Protein AF-0000000084871899 (afdb_homodimer)

Nearest PDB structures (foldseek):
  4a1s-assembly1_B  TM=2.714E-01  e=5.306E-01  Drosophila melanogaster
  5a7d-assembly4_D  TM=2.852E-01  e=1.052E+00  Drosophila melanogaster
  6vfk-assembly1_B  TM=1.752E-01  e=7.799E-01  synthetic construct
  6f08-assembly2_I  TM=3.211E-01  e=5.352E+00  Homo sapiens
  6fel-assembly2_D  TM=1.924E-01  e=2.816E+00  Homo sapiens

Secondary structure (DSSP, 8-state):
-----------------HHHHHHHHHHHHHS--SS-TTSTTTHHHHHHHHSPPPHHHHHHHHHHHHHHHHHHHT-HHHHHHHHHHHHHHHHHHHHHTTSHHHHTSHHHHHHHHHHHHHHHHT--SHHHHHHHHHHHHHHHHHHHHH-GGGGGSHHHHHHHHHHHHHHHHHHHHHT-PPPHHHHHHHHHHGGG--HHHHHHHHHHHHHHHHHHHHHT-SSTT--TTHHHHHHHHHHHHHHHHHHHHS--HHHH-EEEEE-SS--TT-SSSEEEEES-HHHHHHHHHHHHHHHHHHHHHHHHHHHHHHH-GGGS-SSTT-SSSSHHHHHHHHHHHHHHHHHHHHHHHHHTT--TT----TTTS-HHHHHHHHHHHHHHHHSTTS-HHHHHHHHHHHHHHHHTS--TTHHHHHHHHHHHHHHHHHHHHHHHTT-------TTHHHHHH--/-----------------HHHHHHHHHHHHHS--SS-TTSTTTHHHHHHHHSPPPHHHHHHHHHHHHHHHHHHHT-HHHHHHHHHHHHHHHHHHHHHTTSHHHHTSHHHHHHHHHHHHHHHHT--SHHHHHHHHHHHHHHHHHHHHH-GGGGGSHHHHHHHHHHHHHHHHHHHHHT-PPPHHHHHHHHHHGGG--HHHHHHHHHHHHHHHHHHHHHT-SSTT--TTHHHHHHHHHHHHHHHHHHHHS--HHHH-EEEEE-SS--TT-SSSEEEEES-HHHHHHHHHHHHHHHHHHHHHHHHHHHHHHH-GGGS-SSTT-SSSSHHHHHHHHHHHHHHHHHHHHHHHHHTT--TT----TTTS-HHHHHHHHHHHHHHHHSTTS-HHHHHHHHHHHHHHHHTS--TTHHHHHHHHHHHHHHHHHHHHHHHTT-------TTHHHHHH--

Foldseek 3Di:
DPCPVPPPPPPCPVPQPLLRQLLVLLCVFQAFPAPDLQGGPVLVVVVVVPDDADLLLSLLSSLNSLLQVCLVVVPVVSPVSSVVSLVVSVVVLVVLCVPLVSLLDPSSLVSLQSSLLSLQLVPDWLVSVVSNLVSLVSSVVSLVSNPLVLLVDSSSVSSLLNSLVVQLVSLQLVLAARDPVNLVSLVVSCVVDDLQVNLLSQLSNLSNQVSRLSSVAPFLQRQVPLVVSLVSLVVSLVSLVVSVVPHDPVFQDKDKDAAPDDDLLALDRIAIAGSGLVSLLSLLSSLLSLLVSLLSNLNNLVVCCVPPVVVADPDCPDVRNYVNSNVVSLVSLQVSLNHLSRHRCNLQQNDVPDDRALPRHRLNSLVSSQSSLLSSQVDPSYDVSSLLSSLVSLCCSCNHSSRPNSNVSSVLSVVVVVVVVVLVVVVVVPDDSCPPCPPSVVSSVRD/DPPPVPPPPPPCPVPQPLLRQLLVLLCVFQAFPAPDLQGGPVLVVVVVVPDDADLLLSLLSSLNSLLQVCLVVVPVVSPVSSVVSLVVSVVVLVVLCVPLVSLLDPSSLVSLQSSLLSLQLVPPFLVSVVSSLVSLVSSVVSLVSNPLVLLVDSSSVSSLLNSLVVQLVSLQLVLAARDPVNLVSLVVSCVVDDLQVNLLSQLSNLSNQVSRLSSVAPFLQRQVPLVVSLVSLVVSLVSLVVSVVPHDPVFQDKDKDAAPDDDLLALDRIAIAGSGLVSLLSLLSSLLSLLVSLLSNLNNLVVCCVPPVVVADPPCPDVRNYVNSNVVSLVSLQVSLNHLSRHRCNLQQNDVPDDRALPRHRLNSLVSSQSSLLSSQVDPSYDLSSLLSSLVSLCCSCNHSSRPNSNVSSVLSVVVVVVVVVLVVVVVVVDDSCVPNPPSVVSSVRD

Structure (mmCIF, N/CA/C/O backbone):
data_AF-0000000084871899-model_v1
#
loop_
_entity.id
_entity.type
_entity.pdbx_description
1 polymer 'Uncharacterized protein'
#
loop_
_atom_site.group_PDB
_atom_site.id
_atom_site.type_symbol
_atom_site.label_atom_id
_atom_site.label_alt_id
_atom_site.label_comp_id
_atom_site.label_asym_id
_atom_site.label_entity_id
_atom_site.label_seq_id
_atom_site.pdbx_PDB_ins_code
_atom_site.Cartn_x
_atom_site.Cartn_y
_atom_site.Cartn_z
_atom_site.occupancy
_atom_site.B_iso_or_equiv
_atom_site.auth_seq_id
_atom_site.auth_comp_id
_atom_site.auth_asym_id
_atom_site.auth_atom_id
_atom_site.pdbx_PDB_model_num
ATOM 1 N N . MET A 1 1 ? 32.656 -21.172 -74.438 1 26.73 1 MET A N 1
ATOM 2 C CA . MET A 1 1 ? 31.391 -21.766 -74 1 26.73 1 MET A CA 1
ATOM 3 C C . MET A 1 1 ? 31.5 -22.422 -72.625 1 26.73 1 MET A C 1
ATOM 5 O O . MET A 1 1 ? 31.906 -23.578 -72.562 1 26.73 1 MET A O 1
ATOM 9 N N . GLN A 1 2 ? 32.094 -21.734 -71.625 1 29.94 2 GLN A N 1
ATOM 10 C CA . GLN A 1 2 ? 32.438 -22.094 -70.25 1 29.94 2 GLN A CA 1
ATOM 11 C C . GLN A 1 2 ? 31.203 -22.453 -69.438 1 29.94 2 GLN A C 1
ATOM 13 O O . GLN A 1 2 ? 30.234 -21.672 -69.375 1 29.94 2 GLN A O 1
ATOM 18 N N . LEU A 1 3 ? 30.891 -23.781 -69.312 1 24.52 3 LEU A N 1
ATOM 19 C CA . LEU A 1 3 ? 29.766 -24.344 -68.562 1 24.52 3 LEU A CA 1
ATOM 20 C C . LEU A 1 3 ? 29.828 -23.938 -67.125 1 24.52 3 LEU A C 1
ATOM 22 O O . LEU A 1 3 ? 30.75 -24.328 -66.375 1 24.52 3 LEU A O 1
ATOM 26 N N . ALA A 1 4 ? 29.375 -22.672 -66.75 1 34.22 4 ALA A N 1
ATOM 27 C CA . ALA A 1 4 ? 29.172 -22.156 -65.375 1 34.22 4 ALA A CA 1
ATOM 28 C C . ALA A 1 4 ? 28.297 -23.125 -64.562 1 34.22 4 ALA A C 1
ATOM 30 O O . ALA A 1 4 ? 27.094 -23.203 -64.812 1 34.22 4 ALA A O 1
ATOM 31 N N . MET A 1 5 ? 28.938 -24.312 -64.312 1 28.97 5 MET A N 1
ATOM 32 C CA . MET A 1 5 ? 28.172 -25.234 -63.5 1 28.97 5 MET A CA 1
ATOM 33 C C . MET A 1 5 ? 27.656 -24.547 -62.219 1 28.97 5 MET A C 1
ATOM 35 O O . MET A 1 5 ? 28.453 -23.984 -61.469 1 28.97 5 MET A O 1
ATOM 39 N N . GLN A 1 6 ? 26.453 -24.031 -62.281 1 31.03 6 GLN A N 1
ATOM 40 C CA . GLN A 1 6 ? 25.688 -23.469 -61.156 1 31.03 6 GLN A CA 1
ATOM 41 C C . GLN A 1 6 ? 25.625 -24.453 -60 1 31.03 6 GLN A C 1
ATOM 43 O O . GLN A 1 6 ? 25 -25.516 -60.094 1 31.03 6 GLN A O 1
ATOM 48 N N . ILE A 1 7 ? 26.719 -24.656 -59.25 1 33.84 7 ILE A N 1
ATOM 49 C CA . ILE A 1 7 ? 26.672 -25.438 -58 1 33.84 7 ILE A CA 1
ATOM 50 C C . ILE A 1 7 ? 25.562 -24.891 -57.094 1 33.84 7 ILE A C 1
ATOM 52 O O . ILE A 1 7 ? 25.625 -23.75 -56.656 1 33.84 7 ILE A O 1
ATOM 56 N N . THR A 1 8 ? 24.359 -25.297 -57.406 1 32.59 8 THR A N 1
ATOM 57 C CA . THR A 1 8 ? 23.266 -25.016 -56.469 1 32.59 8 THR A CA 1
ATOM 58 C C . THR A 1 8 ? 23.641 -25.391 -55.031 1 32.59 8 THR A C 1
ATOM 60 O O . THR A 1 8 ? 24.016 -26.547 -54.781 1 32.59 8 THR A O 1
ATOM 63 N N . PRO A 1 9 ? 24.172 -24.5 -54.281 1 34.84 9 PRO A N 1
ATOM 64 C CA . PRO A 1 9 ? 24.484 -24.844 -52.906 1 34.84 9 PRO A CA 1
ATOM 65 C C . PRO A 1 9 ? 23.375 -25.656 -52.219 1 34.84 9 PRO A C 1
ATOM 67 O O . PRO A 1 9 ? 22.203 -25.328 -52.375 1 34.84 9 PRO A O 1
ATOM 70 N N . LEU A 1 10 ? 23.406 -26.953 -52.156 1 32.97 10 LEU A N 1
ATOM 71 C CA . LEU A 1 10 ? 22.578 -27.75 -51.25 1 32.97 10 LEU A CA 1
ATOM 72 C C . LEU A 1 10 ? 22.469 -27.078 -49.875 1 32.97 10 LEU A C 1
ATOM 74 O O . LEU A 1 10 ? 23.438 -27.016 -49.125 1 32.97 10 LEU A O 1
ATOM 78 N N . VAL A 1 11 ? 21.922 -25.922 -49.781 1 34.56 11 VAL A N 1
ATOM 79 C CA . VAL A 1 11 ? 21.531 -25.438 -48.469 1 34.56 11 VAL A CA 1
ATOM 80 C C . VAL A 1 11 ? 20.875 -26.578 -47.656 1 34.56 11 VAL A C 1
ATOM 82 O O . VAL A 1 11 ? 19.812 -27.078 -48.031 1 34.56 11 VAL A O 1
ATOM 85 N N . LEU A 1 12 ? 21.547 -27.625 -47.281 1 33.88 12 LEU A N 1
ATOM 86 C CA . LEU A 1 12 ? 21.062 -28.484 -46.188 1 33.88 12 LEU A CA 1
ATOM 87 C C . LEU A 1 12 ? 20.266 -27.672 -45.188 1 33.88 12 LEU A C 1
ATOM 89 O O . LEU A 1 12 ? 20.828 -26.938 -44.375 1 33.88 12 LEU A O 1
ATOM 93 N N . GLU A 1 13 ? 19.297 -26.953 -45.531 1 38.03 13 GLU A N 1
ATOM 94 C CA . GLU A 1 13 ? 18.312 -26.516 -44.531 1 38.03 13 GLU A CA 1
ATOM 95 C C . GLU A 1 13 ? 18.047 -27.609 -43.5 1 38.03 13 GLU A C 1
ATOM 97 O O . GLU A 1 13 ? 17.5 -28.656 -43.844 1 38.03 13 GLU A O 1
ATOM 102 N N . LEU A 1 14 ? 18.906 -28.141 -42.75 1 39.44 14 LEU A N 1
ATOM 103 C CA . LEU A 1 14 ? 18.625 -29.016 -41.625 1 39.44 14 LEU A CA 1
ATOM 104 C C . LEU A 1 14 ? 17.203 -28.812 -41.125 1 39.44 14 LEU A C 1
ATOM 106 O O . LEU A 1 14 ? 16.922 -27.828 -40.438 1 39.44 14 LEU A O 1
ATOM 110 N N . SER A 1 15 ? 16.188 -28.938 -41.781 1 46.44 15 SER A N 1
ATOM 111 C CA . SER A 1 15 ? 14.766 -28.844 -41.469 1 46.44 15 SER A CA 1
ATOM 112 C C . SER A 1 15 ? 14.445 -29.562 -40.156 1 46.44 15 SER A C 1
ATOM 114 O O . SER A 1 15 ? 14.43 -30.797 -40.094 1 46.44 15 SER A O 1
ATOM 116 N N . THR A 1 16 ? 14.891 -29.109 -39 1 69.75 16 THR A N 1
ATOM 117 C CA . THR A 1 16 ? 14.469 -29.703 -37.75 1 69.75 16 THR A CA 1
ATOM 118 C C . THR A 1 16 ? 13 -30.094 -37.781 1 69.75 16 THR A C 1
ATOM 120 O O . THR A 1 16 ? 12.164 -29.359 -38.312 1 69.75 16 THR A O 1
ATOM 123 N N . SER A 1 17 ? 12.719 -31.422 -37.625 1 85.38 17 SER A N 1
ATOM 124 C CA . SER A 1 17 ? 11.367 -31.969 -37.625 1 85.38 17 SER A CA 1
ATOM 125 C C . SER A 1 17 ? 10.445 -31.141 -36.719 1 85.38 17 SER A C 1
ATOM 127 O O . SER A 1 17 ? 10.922 -30.391 -35.844 1 85.38 17 SER A O 1
ATOM 129 N N . SER A 1 18 ? 9.281 -31.078 -37.125 1 89.38 18 SER A N 1
ATOM 130 C CA . SER A 1 18 ? 8.258 -30.406 -36.344 1 89.38 18 SER A CA 1
ATOM 131 C C . SER A 1 18 ? 8.328 -30.859 -34.875 1 89.38 18 SER A C 1
ATOM 133 O O . SER A 1 18 ? 8.117 -30.047 -33.969 1 89.38 18 SER A O 1
ATOM 135 N N . ALA A 1 19 ? 8.664 -32.031 -34.688 1 91.62 19 ALA A N 1
ATOM 136 C CA . ALA A 1 19 ? 8.781 -32.594 -33.344 1 91.62 19 ALA A CA 1
ATOM 137 C C . ALA A 1 19 ? 9.953 -31.953 -32.594 1 91.62 19 ALA A C 1
ATOM 139 O O . ALA A 1 19 ? 9.844 -31.656 -31.422 1 91.62 19 ALA A O 1
ATOM 140 N N . GLU A 1 20 ? 11.031 -31.781 -33.281 1 93.44 20 GLU A N 1
ATOM 141 C CA . GLU A 1 20 ? 12.203 -31.156 -32.688 1 93.44 20 GLU A CA 1
ATOM 142 C C . GLU A 1 20 ? 11.953 -29.688 -32.344 1 93.44 20 GLU A C 1
ATOM 144 O O . GLU A 1 20 ? 12.383 -29.188 -31.312 1 93.44 20 GLU A O 1
ATOM 149 N N . GLN A 1 21 ? 11.32 -29.078 -33.219 1 94.25 21 GLN A N 1
ATOM 150 C CA . GLN A 1 21 ? 10.969 -27.688 -33 1 94.25 21 GLN A CA 1
ATOM 151 C C . GLN A 1 21 ? 10.047 -27.547 -31.766 1 94.25 21 GLN A C 1
ATOM 153 O O . GLN A 1 21 ? 10.211 -26.625 -30.969 1 94.25 21 GLN A O 1
ATOM 158 N N . ALA A 1 22 ? 9.094 -28.438 -31.703 1 96.38 22 ALA A N 1
ATOM 159 C CA . ALA A 1 22 ? 8.156 -28.438 -30.578 1 96.38 22 ALA A CA 1
ATOM 160 C C . ALA A 1 22 ? 8.883 -28.656 -29.25 1 96.38 22 ALA A C 1
ATOM 162 O O . ALA A 1 22 ? 8.594 -27.984 -28.266 1 96.38 22 ALA A O 1
ATOM 163 N N . THR A 1 23 ? 9.773 -29.562 -29.25 1 95.62 23 THR A N 1
ATOM 164 C CA . THR A 1 23 ? 10.555 -29.844 -28.062 1 95.62 23 THR A CA 1
ATOM 165 C C . THR A 1 23 ? 11.383 -28.625 -27.656 1 95.62 23 THR A C 1
ATOM 167 O O . THR A 1 23 ? 11.438 -28.266 -26.484 1 95.62 23 THR A O 1
ATOM 170 N N . CYS A 1 24 ? 12.031 -28 -28.594 1 94.88 24 CYS A N 1
ATOM 171 C CA . CYS A 1 24 ? 12.828 -26.812 -28.328 1 94.88 24 CYS A CA 1
ATOM 172 C C . CYS A 1 24 ? 11.953 -25.688 -27.781 1 94.88 24 CYS A C 1
ATOM 174 O O . CYS A 1 24 ? 12.352 -25 -26.828 1 94.88 24 CYS A O 1
ATOM 176 N N . TYR A 1 25 ? 10.844 -25.547 -28.391 1 94.94 25 TYR A N 1
ATOM 177 C CA . TYR A 1 25 ? 9.914 -24.531 -27.906 1 94.94 25 TYR A CA 1
ATOM 178 C C . TYR A 1 25 ? 9.555 -24.781 -26.438 1 94.94 25 TYR A C 1
ATOM 180 O O . TYR A 1 25 ? 9.531 -23.859 -25.625 1 94.94 25 TYR A O 1
ATOM 188 N N . PHE A 1 26 ? 9.234 -26 -26.156 1 96.19 26 PHE A N 1
ATOM 189 C CA . PHE A 1 26 ? 8.844 -26.359 -24.797 1 96.19 26 PHE A CA 1
ATOM 190 C C . PHE A 1 26 ? 9.938 -26 -23.812 1 96.19 26 PHE A C 1
ATOM 192 O O . PHE A 1 26 ? 9.688 -25.312 -22.812 1 96.19 26 PHE A O 1
ATOM 199 N N . PHE A 1 27 ? 11.117 -26.375 -24.031 1 93.5 27 PHE A N 1
ATOM 200 C CA . PHE A 1 27 ? 12.211 -26.172 -23.078 1 93.5 27 PHE A CA 1
ATOM 201 C C . PHE A 1 27 ? 12.531 -24.688 -22.953 1 93.5 27 PHE A C 1
ATOM 203 O O . PHE A 1 27 ? 12.906 -24.219 -21.875 1 93.5 27 PHE A O 1
ATOM 210 N N . ARG A 1 28 ? 12.312 -23.984 -23.953 1 92 28 ARG A N 1
ATOM 211 C CA . ARG A 1 28 ? 12.586 -22.562 -23.922 1 92 28 ARG A CA 1
ATOM 212 C C . ARG A 1 28 ? 11.516 -21.812 -23.125 1 92 28 ARG A C 1
ATOM 214 O O . ARG A 1 28 ? 11.812 -20.844 -22.422 1 92 28 ARG A O 1
ATOM 221 N N . ASN A 1 29 ? 10.328 -22.281 -23.188 1 93.56 29 ASN A N 1
ATOM 222 C CA . ASN A 1 29 ? 9.211 -21.469 -22.719 1 93.56 29 ASN A CA 1
ATOM 223 C C . ASN A 1 29 ? 8.656 -21.969 -21.391 1 93.56 29 ASN A C 1
ATOM 225 O O . ASN A 1 29 ? 7.996 -21.234 -20.672 1 93.56 29 ASN A O 1
ATOM 229 N N . TYR A 1 30 ? 8.938 -23.219 -21.047 1 93.19 30 TYR A N 1
ATOM 230 C CA . TYR A 1 30 ? 8.273 -23.766 -19.875 1 93.19 30 TYR A CA 1
ATOM 231 C C . TYR A 1 30 ? 9.297 -24.156 -18.812 1 93.19 30 TYR A C 1
ATOM 233 O O . TYR A 1 30 ? 8.961 -24.281 -17.625 1 93.19 30 TYR A O 1
ATOM 241 N N . VAL A 1 31 ? 10.516 -24.359 -19.234 1 90.75 31 VAL A N 1
ATOM 242 C CA . VAL A 1 31 ? 11.555 -24.734 -18.281 1 90.75 31 VAL A CA 1
ATOM 243 C C . VAL A 1 31 ? 12.328 -23.5 -17.828 1 90.75 31 VAL A C 1
ATOM 245 O O . VAL A 1 31 ? 13.055 -22.891 -18.625 1 90.75 31 VAL A O 1
ATOM 248 N N . LEU A 1 32 ? 12.125 -23.141 -16.594 1 80.56 32 LEU A N 1
ATOM 249 C CA . LEU A 1 32 ? 12.766 -21.938 -16.062 1 80.56 32 LEU A CA 1
ATOM 250 C C . LEU A 1 32 ? 14.219 -22.219 -15.695 1 80.56 32 LEU A C 1
ATOM 252 O O . LEU A 1 32 ? 14.516 -23.234 -15.055 1 80.56 32 LEU A O 1
ATOM 256 N N . GLU A 1 33 ? 15.133 -21.516 -16.328 1 71.31 33 GLU A N 1
ATOM 257 C CA . GLU A 1 33 ? 16.562 -21.688 -16.047 1 71.31 33 GLU A CA 1
ATOM 258 C C . GLU A 1 33 ? 17.031 -20.672 -15.023 1 71.31 33 GLU A C 1
ATOM 260 O O . GLU A 1 33 ? 17.641 -19.656 -15.375 1 71.31 33 GLU A O 1
ATOM 265 N N . ASP A 1 34 ? 16.281 -20.531 -14.039 1 63.41 34 ASP A N 1
ATOM 266 C CA . ASP A 1 34 ? 16.766 -19.594 -13.031 1 63.41 34 ASP A CA 1
ATOM 267 C C . ASP A 1 34 ? 17.562 -20.312 -11.945 1 63.41 34 ASP A C 1
ATOM 269 O O . ASP A 1 34 ? 17.672 -21.531 -11.953 1 63.41 34 ASP A O 1
ATOM 273 N N . ASN A 1 35 ? 18.469 -19.594 -11.359 1 58.31 35 ASN A N 1
ATOM 274 C CA . ASN A 1 35 ? 19.328 -20.172 -10.336 1 58.31 35 ASN A CA 1
ATOM 275 C C . ASN A 1 35 ? 18.531 -20.859 -9.242 1 58.31 35 ASN A C 1
ATOM 277 O O . ASN A 1 35 ? 19.109 -21.391 -8.281 1 58.31 35 ASN A O 1
ATOM 281 N N . SER A 1 36 ? 17.219 -20.812 -9.5 1 57.66 36 SER A N 1
ATOM 282 C CA . SER A 1 36 ? 16.469 -21.484 -8.453 1 57.66 36 SER A CA 1
ATOM 283 C C . SER A 1 36 ? 16.234 -22.953 -8.773 1 57.66 36 SER A C 1
ATOM 285 O O . SER A 1 36 ? 15.953 -23.297 -9.922 1 57.66 36 SER A O 1
ATOM 287 N N . THR A 1 37 ? 16.594 -23.812 -8.016 1 55.28 37 THR A N 1
ATOM 288 C CA . THR A 1 37 ? 16.438 -25.25 -8.203 1 55.28 37 THR A CA 1
ATOM 289 C C . THR A 1 37 ? 14.961 -25.625 -8.234 1 55.28 37 THR A C 1
ATOM 291 O O . THR A 1 37 ? 14.609 -26.719 -8.695 1 55.28 37 THR A O 1
ATOM 294 N N . SER A 1 38 ? 14.141 -24.688 -7.98 1 61.25 38 SER A N 1
ATOM 295 C CA . SER A 1 38 ? 12.758 -25.078 -7.762 1 61.25 38 SER A CA 1
ATOM 296 C C . SER A 1 38 ? 11.836 -24.453 -8.805 1 61.25 38 SER A C 1
ATOM 298 O O . SER A 1 38 ? 10.609 -24.469 -8.664 1 61.25 38 SER A O 1
ATOM 300 N N . GLY A 1 39 ? 12.484 -24.094 -9.828 1 66.81 39 GLY A N 1
ATOM 301 C CA . GLY A 1 39 ? 11.688 -23.516 -10.898 1 66.81 39 GLY A CA 1
ATOM 302 C C . GLY A 1 39 ? 10.836 -24.547 -11.625 1 66.81 39 GLY A C 1
ATOM 303 O O . GLY A 1 39 ? 11.102 -25.75 -11.547 1 66.81 39 GLY A O 1
ATOM 304 N N . SER A 1 40 ? 9.883 -24.094 -12.344 1 79.69 40 SER A N 1
ATOM 305 C CA . SER A 1 40 ? 8.945 -24.922 -13.094 1 79.69 40 SER A CA 1
ATOM 306 C C . SER A 1 40 ? 9.68 -25.828 -14.086 1 79.69 40 SER A C 1
ATOM 308 O O . SER A 1 40 ? 10.391 -25.344 -14.961 1 79.69 40 SER A O 1
ATOM 310 N N . PHE A 1 41 ? 9.664 -27.125 -13.922 1 88.56 41 PHE A N 1
ATOM 311 C CA . PHE A 1 41 ? 10.055 -28.219 -14.797 1 88.56 41 PHE A CA 1
ATOM 312 C C . PHE A 1 41 ? 11.57 -28.266 -14.953 1 88.56 41 PHE A C 1
ATOM 314 O O . PHE A 1 41 ? 12.086 -28.891 -15.883 1 88.56 41 PHE A O 1
ATOM 321 N N . GLN A 1 42 ? 12.305 -27.641 -14.133 1 88.62 42 GLN A N 1
ATOM 322 C CA . GLN A 1 42 ? 13.766 -27.672 -14.195 1 88.62 42 GLN A CA 1
ATOM 323 C C . GLN A 1 42 ? 14.281 -29.109 -14.023 1 88.62 42 GLN A C 1
ATOM 325 O O . GLN A 1 42 ? 15.328 -29.453 -14.57 1 88.62 42 GLN A O 1
ATOM 330 N N . TYR A 1 43 ? 13.562 -29.938 -13.359 1 90.12 43 TYR A N 1
ATOM 331 C CA . TYR A 1 43 ? 13.961 -31.312 -13.086 1 90.12 43 TYR A CA 1
ATOM 332 C C . TYR A 1 43 ? 13.969 -32.156 -14.367 1 90.12 43 TYR A C 1
ATOM 334 O O . TYR A 1 43 ? 14.508 -33.25 -14.391 1 90.12 43 TYR A O 1
ATOM 342 N N . LEU A 1 44 ? 13.398 -31.594 -15.453 1 92.94 44 LEU A N 1
ATOM 343 C CA . LEU A 1 44 ? 13.422 -32.312 -16.719 1 92.94 44 LEU A CA 1
ATOM 344 C C . LEU A 1 44 ? 14.852 -32.469 -17.234 1 92.94 44 LEU A C 1
ATOM 346 O O . LEU A 1 44 ? 15.18 -33.469 -17.875 1 92.94 44 LEU A O 1
ATOM 350 N N . HIS A 1 45 ? 15.68 -31.484 -16.906 1 89.12 45 HIS A N 1
ATOM 351 C CA . HIS A 1 45 ? 17.078 -31.625 -17.281 1 89.12 45 HIS A CA 1
ATOM 352 C C . HIS A 1 45 ? 17.719 -32.812 -16.609 1 89.12 45 HIS A C 1
ATOM 354 O O . HIS A 1 45 ? 18.453 -33.594 -17.25 1 89.12 45 HIS A O 1
ATOM 360 N N . GLU A 1 46 ? 17.391 -32.938 -15.352 1 88.12 46 GLU A N 1
ATOM 361 C CA . GLU A 1 46 ? 17.922 -34.062 -14.594 1 88.12 46 GLU A CA 1
ATOM 362 C C . GLU A 1 46 ? 17.391 -35.375 -15.133 1 88.12 46 GLU A C 1
ATOM 364 O O . GLU A 1 46 ? 18.125 -36.375 -15.18 1 88.12 46 GLU A O 1
ATOM 369 N N . ILE A 1 47 ? 16.172 -35.469 -15.492 1 91.62 47 ILE A N 1
ATOM 370 C CA . ILE A 1 47 ? 15.555 -36.656 -16.016 1 91.62 47 ILE A CA 1
ATOM 371 C C . ILE A 1 47 ? 16.188 -37.031 -17.359 1 91.62 47 ILE A C 1
ATOM 373 O O . ILE A 1 47 ? 16.547 -38.188 -17.594 1 91.62 47 ILE A O 1
ATOM 377 N N . TYR A 1 48 ? 16.438 -36.062 -18.234 1 90.38 48 TYR A N 1
ATOM 378 C CA . TYR A 1 48 ? 17.016 -36.281 -19.547 1 90.38 48 TYR A CA 1
ATOM 379 C C . TYR A 1 48 ? 18.469 -36.719 -19.422 1 90.38 48 TYR A C 1
ATOM 381 O O . TYR A 1 48 ? 18.969 -37.5 -20.266 1 90.38 48 TYR A O 1
ATOM 389 N N . ASP A 1 49 ? 19.078 -36.312 -18.359 1 89.56 49 ASP A N 1
ATOM 390 C CA . ASP A 1 49 ? 20.484 -36.656 -18.156 1 89.56 49 ASP A CA 1
ATOM 391 C C . ASP A 1 49 ? 20.641 -38.062 -17.578 1 89.56 49 ASP A C 1
ATOM 393 O O . ASP A 1 49 ? 21.656 -38.719 -17.781 1 89.56 49 ASP A O 1
ATOM 397 N N . ASN A 1 50 ? 19.672 -38.594 -16.891 1 88.06 50 ASN A N 1
ATOM 398 C CA . ASN A 1 50 ? 19.875 -39.75 -16.062 1 88.06 50 ASN A CA 1
ATOM 399 C C . ASN A 1 50 ? 19.125 -40.969 -16.625 1 88.06 50 ASN A C 1
ATOM 401 O O . ASN A 1 50 ? 19.391 -42.094 -16.234 1 88.06 50 ASN A O 1
ATOM 405 N N . GLU A 1 51 ? 18.172 -40.75 -17.484 1 87.38 51 GLU A N 1
ATOM 406 C CA . GLU A 1 51 ? 17.406 -41.906 -17.969 1 87.38 51 GLU A CA 1
ATOM 407 C C . GLU A 1 51 ? 17.062 -41.75 -19.438 1 87.38 51 GLU A C 1
ATOM 409 O O . GLU A 1 51 ? 17.156 -40.656 -20 1 87.38 51 GLU A O 1
ATOM 414 N N . LEU A 1 52 ? 16.844 -42.906 -20.047 1 89.56 52 LEU A N 1
ATOM 415 C CA . LEU A 1 52 ? 16.281 -42.906 -21.406 1 89.56 52 LEU A CA 1
ATOM 416 C C . LEU A 1 52 ? 14.828 -42.438 -21.391 1 89.56 52 LEU A C 1
ATOM 418 O O . LEU A 1 52 ? 14 -42.969 -20.656 1 89.56 52 LEU A O 1
ATOM 422 N N . ILE A 1 53 ? 14.539 -41.531 -22.234 1 94 53 ILE A N 1
ATOM 423 C CA . ILE A 1 53 ? 13.219 -40.906 -22.234 1 94 53 ILE A CA 1
ATOM 424 C C . ILE A 1 53 ? 12.258 -41.719 -23.094 1 94 53 ILE A C 1
ATOM 426 O O . ILE A 1 53 ? 12.539 -42 -24.266 1 94 53 ILE A O 1
ATOM 430 N N . GLY A 1 54 ? 11.141 -42.094 -22.562 1 95.06 54 GLY A N 1
ATOM 431 C CA . GLY A 1 54 ? 10.133 -42.875 -23.25 1 95.06 54 GLY A CA 1
ATOM 432 C C . GLY A 1 54 ? 9.188 -42.031 -24.078 1 95.06 54 GLY A C 1
ATOM 433 O O . GLY A 1 54 ? 9.203 -40.781 -23.969 1 95.06 54 GLY A O 1
ATOM 434 N N . PRO A 1 55 ? 8.414 -42.719 -24.844 1 96.88 55 PRO A N 1
ATOM 435 C CA . PRO A 1 55 ? 7.539 -42 -25.766 1 96.88 55 PRO A CA 1
ATOM 436 C C . PRO A 1 55 ? 6.445 -41.219 -25.047 1 96.88 55 PRO A C 1
ATOM 438 O O . PRO A 1 55 ? 5.996 -40.156 -25.547 1 96.88 55 PRO A O 1
ATOM 441 N N . ALA A 1 56 ? 5.984 -41.688 -23.906 1 97.56 56 ALA A N 1
ATOM 442 C CA . ALA A 1 56 ? 4.926 -41 -23.188 1 97.56 56 ALA A CA 1
ATOM 443 C C . ALA A 1 56 ? 5.355 -39.594 -22.812 1 97.56 56 ALA A C 1
ATOM 445 O O . ALA A 1 56 ? 4.625 -38.625 -23.047 1 97.56 56 ALA A O 1
ATOM 446 N N . LEU A 1 57 ? 6.516 -39.469 -22.234 1 97.94 57 LEU A N 1
ATOM 447 C CA . LEU A 1 57 ? 7.031 -38.156 -21.859 1 97.94 57 LEU A CA 1
ATOM 448 C C . LEU A 1 57 ? 7.352 -37.312 -23.094 1 97.94 57 LEU A C 1
ATOM 450 O O . LEU A 1 57 ? 7.043 -36.125 -23.156 1 97.94 57 LEU A O 1
ATOM 454 N N . THR A 1 58 ? 7.953 -37.938 -24.078 1 97.69 58 THR A N 1
ATOM 455 C CA . THR A 1 58 ? 8.297 -37.25 -25.312 1 97.69 58 THR A CA 1
ATOM 456 C C . THR A 1 58 ? 7.047 -36.656 -25.969 1 97.69 58 THR A C 1
ATOM 458 O O . THR A 1 58 ? 7.039 -35.5 -26.344 1 97.69 58 THR A O 1
ATOM 461 N N . ASP A 1 59 ? 6.016 -37.469 -26.031 1 98.25 59 ASP A N 1
ATOM 462 C CA . ASP A 1 59 ? 4.785 -37 -26.656 1 98.25 59 ASP A CA 1
ATOM 463 C C . ASP A 1 59 ? 4.137 -35.906 -25.844 1 98.25 59 ASP A C 1
ATOM 465 O O . ASP A 1 59 ? 3.523 -35 -26.406 1 98.25 59 ASP A O 1
ATOM 469 N N . SER A 1 60 ? 4.152 -36 -24.531 1 98.19 60 SER A N 1
ATOM 470 C CA . SER A 1 60 ? 3.607 -34.938 -23.688 1 98.19 60 SER A CA 1
ATOM 471 C C . SER A 1 60 ? 4.332 -33.625 -23.906 1 98.19 60 SER A C 1
ATOM 473 O O . SER A 1 60 ? 3.695 -32.562 -24.047 1 98.19 60 SER A O 1
ATOM 475 N N . ILE A 1 61 ? 5.652 -33.656 -23.984 1 97.94 61 ILE A N 1
ATOM 476 C CA . ILE A 1 61 ? 6.477 -32.469 -24.203 1 97.94 61 ILE A CA 1
ATOM 477 C C . ILE A 1 61 ? 6.195 -31.891 -25.594 1 97.94 61 ILE A C 1
ATOM 479 O O . ILE A 1 61 ? 5.965 -30.688 -25.734 1 97.94 61 ILE A O 1
ATOM 483 N N . GLU A 1 62 ? 6.191 -32.75 -26.547 1 97.88 62 GLU A N 1
ATOM 484 C CA . GLU A 1 62 ? 5.957 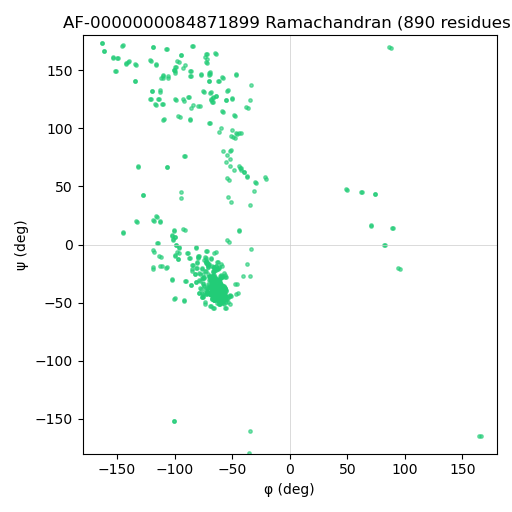-32.312 -27.906 1 97.88 62 GLU A CA 1
ATOM 485 C C . GLU A 1 62 ? 4.559 -31.719 -28.062 1 97.88 62 GLU A C 1
ATOM 487 O O . GLU A 1 62 ? 4.359 -30.781 -28.828 1 97.88 62 GLU A O 1
ATOM 492 N N . SER A 1 63 ? 3.576 -32.344 -27.422 1 98.12 63 SER A N 1
ATOM 493 C CA . SER A 1 63 ? 2.219 -31.828 -27.516 1 98.12 63 SER A CA 1
ATOM 494 C C . SER A 1 63 ? 2.158 -30.375 -27.047 1 98.12 63 SER A C 1
ATOM 496 O O . SER A 1 63 ? 1.569 -29.531 -27.719 1 98.12 63 SER A O 1
ATOM 498 N N . LEU A 1 64 ? 2.76 -30.062 -25.953 1 97.56 64 LEU A N 1
ATOM 499 C CA . LEU A 1 64 ? 2.77 -28.703 -25.422 1 97.56 64 LEU A CA 1
ATOM 500 C C . LEU A 1 64 ? 3.58 -27.781 -26.312 1 97.56 64 LEU A C 1
ATOM 502 O O . LEU A 1 64 ? 3.189 -26.625 -26.531 1 97.56 64 LEU A O 1
ATOM 506 N N . GLY A 1 65 ? 4.719 -28.297 -26.734 1 97.62 65 GLY A N 1
ATOM 507 C CA . GLY A 1 65 ? 5.496 -27.516 -27.688 1 97.62 65 GLY A CA 1
ATOM 508 C C . GLY A 1 65 ? 4.715 -27.156 -28.938 1 97.62 65 GLY A C 1
ATOM 509 O O . GLY A 1 65 ? 4.812 -26.031 -29.438 1 97.62 65 GLY A O 1
ATOM 510 N N . MET A 1 66 ? 3.953 -28.125 -29.438 1 97.5 66 MET A N 1
ATOM 511 C CA . MET A 1 66 ? 3.154 -27.906 -30.641 1 97.5 66 MET A CA 1
ATOM 512 C C . MET A 1 66 ? 2.055 -26.875 -30.391 1 97.5 66 MET A C 1
ATOM 514 O O . MET A 1 66 ? 1.703 -26.109 -31.281 1 97.5 66 MET A O 1
ATOM 518 N N . VAL A 1 67 ? 1.462 -26.891 -29.203 1 96.94 67 VAL A N 1
ATOM 519 C CA . VAL A 1 67 ? 0.482 -25.875 -28.844 1 96.94 67 VAL A CA 1
ATOM 520 C C . VAL A 1 67 ? 1.115 -24.484 -28.953 1 96.94 67 VAL A C 1
ATOM 522 O O . VAL A 1 67 ? 0.517 -23.562 -29.5 1 96.94 67 VAL A O 1
ATOM 525 N N . GLY A 1 68 ? 2.299 -24.344 -28.453 1 95.69 68 GLY A N 1
ATOM 526 C CA . GLY A 1 68 ? 3.021 -23.078 -28.531 1 95.69 68 GLY A CA 1
ATOM 527 C C . GLY A 1 68 ? 3.318 -22.672 -29.969 1 95.69 68 GLY A C 1
ATOM 528 O O . GLY A 1 68 ? 3.115 -21.5 -30.328 1 95.69 68 GLY A O 1
ATOM 529 N N . LEU A 1 69 ? 3.805 -23.625 -30.719 1 94.94 69 LEU A N 1
ATOM 530 C CA . LEU A 1 69 ? 4.133 -23.344 -32.094 1 94.94 69 LEU A CA 1
ATOM 531 C C . LEU A 1 69 ? 2.879 -22.969 -32.906 1 94.94 69 LEU A C 1
ATOM 533 O O . LEU A 1 69 ? 2.932 -22.141 -33.812 1 94.94 69 LEU A O 1
ATOM 537 N N . ALA A 1 70 ? 1.808 -23.656 -32.594 1 95.38 70 ALA A N 1
ATOM 538 C CA . ALA A 1 70 ? 0.545 -23.328 -33.25 1 95.38 70 ALA A CA 1
ATOM 539 C C . ALA A 1 70 ? 0.177 -21.859 -33.031 1 95.38 70 ALA A C 1
ATOM 541 O O . ALA A 1 70 ? -0.283 -21.172 -33.938 1 95.38 70 ALA A O 1
ATOM 542 N N . ASN A 1 71 ? 0.303 -21.438 -31.844 1 92.44 71 ASN A N 1
ATOM 543 C CA . ASN A 1 71 ? 0.036 -20.047 -31.5 1 92.44 71 ASN A CA 1
ATOM 544 C C . ASN A 1 71 ? 1.041 -19.109 -32.156 1 92.44 71 ASN A C 1
ATOM 546 O O . ASN A 1 71 ? 0.664 -18.062 -32.688 1 92.44 71 ASN A O 1
ATOM 550 N N . PHE A 1 72 ? 2.279 -19.484 -32.125 1 89.94 72 PHE A N 1
ATOM 551 C CA . PHE A 1 72 ? 3.365 -18.672 -32.656 1 89.94 72 PHE A CA 1
ATOM 552 C C . PHE A 1 72 ? 3.197 -18.453 -34.156 1 89.94 72 PHE A C 1
ATOM 554 O O . PHE A 1 72 ? 3.324 -17.328 -34.656 1 89.94 72 PHE A O 1
ATOM 561 N N . TRP A 1 73 ? 2.885 -19.516 -34.844 1 91.06 73 TRP A N 1
ATOM 562 C CA . TRP A 1 73 ? 2.795 -19.453 -36.312 1 91.06 73 TRP A CA 1
ATOM 563 C C . TRP A 1 73 ? 1.355 -19.234 -36.75 1 91.06 73 TRP A C 1
ATOM 565 O O . TRP A 1 73 ? 1.083 -19.125 -37.969 1 91.06 73 TRP A O 1
ATOM 575 N N . LYS A 1 74 ? 0.469 -19.203 -35.875 1 91.06 74 LYS A N 1
ATOM 576 C CA . LYS A 1 74 ? -0.953 -19.156 -36.188 1 91.06 74 LYS A CA 1
ATOM 577 C C . LYS A 1 74 ? -1.322 -20.234 -37.219 1 91.06 74 LYS A C 1
ATOM 579 O O . LYS A 1 74 ? -1.96 -19.953 -38.219 1 91.06 74 LYS A O 1
ATOM 584 N N . ALA A 1 75 ? -0.845 -21.375 -36.906 1 90.69 75 ALA A N 1
ATOM 585 C CA . ALA A 1 75 ? -1.008 -22.484 -37.844 1 90.69 75 ALA A CA 1
ATOM 586 C C . ALA A 1 75 ? -1.866 -23.594 -37.219 1 90.69 75 ALA A C 1
ATOM 588 O O . ALA A 1 75 ? -1.454 -24.25 -36.281 1 90.69 75 ALA A O 1
ATOM 589 N N . SER A 1 76 ? -2.939 -23.891 -37.844 1 89.62 76 SER A N 1
ATOM 590 C CA . SER A 1 76 ? -3.885 -24.891 -37.344 1 89.62 76 SER A CA 1
ATOM 591 C C . SER A 1 76 ? -3.311 -26.297 -37.469 1 89.62 76 SER A C 1
ATOM 593 O O . SER A 1 76 ? -3.666 -27.188 -36.688 1 89.62 76 SER A O 1
ATOM 595 N N . GLU A 1 77 ? -2.42 -26.484 -38.375 1 91.56 77 GLU A N 1
ATOM 596 C CA . GLU A 1 77 ? -1.795 -27.781 -38.531 1 91.56 77 GLU A CA 1
ATOM 597 C C . GLU A 1 77 ? -1.063 -28.219 -37.25 1 91.56 77 GLU A C 1
ATOM 599 O O . GLU A 1 77 ? -1.112 -29.391 -36.875 1 91.56 77 GLU A O 1
ATOM 604 N N . PHE A 1 78 ? -0.378 -27.281 -36.656 1 93.56 78 PHE A N 1
ATOM 605 C CA . PHE A 1 78 ? 0.335 -27.578 -35.406 1 93.56 78 PHE A CA 1
ATOM 606 C C . PHE A 1 78 ? -0.642 -27.906 -34.281 1 93.56 78 PHE A C 1
ATOM 608 O O . PHE A 1 78 ? -0.342 -28.734 -33.438 1 93.56 78 PHE A O 1
ATOM 615 N N . GLN A 1 79 ? -1.747 -27.312 -34.312 1 93.88 79 GLN A N 1
ATOM 616 C CA . GLN A 1 79 ? -2.766 -27.625 -33.312 1 93.88 79 GLN A CA 1
ATOM 617 C C . GLN A 1 79 ? -3.271 -29.047 -33.469 1 93.88 79 GLN A C 1
ATOM 619 O O . GLN A 1 79 ? -3.504 -29.75 -32.469 1 93.88 79 GLN A O 1
ATOM 624 N N . PHE A 1 80 ? -3.438 -29.406 -34.656 1 94.88 80 PHE A N 1
ATOM 625 C CA . PHE A 1 80 ? -3.855 -30.766 -34.969 1 94.88 80 PHE A CA 1
ATOM 626 C C . PHE A 1 80 ? -2.82 -31.766 -34.469 1 94.88 80 PHE A C 1
ATOM 628 O O . PHE A 1 80 ? -3.168 -32.75 -33.812 1 94.88 80 PHE A O 1
ATOM 635 N N . HIS A 1 81 ? -1.576 -31.484 -34.75 1 95.44 81 HIS A N 1
ATOM 636 C CA . HIS A 1 81 ? -0.495 -32.375 -34.312 1 95.44 81 HIS A CA 1
ATOM 637 C C . HIS A 1 81 ? -0.401 -32.375 -32.781 1 95.44 81 HIS A C 1
ATOM 639 O O . HIS A 1 81 ? -0.083 -33.406 -32.188 1 95.44 81 HIS A O 1
ATOM 645 N N . ALA A 1 82 ? -0.592 -31.234 -32.188 1 97.44 82 ALA A N 1
ATOM 646 C CA . ALA A 1 82 ? -0.588 -31.172 -30.734 1 97.44 82 ALA A CA 1
ATOM 647 C C . ALA A 1 82 ? -1.621 -32.125 -30.125 1 97.44 82 ALA A C 1
ATOM 649 O O . ALA A 1 82 ? -1.319 -32.844 -29.188 1 97.44 82 ALA A O 1
ATOM 650 N N . ASN A 1 83 ? -2.812 -32.125 -30.703 1 96.62 83 ASN A N 1
ATOM 651 C CA . ASN A 1 83 ? -3.881 -33 -30.234 1 96.62 83 ASN A CA 1
ATOM 652 C C . ASN A 1 83 ? -3.541 -34.469 -30.438 1 96.62 83 ASN A C 1
ATOM 654 O O . ASN A 1 83 ? -3.842 -35.312 -29.594 1 96.62 83 ASN A O 1
ATOM 658 N N . LYS A 1 84 ? -2.979 -34.719 -31.547 1 97.44 84 LYS A N 1
ATOM 659 C CA . LYS A 1 84 ? -2.562 -36.094 -31.812 1 97.44 84 LYS A CA 1
ATOM 660 C C . LYS A 1 84 ? -1.524 -36.594 -30.812 1 97.44 84 LYS A C 1
ATOM 662 O O . LYS A 1 84 ? -1.611 -37.688 -30.297 1 97.44 84 LYS A O 1
ATOM 667 N N . LYS A 1 85 ? -0.549 -35.75 -30.578 1 97.81 85 LYS A N 1
ATOM 668 C CA . LYS A 1 85 ? 0.489 -36.062 -29.609 1 97.81 85 LYS A CA 1
ATOM 669 C C . LYS A 1 85 ? -0.096 -36.219 -28.203 1 97.81 85 LYS A C 1
ATOM 671 O O . LYS A 1 85 ? 0.325 -37.062 -27.438 1 97.81 85 LYS A O 1
ATOM 676 N N . TYR A 1 86 ? -0.996 -35.375 -27.891 1 97.69 86 TYR A N 1
ATOM 677 C CA . TYR A 1 86 ? -1.672 -35.469 -26.609 1 97.69 86 TYR A CA 1
ATOM 678 C C . TYR A 1 86 ? -2.387 -36.781 -26.438 1 97.69 86 TYR A C 1
ATOM 680 O O . TYR A 1 86 ? -2.23 -37.469 -25.422 1 97.69 86 TYR A O 1
ATOM 688 N N . ASN A 1 87 ? -3.178 -37.188 -27.438 1 97.81 87 ASN A N 1
ATOM 689 C CA . ASN A 1 87 ? -3.898 -38.438 -27.375 1 97.81 87 ASN A CA 1
ATOM 690 C C . ASN A 1 87 ? -2.941 -39.625 -27.312 1 97.81 87 ASN A C 1
ATOM 692 O O . ASN A 1 87 ? -3.205 -40.625 -26.609 1 97.81 87 ASN A O 1
ATOM 696 N N . SER A 1 88 ? -1.918 -39.5 -28.078 1 98.25 88 SER A N 1
ATOM 697 C CA . SER A 1 88 ? -0.892 -40.531 -28.016 1 98.25 88 SER A CA 1
ATOM 698 C C . SER A 1 88 ? -0.291 -40.625 -26.625 1 98.25 88 SER A C 1
ATOM 700 O O . SER A 1 88 ? -0.131 -41.719 -26.078 1 98.25 88 SER A O 1
ATOM 702 N N . ALA A 1 89 ? 0.083 -39.469 -26.047 1 98.25 89 ALA A N 1
ATOM 703 C CA . ALA A 1 89 ? 0.634 -39.438 -24.703 1 98.25 89 ALA A CA 1
ATOM 704 C C . ALA A 1 89 ? -0.333 -40.062 -23.703 1 98.25 89 ALA A C 1
ATOM 706 O O . ALA A 1 89 ? 0.081 -40.812 -22.797 1 98.25 89 ALA A O 1
ATOM 707 N N . LEU A 1 90 ? -1.645 -39.812 -23.844 1 97.88 90 LEU A N 1
ATOM 708 C CA . LEU A 1 90 ? -2.662 -40.375 -22.953 1 97.88 90 LEU A CA 1
ATOM 709 C C . LEU A 1 90 ? -2.656 -41.906 -23.016 1 97.88 90 LEU A C 1
ATOM 711 O O . LEU A 1 90 ? -2.697 -42.594 -21.984 1 97.88 90 LEU A O 1
ATOM 715 N N . ARG A 1 91 ? -2.594 -42.438 -24.219 1 98.12 91 ARG A N 1
ATOM 716 C CA . ARG A 1 91 ? -2.574 -43.875 -24.406 1 98.12 91 ARG A CA 1
ATOM 717 C C . ARG A 1 91 ? -1.306 -44.5 -23.828 1 98.12 91 ARG A C 1
ATOM 719 O O . ARG A 1 91 ? -1.358 -45.531 -23.172 1 98.12 91 ARG A O 1
ATOM 726 N N . LEU A 1 92 ? -0.245 -43.875 -24.125 1 98.06 92 LEU A N 1
ATOM 727 C CA . LEU A 1 92 ? 1.042 -44.375 -23.672 1 98.06 92 LEU A CA 1
ATOM 728 C C . LEU A 1 92 ? 1.142 -44.344 -22.141 1 98.06 92 LEU A C 1
ATOM 730 O O . LEU A 1 92 ? 1.666 -45.281 -21.531 1 98.06 92 LEU A O 1
ATOM 734 N N . VAL A 1 93 ? 0.696 -43.25 -21.516 1 97.88 93 VAL A N 1
ATOM 735 C CA . VAL A 1 93 ? 0.656 -43.156 -20.062 1 97.88 93 VAL A CA 1
ATOM 736 C C . VAL A 1 93 ? -0.231 -44.25 -19.5 1 97.88 93 VAL A C 1
ATOM 738 O O . VAL A 1 93 ? 0.139 -44.938 -18.531 1 97.88 93 VAL A O 1
ATOM 741 N N . SER A 1 94 ? -1.411 -44.469 -20.109 1 97.19 94 SER A N 1
ATOM 742 C CA . SER A 1 94 ? -2.312 -45.531 -19.672 1 97.19 94 SER A CA 1
ATOM 743 C C . SER A 1 94 ? -1.627 -46.906 -19.719 1 97.19 94 SER A C 1
ATOM 745 O O . SER A 1 94 ? -1.859 -47.75 -18.859 1 97.19 94 SER A O 1
ATOM 747 N N . SER A 1 95 ? -0.917 -47.094 -20.75 1 97.25 95 SER A N 1
ATOM 748 C CA . SER A 1 95 ? -0.177 -48.344 -20.891 1 97.25 95 SER A CA 1
ATOM 749 C C . SER A 1 95 ? 0.87 -48.5 -19.797 1 97.25 95 SER A C 1
ATOM 751 O O . SER A 1 95 ? 1.023 -49.594 -19.219 1 97.25 95 SER A O 1
ATOM 753 N N . ARG A 1 96 ? 1.624 -47.438 -19.469 1 96.62 96 ARG A N 1
ATOM 754 C CA . ARG A 1 96 ? 2.646 -47.469 -18.422 1 96.62 96 ARG A CA 1
ATOM 755 C C . ARG A 1 96 ? 2.029 -47.75 -17.047 1 96.62 96 ARG A C 1
ATOM 757 O O . ARG A 1 96 ? 2.646 -48.375 -16.203 1 96.62 96 ARG A O 1
ATOM 764 N N . LEU A 1 97 ? 0.82 -47.312 -16.844 1 96.31 97 LEU A N 1
ATOM 765 C CA . LEU A 1 97 ? 0.157 -47.438 -15.547 1 96.31 97 LEU A CA 1
ATOM 766 C C . LEU A 1 97 ? -0.223 -48.906 -15.281 1 96.31 97 LEU A C 1
ATOM 768 O O . LEU A 1 97 ? -0.514 -49.281 -14.141 1 96.31 97 LEU A O 1
ATOM 772 N N . ARG A 1 98 ? -0.216 -49.719 -16.328 1 95.25 98 ARG A N 1
ATOM 773 C CA . ARG A 1 98 ? -0.562 -51.125 -16.172 1 95.25 98 ARG A CA 1
ATOM 774 C C . ARG A 1 98 ? 0.62 -51.938 -15.641 1 95.25 98 ARG A C 1
ATOM 776 O O . ARG A 1 98 ? 0.452 -53.062 -15.172 1 95.25 98 ARG A O 1
ATOM 783 N N . ASN A 1 99 ? 1.764 -51.344 -15.711 1 94.69 99 ASN A N 1
ATOM 784 C CA . ASN A 1 99 ? 2.982 -51.906 -15.141 1 94.69 99 ASN A CA 1
ATOM 785 C C . ASN A 1 99 ? 3.459 -51.125 -13.93 1 94.69 99 ASN A C 1
ATOM 787 O O . ASN A 1 99 ? 3.811 -49.938 -14.055 1 94.69 99 ASN A O 1
ATOM 791 N N . GLU A 1 100 ? 3.541 -51.812 -12.844 1 92.75 100 GLU A N 1
ATOM 792 C CA . GLU A 1 100 ? 3.816 -51.125 -11.586 1 92.75 100 GLU A CA 1
ATOM 793 C C . GLU A 1 100 ? 5.16 -50.406 -11.633 1 92.75 100 GLU A C 1
ATOM 795 O O . GLU A 1 100 ? 5.285 -49.281 -11.133 1 92.75 100 GLU A O 1
ATOM 800 N N . ASN A 1 101 ? 6.18 -51 -12.156 1 93 101 ASN A N 1
ATOM 801 C CA . ASN A 1 101 ? 7.5 -50.406 -12.234 1 93 101 ASN A CA 1
ATOM 802 C C . ASN A 1 101 ? 7.488 -49.156 -13.109 1 93 101 ASN A C 1
ATOM 804 O O . ASN A 1 101 ? 8.117 -48.125 -12.781 1 93 101 ASN A O 1
ATOM 808 N N . GLU A 1 102 ? 6.789 -49.219 -14.219 1 94.88 102 GLU A N 1
ATOM 809 C CA . GLU A 1 102 ? 6.691 -48.094 -15.125 1 94.88 102 GLU A CA 1
ATOM 810 C C . GLU A 1 102 ? 5.836 -46.969 -14.523 1 94.88 102 GLU A C 1
ATOM 812 O O . GLU A 1 102 ? 6.105 -45.781 -14.734 1 94.88 102 GLU A O 1
ATOM 817 N N . ALA A 1 103 ? 4.863 -47.375 -13.789 1 95.88 103 ALA A N 1
ATOM 818 C CA . ALA A 1 103 ? 3.98 -46.406 -13.133 1 95.88 103 ALA A CA 1
ATOM 819 C C . ALA A 1 103 ? 4.738 -45.594 -12.086 1 95.88 103 ALA A C 1
ATOM 821 O O . ALA A 1 103 ? 4.445 -44.406 -11.883 1 95.88 103 ALA A O 1
ATOM 822 N N . ARG A 1 104 ? 5.746 -46.156 -11.523 1 95.44 104 ARG A N 1
ATOM 823 C CA . ARG A 1 104 ? 6.484 -45.531 -10.438 1 95.44 104 ARG A CA 1
ATOM 824 C C . ARG A 1 104 ? 7.613 -44.656 -10.977 1 95.44 104 ARG A C 1
ATOM 826 O O . ARG A 1 104 ? 8.266 -43.938 -10.219 1 95.44 104 ARG A O 1
ATOM 833 N N . ALA A 1 105 ? 7.855 -44.688 -12.25 1 95 105 ALA A N 1
ATOM 834 C CA . ALA A 1 105 ? 8.953 -43.938 -12.844 1 95 105 ALA A CA 1
ATOM 835 C C . ALA A 1 105 ? 8.672 -42.438 -12.805 1 95 105 ALA A C 1
ATOM 837 O O . ALA A 1 105 ? 7.539 -42 -13.008 1 95 105 ALA A O 1
ATOM 838 N N . ASP A 1 106 ? 9.734 -41.625 -12.633 1 95.31 106 ASP A N 1
ATOM 839 C CA . ASP A 1 106 ? 9.609 -40.188 -12.617 1 95.31 106 ASP A CA 1
ATOM 840 C C . ASP A 1 106 ? 9.008 -39.656 -13.93 1 95.31 106 ASP A C 1
ATOM 842 O O . ASP A 1 106 ? 8.156 -38.781 -13.914 1 95.31 106 ASP A O 1
ATOM 846 N N . GLN A 1 107 ? 9.484 -40.219 -15.016 1 95.75 107 GLN A N 1
ATOM 847 C CA . GLN A 1 107 ? 9.039 -39.719 -16.297 1 95.75 107 GLN A CA 1
ATOM 848 C C . GLN A 1 107 ? 7.551 -39.938 -16.516 1 95.75 107 GLN A C 1
ATOM 850 O O . GLN A 1 107 ? 6.871 -39.156 -17.172 1 95.75 107 GLN A O 1
ATOM 855 N N . THR A 1 108 ? 6.941 -41.031 -15.914 1 97 108 THR A N 1
ATOM 856 C CA . THR A 1 108 ? 5.5 -41.25 -16 1 97 108 THR A CA 1
ATOM 857 C C . THR A 1 108 ? 4.738 -40.188 -15.242 1 97 108 THR A C 1
ATOM 859 O O . THR A 1 108 ? 3.771 -39.625 -15.758 1 97 108 THR A O 1
ATOM 862 N N . LEU A 1 109 ? 5.18 -39.906 -14.047 1 97.25 109 LEU A N 1
ATOM 863 C CA . LEU A 1 109 ? 4.578 -38.875 -13.227 1 97.25 109 LEU A CA 1
ATOM 864 C C . LEU A 1 109 ? 4.641 -37.531 -13.93 1 97.25 109 LEU A C 1
ATOM 866 O O . LEU A 1 109 ? 3.635 -36.812 -14.008 1 97.25 109 LEU A O 1
ATOM 870 N N . VAL A 1 110 ? 5.781 -37.156 -14.461 1 97.38 110 VAL A N 1
ATOM 871 C CA . VAL A 1 110 ? 5.984 -35.875 -15.117 1 97.38 110 VAL A CA 1
ATOM 872 C C . VAL A 1 110 ? 5.105 -35.812 -16.359 1 97.38 110 VAL A C 1
ATOM 874 O O . VAL A 1 110 ? 4.547 -34.75 -16.672 1 97.38 110 VAL A O 1
ATOM 877 N N . ALA A 1 111 ? 5.008 -36.906 -17.078 1 98.06 111 ALA A N 1
ATOM 878 C CA . ALA A 1 111 ? 4.129 -36.906 -18.234 1 98.06 111 ALA A CA 1
ATOM 879 C C . ALA A 1 111 ? 2.697 -36.531 -17.859 1 98.06 111 ALA A C 1
ATOM 881 O O . ALA A 1 111 ? 2.041 -35.75 -18.547 1 98.06 111 ALA A O 1
ATOM 882 N N . VAL A 1 112 ? 2.191 -37.094 -16.766 1 98.31 112 VAL A N 1
ATOM 883 C CA . VAL A 1 112 ? 0.839 -36.812 -16.297 1 98.31 112 VAL A CA 1
ATOM 884 C C . VAL A 1 112 ? 0.717 -35.312 -15.93 1 98.31 112 VAL A C 1
ATOM 886 O O . VAL A 1 112 ? -0.287 -34.688 -16.25 1 98.31 112 VAL A O 1
ATOM 889 N N . ILE A 1 113 ? 1.712 -34.781 -15.273 1 97.31 113 ILE A N 1
ATOM 890 C CA . ILE A 1 113 ? 1.729 -33.344 -14.906 1 97.31 113 ILE A CA 1
ATOM 891 C C . ILE A 1 113 ? 1.635 -32.5 -16.172 1 97.31 113 ILE A C 1
ATOM 893 O O . ILE A 1 113 ? 0.874 -31.531 -16.219 1 97.31 113 ILE A O 1
ATOM 897 N N . LEU A 1 114 ? 2.357 -32.875 -17.203 1 98 114 LEU A N 1
ATOM 898 C CA . LEU A 1 114 ? 2.383 -32.125 -18.453 1 98 114 LEU A CA 1
ATOM 899 C C . LEU A 1 114 ? 1.041 -32.219 -19.172 1 98 114 LEU A C 1
ATOM 901 O O . LEU A 1 114 ? 0.614 -31.25 -19.828 1 98 114 LEU A O 1
ATOM 905 N N . LEU A 1 115 ? 0.385 -33.406 -19.062 1 97.94 115 LEU A N 1
ATOM 906 C CA . LEU A 1 115 ? -0.958 -33.531 -19.625 1 97.94 115 LEU A CA 1
ATOM 907 C C . LEU A 1 115 ? -1.916 -32.531 -18.953 1 97.94 115 LEU A C 1
ATOM 909 O O . LEU A 1 115 ? -2.799 -31.984 -19.609 1 97.94 115 LEU A O 1
ATOM 913 N N . GLY A 1 116 ? -1.751 -32.312 -17.672 1 96.69 116 GLY A N 1
ATOM 914 C CA . GLY A 1 116 ? -2.521 -31.297 -16.984 1 96.69 116 GLY A CA 1
ATOM 915 C C . GLY A 1 116 ? -2.266 -29.906 -17.531 1 96.69 116 GLY A C 1
ATOM 916 O O . GLY A 1 116 ? -3.203 -29.125 -17.719 1 96.69 116 GLY A O 1
ATOM 917 N N . LEU A 1 117 ? -0.994 -29.594 -17.766 1 96.75 117 LEU A N 1
ATOM 918 C CA . LEU A 1 117 ? -0.634 -28.297 -18.312 1 96.75 117 LEU A CA 1
ATOM 919 C C . LEU A 1 117 ? -1.227 -28.094 -19.703 1 96.75 117 LEU A C 1
ATOM 921 O O . LEU A 1 117 ? -1.611 -26.984 -20.062 1 96.75 117 LEU A O 1
ATOM 925 N N . PHE A 1 118 ? -1.282 -29.188 -20.469 1 97.56 118 PHE A N 1
ATOM 926 C CA . PHE A 1 118 ? -1.901 -29.141 -21.781 1 97.56 118 PHE A CA 1
ATOM 927 C C . PHE A 1 118 ? -3.355 -28.688 -21.688 1 97.56 118 PHE A C 1
ATOM 929 O O . PHE A 1 118 ? -3.812 -27.875 -22.484 1 97.56 118 PHE A O 1
ATOM 936 N N . GLU A 1 119 ? -4.082 -29.203 -20.672 1 95.38 119 GLU A N 1
ATOM 937 C CA . GLU A 1 119 ? -5.484 -28.844 -20.484 1 95.38 119 GLU A CA 1
ATOM 938 C C . GLU A 1 119 ? -5.637 -27.344 -20.219 1 95.38 119 GLU A C 1
ATOM 940 O O . GLU A 1 119 ? -6.582 -26.719 -20.703 1 95.38 119 GLU A O 1
ATOM 945 N N . ILE A 1 120 ? -4.738 -26.781 -19.484 1 93.88 120 ILE A N 1
ATOM 946 C CA . ILE A 1 120 ? -4.766 -25.359 -19.156 1 93.88 120 ILE A CA 1
ATOM 947 C C . ILE A 1 120 ? -4.52 -24.531 -20.406 1 93.88 120 ILE A C 1
ATOM 949 O O . ILE A 1 120 ? -5.238 -23.562 -20.672 1 93.88 120 ILE A O 1
ATOM 953 N N . ASN A 1 121 ? -3.5 -24.891 -21.188 1 96.31 121 ASN A N 1
ATOM 954 C CA . ASN A 1 121 ? -3.062 -24.109 -22.328 1 96.31 121 ASN A CA 1
ATOM 955 C C . ASN A 1 121 ? -4.051 -24.219 -23.5 1 96.31 121 ASN A C 1
ATOM 957 O O . ASN A 1 121 ? -4.117 -23.344 -24.344 1 96.31 121 ASN A O 1
ATOM 961 N N . THR A 1 122 ? -4.82 -25.328 -23.469 1 94.31 122 THR A N 1
ATOM 962 C CA . THR A 1 122 ? -5.777 -25.516 -24.547 1 94.31 122 THR A CA 1
ATOM 963 C C . THR A 1 122 ? -7.207 -25.406 -24.031 1 94.31 122 THR A C 1
ATOM 965 O O . THR A 1 122 ? -8.141 -25.906 -24.672 1 94.31 122 THR A O 1
ATOM 968 N N . CYS A 1 123 ? -7.422 -24.828 -22.953 1 86.19 123 CYS A N 1
ATOM 969 C CA . CYS A 1 123 ? -8.703 -24.75 -22.266 1 86.19 123 CYS A CA 1
ATOM 970 C C . CYS A 1 123 ? -9.781 -24.172 -23.172 1 86.19 123 CYS A C 1
ATOM 972 O O . CYS A 1 123 ? -9.633 -23.062 -23.688 1 86.19 123 CYS A O 1
ATOM 974 N N . THR A 1 124 ? -10.805 -24.875 -23.328 1 76.69 124 THR A N 1
ATOM 975 C CA . THR A 1 124 ? -11.922 -24.406 -24.141 1 76.69 124 THR A CA 1
ATOM 976 C C . THR A 1 124 ? -13.188 -24.281 -23.297 1 76.69 124 THR A C 1
ATOM 978 O O . THR A 1 124 ? -14.211 -23.781 -23.766 1 76.69 124 THR A O 1
ATOM 981 N N . GLY A 1 125 ? -13.125 -24.688 -22.062 1 72.56 125 GLY A N 1
ATOM 982 C CA . GLY A 1 125 ? -14.312 -24.641 -21.219 1 72.56 125 GLY A CA 1
ATOM 983 C C . GLY A 1 125 ? -14.164 -25.453 -19.953 1 72.56 125 GLY A C 1
ATOM 984 O O . GLY A 1 125 ? -13.047 -25.844 -19.578 1 72.56 125 GLY A O 1
ATOM 985 N N . PRO A 1 126 ? -15.227 -25.734 -19.266 1 75.88 126 PRO A N 1
ATOM 986 C CA . PRO A 1 126 ? -15.219 -26.438 -17.984 1 75.88 126 PRO A CA 1
ATOM 987 C C . PRO A 1 126 ? -14.633 -27.844 -18.078 1 75.88 126 PRO A C 1
ATOM 989 O O . PRO A 1 126 ? -14.055 -28.344 -17.125 1 75.88 126 PRO A O 1
ATOM 992 N N . GLN A 1 127 ? -14.781 -28.438 -19.203 1 81.44 127 GLN A N 1
ATOM 993 C CA . GLN A 1 127 ? -14.258 -29.781 -19.375 1 81.44 127 GLN A CA 1
ATOM 994 C C . GLN A 1 127 ? -12.742 -29.812 -19.203 1 81.44 127 GLN A C 1
ATOM 996 O O . GLN A 1 127 ? -12.203 -30.766 -18.641 1 81.44 127 GLN A O 1
ATOM 1001 N N . SER A 1 128 ? -12.062 -28.828 -19.719 1 83.88 128 SER A N 1
ATOM 1002 C CA . SER A 1 128 ? -10.617 -28.766 -19.562 1 83.88 128 SER A CA 1
ATOM 1003 C C . SER A 1 128 ? -10.219 -28.672 -18.094 1 83.88 128 SER A C 1
ATOM 1005 O O . SER A 1 128 ? -9.234 -29.281 -17.672 1 83.88 128 SER A O 1
ATOM 1007 N N . MET A 1 129 ? -10.992 -28.031 -17.328 1 82.75 129 MET A N 1
ATOM 1008 C CA . MET A 1 129 ? -10.711 -27.891 -15.898 1 82.75 129 MET A CA 1
ATOM 1009 C C . MET A 1 129 ? -10.922 -29.203 -15.172 1 82.75 129 MET A C 1
ATOM 1011 O O . MET A 1 129 ? -10.148 -29.547 -14.273 1 82.75 129 MET A O 1
ATOM 1015 N N . ARG A 1 130 ? -11.961 -29.875 -15.547 1 86.06 130 ARG A N 1
ATOM 1016 C CA . ARG A 1 130 ? -12.211 -31.188 -14.961 1 86.06 130 ARG A CA 1
ATOM 1017 C C . ARG A 1 130 ? -11.086 -32.156 -15.312 1 86.06 130 ARG A C 1
ATOM 1019 O O . ARG A 1 130 ? -10.641 -32.938 -14.461 1 86.06 130 ARG A O 1
ATOM 1026 N N . SER A 1 131 ? -10.695 -32.031 -16.531 1 90.81 131 SER A N 1
ATOM 1027 C CA . SER A 1 131 ? -9.602 -32.906 -16.953 1 90.81 131 SER A CA 1
ATOM 1028 C C . SER A 1 131 ? -8.312 -32.562 -16.203 1 90.81 131 SER A C 1
ATOM 1030 O O . SER A 1 131 ? -7.566 -33.469 -15.82 1 90.81 131 SER A O 1
ATOM 1032 N N . TRP A 1 132 ? -8.047 -31.328 -16.109 1 92 132 TRP A N 1
ATOM 1033 C CA . TRP A 1 132 ? -6.891 -30.906 -15.312 1 92 132 TRP A CA 1
ATOM 1034 C C . TRP A 1 132 ? -6.961 -31.484 -13.898 1 92 132 TRP A C 1
ATOM 1036 O O . TRP A 1 132 ? -5.977 -32.031 -13.391 1 92 132 TRP A O 1
ATOM 1046 N N . THR A 1 133 ? -8.109 -31.406 -13.273 1 90.62 133 THR A N 1
ATOM 1047 C CA . THR A 1 133 ? -8.32 -31.953 -11.938 1 90.62 133 THR A CA 1
ATOM 1048 C C . THR A 1 133 ? -8.008 -33.438 -11.914 1 90.62 133 THR A C 1
ATOM 1050 O O . THR A 1 133 ? -7.328 -33.938 -11 1 90.62 133 THR A O 1
ATOM 1053 N N . LYS A 1 134 ? -8.469 -34.156 -12.906 1 93.81 134 LYS A N 1
ATOM 1054 C CA . LYS A 1 134 ? -8.211 -35.594 -12.992 1 93.81 134 LYS A CA 1
ATOM 1055 C C . LYS A 1 134 ? -6.715 -35.875 -13.102 1 93.81 134 LYS A C 1
ATOM 1057 O O . LYS A 1 134 ? -6.207 -36.812 -12.492 1 93.81 134 LYS A O 1
ATOM 1062 N N . HIS A 1 135 ? -6.047 -35.094 -13.906 1 96 135 HIS A N 1
ATOM 1063 C CA . HIS A 1 135 ? -4.602 -35.281 -14.047 1 96 135 HIS A CA 1
ATOM 1064 C C . HIS A 1 135 ? -3.889 -35 -12.727 1 96 135 HIS A C 1
ATOM 1066 O O . HIS A 1 135 ? -2.967 -35.719 -12.352 1 96 135 HIS A O 1
ATOM 1072 N N . VAL A 1 136 ? -4.305 -33.969 -11.984 1 94.94 136 VAL A N 1
ATOM 1073 C CA . VAL A 1 136 ? -3.67 -33.625 -10.719 1 94.94 136 VAL A CA 1
ATOM 1074 C C . VAL A 1 136 ? -3.914 -34.719 -9.695 1 94.94 136 VAL A C 1
ATOM 1076 O O . VAL A 1 136 ? -2.988 -35.156 -9 1 94.94 136 VAL A O 1
ATOM 1079 N N . ILE A 1 137 ? -5.137 -35.219 -9.625 1 94.25 137 ILE A N 1
ATOM 1080 C CA . ILE A 1 137 ? -5.477 -36.312 -8.711 1 94.25 137 ILE A CA 1
ATOM 1081 C C . ILE A 1 137 ? -4.703 -37.562 -9.086 1 94.25 137 ILE A C 1
ATOM 1083 O O . ILE A 1 137 ? -4.16 -38.25 -8.219 1 94.25 137 ILE A O 1
ATOM 1087 N N . GLY A 1 138 ? -4.715 -37.844 -10.375 1 96.69 138 GLY A N 1
ATOM 1088 C CA . GLY A 1 138 ? -3.928 -38.969 -10.859 1 96.69 138 GLY A CA 1
ATOM 1089 C C . GLY A 1 138 ? -2.457 -38.875 -10.508 1 96.69 138 GLY A C 1
ATOM 1090 O O . GLY A 1 138 ? -1.85 -39.844 -10.047 1 96.69 138 GLY A O 1
ATOM 1091 N N . ALA A 1 139 ? -1.858 -37.719 -10.734 1 97.19 139 ALA A N 1
ATOM 1092 C CA . ALA A 1 139 ? -0.456 -37.469 -10.391 1 97.19 139 ALA A CA 1
ATOM 1093 C C . ALA A 1 139 ? -0.223 -37.656 -8.898 1 97.19 139 ALA A C 1
ATOM 1095 O O . ALA A 1 139 ? 0.801 -38.188 -8.477 1 97.19 139 ALA A O 1
ATOM 1096 N N . SER A 1 140 ? -1.128 -37.156 -8.102 1 96 140 SER A N 1
ATOM 1097 C CA . SER A 1 140 ? -1.048 -37.344 -6.652 1 96 140 SER A CA 1
ATOM 1098 C C . SER A 1 140 ? -1.049 -38.812 -6.27 1 96 140 SER A C 1
ATOM 1100 O O . SER A 1 140 ? -0.283 -39.219 -5.402 1 96 140 SER A O 1
ATOM 1102 N N . SER A 1 141 ? -1.891 -39.594 -6.898 1 95.88 141 SER A N 1
ATOM 1103 C CA . SER A 1 141 ? -1.957 -41.031 -6.652 1 95.88 141 SER A CA 1
ATOM 1104 C C . SER A 1 141 ? -0.654 -41.719 -7.039 1 95.88 141 SER A C 1
ATOM 1106 O O . SER A 1 141 ? -0.195 -42.625 -6.344 1 95.88 141 SER A O 1
ATOM 1108 N N . LEU A 1 142 ? -0.096 -41.312 -8.164 1 97.06 142 LEU A N 1
ATOM 1109 C CA . LEU A 1 142 ? 1.174 -41.875 -8.602 1 97.06 142 LEU A CA 1
ATOM 1110 C C . LEU A 1 142 ? 2.285 -41.562 -7.609 1 97.06 142 LEU A C 1
ATOM 1112 O O . LEU A 1 142 ? 3.16 -42.406 -7.363 1 97.06 142 LEU A O 1
ATOM 1116 N N . LEU A 1 143 ? 2.271 -40.375 -7.109 1 96.5 143 LEU A N 1
ATOM 1117 C CA . LEU A 1 143 ? 3.238 -39.969 -6.086 1 96.5 143 LEU A CA 1
ATOM 1118 C C . LEU A 1 143 ? 3.133 -40.906 -4.867 1 96.5 143 LEU A C 1
ATOM 1120 O O . LEU A 1 143 ? 4.148 -41.344 -4.324 1 96.5 143 LEU A O 1
ATOM 1124 N N . GLN A 1 144 ? 1.961 -41.156 -4.441 1 94.69 144 GLN A N 1
ATOM 1125 C CA . GLN A 1 144 ? 1.738 -42.062 -3.314 1 94.69 144 GLN A CA 1
ATOM 1126 C C . GLN A 1 144 ? 2.242 -43.469 -3.629 1 94.69 144 GLN A C 1
ATOM 1128 O O . GLN A 1 144 ? 2.775 -44.156 -2.752 1 94.69 144 GLN A O 1
ATOM 1133 N N . LEU A 1 145 ? 1.958 -43.875 -4.836 1 95.44 145 LEU A N 1
ATOM 1134 C CA . LEU A 1 145 ? 2.432 -45.188 -5.27 1 95.44 145 LEU A CA 1
ATOM 1135 C C . LEU A 1 145 ? 3.953 -45.25 -5.207 1 95.44 145 LEU A C 1
ATOM 1137 O O . LEU A 1 145 ? 4.516 -46.312 -4.871 1 95.44 145 LEU A O 1
ATOM 1141 N N . LYS A 1 146 ? 4.664 -44.188 -5.613 1 95.5 146 LYS A N 1
ATOM 1142 C CA . LYS A 1 146 ? 6.121 -44.125 -5.555 1 95.5 146 LYS A CA 1
ATOM 1143 C C . LYS A 1 146 ? 6.617 -44.219 -4.117 1 95.5 146 LYS A C 1
ATOM 1145 O O . LYS A 1 146 ? 7.66 -44.812 -3.852 1 95.5 146 LYS A O 1
ATOM 1150 N N . GLY A 1 147 ? 5.852 -43.594 -3.215 1 95.75 147 GLY A N 1
ATOM 1151 C CA . GLY A 1 147 ? 6.215 -43.625 -1.806 1 95.75 147 GLY A CA 1
ATOM 1152 C C . GLY A 1 147 ? 7.156 -42.5 -1.412 1 95.75 147 GLY A C 1
ATOM 1153 O O . GLY A 1 147 ? 7.797 -41.875 -2.271 1 95.75 147 GLY A O 1
ATOM 1154 N N . LYS A 1 148 ? 7.316 -42.375 -0.177 1 95.81 148 LYS A N 1
ATOM 1155 C CA . LYS A 1 148 ? 8.078 -41.281 0.418 1 95.81 148 LYS A CA 1
ATOM 1156 C C . LYS A 1 148 ? 9.555 -41.375 0.047 1 95.81 148 LYS A C 1
ATOM 1158 O O . LYS A 1 148 ? 10.273 -40.375 0.063 1 95.81 148 LYS A O 1
ATOM 1163 N N . GLN A 1 149 ? 10.016 -42.531 -0.352 1 94.75 149 GLN A N 1
ATOM 1164 C CA . GLN A 1 149 ? 11.414 -42.75 -0.688 1 94.75 149 GLN A CA 1
ATOM 1165 C C . GLN A 1 149 ? 11.836 -41.938 -1.897 1 94.75 149 GLN A C 1
ATOM 1167 O O . GLN A 1 149 ? 13.023 -41.656 -2.088 1 94.75 149 GLN A O 1
ATOM 1172 N N . CYS A 1 150 ? 10.859 -41.531 -2.674 1 94.38 150 CYS A N 1
ATOM 1173 C CA . CYS A 1 150 ? 11.188 -40.719 -3.846 1 94.38 150 CYS A CA 1
ATOM 1174 C C . CYS A 1 150 ? 11.805 -39.375 -3.438 1 94.38 150 CYS A C 1
ATOM 1176 O O . CYS A 1 150 ? 12.523 -38.75 -4.219 1 94.38 150 CYS A O 1
ATOM 1178 N N . LEU A 1 151 ? 11.633 -38.938 -2.211 1 95.44 151 LEU A N 1
ATOM 1179 C CA . LEU A 1 151 ? 12.125 -37.656 -1.731 1 95.44 151 LEU A CA 1
ATOM 1180 C C . LEU A 1 151 ? 13.602 -37.75 -1.363 1 95.44 151 LEU A C 1
ATOM 1182 O O . LEU A 1 151 ? 14.234 -36.719 -1.056 1 95.44 151 LEU A O 1
ATOM 1186 N N . GLU A 1 152 ? 14.109 -38.875 -1.467 1 93.88 152 GLU A N 1
ATOM 1187 C CA . GLU A 1 152 ? 15.523 -39.031 -1.139 1 93.88 152 GLU A CA 1
ATOM 1188 C C . GLU A 1 152 ? 16.422 -38.5 -2.246 1 93.88 152 GLU A C 1
ATOM 1190 O O . GLU A 1 152 ? 17.578 -38.188 -2.012 1 93.88 152 GLU A O 1
ATOM 1195 N N . THR A 1 153 ? 15.898 -38.375 -3.455 1 92.12 153 THR A N 1
ATOM 1196 C CA . THR A 1 153 ? 16.656 -37.812 -4.566 1 92.12 153 THR A CA 1
ATOM 1197 C C . THR A 1 153 ? 16.266 -36.344 -4.801 1 92.12 153 THR A C 1
ATOM 1199 O O . THR A 1 153 ? 15.109 -35.969 -4.574 1 92.12 153 THR A O 1
ATOM 1202 N N . PRO A 1 154 ? 17.188 -35.562 -5.281 1 88.88 154 PRO A N 1
ATOM 1203 C CA . PRO A 1 154 ? 16.844 -34.188 -5.602 1 88.88 154 PRO A CA 1
ATOM 1204 C C . PRO A 1 154 ? 15.727 -34.062 -6.641 1 88.88 154 PRO A C 1
ATOM 1206 O O . PRO A 1 154 ? 14.836 -33.25 -6.5 1 88.88 154 PRO A O 1
ATOM 1209 N N . THR A 1 155 ? 15.828 -34.938 -7.633 1 91.44 155 THR A N 1
ATOM 1210 C CA . THR A 1 155 ? 14.812 -34.938 -8.68 1 91.44 155 THR A CA 1
ATOM 1211 C C . THR A 1 155 ? 13.43 -35.188 -8.086 1 91.44 155 THR A C 1
ATOM 1213 O O . THR A 1 155 ? 12.469 -34.5 -8.398 1 91.44 155 THR A O 1
ATOM 1216 N N . GLY A 1 156 ? 13.32 -36.156 -7.25 1 93.44 156 GLY A N 1
ATOM 1217 C CA . GLY A 1 156 ? 12.062 -36.5 -6.598 1 93.44 156 GLY A CA 1
ATOM 1218 C C . GLY A 1 156 ? 11.508 -35.344 -5.77 1 93.44 156 GLY A C 1
ATOM 1219 O O . GLY A 1 156 ? 10.305 -35.094 -5.789 1 93.44 156 GLY A O 1
ATOM 1220 N N . ARG A 1 157 ? 12.344 -34.625 -5.074 1 93.38 157 ARG A N 1
ATOM 1221 C CA . ARG A 1 157 ? 11.922 -33.5 -4.246 1 93.38 157 ARG A CA 1
ATOM 1222 C C . ARG A 1 157 ? 11.43 -32.344 -5.109 1 93.38 157 ARG A C 1
ATOM 1224 O O . ARG A 1 157 ? 10.453 -31.672 -4.754 1 93.38 157 ARG A O 1
ATOM 1231 N N . HIS A 1 158 ? 12.07 -32.188 -6.188 1 91.56 158 HIS A N 1
ATOM 1232 C CA . HIS A 1 158 ? 11.672 -31.078 -7.074 1 91.56 158 HIS A CA 1
ATOM 1233 C C . HIS A 1 158 ? 10.328 -31.375 -7.73 1 91.56 158 HIS A C 1
ATOM 1235 O O . HIS A 1 158 ? 9.484 -30.484 -7.855 1 91.56 158 HIS A O 1
ATOM 1241 N N . ILE A 1 159 ? 10.188 -32.625 -8.148 1 94.38 159 ILE A N 1
ATOM 1242 C CA . ILE A 1 159 ? 8.898 -33.031 -8.727 1 94.38 159 ILE A CA 1
ATOM 1243 C C . ILE A 1 159 ? 7.801 -32.875 -7.676 1 94.38 159 ILE A C 1
ATOM 1245 O O . ILE A 1 159 ? 6.727 -32.344 -7.965 1 94.38 159 ILE A O 1
ATOM 1249 N N . PHE A 1 160 ? 8.109 -33.281 -6.512 1 95.88 160 PHE A N 1
ATOM 1250 C CA . PHE A 1 160 ? 7.145 -33.219 -5.418 1 95.88 160 PHE A CA 1
ATOM 1251 C C . PHE A 1 160 ? 6.746 -31.766 -5.156 1 95.88 160 PHE A C 1
ATOM 1253 O O . PHE A 1 160 ? 5.559 -31.453 -5.043 1 95.88 160 PHE A O 1
ATOM 1260 N N . ALA A 1 161 ? 7.684 -30.906 -5.055 1 93.19 161 ALA A N 1
ATOM 1261 C CA . ALA A 1 161 ? 7.41 -29.5 -4.777 1 93.19 161 ALA A CA 1
ATOM 1262 C C . ALA A 1 161 ? 6.527 -28.875 -5.859 1 93.19 161 ALA A C 1
ATOM 1264 O O . ALA A 1 161 ? 5.59 -28.141 -5.559 1 93.19 161 ALA A O 1
ATOM 1265 N N . HIS A 1 162 ? 6.844 -29.188 -7.039 1 93 162 HIS A N 1
ATOM 1266 C CA . HIS A 1 162 ? 6.062 -28.688 -8.172 1 93 162 HIS A CA 1
ATOM 1267 C C . HIS A 1 162 ? 4.629 -29.219 -8.117 1 93 162 HIS A C 1
ATOM 1269 O O . HIS A 1 162 ? 3.678 -28.438 -8.25 1 93 162 HIS A O 1
ATOM 1275 N N . LEU A 1 163 ? 4.48 -30.5 -7.957 1 95.44 163 LEU A N 1
ATOM 1276 C CA . LEU A 1 163 ? 3.156 -31.109 -7.934 1 95.44 163 LEU A CA 1
ATOM 1277 C C . LEU A 1 163 ? 2.365 -30.656 -6.715 1 95.44 163 LEU A C 1
ATOM 1279 O O . LEU A 1 163 ? 1.146 -30.484 -6.785 1 95.44 163 LEU A O 1
ATOM 1283 N N . ARG A 1 164 ? 3.037 -30.516 -5.582 1 96.12 164 ARG A N 1
ATOM 1284 C CA . ARG A 1 164 ? 2.375 -30.031 -4.371 1 96.12 164 ARG A CA 1
ATOM 1285 C C . ARG A 1 164 ? 1.631 -28.734 -4.637 1 96.12 164 ARG A C 1
ATOM 1287 O O . ARG A 1 164 ? 0.499 -28.547 -4.18 1 96.12 164 ARG A O 1
ATOM 1294 N N . THR A 1 165 ? 2.248 -27.812 -5.336 1 94.12 165 THR A N 1
ATOM 1295 C CA . THR A 1 165 ? 1.613 -26.531 -5.645 1 94.12 165 THR A CA 1
ATOM 1296 C C . THR A 1 165 ? 0.327 -26.75 -6.434 1 94.12 165 THR A C 1
ATOM 1298 O O . THR A 1 165 ? -0.682 -26.094 -6.18 1 94.12 165 THR A O 1
ATOM 1301 N N . GLN A 1 166 ? 0.371 -27.688 -7.34 1 93.44 166 GLN A N 1
ATOM 1302 C CA . GLN A 1 166 ? -0.816 -27.984 -8.133 1 93.44 166 GLN A CA 1
ATOM 1303 C C . GLN A 1 166 ? -1.904 -28.625 -7.277 1 93.44 166 GLN A C 1
ATOM 1305 O O . GLN A 1 166 ? -3.088 -28.312 -7.434 1 93.44 166 GLN A O 1
ATOM 1310 N N . ILE A 1 167 ? -1.506 -29.5 -6.457 1 94.62 167 ILE A N 1
ATOM 1311 C CA . ILE A 1 167 ? -2.449 -30.172 -5.574 1 94.62 167 ILE A CA 1
ATOM 1312 C C . ILE A 1 167 ? -3.129 -29.141 -4.668 1 94.62 167 ILE A C 1
ATOM 1314 O O . ILE A 1 167 ? -4.355 -29.156 -4.516 1 94.62 167 ILE A O 1
ATOM 1318 N N . ILE A 1 168 ? -2.326 -28.281 -4.113 1 94.25 168 ILE A N 1
ATOM 1319 C CA . ILE A 1 168 ? -2.855 -27.25 -3.232 1 94.25 168 ILE A CA 1
ATOM 1320 C C . ILE A 1 168 ? -3.854 -26.375 -3.998 1 94.25 168 ILE A C 1
ATOM 1322 O O . ILE A 1 168 ? -4.957 -26.125 -3.516 1 94.25 168 ILE A O 1
ATOM 1326 N N . THR A 1 169 ? -3.461 -25.922 -5.164 1 90.19 169 THR A N 1
ATOM 1327 C CA . THR A 1 169 ? -4.336 -25.094 -5.992 1 90.19 169 THR A CA 1
ATOM 1328 C C . THR A 1 169 ? -5.648 -25.828 -6.281 1 90.19 169 THR A C 1
ATOM 1330 O O . THR A 1 169 ? -6.727 -25.25 -6.145 1 90.19 169 THR A O 1
ATOM 1333 N N . ASN A 1 170 ? -5.539 -27.047 -6.648 1 88.75 170 ASN A N 1
ATOM 1334 C CA . ASN A 1 170 ? -6.715 -27.859 -6.922 1 88.75 170 ASN A CA 1
ATOM 1335 C C . ASN A 1 170 ? -7.613 -27.984 -5.695 1 88.75 170 ASN A C 1
ATOM 1337 O O . ASN A 1 170 ? -8.836 -27.859 -5.801 1 88.75 170 ASN A O 1
ATOM 1341 N N . CYS A 1 171 ? -7.023 -28.203 -4.559 1 90.06 171 CYS A N 1
ATOM 1342 C CA . CYS A 1 171 ? -7.781 -28.375 -3.324 1 90.06 171 CYS A CA 1
ATOM 1343 C C . CYS A 1 171 ? -8.492 -27.078 -2.941 1 90.06 171 CYS A C 1
ATOM 1345 O O . CYS A 1 171 ? -9.656 -27.109 -2.529 1 90.06 171 CYS A O 1
ATOM 1347 N N . ILE A 1 172 ? -7.812 -25.984 -3.053 1 87 172 ILE A N 1
ATOM 1348 C CA . ILE A 1 172 ? -8.414 -24.703 -2.725 1 87 172 ILE A CA 1
ATOM 1349 C C . ILE A 1 172 ? -9.602 -24.438 -3.645 1 87 172 ILE A C 1
ATOM 1351 O O . ILE A 1 172 ? -10.672 -24.031 -3.188 1 87 172 ILE A O 1
ATOM 1355 N N . GLN A 1 173 ? -9.414 -24.719 -4.91 1 80.31 173 GLN A N 1
ATOM 1356 C CA . GLN A 1 173 ? -10.453 -24.453 -5.902 1 80.31 173 GLN A CA 1
ATOM 1357 C C . GLN A 1 173 ? -11.672 -25.344 -5.66 1 80.31 173 GLN A C 1
ATOM 1359 O O . GLN A 1 173 ? -12.805 -24.922 -5.875 1 80.31 173 GLN A O 1
ATOM 1364 N N . ARG A 1 174 ? -11.422 -26.5 -5.16 1 81.88 174 ARG A N 1
ATOM 1365 C CA . ARG A 1 174 ? -12.5 -27.469 -4.957 1 81.88 174 ARG A CA 1
ATOM 1366 C C . ARG A 1 174 ? -13.023 -27.406 -3.527 1 81.88 174 ARG A C 1
ATOM 1368 O O . ARG A 1 174 ? -13.961 -28.125 -3.178 1 81.88 174 ARG A O 1
ATOM 1375 N N . HIS A 1 175 ? -12.461 -26.703 -2.662 1 83.31 175 HIS A N 1
ATOM 1376 C CA . HIS A 1 175 ? -12.844 -26.578 -1.26 1 83.31 175 HIS A CA 1
ATOM 1377 C C . HIS A 1 175 ? -12.727 -27.922 -0.537 1 83.31 175 HIS A C 1
ATOM 1379 O O . HIS A 1 175 ? -13.656 -28.344 0.151 1 83.31 175 HIS A O 1
ATOM 1385 N N . VAL A 1 176 ? -11.656 -28.578 -0.774 1 89.94 176 VAL A N 1
ATOM 1386 C CA . VAL A 1 176 ? -11.414 -29.844 -0.09 1 89.94 176 VAL A CA 1
ATOM 1387 C C . VAL A 1 176 ? -10.109 -29.766 0.7 1 89.94 176 VAL A C 1
ATOM 1389 O O . VAL A 1 176 ? -9.266 -28.906 0.435 1 89.94 176 VAL A O 1
ATOM 1392 N N . SER A 1 177 ? -9.945 -30.594 1.668 1 94.62 177 SER A N 1
ATOM 1393 C CA . SER A 1 177 ? -8.766 -30.594 2.52 1 94.62 177 SER A CA 1
ATOM 1394 C C . SER A 1 177 ? -7.551 -31.156 1.776 1 94.62 177 SER A C 1
ATOM 1396 O O . SER A 1 177 ? -7.699 -31.891 0.799 1 94.62 177 SER A O 1
ATOM 1398 N N . ILE A 1 178 ? -6.434 -30.859 2.279 1 96.69 178 ILE A N 1
ATOM 1399 C CA . ILE A 1 178 ? -5.168 -31.344 1.736 1 96.69 178 ILE A CA 1
ATOM 1400 C C . ILE A 1 178 ? -4.977 -32.812 2.117 1 96.69 178 ILE A C 1
ATOM 1402 O O . ILE A 1 178 ? -5.18 -33.188 3.275 1 96.69 178 ILE A O 1
ATOM 1406 N N . PRO A 1 179 ? -4.617 -33.625 1.114 1 95.38 179 PRO A N 1
ATOM 1407 C CA . PRO A 1 179 ? -4.246 -35 1.518 1 95.38 179 PRO A CA 1
ATOM 1408 C C . PRO A 1 179 ? -3.156 -35.031 2.584 1 95.38 179 PRO A C 1
ATOM 1410 O O . PRO A 1 179 ? -2.119 -34.375 2.428 1 95.38 179 PRO A O 1
ATOM 1413 N N . PRO A 1 180 ? -3.283 -35.75 3.617 1 95.81 180 PRO A N 1
ATOM 1414 C CA . PRO A 1 180 ? -2.375 -35.688 4.766 1 95.81 180 PRO A CA 1
ATOM 1415 C C . PRO A 1 180 ? -0.925 -36 4.383 1 95.81 180 PRO A C 1
ATOM 1417 O O . PRO A 1 180 ? -0.003 -35.406 4.949 1 95.81 180 PRO A O 1
ATOM 1420 N N . PHE A 1 181 ? -0.718 -36.875 3.455 1 96.62 181 PHE A N 1
ATOM 1421 C CA . PHE A 1 181 ? 0.653 -37.281 3.143 1 96.62 181 PHE A CA 1
ATOM 1422 C C . PHE A 1 181 ? 1.412 -36.094 2.514 1 96.62 181 PHE A C 1
ATOM 1424 O O . PHE A 1 181 ? 2.641 -36.062 2.582 1 96.62 181 PHE A O 1
ATOM 1431 N N . ILE A 1 182 ? 0.704 -35.188 1.872 1 97.25 182 ILE A N 1
ATOM 1432 C CA . ILE A 1 182 ? 1.353 -34.031 1.263 1 97.25 182 ILE A CA 1
ATOM 1433 C C . ILE A 1 182 ? 2.014 -33.188 2.346 1 97.25 182 ILE A C 1
ATOM 1435 O O . ILE A 1 182 ? 3.15 -32.719 2.184 1 97.25 182 ILE A O 1
ATOM 1439 N N . ARG A 1 183 ? 1.339 -32.938 3.434 1 96.19 183 ARG A N 1
ATOM 1440 C CA . ARG A 1 183 ? 1.889 -32.188 4.547 1 96.19 183 ARG A CA 1
ATOM 1441 C C . ARG A 1 183 ? 3.064 -32.906 5.188 1 96.19 183 ARG A C 1
ATOM 1443 O O . ARG A 1 183 ? 4.109 -32.312 5.449 1 96.19 183 ARG A O 1
ATOM 1450 N N . ASP A 1 184 ? 2.836 -34.188 5.398 1 97 184 ASP A N 1
ATOM 1451 C CA . ASP A 1 184 ? 3.879 -35 6.008 1 97 184 ASP A CA 1
ATOM 1452 C C . ASP A 1 184 ? 5.148 -35 5.16 1 97 184 ASP A C 1
ATOM 1454 O O . ASP A 1 184 ? 6.254 -34.844 5.691 1 97 184 ASP A O 1
ATOM 1458 N N . TRP A 1 185 ? 4.992 -35.188 3.883 1 97.5 185 TRP A N 1
ATOM 1459 C CA . TRP A 1 185 ? 6.133 -35.219 2.977 1 97.5 185 TRP A CA 1
ATOM 1460 C C . TRP A 1 185 ? 6.801 -33.875 2.859 1 97.5 185 TRP A C 1
ATOM 1462 O O . TRP A 1 185 ? 8.016 -33.781 2.66 1 97.5 185 TRP A O 1
ATOM 1472 N N . SER A 1 186 ? 6.008 -32.781 2.947 1 96.56 186 SER A N 1
ATOM 1473 C CA . SER A 1 186 ? 6.578 -31.453 2.953 1 96.56 186 SER A CA 1
ATOM 1474 C C . SER A 1 186 ? 7.5 -31.25 4.148 1 96.56 186 SER A C 1
ATOM 1476 O O . SER A 1 186 ? 8.602 -30.703 4.008 1 96.56 186 SER A O 1
ATOM 1478 N N . MET A 1 187 ? 7.086 -31.719 5.293 1 95.81 187 MET A N 1
ATOM 1479 C CA . MET A 1 187 ? 7.895 -31.609 6.504 1 95.81 187 MET A CA 1
ATOM 1480 C C . MET A 1 187 ? 9.164 -32.438 6.391 1 95.81 187 MET A C 1
ATOM 1482 O O . MET A 1 187 ? 10.242 -32 6.801 1 95.81 187 MET A O 1
ATOM 1486 N N . TYR A 1 188 ? 8.984 -33.562 5.84 1 95.69 188 TYR A N 1
ATOM 1487 C CA . TYR A 1 188 ? 10.125 -34.438 5.648 1 95.69 188 TYR A CA 1
ATOM 1488 C C . TYR A 1 188 ? 11.148 -33.844 4.695 1 95.69 188 TYR A C 1
ATOM 1490 O O . TYR A 1 188 ? 12.352 -33.906 4.934 1 95.69 188 TYR A O 1
ATOM 1498 N N . ALA A 1 189 ? 10.695 -33.219 3.629 1 94.31 189 ALA A N 1
ATOM 1499 C CA . ALA A 1 189 ? 11.555 -32.656 2.588 1 94.31 189 ALA A CA 1
ATOM 1500 C C . ALA A 1 189 ? 12.383 -31.5 3.125 1 94.31 189 ALA A C 1
ATOM 1502 O O . ALA A 1 189 ? 13.453 -31.188 2.602 1 94.31 189 ALA A O 1
ATOM 1503 N N . LEU A 1 190 ? 11.945 -30.844 4.223 1 93.12 190 LEU A N 1
ATOM 1504 C CA . LEU A 1 190 ? 12.617 -29.688 4.801 1 93.12 190 LEU A CA 1
ATOM 1505 C C . LEU A 1 190 ? 14.047 -30.031 5.191 1 93.12 190 LEU A C 1
ATOM 1507 O O . LEU A 1 190 ? 14.938 -29.172 5.109 1 93.12 190 LEU A O 1
ATOM 1511 N N . HIS A 1 191 ? 14.312 -31.25 5.488 1 92.12 191 HIS A N 1
ATOM 1512 C CA . HIS A 1 191 ? 15.617 -31.688 5.984 1 92.12 191 HIS A CA 1
ATOM 1513 C C . HIS A 1 191 ? 16.656 -31.672 4.871 1 92.12 191 HIS A C 1
ATOM 1515 O O . HIS A 1 191 ? 17.859 -31.656 5.145 1 92.12 191 HIS A O 1
ATOM 1521 N N . PHE A 1 192 ? 16.188 -31.609 3.643 1 91.69 192 PHE A N 1
ATOM 1522 C CA . PHE A 1 192 ? 17.094 -31.75 2.514 1 91.69 192 PHE A CA 1
ATOM 1523 C C . PHE A 1 192 ? 17.156 -30.453 1.713 1 91.69 192 PHE A C 1
ATOM 1525 O O . PHE A 1 192 ? 17.938 -30.328 0.763 1 91.69 192 PHE A O 1
ATOM 1532 N N . GLN A 1 193 ? 16.453 -29.438 2.119 1 87.25 193 GLN A N 1
ATOM 1533 C CA . GLN A 1 193 ? 16.234 -28.297 1.237 1 87.25 193 GLN A CA 1
ATOM 1534 C C . GLN A 1 193 ? 17.188 -27.156 1.577 1 87.25 193 GLN A C 1
ATOM 1536 O O . GLN A 1 193 ? 17.578 -26.984 2.734 1 87.25 193 GLN A O 1
ATOM 1541 N N . SER A 1 194 ? 17.453 -26.484 0.48 1 83.62 194 SER A N 1
ATOM 1542 C CA . SER A 1 194 ? 18.156 -25.219 0.665 1 83.62 194 SER A CA 1
ATOM 1543 C C . SER A 1 194 ? 17.281 -24.219 1.435 1 83.62 194 SER A C 1
ATOM 1545 O O . SER A 1 194 ? 16.078 -24.406 1.545 1 83.62 194 SER A O 1
ATOM 1547 N N . PRO A 1 195 ? 17.859 -23.156 1.958 1 82.94 195 PRO A N 1
ATOM 1548 C CA . PRO A 1 195 ? 17.062 -22.156 2.682 1 82.94 195 PRO A CA 1
ATOM 1549 C C . PRO A 1 195 ? 15.938 -21.562 1.839 1 82.94 195 PRO A C 1
ATOM 1551 O O . PRO A 1 195 ? 14.844 -21.328 2.352 1 82.94 195 PRO A O 1
ATOM 1554 N N . ASN A 1 196 ? 16.188 -21.359 0.566 1 82.5 196 ASN A N 1
ATOM 1555 C CA . ASN A 1 196 ? 15.148 -20.828 -0.312 1 82.5 196 ASN A CA 1
ATOM 1556 C C . ASN A 1 196 ? 13.984 -21.797 -0.473 1 82.5 196 ASN A C 1
ATOM 1558 O O . ASN A 1 196 ? 12.82 -21.406 -0.378 1 82.5 196 ASN A O 1
ATOM 1562 N N . ASP A 1 197 ? 14.359 -23.016 -0.685 1 86.25 197 ASP A N 1
ATOM 1563 C CA . ASP A 1 197 ? 13.328 -24.047 -0.844 1 86.25 197 ASP A CA 1
ATOM 1564 C C . ASP A 1 197 ? 12.562 -24.266 0.462 1 86.25 197 ASP A C 1
ATOM 1566 O O . ASP A 1 197 ? 11.359 -24.531 0.449 1 86.25 197 ASP A O 1
ATOM 1570 N N . ALA A 1 198 ? 13.328 -24.188 1.503 1 89.44 198 ALA A N 1
ATOM 1571 C CA . ALA A 1 198 ? 12.703 -24.359 2.811 1 89.44 198 ALA A CA 1
ATOM 1572 C C . ALA A 1 198 ? 11.703 -23.234 3.086 1 89.44 198 ALA A C 1
ATOM 1574 O O . ALA A 1 198 ? 10.633 -23.469 3.645 1 89.44 198 ALA A O 1
ATOM 1575 N N . HIS A 1 199 ? 12.102 -22.031 2.703 1 90.38 199 HIS A N 1
ATOM 1576 C CA . HIS A 1 199 ? 11.211 -20.891 2.871 1 90.38 199 HIS A CA 1
ATOM 1577 C C . HIS A 1 199 ? 9.945 -21.062 2.033 1 90.38 199 HIS A C 1
ATOM 1579 O O . HIS A 1 199 ? 8.844 -20.734 2.492 1 90.38 199 HIS A O 1
ATOM 1585 N N . ALA A 1 200 ? 10.086 -21.578 0.828 1 91.19 200 ALA A N 1
ATOM 1586 C CA . ALA A 1 200 ? 8.938 -21.875 -0.025 1 91.19 200 ALA A CA 1
ATOM 1587 C C . ALA A 1 200 ? 8.055 -22.953 0.597 1 91.19 200 ALA A C 1
ATOM 1589 O O . ALA A 1 200 ? 6.824 -22.875 0.525 1 91.19 200 ALA A O 1
ATOM 1590 N N . THR A 1 201 ? 8.688 -23.922 1.215 1 93.44 201 THR A N 1
ATOM 1591 C CA . THR A 1 201 ? 7.953 -25 1.866 1 93.44 201 THR A CA 1
ATOM 1592 C C . THR A 1 201 ? 7.168 -24.484 3.064 1 93.44 201 THR A C 1
ATOM 1594 O O . THR A 1 201 ? 6.039 -24.906 3.312 1 93.44 201 THR A O 1
ATOM 1597 N N . THR A 1 202 ? 7.746 -23.578 3.771 1 94.44 202 THR A N 1
ATOM 1598 C CA . THR A 1 202 ? 7.047 -22.969 4.898 1 94.44 202 THR A CA 1
ATOM 1599 C C . THR A 1 202 ? 5.801 -22.219 4.422 1 94.44 202 THR A C 1
ATOM 1601 O O . THR A 1 202 ? 4.754 -22.281 5.074 1 94.44 202 THR A O 1
ATOM 1604 N N . LEU A 1 203 ? 5.934 -21.547 3.326 1 95.25 203 LEU A N 1
ATOM 1605 C CA . LEU A 1 203 ? 4.762 -20.906 2.744 1 95.25 203 LEU A CA 1
ATOM 1606 C C . LEU A 1 203 ? 3.689 -21.938 2.4 1 95.25 203 LEU A C 1
ATOM 1608 O O . LEU A 1 203 ? 2.516 -21.75 2.73 1 95.25 203 LEU A O 1
ATOM 1612 N N . ALA A 1 204 ? 4.105 -23 1.738 1 96 204 ALA A N 1
ATOM 1613 C CA . ALA A 1 204 ? 3.164 -24.047 1.355 1 96 204 ALA A CA 1
ATOM 1614 C C . ALA A 1 204 ? 2.424 -24.594 2.574 1 96 204 ALA A C 1
ATOM 1616 O O . ALA A 1 204 ? 1.227 -24.875 2.502 1 96 204 ALA A O 1
ATOM 1617 N N . GLU A 1 205 ? 3.129 -24.719 3.643 1 96.88 205 GLU A N 1
ATOM 1618 C CA . GLU A 1 205 ? 2.518 -25.219 4.871 1 96.88 205 GLU A CA 1
ATOM 1619 C C . GLU A 1 205 ? 1.402 -24.281 5.348 1 96.88 205 GLU A C 1
ATOM 1621 O O . GLU A 1 205 ? 0.335 -24.75 5.754 1 96.88 205 GLU A O 1
ATOM 1626 N N . GLN A 1 206 ? 1.684 -23 5.305 1 97.12 206 GLN A N 1
ATOM 1627 C CA . GLN A 1 206 ? 0.667 -22.047 5.73 1 97.12 206 GLN A CA 1
ATOM 1628 C C . GLN A 1 206 ? -0.516 -22.031 4.766 1 97.12 206 GLN A C 1
ATOM 1630 O O . GLN A 1 206 ? -1.667 -21.906 5.191 1 97.12 206 GLN A O 1
ATOM 1635 N N . VAL A 1 207 ? -0.253 -22.203 3.52 1 97.38 207 VAL A N 1
ATOM 1636 C CA . VAL A 1 207 ? -1.318 -22.25 2.523 1 97.38 207 VAL A CA 1
ATOM 1637 C C . VAL A 1 207 ? -2.176 -23.5 2.748 1 97.38 207 VAL A C 1
ATOM 1639 O O . VAL A 1 207 ? -3.402 -23.438 2.648 1 97.38 207 VAL A O 1
ATOM 1642 N N . MET A 1 208 ? -1.535 -24.578 3.043 1 97.62 208 MET A N 1
ATOM 1643 C CA . MET A 1 208 ? -2.27 -25.812 3.312 1 97.62 208 MET A CA 1
ATOM 1644 C C . MET A 1 208 ? -3.137 -25.672 4.559 1 97.62 208 MET A C 1
ATOM 1646 O O . MET A 1 208 ? -4.246 -26.203 4.613 1 97.62 208 MET A O 1
ATOM 1650 N N . GLU A 1 209 ? -2.656 -24.938 5.512 1 97.62 209 GLU A N 1
ATOM 1651 C CA . GLU A 1 209 ? -3.469 -24.672 6.695 1 97.62 209 GLU A CA 1
ATOM 1652 C C . GLU A 1 209 ? -4.742 -23.922 6.336 1 97.62 209 GLU A C 1
ATOM 1654 O O . GLU A 1 209 ? -5.82 -24.219 6.852 1 97.62 209 GLU A O 1
ATOM 1659 N N . PHE A 1 210 ? -4.594 -22.984 5.535 1 97.25 210 PHE A N 1
ATOM 1660 C CA . PHE A 1 210 ? -5.773 -22.25 5.098 1 97.25 210 PHE A CA 1
ATOM 1661 C C . PHE A 1 210 ? -6.699 -23.156 4.285 1 97.25 210 PHE A C 1
ATOM 1663 O O . PHE A 1 210 ? -7.922 -23.062 4.41 1 97.25 210 PHE A O 1
ATOM 1670 N N . CYS A 1 211 ? -6.074 -23.891 3.395 1 94.31 211 CYS A N 1
ATOM 1671 C CA . CYS A 1 211 ? -6.863 -24.828 2.6 1 94.31 211 CYS A CA 1
ATOM 1672 C C . CYS A 1 211 ? -7.73 -25.703 3.492 1 94.31 211 CYS A C 1
ATOM 1674 O O . CYS A 1 211 ? -8.914 -25.906 3.213 1 94.31 211 CYS A O 1
ATOM 1676 N N . ASP A 1 212 ? -7.195 -26.172 4.508 1 96.56 212 ASP A N 1
ATOM 1677 C CA . ASP A 1 212 ? -7.926 -27.031 5.438 1 96.56 212 ASP A CA 1
ATOM 1678 C C . ASP A 1 212 ? -9.023 -26.25 6.156 1 96.56 212 ASP A C 1
ATOM 1680 O O . ASP A 1 212 ? -10.117 -26.766 6.395 1 96.56 212 ASP A O 1
ATOM 1684 N N . LEU A 1 213 ? -8.719 -25.031 6.547 1 96.25 213 LEU A N 1
ATOM 1685 C CA . LEU A 1 213 ? -9.734 -24.188 7.141 1 96.25 213 LEU A CA 1
ATOM 1686 C C . LEU A 1 213 ? -10.883 -23.953 6.164 1 96.25 213 LEU A C 1
ATOM 1688 O O . LEU A 1 213 ? -12.055 -24.062 6.535 1 96.25 213 LEU A O 1
ATOM 1692 N N . ARG A 1 214 ? -10.555 -23.656 4.965 1 92.94 214 ARG A N 1
ATOM 1693 C CA . ARG A 1 214 ? -11.547 -23.391 3.922 1 92.94 214 ARG A CA 1
ATOM 1694 C C . ARG A 1 214 ? -12.422 -24.625 3.682 1 92.94 214 ARG A C 1
ATOM 1696 O O . ARG A 1 214 ? -13.609 -24.484 3.391 1 92.94 214 ARG A O 1
ATOM 1703 N N . ALA A 1 215 ? -11.883 -25.766 3.768 1 92.19 215 ALA A N 1
ATOM 1704 C CA . ALA A 1 215 ? -12.586 -27.016 3.52 1 92.19 215 ALA A CA 1
ATOM 1705 C C . ALA A 1 215 ? -13.672 -27.25 4.566 1 92.19 215 ALA A C 1
ATOM 1707 O O . ALA A 1 215 ? -14.594 -28.047 4.352 1 92.19 215 ALA A O 1
ATOM 1708 N N . THR A 1 216 ? -13.578 -26.594 5.691 1 94.25 216 THR A N 1
ATOM 1709 C CA . THR A 1 216 ? -14.586 -26.75 6.73 1 94.25 216 THR A CA 1
ATOM 1710 C C . THR A 1 216 ? -15.828 -25.922 6.41 1 94.25 216 THR A C 1
ATOM 1712 O O . THR A 1 216 ? -16.859 -26.047 7.07 1 94.25 216 THR A O 1
ATOM 1715 N N . MET A 1 217 ? -15.727 -25.062 5.438 1 90.56 217 MET A N 1
ATOM 1716 C CA . MET A 1 217 ? -16.812 -24.172 5.035 1 90.56 217 MET A CA 1
ATOM 1717 C C . MET A 1 217 ? -17.438 -24.641 3.719 1 90.56 217 MET A C 1
ATOM 1719 O O . MET A 1 217 ? -16.719 -25.078 2.818 1 90.56 217 MET A O 1
ATOM 1723 N N . SER A 1 218 ? -18.719 -24.5 3.59 1 84.19 218 SER A N 1
ATOM 1724 C CA . SER A 1 218 ? -19.344 -24.766 2.303 1 84.19 218 SER A CA 1
ATOM 1725 C C . SER A 1 218 ? -19.094 -23.656 1.306 1 84.19 218 SER A C 1
ATOM 1727 O O . SER A 1 218 ? -19.047 -23.875 0.095 1 84.19 218 SER A O 1
ATOM 1729 N N . SER A 1 219 ? -18.922 -22.469 1.82 1 82.38 219 SER A N 1
ATOM 1730 C CA . SER A 1 219 ? -18.594 -21.25 1.079 1 82.38 219 SER A CA 1
ATOM 1731 C C . SER A 1 219 ? -18.062 -20.172 2.006 1 82.38 219 SER A C 1
ATOM 1733 O O . SER A 1 219 ? -18.062 -20.328 3.229 1 82.38 219 SER A O 1
ATOM 1735 N N . PHE A 1 220 ? -17.625 -19.109 1.443 1 80.31 220 PHE A N 1
ATOM 1736 C CA . PHE A 1 220 ? -17.188 -17.984 2.268 1 80.31 220 PHE A CA 1
ATOM 1737 C C . PHE A 1 220 ? -18.344 -17.438 3.084 1 80.31 220 PHE A C 1
ATOM 1739 O O . PHE A 1 220 ? -18.141 -16.719 4.062 1 80.31 220 PHE A O 1
ATOM 1746 N N . HIS A 1 221 ? -19.625 -17.812 2.715 1 86 221 HIS A N 1
ATOM 1747 C CA . HIS A 1 221 ? -20.812 -17.297 3.379 1 86 221 HIS A CA 1
ATOM 1748 C C . HIS A 1 221 ? -21.391 -18.312 4.352 1 86 221 HIS A C 1
ATOM 1750 O O . HIS A 1 221 ? -22.547 -18.188 4.777 1 86 221 HIS A O 1
ATOM 1756 N N . ASP A 1 222 ? -20.656 -19.359 4.52 1 90.88 222 ASP A N 1
ATOM 1757 C CA . ASP A 1 222 ? -21 -20.266 5.605 1 90.88 222 ASP A CA 1
ATOM 1758 C C . ASP A 1 222 ? -20.719 -19.625 6.965 1 90.88 222 ASP A C 1
ATOM 1760 O O . ASP A 1 222 ? -19.578 -19.594 7.422 1 90.88 222 ASP A O 1
ATOM 1764 N N . TYR A 1 223 ? -21.766 -19.188 7.672 1 93.19 223 TYR A N 1
ATOM 1765 C CA . TYR A 1 223 ? -21.625 -18.328 8.844 1 93.19 223 TYR A CA 1
ATOM 1766 C C . TYR A 1 223 ? -21.766 -19.141 10.133 1 93.19 223 TYR A C 1
ATOM 1768 O O . TYR A 1 223 ? -21.766 -18.578 11.227 1 93.19 223 TYR A O 1
ATOM 1776 N N . ARG A 1 224 ? -21.906 -20.469 10.078 1 94.25 224 ARG A N 1
ATOM 1777 C CA . ARG A 1 224 ? -22.203 -21.328 11.211 1 94.25 224 ARG A CA 1
ATOM 1778 C C . ARG A 1 224 ? -21.125 -21.219 12.289 1 94.25 224 ARG A C 1
ATOM 1780 O O . ARG A 1 224 ? -21.422 -21.281 13.484 1 94.25 224 ARG A O 1
ATOM 1787 N N . ASN A 1 225 ? -19.875 -21.031 11.898 1 95.88 225 ASN A N 1
ATOM 1788 C CA . ASN A 1 225 ? -18.75 -20.938 12.812 1 95.88 225 ASN A CA 1
ATOM 1789 C C . ASN A 1 225 ? -17.922 -19.672 12.555 1 95.88 225 ASN A C 1
ATOM 1791 O O . ASN A 1 225 ? -16.688 -19.719 12.578 1 95.88 225 ASN A O 1
ATOM 1795 N N . ALA A 1 226 ? -18.625 -18.641 12.352 1 95.69 226 ALA A N 1
ATOM 1796 C CA . ALA A 1 226 ? -18.031 -17.391 11.875 1 95.69 226 ALA A CA 1
ATOM 1797 C C . ALA A 1 226 ? -16.922 -16.922 12.82 1 95.69 226 ALA A C 1
ATOM 1799 O O . ALA A 1 226 ? -15.82 -16.578 12.383 1 95.69 226 ALA A O 1
ATOM 1800 N N . GLU A 1 227 ? -17.188 -16.938 14.125 1 95.25 227 GLU A N 1
ATOM 1801 C CA . GLU A 1 227 ? -16.203 -16.453 15.094 1 95.25 227 GLU A CA 1
ATOM 1802 C C . GLU A 1 227 ? -14.93 -17.281 15.047 1 95.25 227 GLU A C 1
ATOM 1804 O O . GLU A 1 227 ? -13.82 -16.734 15.031 1 95.25 227 GLU A O 1
ATOM 1809 N N . LYS A 1 228 ? -15.102 -18.531 15.039 1 96.44 228 LYS A N 1
ATOM 1810 C CA . LYS A 1 228 ? -13.961 -19.438 15.008 1 96.44 228 LYS A CA 1
ATOM 1811 C C . LYS A 1 228 ? -13.18 -19.297 13.711 1 96.44 228 LYS A C 1
ATOM 1813 O O . LYS A 1 228 ? -11.945 -19.312 13.719 1 96.44 228 LYS A O 1
ATOM 1818 N N . ILE A 1 229 ? -13.867 -19.172 12.609 1 97.12 229 ILE A N 1
ATOM 1819 C CA . ILE A 1 229 ? -13.25 -19.047 11.297 1 97.12 229 ILE A CA 1
ATOM 1820 C C . ILE A 1 229 ? -12.422 -17.766 11.227 1 97.12 229 ILE A C 1
ATOM 1822 O O . ILE A 1 229 ? -11.297 -17.766 10.734 1 97.12 229 ILE A O 1
ATOM 1826 N N . ILE A 1 230 ? -13 -16.672 11.75 1 97.25 230 ILE A N 1
ATOM 1827 C CA . ILE A 1 230 ? -12.312 -15.391 11.727 1 97.25 230 ILE A CA 1
ATOM 1828 C C . ILE A 1 230 ? -11.008 -15.484 12.523 1 97.25 230 ILE A C 1
ATOM 1830 O O . ILE A 1 230 ? -9.945 -15.102 12.023 1 97.25 230 ILE A O 1
ATOM 1834 N N . LYS A 1 231 ? -11.086 -16.031 13.695 1 97.06 231 LYS A N 1
ATOM 1835 C CA . LYS A 1 231 ? -9.914 -16.125 14.562 1 97.06 231 LYS A CA 1
ATOM 1836 C C . LYS A 1 231 ? -8.852 -17.031 13.945 1 97.06 231 LYS A C 1
ATOM 1838 O O . LYS A 1 231 ? -7.672 -16.672 13.922 1 97.06 231 LYS A O 1
ATOM 1843 N N . ALA A 1 232 ? -9.273 -18.156 13.445 1 97.94 232 ALA A N 1
ATOM 1844 C CA . ALA A 1 232 ? -8.344 -19.094 12.828 1 97.94 232 ALA A CA 1
ATOM 1845 C C . ALA A 1 232 ? -7.688 -18.484 11.594 1 97.94 232 ALA A C 1
ATOM 1847 O O . ALA A 1 232 ? -6.484 -18.625 11.383 1 97.94 232 ALA A O 1
ATOM 1848 N N . ALA A 1 233 ? -8.477 -17.812 10.773 1 97.94 233 ALA A N 1
ATOM 1849 C CA . ALA A 1 233 ? -7.973 -17.188 9.555 1 97.94 233 ALA A CA 1
ATOM 1850 C C . ALA A 1 233 ? -6.926 -16.125 9.883 1 97.94 233 ALA A C 1
ATOM 1852 O O . ALA A 1 233 ? -5.887 -16.047 9.227 1 97.94 233 ALA A O 1
ATOM 1853 N N . LEU A 1 234 ? -7.203 -15.336 10.898 1 97.62 234 LEU A N 1
ATOM 1854 C CA . LEU A 1 234 ? -6.297 -14.25 11.266 1 97.62 234 LEU A CA 1
ATOM 1855 C C . LEU A 1 234 ? -4.984 -14.797 11.812 1 97.62 234 LEU A C 1
ATOM 1857 O O . LEU A 1 234 ? -3.924 -14.203 11.609 1 97.62 234 LEU A O 1
ATOM 1861 N N . VAL A 1 235 ? -5.035 -15.906 12.492 1 97.75 235 VAL A N 1
ATOM 1862 C CA . VAL A 1 235 ? -3.82 -16.562 12.969 1 97.75 235 VAL A CA 1
ATOM 1863 C C . VAL A 1 235 ? -2.961 -16.984 11.781 1 97.75 235 VAL A C 1
ATOM 1865 O O . VAL A 1 235 ? -1.746 -16.766 11.781 1 97.75 235 VAL A O 1
ATOM 1868 N N . ILE A 1 236 ? -3.525 -17.578 10.781 1 98.19 236 ILE A N 1
ATOM 1869 C CA . ILE A 1 236 ? -2.797 -18 9.586 1 98.19 236 ILE A CA 1
ATOM 1870 C C . ILE A 1 236 ? -2.221 -16.766 8.891 1 98.19 236 ILE A C 1
ATOM 1872 O O . ILE A 1 236 ? -1.067 -16.781 8.453 1 98.19 236 ILE A O 1
ATOM 1876 N N . ASP A 1 237 ? -3.064 -15.727 8.797 1 98.06 237 ASP A N 1
ATOM 1877 C CA . ASP A 1 237 ? -2.605 -14.5 8.148 1 98.06 237 ASP A CA 1
ATOM 1878 C C . ASP A 1 237 ? -1.369 -13.938 8.852 1 98.06 237 ASP A C 1
ATOM 1880 O O . ASP A 1 237 ? -0.448 -13.445 8.195 1 98.06 237 ASP A O 1
ATOM 1884 N N . SER A 1 238 ? -1.403 -13.961 10.164 1 96.44 238 SER A N 1
ATOM 1885 C CA . SER A 1 238 ? -0.27 -13.453 10.93 1 96.44 238 SER A CA 1
ATOM 1886 C C . SER A 1 238 ? 0.998 -14.242 10.633 1 96.44 238 SER A C 1
ATOM 1888 O O . SER A 1 238 ? 2.09 -13.672 10.562 1 96.44 238 SER A O 1
ATOM 1890 N N . LYS A 1 239 ? 0.909 -15.523 10.469 1 96.56 239 LYS A N 1
ATOM 1891 C CA . LYS A 1 239 ? 2.049 -16.359 10.109 1 96.56 239 LYS A CA 1
ATOM 1892 C C . LYS A 1 239 ? 2.566 -16.016 8.711 1 96.56 239 LYS A C 1
ATOM 1894 O O . LYS A 1 239 ? 3.775 -16.031 8.477 1 96.56 239 LYS A O 1
ATOM 1899 N N . LEU A 1 240 ? 1.694 -15.734 7.836 1 97 240 LEU A N 1
ATOM 1900 C CA . LEU A 1 240 ? 2.072 -15.359 6.477 1 97 240 LEU A CA 1
ATOM 1901 C C . LEU A 1 240 ? 2.783 -14.008 6.465 1 97 240 LEU A C 1
ATOM 1903 O O . LEU A 1 240 ? 3.785 -13.836 5.77 1 97 240 LEU A O 1
ATOM 1907 N N . VAL A 1 241 ? 2.25 -13.055 7.25 1 93.75 241 VAL A N 1
ATOM 1908 C CA . VAL A 1 241 ? 2.914 -11.758 7.359 1 93.75 241 VAL A CA 1
ATOM 1909 C C . VAL A 1 241 ? 4.344 -11.953 7.859 1 93.75 241 VAL A C 1
ATOM 1911 O O . VAL A 1 241 ? 5.277 -11.336 7.348 1 93.75 241 VAL A O 1
ATOM 1914 N N . GLU A 1 242 ? 4.512 -12.789 8.812 1 91 242 GLU A N 1
ATOM 1915 C CA . GLU A 1 242 ? 5.84 -13.094 9.344 1 91 242 GLU A CA 1
ATOM 1916 C C . GLU A 1 242 ? 6.73 -13.727 8.281 1 91 242 GLU A C 1
ATOM 1918 O O . GLU A 1 242 ? 7.93 -13.445 8.219 1 91 242 GLU A O 1
ATOM 1923 N N . TRP A 1 243 ? 6.18 -14.562 7.492 1 92.69 243 TRP A N 1
ATOM 1924 C CA . TRP A 1 243 ? 6.906 -15.219 6.41 1 92.69 243 TRP A CA 1
ATOM 1925 C C . TRP A 1 243 ? 7.559 -14.188 5.492 1 92.69 243 TRP A C 1
ATOM 1927 O O . TRP A 1 243 ? 8.695 -14.375 5.055 1 92.69 243 TRP A O 1
ATOM 1937 N N . ALA A 1 244 ? 6.883 -13.094 5.203 1 88.75 244 ALA A N 1
ATOM 1938 C CA . ALA A 1 244 ? 7.352 -12.086 4.262 1 88.75 244 ALA A CA 1
ATOM 1939 C C . ALA A 1 244 ? 8.539 -11.312 4.836 1 88.75 244 ALA A C 1
ATOM 1941 O O . ALA A 1 244 ? 9.305 -10.703 4.09 1 88.75 244 ALA A O 1
ATOM 1942 N N . PHE A 1 245 ? 8.719 -11.414 6.133 1 79.62 245 PHE A N 1
ATOM 1943 C CA . PHE A 1 245 ? 9.789 -10.664 6.777 1 79.62 245 PHE A CA 1
ATOM 1944 C C . PHE A 1 245 ? 11.008 -11.555 7.012 1 79.62 245 PHE A C 1
ATOM 1946 O O . PHE A 1 245 ? 12.07 -11.07 7.391 1 79.62 245 PHE A O 1
ATOM 1953 N N . THR A 1 246 ? 10.898 -12.828 6.82 1 77.38 246 THR A N 1
ATOM 1954 C CA . THR A 1 246 ? 11.984 -13.734 7.176 1 77.38 246 THR A CA 1
ATOM 1955 C C . THR A 1 246 ? 12.547 -14.414 5.93 1 77.38 246 THR A C 1
ATOM 1957 O O . THR A 1 246 ? 13.148 -15.484 6.02 1 77.38 246 THR A O 1
ATOM 1960 N N . TYR A 1 247 ? 12.375 -13.797 4.812 1 72.94 247 TYR A N 1
ATOM 1961 C CA . TYR A 1 247 ? 12.859 -14.438 3.596 1 72.94 247 TYR A CA 1
ATOM 1962 C C . TYR A 1 247 ? 14.367 -14.297 3.467 1 72.94 247 TYR A C 1
ATOM 1964 O O . TYR A 1 247 ? 14.945 -13.297 3.91 1 72.94 247 TYR A O 1
ATOM 1972 N N . PRO A 1 248 ? 14.852 -15.383 2.887 1 67.81 248 PRO A N 1
ATOM 1973 C CA . PRO A 1 248 ? 16.281 -15.273 2.625 1 67.81 248 PRO A CA 1
ATOM 1974 C C . PRO A 1 248 ? 16.609 -14.242 1.545 1 67.81 248 PRO A C 1
ATOM 1976 O O . PRO A 1 248 ? 15.953 -14.211 0.498 1 67.81 248 PRO A O 1
ATOM 1979 N N . PRO A 1 249 ? 17.438 -13.32 1.846 1 62 249 PRO A N 1
ATOM 1980 C CA . PRO A 1 249 ? 17.703 -12.18 0.96 1 62 249 PRO A CA 1
ATOM 1981 C C . PRO A 1 249 ? 18.156 -12.609 -0.432 1 62 249 PRO A C 1
ATOM 1983 O O . PRO A 1 249 ? 17.922 -11.898 -1.41 1 62 249 PRO A O 1
ATOM 1986 N N . GLU A 1 250 ? 18.75 -13.75 -0.627 1 60.25 250 GLU A N 1
ATOM 1987 C CA . GLU A 1 250 ? 19.391 -14.086 -1.897 1 60.25 250 GLU A CA 1
ATOM 1988 C C . GLU A 1 250 ? 18.344 -14.32 -2.99 1 60.25 250 GLU A C 1
ATOM 1990 O O . GLU A 1 250 ? 18.641 -14.156 -4.176 1 60.25 250 GLU A O 1
ATOM 1995 N N . CYS A 1 251 ? 17.188 -14.562 -2.486 1 62.41 251 CYS A N 1
ATOM 1996 C CA . CYS A 1 251 ? 16.469 -15.062 -3.652 1 62.41 251 CYS A CA 1
ATOM 1997 C C . CYS A 1 251 ? 15.008 -14.633 -3.621 1 62.41 251 CYS A C 1
ATOM 1999 O O . CYS A 1 251 ? 14.227 -15.008 -4.496 1 62.41 251 CYS A O 1
ATOM 2001 N N . MET A 1 252 ? 14.68 -13.805 -2.771 1 73.81 252 MET A N 1
ATOM 2002 C CA . MET A 1 252 ? 13.266 -13.469 -2.752 1 73.81 252 MET A CA 1
ATOM 2003 C C . MET A 1 252 ? 13.062 -11.961 -2.701 1 73.81 252 MET A C 1
ATOM 2005 O O . MET A 1 252 ? 11.93 -11.477 -2.629 1 73.81 252 MET A O 1
ATOM 2009 N N . PHE A 1 253 ? 14.141 -11.461 -3.094 1 77.81 253 PHE A N 1
ATOM 2010 C CA . PHE A 1 253 ? 14.125 -10.008 -3.027 1 77.81 253 PHE A CA 1
ATOM 2011 C C . PHE A 1 253 ? 13.516 -9.414 -4.297 1 77.81 253 PHE A C 1
ATOM 2013 O O . PHE A 1 253 ? 13.586 -10.023 -5.363 1 77.81 253 PHE A O 1
ATOM 2020 N N . TYR A 1 254 ? 12.812 -8.336 -4.152 1 88.31 254 TYR A N 1
ATOM 2021 C CA . TYR A 1 254 ? 12.398 -7.578 -5.324 1 88.31 254 TYR A CA 1
ATOM 2022 C C . TYR A 1 254 ? 12.641 -6.086 -5.121 1 88.31 254 TYR A C 1
ATOM 2024 O O . TYR A 1 254 ? 12.758 -5.621 -3.986 1 88.31 254 TYR A O 1
ATOM 2032 N N . LYS A 1 255 ? 12.797 -5.391 -6.184 1 91.38 255 LYS A N 1
ATOM 2033 C CA . LYS A 1 255 ? 12.961 -3.941 -6.203 1 91.38 255 LYS A CA 1
ATOM 2034 C C . LYS A 1 255 ? 11.734 -3.258 -6.805 1 91.38 255 LYS A C 1
ATOM 2036 O O . LYS A 1 255 ? 11.094 -3.805 -7.699 1 91.38 255 LYS A O 1
ATOM 2041 N N . THR A 1 256 ? 11.438 -2.119 -6.293 1 93.38 256 THR A N 1
ATOM 2042 C CA . THR A 1 256 ? 10.328 -1.313 -6.805 1 93.38 256 THR A CA 1
ATOM 2043 C C . THR A 1 256 ? 10.844 -0.222 -7.738 1 93.38 256 THR A C 1
ATOM 2045 O O . THR A 1 256 ? 11.758 0.524 -7.383 1 93.38 256 THR A O 1
ATOM 2048 N N . LEU A 1 257 ? 10.305 -0.204 -8.938 1 93 257 LEU A N 1
ATOM 2049 C CA . LEU A 1 257 ? 10.648 0.823 -9.914 1 93 257 LEU A CA 1
ATOM 2050 C C . LEU A 1 257 ? 9.445 1.724 -10.195 1 93 257 LEU A C 1
ATOM 2052 O O . LEU A 1 257 ? 8.328 1.238 -10.367 1 93 257 LEU A O 1
ATOM 2056 N N . THR A 1 258 ? 9.641 2.984 -10.18 1 92.69 258 THR A N 1
ATOM 2057 C CA . THR A 1 258 ? 8.57 3.947 -10.43 1 92.69 258 THR A CA 1
ATOM 2058 C C . THR A 1 258 ? 8.594 4.418 -11.875 1 92.69 258 THR A C 1
ATOM 2060 O O . THR A 1 258 ? 9.641 4.363 -12.531 1 92.69 258 THR A O 1
ATOM 2063 N N . LEU A 1 259 ? 7.473 4.914 -12.375 1 90.62 259 LEU A N 1
ATOM 2064 C CA . LEU A 1 259 ? 7.336 5.336 -13.766 1 90.62 259 LEU A CA 1
ATOM 2065 C C . LEU A 1 259 ? 7.473 6.848 -13.891 1 90.62 259 LEU A C 1
ATOM 2067 O O . LEU A 1 259 ? 7.086 7.59 -12.984 1 90.62 259 LEU A O 1
ATOM 2071 N N . ARG A 1 260 ? 7.902 7.23 -15 1 86.06 260 ARG A N 1
ATOM 2072 C CA . ARG A 1 260 ? 7.922 8.648 -15.344 1 86.06 260 ARG A CA 1
ATOM 2073 C C . ARG A 1 260 ? 6.586 9.094 -15.93 1 86.06 260 ARG A C 1
ATOM 2075 O O . ARG A 1 260 ? 6.125 10.211 -15.672 1 86.06 260 ARG A O 1
ATOM 2082 N N . GLN A 1 261 ? 6.008 8.156 -16.672 1 88.69 261 GLN A N 1
ATOM 2083 C CA . GLN A 1 261 ? 4.715 8.391 -17.297 1 88.69 261 GLN A CA 1
ATOM 2084 C C . GLN A 1 261 ? 3.834 7.141 -17.234 1 88.69 261 GLN A C 1
ATOM 2086 O O . GLN A 1 261 ? 4.34 6.023 -17.141 1 88.69 261 GLN A O 1
ATOM 2091 N N . ARG A 1 262 ? 2.658 7.406 -17.328 1 89.12 262 ARG A N 1
ATOM 2092 C CA . ARG A 1 262 ? 1.708 6.301 -17.266 1 89.12 262 ARG A CA 1
ATOM 2093 C C . ARG A 1 262 ? 1.931 5.32 -18.406 1 89.12 262 ARG A C 1
ATOM 2095 O O . ARG A 1 262 ? 2.23 5.727 -19.531 1 89.12 262 ARG A O 1
ATOM 2102 N N . SER A 1 263 ? 1.808 4.062 -18.156 1 90.81 263 SER A N 1
ATOM 2103 C CA . SER A 1 263 ? 1.91 2.996 -19.156 1 90.81 263 SER A CA 1
ATOM 2104 C C . SER A 1 263 ? 0.787 1.978 -18.984 1 90.81 263 SER A C 1
ATOM 2106 O O . SER A 1 263 ? 0.433 1.616 -17.859 1 90.81 263 SER A O 1
ATOM 2108 N N . ASP A 1 264 ? 0.237 1.484 -20.062 1 90 264 ASP A N 1
ATOM 2109 C CA . ASP A 1 264 ? -0.861 0.523 -20.031 1 90 264 ASP A CA 1
ATOM 2110 C C . ASP A 1 264 ? -0.402 -0.812 -19.438 1 90 264 ASP A C 1
ATOM 2112 O O . ASP A 1 264 ? -1.211 -1.575 -18.906 1 90 264 ASP A O 1
ATOM 2116 N N . GLY A 1 265 ? 0.871 -1.069 -19.594 1 93.12 265 GLY A N 1
ATOM 2117 C CA . GLY A 1 265 ? 1.39 -2.342 -19.109 1 93.12 265 GLY A CA 1
ATOM 2118 C C . GLY A 1 265 ? 1.622 -2.365 -17.609 1 93.12 265 GLY A C 1
ATOM 2119 O O . GLY A 1 265 ? 1.937 -3.412 -17.047 1 93.12 265 GLY A O 1
ATOM 2120 N N . VAL A 1 266 ? 1.525 -1.195 -17.016 1 95.31 266 VAL A N 1
ATOM 2121 C CA . VAL A 1 266 ? 1.691 -1.058 -15.57 1 95.31 266 VAL A CA 1
ATOM 2122 C C . VAL A 1 266 ? 0.425 -0.462 -14.953 1 95.31 266 VAL A C 1
ATOM 2124 O O . VAL A 1 266 ? -0.051 0.587 -15.398 1 95.31 266 VAL A O 1
ATOM 2127 N N . PHE A 1 267 ? -0.18 -1.074 -13.992 1 96.5 267 PHE A N 1
ATOM 2128 C CA . PHE A 1 267 ? -1.473 -0.653 -13.461 1 96.5 267 PHE A CA 1
ATOM 2129 C C . PHE A 1 267 ? -1.352 0.677 -12.727 1 96.5 267 PHE A C 1
ATOM 2131 O O . PHE A 1 267 ? -2.145 1.593 -12.961 1 96.5 267 PHE A O 1
ATOM 2138 N N . SER A 1 268 ? -0.417 0.74 -11.773 1 95.12 268 SER A N 1
ATOM 2139 C CA . SER A 1 268 ? -0.196 1.929 -10.953 1 95.12 268 SER A CA 1
ATOM 2140 C C . SER A 1 268 ? 1 2.73 -11.461 1 95.12 268 SER A C 1
ATOM 2142 O O . SER A 1 268 ? 1.26 2.779 -12.664 1 95.12 268 SER A O 1
ATOM 2144 N N . ASP A 1 269 ? 1.688 3.447 -10.617 1 95.5 269 ASP A N 1
ATOM 2145 C CA . ASP A 1 269 ? 2.809 4.289 -11.023 1 95.5 269 ASP A CA 1
ATOM 2146 C C . ASP A 1 269 ? 4.145 3.609 -10.727 1 95.5 269 ASP A C 1
ATOM 2148 O O . ASP A 1 269 ? 5.188 4.266 -10.695 1 95.5 269 ASP A O 1
ATOM 2152 N N . HIS A 1 270 ? 4.109 2.316 -10.398 1 95.38 270 HIS A N 1
ATOM 2153 C CA . HIS A 1 270 ? 5.32 1.554 -10.109 1 95.38 270 HIS A CA 1
ATOM 2154 C C . HIS A 1 270 ? 5.113 0.069 -10.391 1 95.38 270 HIS A C 1
ATOM 2156 O O . HIS A 1 270 ? 3.979 -0.384 -10.555 1 95.38 270 HIS A O 1
ATOM 2162 N N . TYR A 1 271 ? 6.117 -0.665 -10.547 1 95.75 271 TYR A N 1
ATOM 2163 C CA . TYR A 1 271 ? 6.102 -2.117 -10.672 1 95.75 271 TYR A CA 1
ATOM 2164 C C . TYR A 1 271 ? 7.328 -2.734 -10.008 1 95.75 271 TYR A C 1
ATOM 2166 O O . TYR A 1 271 ? 8.203 -2.018 -9.516 1 95.75 271 TYR A O 1
ATOM 2174 N N . HIS A 1 272 ? 7.383 -4.059 -9.891 1 95.44 272 HIS A N 1
ATOM 2175 C CA . HIS A 1 272 ? 8.438 -4.773 -9.18 1 95.44 272 HIS A CA 1
ATOM 2176 C C . HIS A 1 272 ? 9.312 -5.562 -10.148 1 95.44 272 HIS A C 1
ATOM 2178 O O . HIS A 1 272 ? 8.828 -6.074 -11.156 1 95.44 272 HIS A O 1
ATOM 2184 N N . ILE A 1 273 ? 10.555 -5.59 -9.828 1 93.44 273 ILE A N 1
ATOM 2185 C CA . ILE A 1 273 ? 11.516 -6.465 -10.492 1 93.44 273 ILE A CA 1
ATOM 2186 C C . ILE A 1 273 ? 12.031 -7.508 -9.508 1 93.44 273 ILE A C 1
ATOM 2188 O O . ILE A 1 273 ? 12.531 -7.164 -8.438 1 93.44 273 ILE A O 1
ATOM 2192 N N . TYR A 1 274 ? 11.906 -8.758 -9.891 1 91.06 274 TYR A N 1
ATOM 2193 C CA . TYR A 1 274 ? 12.281 -9.852 -9 1 91.06 274 TYR A CA 1
ATOM 2194 C C . TYR A 1 274 ? 13.57 -10.516 -9.461 1 91.06 274 TYR A C 1
ATOM 2196 O O . TYR A 1 274 ? 14.047 -10.258 -10.57 1 91.06 274 TYR A O 1
ATOM 2204 N N . ASP A 1 275 ? 14.117 -11.367 -8.57 1 85.88 275 ASP A N 1
ATOM 2205 C CA . ASP A 1 275 ? 15.336 -12.102 -8.898 1 85.88 275 ASP A CA 1
ATOM 2206 C C . ASP A 1 275 ? 15.07 -13.148 -9.977 1 85.88 275 ASP A C 1
ATOM 2208 O O . ASP A 1 275 ? 15.969 -13.477 -10.758 1 85.88 275 ASP A O 1
ATOM 2212 N N . SER A 1 276 ? 13.906 -13.641 -9.984 1 87.88 276 SER A N 1
ATOM 2213 C CA . SER A 1 276 ? 13.516 -14.68 -10.938 1 87.88 276 SER A CA 1
ATOM 2214 C C . SER A 1 276 ? 12 -14.773 -11.055 1 87.88 276 SER A C 1
ATOM 2216 O O . SER A 1 276 ? 11.266 -14.227 -10.227 1 87.88 276 SER A O 1
ATOM 2218 N N . ILE A 1 277 ? 11.586 -15.469 -12.086 1 90.75 277 ILE A N 1
ATOM 2219 C CA . ILE A 1 277 ? 10.156 -15.711 -12.266 1 90.75 277 ILE A CA 1
ATOM 2220 C C . ILE A 1 277 ? 9.633 -16.578 -11.117 1 90.75 277 ILE A C 1
ATOM 2222 O O . ILE A 1 277 ? 8.5 -16.391 -10.664 1 90.75 277 ILE A O 1
ATOM 2226 N N . TRP A 1 278 ? 10.461 -17.438 -10.68 1 89.19 278 TRP A N 1
ATOM 2227 C CA . TRP A 1 278 ? 10.094 -18.297 -9.555 1 89.19 278 TRP A CA 1
ATOM 2228 C C . TRP A 1 278 ? 9.828 -17.469 -8.305 1 89.19 278 TRP A C 1
ATOM 2230 O O . TRP A 1 278 ? 8.852 -17.703 -7.594 1 89.19 278 TRP A O 1
ATOM 2240 N N . ALA A 1 279 ? 10.68 -16.547 -8.055 1 89.94 279 ALA A N 1
ATOM 2241 C CA . ALA A 1 279 ? 10.508 -15.672 -6.898 1 89.94 279 ALA A CA 1
ATOM 2242 C C . ALA A 1 279 ? 9.211 -14.875 -7.004 1 89.94 279 ALA A C 1
ATOM 2244 O O . ALA A 1 279 ? 8.469 -14.75 -6.023 1 89.94 279 ALA A O 1
ATOM 2245 N N . ALA A 1 280 ? 8.961 -14.336 -8.188 1 93.5 280 ALA A N 1
ATOM 2246 C CA . ALA A 1 280 ? 7.73 -13.586 -8.406 1 93.5 280 ALA A CA 1
ATOM 2247 C C . ALA A 1 280 ? 6.504 -14.453 -8.164 1 93.5 280 ALA A C 1
ATOM 2249 O O . ALA A 1 280 ? 5.539 -14.016 -7.527 1 93.5 280 ALA A O 1
ATOM 2250 N N . ALA A 1 281 ? 6.578 -15.648 -8.648 1 93.38 281 ALA A N 1
ATOM 2251 C CA . ALA A 1 281 ? 5.465 -16.578 -8.469 1 93.38 281 ALA A CA 1
ATOM 2252 C C . ALA A 1 281 ? 5.242 -16.891 -6.992 1 93.38 281 ALA A C 1
ATOM 2254 O O . ALA A 1 281 ? 4.098 -17 -6.543 1 93.38 281 ALA A O 1
ATOM 2255 N N . LEU A 1 282 ? 6.324 -17.078 -6.305 1 92.31 282 LEU A N 1
ATOM 2256 C CA . LEU A 1 282 ? 6.227 -17.375 -4.879 1 92.31 282 LEU A CA 1
ATOM 2257 C C . LEU A 1 282 ? 5.566 -16.219 -4.129 1 92.31 282 LEU A C 1
ATOM 2259 O O . LEU A 1 282 ? 4.664 -16.438 -3.314 1 92.31 282 LEU A O 1
ATOM 2263 N N . TRP A 1 283 ? 5.969 -15.016 -4.402 1 95 283 TRP A N 1
ATOM 2264 C CA . TRP A 1 283 ? 5.352 -13.836 -3.795 1 95 283 TRP A CA 1
ATOM 2265 C C . TRP A 1 283 ? 3.865 -13.773 -4.133 1 95 283 TRP A C 1
ATOM 2267 O O . TRP A 1 283 ? 3.045 -13.43 -3.281 1 95 283 TRP A O 1
ATOM 2277 N N . ASN A 1 284 ? 3.541 -14.055 -5.348 1 96.62 284 ASN A N 1
ATOM 2278 C CA . ASN A 1 284 ? 2.141 -13.992 -5.754 1 96.62 284 ASN A CA 1
ATOM 2279 C C . ASN A 1 284 ? 1.309 -15.07 -5.059 1 96.62 284 ASN A C 1
ATOM 2281 O O . ASN A 1 284 ? 0.133 -14.852 -4.758 1 96.62 284 ASN A O 1
ATOM 2285 N N . HIS A 1 285 ? 1.92 -16.219 -4.82 1 95.12 285 HIS A N 1
ATOM 2286 C CA . HIS A 1 285 ? 1.217 -17.234 -4.039 1 95.12 285 HIS A CA 1
ATOM 2287 C C . HIS A 1 285 ? 0.916 -16.734 -2.631 1 95.12 285 HIS A C 1
ATOM 2289 O O . HIS A 1 285 ? -0.198 -16.906 -2.131 1 95.12 285 HIS A O 1
ATOM 2295 N N . TYR A 1 286 ? 1.911 -16.141 -2.047 1 96.44 286 TYR A N 1
ATOM 2296 C CA . TYR A 1 286 ? 1.768 -15.523 -0.737 1 96.44 286 TYR A CA 1
ATOM 2297 C C . TYR A 1 286 ? 0.637 -14.5 -0.742 1 96.44 286 TYR A C 1
ATOM 2299 O O . TYR A 1 286 ? -0.233 -14.523 0.132 1 96.44 286 TYR A O 1
ATOM 2307 N N . ARG A 1 287 ? 0.621 -13.648 -1.724 1 97.81 287 ARG A N 1
ATOM 2308 C CA . ARG A 1 287 ? -0.359 -12.57 -1.829 1 97.81 287 ARG A CA 1
ATOM 2309 C C . ARG A 1 287 ? -1.758 -13.125 -2.076 1 97.81 287 ARG A C 1
ATOM 2311 O O . ARG A 1 287 ? -2.73 -12.664 -1.478 1 97.81 287 ARG A O 1
ATOM 2318 N N . CYS A 1 288 ? -1.854 -14.156 -2.896 1 96.12 288 CYS A N 1
ATOM 2319 C CA . CYS A 1 288 ? -3.141 -14.766 -3.217 1 96.12 288 CYS A CA 1
ATOM 2320 C C . CYS A 1 288 ? -3.799 -15.344 -1.968 1 96.12 288 CYS A C 1
ATOM 2322 O O . CYS A 1 288 ? -4.977 -15.086 -1.708 1 96.12 288 CYS A O 1
ATOM 2324 N N . VAL A 1 289 ? -3.045 -16.078 -1.252 1 96.69 289 VAL A N 1
ATOM 2325 C CA . VAL A 1 289 ? -3.639 -16.734 -0.096 1 96.69 289 VAL A CA 1
ATOM 2326 C C . VAL A 1 289 ? -4.059 -15.695 0.939 1 96.69 289 VAL A C 1
ATOM 2328 O O . VAL A 1 289 ? -5.105 -15.828 1.575 1 96.69 289 VAL A O 1
ATOM 2331 N N . ARG A 1 290 ? -3.301 -14.664 1.069 1 97.94 290 ARG A N 1
ATOM 2332 C CA . ARG A 1 290 ? -3.666 -13.617 2.016 1 97.94 290 ARG A CA 1
ATOM 2333 C C . ARG A 1 290 ? -4.914 -12.875 1.555 1 97.94 290 ARG A C 1
ATOM 2335 O O . ARG A 1 290 ? -5.738 -12.461 2.375 1 97.94 290 ARG A O 1
ATOM 2342 N N . ILE A 1 291 ? -5.051 -12.664 0.304 1 96.94 291 ILE A N 1
ATOM 2343 C CA . ILE A 1 291 ? -6.273 -12.055 -0.21 1 96.94 291 ILE A CA 1
ATOM 2344 C C . ILE A 1 291 ? -7.473 -12.93 0.147 1 96.94 291 ILE A C 1
ATOM 2346 O O . ILE A 1 291 ? -8.477 -12.438 0.662 1 96.94 291 ILE A O 1
ATOM 2350 N N . LEU A 1 292 ? -7.367 -14.211 -0.089 1 95 292 LEU A N 1
ATOM 2351 C CA . LEU A 1 292 ? -8.461 -15.125 0.204 1 95 292 LEU A CA 1
ATOM 2352 C C . LEU A 1 292 ? -8.789 -15.125 1.693 1 95 292 LEU A C 1
ATOM 2354 O O . LEU A 1 292 ? -9.961 -15.094 2.074 1 95 292 LEU A O 1
ATOM 2358 N N . ILE A 1 293 ? -7.758 -15.148 2.508 1 96.69 293 ILE A N 1
ATOM 2359 C CA . ILE A 1 293 ? -7.93 -15.148 3.957 1 96.69 293 ILE A CA 1
ATOM 2360 C C . ILE A 1 293 ? -8.672 -13.883 4.383 1 96.69 293 ILE A C 1
ATOM 2362 O O . ILE A 1 293 ? -9.656 -13.953 5.121 1 96.69 293 ILE A O 1
ATOM 2366 N N . ASN A 1 294 ? -8.203 -12.75 3.918 1 96.94 294 ASN A N 1
ATOM 2367 C CA . ASN A 1 294 ? -8.797 -11.484 4.332 1 96.94 294 ASN A CA 1
ATOM 2368 C C . ASN A 1 294 ? -10.195 -11.305 3.75 1 96.94 294 ASN A C 1
ATOM 2370 O O . ASN A 1 294 ? -11.039 -10.641 4.352 1 96.94 294 ASN A O 1
ATOM 2374 N N . GLU A 1 295 ? -10.453 -11.93 2.611 1 93.81 295 GLU A N 1
ATOM 2375 C CA . GLU A 1 295 ? -11.82 -11.914 2.08 1 93.81 295 GLU A CA 1
ATOM 2376 C C . GLU A 1 295 ? -12.758 -12.727 2.967 1 93.81 295 GLU A C 1
ATOM 2378 O O . GLU A 1 295 ? -13.883 -12.297 3.238 1 93.81 295 GLU A O 1
ATOM 2383 N N . VAL A 1 296 ? -12.297 -13.859 3.395 1 93.69 296 VAL A N 1
ATOM 2384 C CA . VAL A 1 296 ? -13.094 -14.672 4.312 1 93.69 296 VAL A CA 1
ATOM 2385 C C . VAL A 1 296 ? -13.375 -13.883 5.586 1 93.69 296 VAL A C 1
ATOM 2387 O O . VAL A 1 296 ? -14.508 -13.828 6.059 1 93.69 296 VAL A O 1
ATOM 2390 N N . VAL A 1 297 ? -12.367 -13.273 6.125 1 96.38 297 VAL A N 1
ATOM 2391 C CA . VAL A 1 297 ? -12.508 -12.484 7.344 1 96.38 297 VAL A CA 1
ATOM 2392 C C . VAL A 1 297 ? -13.508 -11.352 7.105 1 96.38 297 VAL A C 1
ATOM 2394 O O . VAL A 1 297 ? -14.406 -11.125 7.918 1 96.38 297 VAL A O 1
ATOM 2397 N N . TYR A 1 298 ? -13.406 -10.703 6.023 1 94.81 298 TYR A N 1
ATOM 2398 C CA . TYR A 1 298 ? -14.289 -9.586 5.68 1 94.81 298 TYR A CA 1
ATOM 2399 C C . TYR A 1 298 ? -15.742 -10.039 5.617 1 94.81 298 TYR A C 1
ATOM 2401 O O . TYR A 1 298 ? -16.625 -9.398 6.207 1 94.81 298 TYR A O 1
ATOM 2409 N N . VAL A 1 299 ? -15.969 -11.109 4.906 1 92.19 299 VAL A N 1
ATOM 2410 C CA . VAL A 1 299 ? -17.328 -11.602 4.691 1 92.19 299 VAL A CA 1
ATOM 2411 C C . VAL A 1 299 ? -17.922 -12.055 6.02 1 92.19 299 VAL A C 1
ATOM 2413 O O . VAL A 1 299 ? -19.062 -11.703 6.348 1 92.19 299 VAL A O 1
ATOM 2416 N N . GLN A 1 300 ? -17.172 -12.797 6.773 1 95.12 300 GLN A N 1
ATOM 2417 C CA . GLN A 1 300 ? -17.641 -13.32 8.047 1 95.12 300 GLN A CA 1
ATOM 2418 C C . GLN A 1 300 ? -17.859 -12.203 9.062 1 95.12 300 GLN A C 1
ATOM 2420 O O . GLN A 1 300 ? -18.844 -12.203 9.797 1 95.12 300 GLN A O 1
ATOM 2425 N N . LEU A 1 301 ? -16.938 -11.281 9.109 1 94.62 301 LEU A N 1
ATOM 2426 C CA . LEU A 1 301 ? -17.031 -10.156 10.031 1 94.62 301 LEU A CA 1
ATOM 2427 C C . LEU A 1 301 ? -18.219 -9.266 9.68 1 94.62 301 LEU A C 1
ATOM 2429 O O . LEU A 1 301 ? -18.922 -8.773 10.57 1 94.62 301 LEU A O 1
ATOM 2433 N N . THR A 1 302 ? -18.406 -8.984 8.422 1 92.38 302 THR A N 1
ATOM 2434 C CA . THR A 1 302 ? -19.547 -8.18 7.98 1 92.38 302 THR A CA 1
ATOM 2435 C C . THR A 1 302 ? -20.859 -8.828 8.406 1 92.38 302 THR A C 1
ATOM 2437 O O . THR A 1 302 ? -21.766 -8.141 8.867 1 92.38 302 THR A O 1
ATOM 2440 N N . HIS A 1 303 ? -20.906 -10.102 8.25 1 92.88 303 HIS A N 1
ATOM 2441 C CA . HIS A 1 303 ? -22.109 -10.836 8.664 1 92.88 303 HIS A CA 1
ATOM 2442 C C . HIS A 1 303 ? -22.344 -10.695 10.164 1 92.88 303 HIS A C 1
ATOM 2444 O O . HIS A 1 303 ? -23.469 -10.406 10.594 1 92.88 303 HIS A O 1
ATOM 2450 N N . LEU A 1 304 ? -21.312 -10.875 10.914 1 94 304 LEU A N 1
ATOM 2451 C CA . LEU A 1 304 ? -21.438 -10.789 12.367 1 94 304 LEU A CA 1
ATOM 2452 C C . LEU A 1 304 ? -21.812 -9.375 12.797 1 94 304 LEU A C 1
ATOM 2454 O O . LEU A 1 304 ? -22.594 -9.188 13.727 1 94 304 LEU A O 1
ATOM 2458 N N . ARG A 1 305 ? -21.203 -8.414 12.219 1 91.44 305 ARG A N 1
ATOM 2459 C CA . ARG A 1 305 ? -21.516 -7.016 12.531 1 91.44 305 ARG A CA 1
ATOM 2460 C C . ARG A 1 305 ? -23 -6.723 12.32 1 91.44 305 ARG A C 1
ATOM 2462 O O . ARG A 1 305 ? -23.609 -5.984 13.094 1 91.44 305 ARG A O 1
ATOM 2469 N N . ASN A 1 306 ? -23.562 -7.297 11.32 1 91.25 306 ASN A N 1
ATOM 2470 C CA . ASN A 1 306 ? -24.953 -7.051 10.961 1 91.25 306 ASN A CA 1
ATOM 2471 C C . ASN A 1 306 ? -25.922 -7.875 11.812 1 91.25 306 ASN A C 1
ATOM 2473 O O . ASN A 1 306 ? -27.016 -7.43 12.125 1 91.25 306 ASN A O 1
ATOM 2477 N N . THR A 1 307 ? -25.562 -9.031 12.219 1 93.5 307 THR A N 1
ATOM 2478 C CA . THR A 1 307 ? -26.484 -9.961 12.867 1 93.5 307 THR A CA 1
ATOM 2479 C C . THR A 1 307 ? -26.266 -9.969 14.375 1 93.5 307 THR A C 1
ATOM 2481 O O . THR A 1 307 ? -27.203 -10.258 15.141 1 93.5 307 THR A O 1
ATOM 2484 N N . GLN A 1 308 ? -25.016 -9.703 14.789 1 91.88 308 GLN A N 1
ATOM 2485 C CA . GLN A 1 308 ? -24.672 -9.688 16.203 1 91.88 308 GLN A CA 1
ATOM 2486 C C . GLN A 1 308 ? -23.875 -8.438 16.562 1 91.88 308 GLN A C 1
ATOM 2488 O O . GLN A 1 308 ? -22.719 -8.531 16.984 1 91.88 308 GLN A O 1
ATOM 2493 N N . PRO A 1 309 ? -24.469 -7.336 16.484 1 87.88 309 PRO A N 1
ATOM 2494 C CA . PRO A 1 309 ? -23.75 -6.078 16.734 1 87.88 309 PRO A CA 1
ATOM 2495 C C . PRO A 1 309 ? -23.188 -5.988 18.141 1 87.88 309 PRO A C 1
ATOM 2497 O O . PRO A 1 309 ? -22.234 -5.238 18.391 1 87.88 309 PRO A O 1
ATOM 2500 N N . GLU A 1 310 ? -23.641 -6.719 19.078 1 85.5 310 GLU A N 1
ATOM 2501 C CA . GLU A 1 310 ? -23.172 -6.695 20.469 1 85.5 310 GLU A CA 1
ATOM 2502 C C . GLU A 1 310 ? -21.734 -7.191 20.578 1 85.5 310 GLU A C 1
ATOM 2504 O O . GLU A 1 310 ? -21.047 -6.902 21.547 1 85.5 310 GLU A O 1
ATOM 2509 N N . LEU A 1 311 ? -21.344 -7.977 19.562 1 84.44 311 LEU A N 1
ATOM 2510 C CA . LEU A 1 311 ? -19.969 -8.477 19.531 1 84.44 311 LEU A CA 1
ATOM 2511 C C . LEU A 1 311 ? -19 -7.359 19.188 1 84.44 311 LEU A C 1
ATOM 2513 O O . LEU A 1 311 ? -17.781 -7.52 19.344 1 84.44 311 LEU A O 1
ATOM 2517 N N . PHE A 1 312 ? -19.547 -6.293 18.703 1 80.19 312 PHE A N 1
ATOM 2518 C CA . PHE A 1 312 ? -18.719 -5.172 18.266 1 80.19 312 PHE A CA 1
ATOM 2519 C C . PHE A 1 312 ? -18.812 -4.012 19.25 1 80.19 312 PHE A C 1
ATOM 2521 O O . PHE A 1 312 ? -19.516 -3.031 19 1 80.19 312 PHE A O 1
ATOM 2528 N N . PRO A 1 313 ? -18.25 -4.328 20.453 1 67.25 313 PRO A N 1
ATOM 2529 C CA . PRO A 1 313 ? -18.359 -3.23 21.406 1 67.25 313 PRO A CA 1
ATOM 2530 C C . PRO A 1 313 ? -17.688 -1.949 20.922 1 67.25 313 PRO A C 1
ATOM 2532 O O . PRO A 1 313 ? -16.766 -2.004 20.109 1 67.25 313 PRO A O 1
ATOM 2535 N N . LEU A 1 314 ? -18.344 -0.852 21.281 1 59.78 314 LEU A N 1
ATOM 2536 C CA . LEU A 1 314 ? -17.766 0.453 20.969 1 59.78 314 LEU A CA 1
ATOM 2537 C C . LEU A 1 314 ? -16.359 0.581 21.547 1 59.78 314 LEU A C 1
ATOM 2539 O O . LEU A 1 314 ? -15.547 1.343 21.031 1 59.78 314 LEU A O 1
ATOM 2543 N N . ASP A 1 315 ? -16.219 -0.165 22.625 1 55.25 315 ASP A N 1
ATOM 2544 C CA . ASP A 1 315 ? -14.922 -0.021 23.281 1 55.25 315 ASP A CA 1
ATOM 2545 C C . ASP A 1 315 ? -13.867 -0.916 22.641 1 55.25 315 ASP A C 1
ATOM 2547 O O . ASP A 1 315 ? -14.188 -1.984 22.109 1 55.25 315 ASP A O 1
ATOM 2551 N N . LEU A 1 316 ? -12.797 -0.342 22.125 1 53.78 316 LEU A N 1
ATOM 2552 C CA . LEU A 1 316 ? -11.648 -0.808 21.344 1 53.78 316 LEU A CA 1
ATOM 2553 C C . LEU A 1 316 ? -11.109 -2.117 21.922 1 53.78 316 LEU A C 1
ATOM 2555 O O . LEU A 1 316 ? -10.07 -2.609 21.469 1 53.78 316 LEU A O 1
ATOM 2559 N N . ARG A 1 317 ? -11.891 -2.787 22.891 1 53.16 317 ARG A N 1
ATOM 2560 C CA . ARG A 1 317 ? -11.164 -3.822 23.609 1 53.16 317 ARG A CA 1
ATOM 2561 C C . ARG A 1 317 ? -10.961 -5.062 22.734 1 53.16 317 ARG A C 1
ATOM 2563 O O . ARG A 1 317 ? -10.125 -5.914 23.047 1 53.16 317 ARG A O 1
ATOM 2570 N N . ASN A 1 318 ? -11.938 -5.172 21.828 1 63.06 318 ASN A N 1
ATOM 2571 C CA . ASN A 1 318 ? -11.68 -6.387 21.047 1 63.06 318 ASN A CA 1
ATOM 2572 C C . ASN A 1 318 ? -11.242 -6.059 19.625 1 63.06 318 ASN A C 1
ATOM 2574 O O . ASN A 1 318 ? -12.07 -5.707 18.781 1 63.06 318 ASN A O 1
ATOM 2578 N N . PRO A 1 319 ? -10.008 -6.312 19.484 1 75.94 319 PRO A N 1
ATOM 2579 C CA . PRO A 1 319 ? -9.438 -5.832 18.219 1 75.94 319 PRO A CA 1
ATOM 2580 C C . PRO A 1 319 ? -9.867 -6.672 17.016 1 75.94 319 PRO A C 1
ATOM 2582 O O . PRO A 1 319 ? -9.812 -6.203 15.883 1 75.94 319 PRO A O 1
ATOM 2585 N N . ILE A 1 320 ? -10.484 -7.82 17.344 1 84.06 320 ILE A N 1
ATOM 2586 C CA . ILE A 1 320 ? -10.766 -8.703 16.203 1 84.06 320 ILE A CA 1
ATOM 2587 C C . ILE A 1 320 ? -12.156 -8.414 15.664 1 84.06 320 ILE A C 1
ATOM 2589 O O . ILE A 1 320 ? -12.328 -8.203 14.461 1 84.06 320 ILE A O 1
ATOM 2593 N N . PHE A 1 321 ? -13.156 -8.352 16.531 1 86.81 321 PHE A N 1
ATOM 2594 C CA . PHE A 1 321 ? -14.516 -8.086 16.094 1 86.81 321 PHE A CA 1
ATOM 2595 C C . PHE A 1 321 ? -14.805 -6.586 16.109 1 86.81 321 PHE A C 1
ATOM 2597 O O . PHE A 1 321 ? -15.516 -6.094 17 1 86.81 321 PHE A O 1
ATOM 2604 N N . SER A 1 322 ? -14.305 -5.949 15.156 1 84.31 322 SER A N 1
ATOM 2605 C CA . SER A 1 322 ? -14.367 -4.492 15.117 1 84.31 322 SER A CA 1
ATOM 2606 C C . SER A 1 322 ? -14.414 -3.98 13.688 1 84.31 322 SER A C 1
ATOM 2608 O O . SER A 1 322 ? -14.016 -4.688 12.75 1 84.31 322 SER A O 1
ATOM 2610 N N . ASP A 1 323 ? -14.852 -2.787 13.539 1 84.12 323 ASP A N 1
ATOM 2611 C CA . ASP A 1 323 ? -14.82 -2.111 12.25 1 84.12 323 ASP A CA 1
ATOM 2612 C C . ASP A 1 323 ? -13.375 -1.869 11.797 1 84.12 323 ASP A C 1
ATOM 2614 O O . ASP A 1 323 ? -13.094 -1.845 10.594 1 84.12 323 ASP A O 1
ATOM 2618 N N . SER A 1 324 ? -12.562 -1.746 12.734 1 84.44 324 SER A N 1
ATOM 2619 C CA . SER A 1 324 ? -11.148 -1.575 12.414 1 84.44 324 SER A CA 1
ATOM 2620 C C . SER A 1 324 ? -10.594 -2.799 11.695 1 84.44 324 SER A C 1
ATOM 2622 O O . SER A 1 324 ? -9.875 -2.668 10.703 1 84.44 324 SER A O 1
ATOM 2624 N N . GLN A 1 325 ? -11 -3.977 12.227 1 89.19 325 GLN A N 1
ATOM 2625 C CA . GLN A 1 325 ? -10.531 -5.199 11.578 1 89.19 325 GLN A CA 1
ATOM 2626 C C . GLN A 1 325 ? -11.109 -5.328 10.172 1 89.19 325 GLN A C 1
ATOM 2628 O O . GLN A 1 325 ? -10.43 -5.801 9.258 1 89.19 325 GLN A O 1
ATOM 2633 N N . LEU A 1 326 ? -12.344 -4.918 10.031 1 90.5 326 LEU A N 1
ATOM 2634 C CA . LEU A 1 326 ? -12.961 -4.914 8.711 1 90.5 326 LEU A CA 1
ATOM 2635 C C . LEU A 1 326 ? -12.164 -4.043 7.742 1 90.5 326 LEU A C 1
ATOM 2637 O O . LEU A 1 326 ? -11.891 -4.457 6.613 1 90.5 326 LEU A O 1
ATOM 2641 N N . GLU A 1 327 ? -11.758 -2.908 8.156 1 89.81 327 GLU A N 1
ATOM 2642 C CA . GLU A 1 327 ? -11.008 -1.984 7.312 1 89.81 327 GLU A CA 1
ATOM 2643 C C . GLU A 1 327 ? -9.594 -2.492 7.059 1 89.81 327 GLU A C 1
ATOM 2645 O O . GLU A 1 327 ? -9.062 -2.332 5.957 1 89.81 327 GLU A O 1
ATOM 2650 N N . ILE A 1 328 ? -9.016 -3.094 8.086 1 91.12 328 ILE A N 1
ATOM 2651 C CA . ILE A 1 328 ? -7.691 -3.68 7.922 1 91.12 328 ILE A CA 1
ATOM 2652 C C . ILE A 1 328 ? -7.73 -4.75 6.836 1 91.12 328 ILE A C 1
ATOM 2654 O O . ILE A 1 328 ? -6.863 -4.781 5.957 1 91.12 328 ILE A O 1
ATOM 2658 N N . SER A 1 329 ? -8.734 -5.609 6.895 1 94.44 329 SER A N 1
ATOM 2659 C CA . SER A 1 329 ? -8.875 -6.656 5.887 1 94.44 329 SER A CA 1
ATOM 2660 C C . SER A 1 329 ? -9.094 -6.062 4.5 1 94.44 329 SER A C 1
ATOM 2662 O O . SER A 1 329 ? -8.5 -6.52 3.521 1 94.44 329 SER A O 1
ATOM 2664 N N . THR A 1 330 ? -9.922 -5.039 4.426 1 93.75 330 THR A N 1
ATOM 2665 C CA . THR A 1 330 ? -10.211 -4.371 3.16 1 93.75 330 THR A CA 1
ATOM 2666 C C . THR A 1 330 ? -8.938 -3.775 2.562 1 93.75 330 THR A C 1
ATOM 2668 O O . THR A 1 330 ? -8.617 -4.027 1.4 1 93.75 330 THR A O 1
ATOM 2671 N N . THR A 1 331 ? -8.195 -3.018 3.32 1 92.94 331 THR A N 1
ATOM 2672 C CA . THR A 1 331 ? -6.992 -2.346 2.838 1 92.94 331 THR A CA 1
ATOM 2673 C C . THR A 1 331 ? -5.91 -3.361 2.482 1 92.94 331 THR A C 1
ATOM 2675 O O . THR A 1 331 ? -5.145 -3.154 1.54 1 92.94 331 THR A O 1
ATOM 2678 N N . THR A 1 332 ? -5.852 -4.445 3.289 1 95.88 332 THR A N 1
ATOM 2679 C CA . THR A 1 332 ? -4.898 -5.512 2.992 1 95.88 332 THR A CA 1
ATOM 2680 C C . THR A 1 332 ? -5.184 -6.121 1.623 1 95.88 332 THR A C 1
ATOM 2682 O O . THR A 1 332 ? -4.262 -6.324 0.827 1 95.88 332 THR A O 1
ATOM 2685 N N . ILE A 1 333 ? -6.426 -6.406 1.324 1 96.62 333 ILE A N 1
ATOM 2686 C CA . ILE A 1 333 ? -6.82 -6.996 0.048 1 96.62 333 ILE A CA 1
ATOM 2687 C C . ILE A 1 333 ? -6.441 -6.055 -1.093 1 96.62 333 ILE A C 1
ATOM 2689 O O . ILE A 1 333 ? -5.836 -6.48 -2.08 1 96.62 333 ILE A O 1
ATOM 2693 N N . ILE A 1 334 ? -6.742 -4.797 -0.932 1 96.5 334 ILE A N 1
ATOM 2694 C CA . ILE A 1 334 ? -6.473 -3.809 -1.972 1 96.5 334 ILE A CA 1
ATOM 2695 C C . ILE A 1 334 ? -4.969 -3.705 -2.207 1 96.5 334 ILE A C 1
ATOM 2697 O O . ILE A 1 334 ? -4.512 -3.75 -3.352 1 96.5 334 ILE A O 1
ATOM 2701 N N . GLN A 1 335 ? -4.246 -3.664 -1.119 1 96 335 GLN A N 1
ATOM 2702 C CA . GLN A 1 335 ? -2.797 -3.529 -1.229 1 96 335 GLN A CA 1
ATOM 2703 C C . GLN A 1 335 ? -2.18 -4.762 -1.88 1 96 335 GLN A C 1
ATOM 2705 O O . GLN A 1 335 ? -1.303 -4.645 -2.738 1 96 335 GLN A O 1
ATOM 2710 N N . LEU A 1 336 ? -2.553 -5.906 -1.445 1 97.88 336 LEU A N 1
ATOM 2711 C CA . LEU A 1 336 ? -2.016 -7.141 -2.002 1 97.88 336 LEU A CA 1
ATOM 2712 C C . LEU A 1 336 ? -2.381 -7.277 -3.477 1 97.88 336 LEU A C 1
ATOM 2714 O O . LEU A 1 336 ? -1.588 -7.785 -4.273 1 97.88 336 LEU A O 1
ATOM 2718 N N . SER A 1 337 ? -3.592 -6.844 -3.832 1 97.94 337 SER A N 1
ATOM 2719 C CA . SER A 1 337 ? -3.992 -6.852 -5.234 1 97.94 337 SER A CA 1
ATOM 2720 C C . SER A 1 337 ? -3.113 -5.926 -6.066 1 97.94 337 SER A C 1
ATOM 2722 O O . SER A 1 337 ? -2.686 -6.285 -7.164 1 97.94 337 SER A O 1
ATOM 2724 N N . HIS A 1 338 ? -2.812 -4.75 -5.547 1 97.88 338 HIS A N 1
ATOM 2725 C CA . HIS A 1 338 ? -1.893 -3.834 -6.211 1 97.88 338 HIS A CA 1
ATOM 2726 C C . HIS A 1 338 ? -0.513 -4.461 -6.375 1 97.88 338 HIS A C 1
ATOM 2728 O O . HIS A 1 338 ? 0.138 -4.281 -7.406 1 97.88 338 HIS A O 1
ATOM 2734 N N . ASP A 1 339 ? -0.1 -5.195 -5.383 1 97.75 339 ASP A N 1
ATOM 2735 C CA . ASP A 1 339 ? 1.216 -5.824 -5.438 1 97.75 339 ASP A CA 1
ATOM 2736 C C . ASP A 1 339 ? 1.262 -6.91 -6.512 1 97.75 339 ASP A C 1
ATOM 2738 O O . ASP A 1 339 ? 2.287 -7.094 -7.172 1 97.75 339 ASP A O 1
ATOM 2742 N N . ILE A 1 340 ? 0.226 -7.672 -6.578 1 98.44 340 ILE A N 1
ATOM 2743 C CA . ILE A 1 340 ? 0.165 -8.656 -7.652 1 98.44 340 ILE A CA 1
ATOM 2744 C C . ILE A 1 340 ? 0.255 -7.957 -9.008 1 98.44 340 ILE A C 1
ATOM 2746 O O . ILE A 1 340 ? 1.032 -8.359 -9.875 1 98.44 340 ILE A O 1
ATOM 2750 N N . CYS A 1 341 ? -0.53 -6.879 -9.18 1 98.38 341 CYS A N 1
ATOM 2751 C CA . CYS A 1 341 ? -0.494 -6.133 -10.438 1 98.38 341 CYS A CA 1
ATOM 2752 C C . CYS A 1 341 ? 0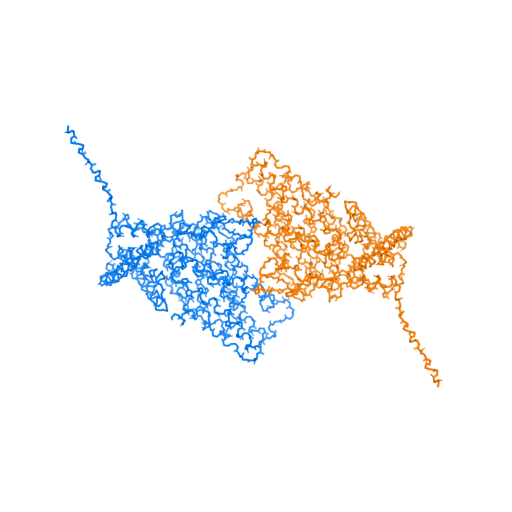.899 -5.574 -10.695 1 98.38 341 CYS A C 1
ATOM 2754 O O . CYS A 1 341 ? 1.346 -5.523 -11.844 1 98.38 341 CYS A O 1
ATOM 2756 N N . ALA A 1 342 ? 1.592 -5.215 -9.648 1 97.81 342 ALA A N 1
ATOM 2757 C CA . ALA A 1 342 ? 2.932 -4.652 -9.789 1 97.81 342 ALA A CA 1
ATOM 2758 C C . ALA A 1 342 ? 3.93 -5.719 -10.234 1 97.81 342 ALA A C 1
ATOM 2760 O O . ALA A 1 342 ? 5.02 -5.395 -10.719 1 97.81 342 ALA A O 1
ATOM 2761 N N . SER A 1 343 ? 3.648 -6.957 -10.117 1 97.69 343 SER A N 1
ATOM 2762 C CA . SER A 1 343 ? 4.539 -8.031 -10.539 1 97.69 343 SER A CA 1
ATOM 2763 C C . SER A 1 343 ? 4.371 -8.336 -12.023 1 97.69 343 SER A C 1
ATOM 2765 O O . SER A 1 343 ? 5.234 -8.969 -12.641 1 97.69 343 SER A O 1
ATOM 2767 N N . VAL A 1 344 ? 3.271 -7.91 -12.633 1 97.94 344 VAL A N 1
ATOM 2768 C CA . VAL A 1 344 ? 2.832 -8.359 -13.953 1 97.94 344 VAL A CA 1
ATOM 2769 C C . VAL A 1 344 ? 3.787 -7.832 -15.023 1 97.94 344 VAL A C 1
ATOM 2771 O O . VAL A 1 344 ? 4.203 -8.578 -15.906 1 97.94 344 VAL A O 1
ATOM 2774 N N . PRO A 1 345 ? 4.219 -6.539 -14.93 1 96.38 345 PRO A N 1
ATOM 2775 C CA . PRO A 1 345 ? 5.141 -6.059 -15.961 1 96.38 345 PRO A CA 1
ATOM 2776 C C . PRO A 1 345 ? 6.426 -6.875 -16.031 1 96.38 345 PRO A C 1
ATOM 2778 O O . PRO A 1 345 ? 6.898 -7.203 -17.125 1 96.38 345 PRO A O 1
ATOM 2781 N N . PHE A 1 346 ? 7.004 -7.262 -14.938 1 95.69 346 PHE A N 1
ATOM 2782 C CA . PHE A 1 346 ? 8.195 -8.102 -14.898 1 95.69 346 PHE A CA 1
ATOM 2783 C C . PHE A 1 346 ? 7.918 -9.469 -15.508 1 95.69 346 PHE A C 1
ATOM 2785 O O . PHE A 1 346 ? 8.688 -9.953 -16.344 1 95.69 346 PHE A O 1
ATOM 2792 N N . MET A 1 347 ? 6.852 -10.055 -15.172 1 95.38 347 MET A N 1
ATOM 2793 C CA . MET A 1 347 ? 6.543 -11.43 -15.547 1 95.38 347 MET A CA 1
ATOM 2794 C C . MET A 1 347 ? 6.141 -11.508 -17.016 1 95.38 347 MET A C 1
ATOM 2796 O O . MET A 1 347 ? 6.355 -12.531 -17.672 1 95.38 347 MET A O 1
ATOM 2800 N N . LEU A 1 348 ? 5.566 -10.414 -17.547 1 95.25 348 LEU A N 1
ATOM 2801 C CA . LEU A 1 348 ? 5.148 -10.422 -18.938 1 95.25 348 LEU A CA 1
ATOM 2802 C C . LEU A 1 348 ? 6.184 -9.719 -19.812 1 95.25 348 LEU A C 1
ATOM 2804 O O . LEU A 1 348 ? 5.949 -9.5 -21 1 95.25 348 LEU A O 1
ATOM 2808 N N . GLY A 1 349 ? 7.285 -9.352 -19.234 1 92.62 349 GLY A N 1
ATOM 2809 C CA . GLY A 1 349 ? 8.398 -8.812 -19.984 1 92.62 349 GLY A CA 1
ATOM 2810 C C . GLY A 1 349 ? 8.164 -7.391 -20.453 1 92.62 349 GLY A C 1
ATOM 2811 O O . GLY A 1 349 ? 8.438 -7.059 -21.609 1 92.62 349 GLY A O 1
ATOM 2812 N N . TYR A 1 350 ? 7.641 -6.613 -19.594 1 88.19 350 TYR A N 1
ATOM 2813 C CA . TYR A 1 350 ? 7.395 -5.203 -19.891 1 88.19 350 TYR A CA 1
ATOM 2814 C C . TYR A 1 350 ? 8.703 -4.465 -20.141 1 88.19 350 TYR A C 1
ATOM 2816 O O . TYR A 1 350 ? 9.68 -4.645 -19.406 1 88.19 350 TYR A O 1
ATOM 2824 N N . ALA A 1 351 ? 8.781 -3.783 -21.234 1 79.44 351 ALA A N 1
ATOM 2825 C CA . ALA A 1 351 ? 9.82 -2.816 -21.578 1 79.44 351 ALA A CA 1
ATOM 2826 C C . ALA A 1 351 ? 9.219 -1.433 -21.812 1 79.44 351 ALA A C 1
ATOM 2828 O O . ALA A 1 351 ? 8.172 -1.302 -22.438 1 79.44 351 ALA A O 1
ATOM 2829 N N . GLN A 1 352 ? 9.883 -0.552 -21.172 1 72.94 352 GLN A N 1
ATOM 2830 C CA . GLN A 1 352 ? 9.359 0.808 -21.297 1 72.94 352 GLN A CA 1
ATOM 2831 C C . GLN A 1 352 ? 9.117 1.188 -22.75 1 72.94 352 GLN A C 1
ATOM 2833 O O . GLN A 1 352 ? 10.031 1.091 -23.578 1 72.94 352 GLN A O 1
ATOM 2838 N N . GLY A 1 353 ? 7.949 1.602 -23.016 1 64.25 353 GLY A N 1
ATOM 2839 C CA . GLY A 1 353 ? 7.59 2.043 -24.344 1 64.25 353 GLY A CA 1
ATOM 2840 C C . GLY A 1 353 ? 7.242 0.899 -25.281 1 64.25 353 GLY A C 1
ATOM 2841 O O . GLY A 1 353 ? 6.918 1.121 -26.453 1 64.25 353 GLY A O 1
ATOM 2842 N N . GLY A 1 354 ? 7.324 -0.292 -24.75 1 68.69 354 GLY A N 1
ATOM 2843 C CA . GLY A 1 354 ? 7.09 -1.396 -25.672 1 68.69 354 GLY A CA 1
ATOM 2844 C C . GLY A 1 354 ? 5.863 -2.217 -25.312 1 68.69 354 GLY A C 1
ATOM 2845 O O . GLY A 1 354 ? 5.344 -2.117 -24.203 1 68.69 354 GLY A O 1
ATOM 2846 N N . GLU A 1 355 ? 5.305 -2.873 -26.391 1 71.12 355 GLU A N 1
ATOM 2847 C CA . GLU A 1 355 ? 4.211 -3.82 -26.219 1 71.12 355 GLU A CA 1
ATOM 2848 C C . GLU A 1 355 ? 4.734 -5.219 -25.891 1 71.12 355 GLU A C 1
ATOM 2850 O O . GLU A 1 355 ? 5.871 -5.555 -26.25 1 71.12 355 GLU A O 1
ATOM 2855 N N . VAL A 1 356 ? 3.955 -5.898 -25.172 1 76.19 356 VAL A N 1
ATOM 2856 C CA . VAL A 1 356 ? 4.297 -7.289 -24.891 1 76.19 356 VAL A CA 1
ATOM 2857 C C . VAL A 1 356 ? 4.23 -8.109 -26.188 1 76.19 356 VAL A C 1
ATOM 2859 O O . VAL A 1 356 ? 3.26 -8.016 -26.938 1 76.19 356 VAL A O 1
ATOM 2862 N N . THR A 1 357 ? 5.266 -8.758 -26.438 1 76.75 357 THR A N 1
ATOM 2863 C CA . THR A 1 357 ? 5.332 -9.664 -27.578 1 76.75 357 THR A CA 1
ATOM 2864 C C . THR A 1 357 ? 5.598 -11.094 -27.109 1 76.75 357 THR A C 1
ATOM 2866 O O . THR A 1 357 ? 5.812 -11.336 -25.922 1 76.75 357 THR A O 1
ATOM 2869 N N . LEU A 1 358 ? 5.469 -12.031 -28.047 1 76.56 358 LEU A N 1
ATOM 2870 C CA . LEU A 1 358 ? 5.715 -13.438 -27.75 1 76.56 358 LEU A CA 1
ATOM 2871 C C . LEU A 1 358 ? 7.137 -13.641 -27.234 1 76.56 358 LEU A C 1
ATOM 2873 O O . LEU A 1 358 ? 7.414 -14.609 -26.531 1 76.56 358 LEU A O 1
ATOM 2877 N N . ASN A 1 359 ? 7.906 -12.672 -27.516 1 77.06 359 ASN A N 1
ATOM 2878 C CA . ASN A 1 359 ? 9.305 -12.805 -27.109 1 77.06 359 ASN A CA 1
ATOM 2879 C C . ASN A 1 359 ? 9.578 -12.062 -25.797 1 77.06 359 ASN A C 1
ATOM 2881 O O . ASN A 1 359 ? 10.68 -12.141 -25.266 1 77.06 359 ASN A O 1
ATOM 2885 N N . SER A 1 360 ? 8.539 -11.5 -25.359 1 82.38 360 SER A N 1
ATOM 2886 C CA . SER A 1 360 ? 8.727 -10.664 -24.172 1 82.38 360 SER A CA 1
ATOM 2887 C C . SER A 1 360 ? 8.844 -11.508 -22.906 1 82.38 360 SER A C 1
ATOM 2889 O O . SER A 1 360 ? 9.539 -11.133 -21.969 1 82.38 360 SER A O 1
ATOM 2891 N N . ALA A 1 361 ? 8.102 -12.641 -23.031 1 88.31 361 ALA A N 1
ATOM 2892 C CA . ALA A 1 361 ? 8.055 -13.461 -21.828 1 88.31 361 ALA A CA 1
ATOM 2893 C C . ALA A 1 361 ? 7.859 -14.938 -22.172 1 88.31 361 ALA A C 1
ATOM 2895 O O . ALA A 1 361 ? 7.266 -15.266 -23.203 1 88.31 361 ALA A O 1
ATOM 2896 N N . LYS A 1 362 ? 8.406 -15.719 -21.312 1 91.25 362 LYS A N 1
ATOM 2897 C CA . LYS A 1 362 ? 8.203 -17.156 -21.453 1 91.25 362 LYS A CA 1
ATOM 2898 C C . LYS A 1 362 ? 6.754 -17.547 -21.141 1 91.25 362 LYS A C 1
ATOM 2900 O O . LYS A 1 362 ? 6.102 -16.906 -20.312 1 91.25 362 LYS A O 1
ATOM 2905 N N . ALA A 1 363 ? 6.258 -18.594 -21.828 1 93.62 363 ALA A N 1
ATOM 2906 C CA . ALA A 1 363 ? 4.875 -19.047 -21.672 1 93.62 363 ALA A CA 1
ATOM 2907 C C . ALA A 1 363 ? 4.578 -19.406 -20.219 1 93.62 363 ALA A C 1
ATOM 2909 O O . ALA A 1 363 ? 3.482 -19.141 -19.719 1 93.62 363 ALA A O 1
ATOM 2910 N N . VAL A 1 364 ? 5.539 -19.938 -19.562 1 93.81 364 VAL A N 1
ATOM 2911 C CA . VAL A 1 364 ? 5.355 -20.391 -18.188 1 93.81 364 VAL A CA 1
ATOM 2912 C C . VAL A 1 364 ? 4.977 -19.203 -17.297 1 93.81 364 VAL A C 1
ATOM 2914 O O . VAL A 1 364 ? 4.207 -19.344 -16.359 1 93.81 364 VAL A O 1
ATOM 2917 N N . SER A 1 365 ? 5.453 -18.031 -17.609 1 94.5 365 SER A N 1
ATOM 2918 C CA . SER A 1 365 ? 5.121 -16.828 -16.844 1 94.5 365 SER A CA 1
ATOM 2919 C C . SER A 1 365 ? 3.627 -16.531 -16.922 1 94.5 365 SER A C 1
ATOM 2921 O O . SER A 1 365 ? 3.016 -16.125 -15.938 1 94.5 365 SER A O 1
ATOM 2923 N N . GLY A 1 366 ? 3.113 -16.688 -18.141 1 96 366 GLY A N 1
ATOM 2924 C CA . GLY A 1 366 ? 1.678 -16.531 -18.297 1 96 366 GLY A CA 1
ATOM 2925 C C . GLY A 1 366 ? 0.87 -17.516 -17.484 1 96 366 GLY A C 1
ATOM 2926 O O . GLY A 1 366 ? -0.126 -17.141 -16.859 1 96 366 GLY A O 1
ATOM 2927 N N . ASN A 1 367 ? 1.29 -18.766 -17.484 1 95.38 367 ASN A N 1
ATOM 2928 C CA . ASN A 1 367 ? 0.619 -19.781 -16.688 1 95.38 367 ASN A CA 1
ATOM 2929 C C . ASN A 1 367 ? 0.625 -19.438 -15.203 1 95.38 367 ASN A C 1
ATOM 2931 O O . ASN A 1 367 ? -0.391 -19.594 -14.523 1 95.38 367 ASN A O 1
ATOM 2935 N N . LEU A 1 368 ? 1.754 -18.922 -14.773 1 95.44 368 LEU A N 1
ATOM 2936 C CA . LEU A 1 368 ? 1.954 -18.656 -13.359 1 95.44 368 LEU A CA 1
ATOM 2937 C C . LEU A 1 368 ? 1.15 -17.422 -12.93 1 95.44 368 LEU A C 1
ATOM 2939 O O . LEU A 1 368 ? 0.927 -17.219 -11.734 1 95.44 368 LEU A O 1
ATOM 2943 N N . LEU A 1 369 ? 0.642 -16.641 -13.852 1 97.38 369 LEU A N 1
ATOM 2944 C CA . LEU A 1 369 ? -0.069 -15.398 -13.539 1 97.38 369 LEU A CA 1
ATOM 2945 C C . LEU A 1 369 ? -1.577 -15.625 -13.539 1 97.38 369 LEU A C 1
ATOM 2947 O O . LEU A 1 369 ? -2.336 -14.781 -13.055 1 97.38 369 LEU A O 1
ATOM 2951 N N . LEU A 1 370 ? -2.061 -16.766 -14.047 1 94.62 370 LEU A N 1
ATOM 2952 C CA . LEU A 1 370 ? -3.492 -16.969 -14.234 1 94.62 370 LEU A CA 1
ATOM 2953 C C . LEU A 1 370 ? -4.246 -16.781 -12.93 1 94.62 370 LEU A C 1
ATOM 2955 O O . LEU A 1 370 ? -5.062 -15.859 -12.805 1 94.62 370 LEU A O 1
ATOM 2959 N N . TRP A 1 371 ? -3.883 -17.453 -11.938 1 93.31 371 TRP A N 1
ATOM 2960 C CA . TRP A 1 371 ? -4.645 -17.453 -10.695 1 93.31 371 TRP A CA 1
ATOM 2961 C C . TRP A 1 371 ? -4.359 -16.188 -9.891 1 93.31 371 TRP A C 1
ATOM 2963 O O . TRP A 1 371 ? -5.277 -15.578 -9.336 1 93.31 371 TRP A O 1
ATOM 2973 N N . PRO A 1 372 ? -3.104 -15.766 -9.828 1 96.88 372 PRO A N 1
ATOM 2974 C CA . PRO A 1 372 ? -2.852 -14.5 -9.133 1 96.88 372 PRO A CA 1
ATOM 2975 C C . PRO A 1 372 ? -3.656 -13.336 -9.711 1 96.88 372 PRO A C 1
ATOM 2977 O O . PRO A 1 372 ? -4.266 -12.57 -8.961 1 96.88 372 PRO A O 1
ATOM 2980 N N . LEU A 1 373 ? -3.707 -13.258 -11.016 1 97.62 373 LEU A N 1
ATOM 2981 C CA . LEU A 1 373 ? -4.48 -12.188 -11.633 1 97.62 373 LEU A CA 1
ATOM 2982 C C . LEU A 1 373 ? -5.965 -12.344 -11.328 1 97.62 373 LEU A C 1
ATOM 2984 O O . LEU A 1 373 ? -6.621 -11.383 -10.914 1 97.62 373 LEU A O 1
ATOM 2988 N N . TYR A 1 374 ? -6.449 -13.484 -11.453 1 93.44 374 TYR A N 1
ATOM 2989 C CA . TYR A 1 374 ? -7.859 -13.727 -11.188 1 93.44 374 TYR A CA 1
ATOM 2990 C C . TYR A 1 374 ? -8.203 -13.398 -9.734 1 93.44 374 TYR A C 1
ATOM 2992 O O . TYR A 1 374 ? -9.195 -12.727 -9.461 1 93.44 374 TYR A O 1
ATOM 3000 N N . THR A 1 375 ? -7.367 -13.883 -8.82 1 93.62 375 THR A N 1
ATOM 3001 C CA . THR A 1 375 ? -7.602 -13.672 -7.395 1 93.62 375 THR A CA 1
ATOM 3002 C C . THR A 1 375 ? -7.555 -12.188 -7.055 1 93.62 375 THR A C 1
ATOM 3004 O O . THR A 1 375 ? -8.367 -11.703 -6.266 1 93.62 375 THR A O 1
ATOM 3007 N N . ALA A 1 376 ? -6.684 -11.445 -7.637 1 96.44 376 ALA A N 1
ATOM 3008 C CA . ALA A 1 376 ? -6.508 -10.023 -7.355 1 96.44 376 ALA A CA 1
ATOM 3009 C C . ALA A 1 376 ? -7.75 -9.234 -7.742 1 96.44 376 ALA A C 1
ATOM 3011 O O . ALA A 1 376 ? -8.078 -8.227 -7.109 1 96.44 376 ALA A O 1
ATOM 3012 N N . ALA A 1 377 ? -8.469 -9.719 -8.758 1 94.75 377 ALA A N 1
ATOM 3013 C CA . ALA A 1 377 ? -9.5 -8.859 -9.336 1 94.75 377 ALA A CA 1
ATOM 3014 C C . ALA A 1 377 ? -10.891 -9.422 -9.07 1 94.75 377 ALA A C 1
ATOM 3016 O O . ALA A 1 377 ? -11.898 -8.727 -9.266 1 94.75 377 ALA A O 1
ATOM 3017 N N . CYS A 1 378 ? -10.922 -10.594 -8.586 1 88.25 378 CYS A N 1
ATOM 3018 C CA . CYS A 1 378 ? -12.227 -11.234 -8.445 1 88.25 378 CYS A CA 1
ATOM 3019 C C . CYS A 1 378 ? -12.93 -10.758 -7.176 1 88.25 378 CYS A C 1
ATOM 3021 O O . CYS A 1 378 ? -14.148 -10.836 -7.074 1 88.25 378 CYS A O 1
ATOM 3023 N N . THR A 1 379 ? -12.219 -10.227 -6.234 1 85.88 379 THR A N 1
ATOM 3024 C CA . THR A 1 379 ? -12.812 -9.711 -5.004 1 85.88 379 THR A CA 1
ATOM 3025 C C . THR A 1 379 ? -13.609 -8.438 -5.277 1 85.88 379 THR A C 1
ATOM 3027 O O . THR A 1 379 ? -13.211 -7.613 -6.098 1 85.88 379 THR A O 1
ATOM 3030 N N . PRO A 1 380 ? -14.758 -8.297 -4.613 1 83.81 380 PRO A N 1
ATOM 3031 C CA . PRO A 1 380 ? -15.562 -7.09 -4.816 1 83.81 380 PRO A CA 1
ATOM 3032 C C . PRO A 1 380 ? -14.938 -5.852 -4.172 1 83.81 380 PRO A C 1
ATOM 3034 O O . PRO A 1 380 ? -15.43 -4.738 -4.367 1 83.81 380 PRO A O 1
ATOM 3037 N N . LEU A 1 381 ? -13.922 -6.039 -3.482 1 90.44 381 LEU A N 1
ATOM 3038 C CA . LEU A 1 381 ? -13.344 -4.957 -2.693 1 90.44 381 LEU A CA 1
ATOM 3039 C C . LEU A 1 381 ? -12.367 -4.141 -3.527 1 90.44 381 LEU A C 1
ATOM 3041 O O . LEU A 1 381 ? -11.914 -3.074 -3.098 1 90.44 381 LEU A O 1
ATOM 3045 N N . VAL A 1 382 ? -11.977 -4.617 -4.738 1 93.56 382 VAL A N 1
ATOM 3046 C CA . VAL A 1 382 ? -11.047 -3.875 -5.578 1 93.56 382 VAL A CA 1
ATOM 3047 C C . VAL A 1 382 ? -11.82 -3.018 -6.578 1 93.56 382 VAL A C 1
ATOM 3049 O O . VAL A 1 382 ? -13.016 -3.217 -6.777 1 93.56 382 VAL A O 1
ATOM 3052 N N . SER A 1 383 ? -11.156 -2.041 -7.18 1 93.94 383 SER A N 1
ATOM 3053 C CA . SER A 1 383 ? -11.789 -1.076 -8.078 1 93.94 383 SER A CA 1
ATOM 3054 C C . SER A 1 383 ? -12.156 -1.721 -9.406 1 93.94 383 SER A C 1
ATOM 3056 O O . SER A 1 383 ? -11.555 -2.719 -9.812 1 93.94 383 SER A O 1
ATOM 3058 N N . ASP A 1 384 ? -13.117 -1.14 -10.094 1 91.81 384 ASP A N 1
ATOM 3059 C CA . ASP A 1 384 ? -13.43 -1.556 -11.461 1 91.81 384 ASP A CA 1
ATOM 3060 C C . ASP A 1 384 ? -12.242 -1.336 -12.391 1 91.81 384 ASP A C 1
ATOM 3062 O O . ASP A 1 384 ? -12.039 -2.094 -13.344 1 91.81 384 ASP A O 1
ATOM 3066 N N . MET A 1 385 ? -11.469 -0.315 -12.062 1 93.75 385 MET A N 1
ATOM 3067 C CA . MET A 1 385 ? -10.273 -0.03 -12.852 1 93.75 385 MET A CA 1
ATOM 3068 C C . MET A 1 385 ? -9.312 -1.209 -12.82 1 93.75 385 MET A C 1
ATOM 3070 O O . MET A 1 385 ? -8.773 -1.606 -13.859 1 93.75 385 MET A O 1
ATOM 3074 N N . MET A 1 386 ? -9.156 -1.688 -11.664 1 95.56 386 MET A N 1
ATOM 3075 C CA . MET A 1 386 ? -8.258 -2.826 -11.523 1 95.56 386 MET A CA 1
ATOM 3076 C C . MET A 1 386 ? -8.82 -4.059 -12.227 1 95.56 386 MET A C 1
ATOM 3078 O O . MET A 1 386 ? -8.086 -4.785 -12.898 1 95.56 386 MET A O 1
ATOM 3082 N N . CYS A 1 387 ? -10.094 -4.309 -12.047 1 94.19 387 CYS A N 1
ATOM 3083 C CA . CYS A 1 387 ? -10.742 -5.441 -12.695 1 94.19 387 CYS A CA 1
ATOM 3084 C C . CYS A 1 387 ? -10.555 -5.383 -14.211 1 94.19 387 CYS A C 1
ATOM 3086 O O . CYS A 1 387 ? -10.188 -6.379 -14.836 1 94.19 387 CYS A O 1
ATOM 3088 N N . HIS A 1 388 ? -10.742 -4.23 -14.75 1 94.19 388 HIS A N 1
ATOM 3089 C CA . HIS A 1 388 ? -10.609 -4.059 -16.203 1 94.19 388 HIS A CA 1
ATOM 3090 C C . HIS A 1 388 ? -9.164 -4.238 -16.641 1 94.19 388 HIS A C 1
ATOM 3092 O O . HIS A 1 388 ? -8.906 -4.859 -17.672 1 94.19 388 HIS A O 1
ATOM 3098 N N . TRP A 1 389 ? -8.305 -3.693 -15.891 1 96.81 389 TRP A N 1
ATOM 3099 C CA . TRP A 1 389 ? -6.895 -3.816 -16.25 1 96.81 389 TRP A CA 1
ATOM 3100 C C . TRP A 1 389 ? -6.445 -5.273 -16.203 1 96.81 389 TRP A C 1
ATOM 3102 O O . TRP A 1 389 ? -5.773 -5.75 -17.125 1 96.81 389 TRP A O 1
ATOM 3112 N N . VAL A 1 390 ? -6.801 -5.996 -15.164 1 97.62 390 VAL A N 1
ATOM 3113 C CA . VAL A 1 390 ? -6.441 -7.402 -15.008 1 97.62 390 VAL A CA 1
ATOM 3114 C C . VAL A 1 390 ? -7.059 -8.227 -16.125 1 97.62 390 VAL A C 1
ATOM 3116 O O . VAL A 1 390 ? -6.406 -9.102 -16.703 1 97.62 390 VAL A O 1
ATOM 3119 N N . ALA A 1 391 ? -8.336 -7.91 -16.422 1 95.69 391 ALA A N 1
ATOM 3120 C CA . ALA A 1 391 ? -8.977 -8.594 -17.531 1 95.69 391 ALA A CA 1
ATOM 3121 C C . ALA A 1 391 ? -8.195 -8.383 -18.828 1 95.69 391 ALA A C 1
ATOM 3123 O O . ALA A 1 391 ? -8.047 -9.305 -19.625 1 95.69 391 ALA A O 1
ATOM 3124 N N . GLY A 1 392 ? -7.754 -7.195 -19 1 96.5 392 GLY A N 1
ATOM 3125 C CA . GLY A 1 392 ? -6.934 -6.898 -20.156 1 96.5 392 GLY A CA 1
ATOM 3126 C C . GLY A 1 392 ? -5.633 -7.684 -20.188 1 96.5 392 GLY A C 1
ATOM 3127 O O . GLY A 1 392 ? -5.215 -8.156 -21.25 1 96.5 392 GLY A O 1
ATOM 3128 N N . ARG A 1 393 ? -4.973 -7.824 -19.078 1 97.25 393 ARG A N 1
ATOM 3129 C CA . ARG A 1 393 ? -3.729 -8.586 -19.016 1 97.25 393 ARG A CA 1
ATOM 3130 C C . ARG A 1 393 ? -3.98 -10.07 -19.266 1 97.25 393 ARG A C 1
ATOM 3132 O O . ARG A 1 393 ? -3.174 -10.742 -19.906 1 97.25 393 ARG A O 1
ATOM 3139 N N . LEU A 1 394 ? -5.07 -10.562 -18.75 1 96.12 394 LEU A N 1
ATOM 3140 C CA . LEU A 1 394 ? -5.445 -11.945 -19.047 1 96.12 394 LEU A CA 1
ATOM 3141 C C . LEU A 1 394 ? -5.684 -12.148 -20.531 1 96.12 394 LEU A C 1
ATOM 3143 O O . LEU A 1 394 ? -5.332 -13.188 -21.094 1 96.12 394 LEU A O 1
ATOM 3147 N N . ARG A 1 395 ? -6.219 -11.148 -21.203 1 95.56 395 ARG A N 1
ATOM 3148 C CA . ARG A 1 395 ? -6.402 -11.227 -22.641 1 95.56 395 ARG A CA 1
ATOM 3149 C C . ARG A 1 395 ? -5.059 -11.266 -23.359 1 95.56 395 ARG A C 1
ATOM 3151 O O . ARG A 1 395 ? -4.906 -11.953 -24.375 1 95.56 395 ARG A O 1
ATOM 3158 N N . VAL A 1 396 ? -4.141 -10.516 -22.859 1 95.38 396 VAL A N 1
ATOM 3159 C CA . VAL A 1 396 ? -2.791 -10.57 -23.406 1 95.38 396 VAL A CA 1
ATOM 3160 C C . VAL A 1 396 ? -2.229 -11.984 -23.281 1 95.38 396 VAL A C 1
ATOM 3162 O O . VAL A 1 396 ? -1.647 -12.516 -24.219 1 95.38 396 VAL A O 1
ATOM 3165 N N . ILE A 1 397 ? -2.408 -12.617 -22.188 1 96.38 397 ILE A N 1
ATOM 3166 C CA . ILE A 1 397 ? -1.906 -13.961 -21.922 1 96.38 397 ILE A CA 1
ATOM 3167 C C . ILE A 1 397 ? -2.6 -14.953 -22.859 1 96.38 397 ILE A C 1
ATOM 3169 O O . ILE A 1 397 ? -1.954 -15.844 -23.422 1 96.38 397 ILE A O 1
ATOM 3173 N N . SER A 1 398 ? -3.891 -14.75 -23.078 1 94.81 398 SER A N 1
ATOM 3174 C CA . SER A 1 398 ? -4.637 -15.664 -23.938 1 94.81 398 SER A CA 1
ATOM 3175 C C . SER A 1 398 ? -4.316 -15.43 -25.406 1 94.81 398 SER A C 1
ATOM 3177 O O . SER A 1 398 ? -3.99 -16.375 -26.141 1 94.81 398 SER A O 1
ATOM 3179 N N . ASP A 1 399 ? -4.293 -14.172 -25.812 1 92.88 399 ASP A N 1
ATOM 3180 C CA . ASP A 1 399 ? -4.289 -13.844 -27.234 1 92.88 399 ASP A CA 1
ATOM 3181 C C . ASP A 1 399 ? -2.865 -13.742 -27.781 1 92.88 399 ASP A C 1
ATOM 3183 O O . ASP A 1 399 ? -2.621 -14.031 -28.953 1 92.88 399 ASP A O 1
ATOM 3187 N N . ILE A 1 400 ? -1.993 -13.328 -26.922 1 92.94 400 ILE A N 1
ATOM 3188 C CA . ILE A 1 400 ? -0.623 -13.148 -27.391 1 92.94 400 ILE A CA 1
ATOM 3189 C C . ILE A 1 400 ? 0.224 -14.352 -26.984 1 92.94 400 ILE A C 1
ATOM 3191 O O . ILE A 1 400 ? 0.883 -14.969 -27.812 1 92.94 400 ILE A O 1
ATOM 3195 N N . MET A 1 401 ? 0.152 -14.805 -25.781 1 93.56 401 MET A N 1
ATOM 3196 C CA . MET A 1 401 ? 0.985 -15.914 -25.312 1 93.56 401 MET A CA 1
ATOM 3197 C C . MET A 1 401 ? 0.354 -17.25 -25.656 1 93.56 401 MET A C 1
ATOM 3199 O O . MET A 1 401 ? 1.025 -18.281 -25.641 1 93.56 401 MET A O 1
ATOM 3203 N N . GLY A 1 402 ? -0.954 -17.266 -25.891 1 93.75 402 GLY A N 1
ATOM 3204 C CA . GLY A 1 402 ? -1.617 -18.453 -26.391 1 93.75 402 GLY A CA 1
ATOM 3205 C C . GLY A 1 402 ? -2.096 -19.375 -25.281 1 93.75 402 GLY A C 1
ATOM 3206 O O . GLY A 1 402 ? -2.371 -20.547 -25.531 1 93.75 402 GLY A O 1
ATOM 3207 N N . ILE A 1 403 ? -2.152 -18.938 -24.047 1 95.94 403 ILE A N 1
ATOM 3208 C CA . ILE A 1 403 ? -2.668 -19.734 -22.938 1 95.94 403 ILE A CA 1
ATOM 3209 C C . ILE A 1 403 ? -4.18 -19.562 -22.828 1 95.94 403 ILE A C 1
ATOM 3211 O O . ILE A 1 403 ? -4.656 -18.562 -22.266 1 95.94 403 ILE A O 1
ATOM 3215 N N . LYS A 1 404 ? -4.91 -20.5 -23.172 1 93.81 404 LYS A N 1
ATOM 3216 C CA . LYS A 1 404 ? -6.324 -20.328 -23.5 1 93.81 404 LYS A CA 1
ATOM 3217 C C . LYS A 1 404 ? -7.164 -20.203 -22.234 1 93.81 404 LYS A C 1
ATOM 3219 O O . LYS A 1 404 ? -8.234 -19.594 -22.234 1 93.81 404 LYS A O 1
ATOM 3224 N N . GLN A 1 405 ? -6.738 -20.719 -21.156 1 92.5 405 GLN A N 1
ATOM 3225 C CA . GLN A 1 405 ? -7.492 -20.609 -19.906 1 92.5 405 GLN A CA 1
ATOM 3226 C C . GLN A 1 405 ? -7.652 -19.156 -19.469 1 92.5 405 GLN A C 1
ATOM 3228 O O . GLN A 1 405 ? -8.555 -18.828 -18.703 1 92.5 405 GLN A O 1
ATOM 3233 N N . ALA A 1 406 ? -6.82 -18.312 -19.938 1 94.56 406 ALA A N 1
ATOM 3234 C CA . ALA A 1 406 ? -6.855 -16.906 -19.531 1 94.56 406 ALA A CA 1
ATOM 3235 C C . ALA A 1 406 ? -8.109 -16.219 -20.062 1 94.56 406 ALA A C 1
ATOM 3237 O O . ALA A 1 406 ? -8.625 -15.281 -19.438 1 94.56 406 ALA A O 1
ATOM 3238 N N . ALA A 1 407 ? -8.594 -16.672 -21.172 1 91.06 407 ALA A N 1
ATOM 3239 C CA . ALA A 1 407 ? -9.734 -16.016 -21.812 1 91.06 407 ALA A CA 1
ATOM 3240 C C . ALA A 1 407 ? -10.992 -16.141 -20.953 1 91.06 407 ALA A C 1
ATOM 3242 O O . ALA A 1 407 ? -11.633 -15.133 -20.641 1 91.06 407 ALA A O 1
ATOM 3243 N N . PRO A 1 408 ? -11.383 -17.344 -20.578 1 86.12 408 PRO A N 1
ATOM 3244 C CA . PRO A 1 408 ? -12.562 -17.422 -19.719 1 86.12 408 PRO A CA 1
ATOM 3245 C C . PRO A 1 408 ? -12.375 -16.688 -18.391 1 86.12 408 PRO A C 1
ATOM 3247 O O . PRO A 1 408 ? -13.328 -16.125 -17.859 1 86.12 408 PRO A O 1
ATOM 3250 N N . LEU A 1 409 ? -11.203 -16.703 -17.812 1 88.5 409 LEU A N 1
ATOM 3251 C CA . LEU A 1 409 ? -10.953 -15.953 -16.594 1 88.5 409 LEU A CA 1
ATOM 3252 C C . LEU A 1 409 ? -11.188 -14.461 -16.812 1 88.5 409 LEU A C 1
ATOM 3254 O O . LEU A 1 409 ? -11.812 -13.797 -15.977 1 88.5 409 LEU A O 1
ATOM 3258 N N . SER A 1 410 ? -10.656 -13.969 -17.938 1 91.69 410 SER A N 1
ATOM 3259 C CA . SER A 1 410 ? -10.883 -12.57 -18.297 1 91.69 410 SER A CA 1
ATOM 3260 C C . SER A 1 410 ? -12.367 -12.266 -18.438 1 91.69 410 SER A C 1
ATOM 3262 O O . SER A 1 410 ? -12.852 -11.242 -17.953 1 91.69 410 SER A O 1
ATOM 3264 N N . HIS A 1 411 ? -13.062 -13.156 -19.062 1 85.12 411 HIS A N 1
ATOM 3265 C CA . HIS A 1 411 ? -14.484 -12.969 -19.328 1 85.12 411 HIS A CA 1
ATOM 3266 C C . HIS A 1 411 ? -15.289 -12.922 -18.047 1 85.12 411 HIS A C 1
ATOM 3268 O O . HIS A 1 411 ? -16.203 -12.102 -17.906 1 85.12 411 HIS A O 1
ATOM 3274 N N . ILE A 1 412 ? -14.977 -13.719 -17.188 1 83.06 412 ILE A N 1
ATOM 3275 C CA . ILE A 1 412 ? -15.68 -13.766 -15.906 1 83.06 412 ILE A CA 1
ATOM 3276 C C . ILE A 1 412 ? -15.484 -12.453 -15.164 1 83.06 412 ILE A C 1
ATOM 3278 O O . ILE A 1 412 ? -16.438 -11.914 -14.586 1 83.06 412 ILE A O 1
ATOM 3282 N N . LEU A 1 413 ? -14.32 -11.969 -15.148 1 86.88 413 LEU A N 1
ATOM 3283 C CA . LEU A 1 413 ? -14.031 -10.727 -14.453 1 86.88 413 LEU A CA 1
ATOM 3284 C C . LEU A 1 413 ? -14.812 -9.562 -15.062 1 86.88 413 LEU A C 1
ATOM 3286 O O . LEU A 1 413 ? -15.289 -8.688 -14.344 1 86.88 413 LEU A O 1
ATOM 3290 N N . THR A 1 414 ? -15 -9.578 -16.297 1 82.69 414 THR A N 1
ATOM 3291 C CA . THR A 1 414 ? -15.711 -8.5 -16.984 1 82.69 414 THR A CA 1
ATOM 3292 C C . THR A 1 414 ? -17.219 -8.633 -16.766 1 82.69 414 THR A C 1
ATOM 3294 O O . THR A 1 414 ? -17.906 -7.629 -16.578 1 82.69 414 THR A O 1
ATOM 3297 N N . LYS A 1 415 ? -17.781 -9.789 -16.75 1 73.38 415 LYS A N 1
ATOM 3298 C CA . LYS A 1 415 ? -19.219 -10.016 -16.594 1 73.38 415 LYS A CA 1
ATOM 3299 C C . LYS A 1 415 ? -19.641 -9.812 -15.141 1 73.38 415 LYS A C 1
ATOM 3301 O O . LYS A 1 415 ? -20.719 -9.281 -14.875 1 73.38 415 LYS A O 1
ATOM 3306 N N . ARG A 1 416 ? -18.938 -10.312 -14.258 1 60.31 416 ARG A N 1
ATOM 3307 C CA . ARG A 1 416 ? -19.25 -10.188 -12.836 1 60.31 416 ARG A CA 1
ATOM 3308 C C . ARG A 1 416 ? -19.438 -8.727 -12.445 1 60.31 416 ARG A C 1
ATOM 3310 O O . ARG A 1 416 ? -20.375 -8.398 -11.703 1 60.31 416 ARG A O 1
ATOM 3317 N N . LYS A 1 417 ? -18.516 -7.992 -12.836 1 55.25 417 LYS A N 1
ATOM 3318 C CA . LYS A 1 417 ? -18.656 -6.59 -12.453 1 55.25 417 LYS A CA 1
ATOM 3319 C C . LYS A 1 417 ? -19.922 -5.984 -13.047 1 55.25 417 LYS A C 1
ATOM 3321 O O . LYS A 1 417 ? -20.578 -5.16 -12.406 1 55.25 417 LYS A O 1
ATOM 3326 N N . ASP A 1 418 ? -20.219 -6.547 -14.164 1 48.25 418 ASP A N 1
ATOM 3327 C CA . ASP A 1 418 ? -21.5 -6.117 -14.742 1 48.25 418 ASP A CA 1
ATOM 3328 C C . ASP A 1 418 ? -22.672 -6.668 -13.938 1 48.25 418 ASP A C 1
ATOM 3330 O O . ASP A 1 418 ? -23.656 -5.961 -13.703 1 48.25 418 ASP A O 1
ATOM 3334 N N . LEU A 1 419 ? -22.484 -7.871 -13.586 1 44.91 419 LEU A N 1
ATOM 3335 C CA . LEU A 1 419 ? -23.547 -8.516 -12.828 1 44.91 419 LEU A CA 1
ATOM 3336 C C . LEU A 1 419 ? -23.609 -7.969 -11.406 1 44.91 419 LEU A C 1
ATOM 3338 O O . LEU A 1 419 ? -24.703 -7.766 -10.867 1 44.91 419 LEU A O 1
ATOM 3342 N N . LEU A 1 420 ? -22.469 -7.805 -10.82 1 43.44 420 LEU A N 1
ATOM 3343 C CA . LEU A 1 420 ? -22.469 -7.234 -9.477 1 43.44 420 LEU A CA 1
ATOM 3344 C C . LEU A 1 420 ? -23.094 -5.844 -9.484 1 43.44 420 LEU A C 1
ATOM 3346 O O . LEU A 1 420 ? -23.797 -5.473 -8.539 1 43.44 420 LEU A O 1
ATOM 3350 N N . ALA A 1 421 ? -22.812 -5.039 -10.547 1 44.12 421 ALA A N 1
ATOM 3351 C CA . ALA A 1 421 ? -23.516 -3.768 -10.672 1 44.12 421 ALA A CA 1
ATOM 3352 C C . ALA A 1 421 ? -25.031 -3.982 -10.711 1 44.12 421 ALA A C 1
ATOM 3354 O O . ALA A 1 421 ? -25.797 -3.213 -10.125 1 44.12 421 ALA A O 1
ATOM 3355 N N . TRP A 1 422 ? -25.359 -5.004 -11.312 1 38.56 422 TRP A N 1
ATOM 3356 C CA . TRP A 1 422 ? -26.781 -5.336 -11.391 1 38.56 422 TRP A CA 1
ATOM 3357 C C . TRP A 1 422 ? -27.281 -5.898 -10.07 1 38.56 422 TRP A C 1
ATOM 3359 O O . TRP A 1 422 ? -28.359 -5.527 -9.602 1 38.56 422 TRP A O 1
ATOM 3369 N N . GLU A 1 423 ? -26.562 -6.656 -9.523 1 39.97 423 GLU A N 1
ATOM 3370 C CA . GLU A 1 423 ? -26.969 -7.25 -8.25 1 39.97 423 GLU A CA 1
ATOM 3371 C C . GLU A 1 423 ? -27 -6.203 -7.141 1 39.97 423 GLU A C 1
ATOM 3373 O O . GLU A 1 423 ? -27.859 -6.254 -6.262 1 39.97 423 GLU A O 1
ATOM 3378 N N . LEU A 1 424 ? -26.094 -5.305 -7.168 1 39.56 424 LEU A N 1
ATOM 3379 C CA . LEU A 1 424 ? -26.188 -4.207 -6.207 1 39.56 424 LEU A CA 1
ATOM 3380 C C . LEU A 1 424 ? -27.484 -3.424 -6.398 1 39.56 424 LEU A C 1
ATOM 3382 O O . LEU A 1 424 ? -28.094 -2.986 -5.422 1 39.56 424 LEU A O 1
ATOM 3386 N N . GLU A 1 425 ? -27.953 -3.244 -7.586 1 41.19 425 GLU A N 1
ATOM 3387 C CA . GLU A 1 425 ? -29.266 -2.645 -7.797 1 41.19 425 GLU A CA 1
ATOM 3388 C C . GLU A 1 425 ? -30.391 -3.541 -7.258 1 41.19 425 GLU A C 1
ATOM 3390 O O . GLU A 1 425 ? -31.359 -3.055 -6.68 1 41.19 425 GLU A O 1
ATOM 3395 N N . ASP A 1 426 ? -30.203 -4.73 -7.41 1 39.72 426 ASP A N 1
ATOM 3396 C CA . ASP A 1 426 ? -31.219 -5.633 -6.871 1 39.72 426 ASP A CA 1
ATOM 3397 C C . ASP A 1 426 ? -31.125 -5.719 -5.352 1 39.72 426 ASP A C 1
ATOM 3399 O O . ASP A 1 426 ? -32.156 -5.844 -4.668 1 39.72 426 ASP A O 1
ATOM 3403 N N . ILE A 1 427 ? -30.031 -5.684 -4.793 1 38.84 427 ILE A N 1
ATOM 3404 C CA . ILE A 1 427 ? -29.875 -5.633 -3.344 1 38.84 427 ILE A CA 1
ATOM 3405 C C . ILE A 1 427 ? -30.484 -4.332 -2.812 1 38.84 427 ILE A C 1
ATOM 3407 O O . ILE A 1 427 ? -31.156 -4.332 -1.783 1 38.84 427 ILE A O 1
ATOM 3411 N N . LYS A 1 428 ? -30.328 -3.219 -3.385 1 42.34 428 LYS A N 1
ATOM 3412 C CA . LYS A 1 428 ? -31.031 -2.008 -2.973 1 42.34 428 LYS A CA 1
ATOM 3413 C C . LYS A 1 428 ? -32.562 -2.203 -3.043 1 42.34 428 LYS A C 1
ATOM 3415 O O . LYS A 1 428 ? -33.312 -1.555 -2.311 1 42.34 428 LYS A O 1
ATOM 3420 N N . LYS A 1 429 ? -33.031 -3.074 -3.914 1 43.97 429 LYS A N 1
ATOM 3421 C CA . LYS A 1 429 ? -34.469 -3.346 -4.023 1 43.97 429 LYS A CA 1
ATOM 3422 C C . LYS A 1 429 ? -34.875 -4.504 -3.117 1 43.97 429 LYS A C 1
ATOM 3424 O O . LYS A 1 429 ? -36 -5.004 -3.211 1 43.97 429 LYS A O 1
ATOM 3429 N N . GLY A 1 430 ? -34.094 -4.895 -2.273 1 40.75 430 GLY A N 1
ATOM 3430 C CA . GLY A 1 430 ? -34.406 -5.848 -1.23 1 40.75 430 GLY A CA 1
ATOM 3431 C C . GLY A 1 430 ? -34.062 -7.277 -1.585 1 40.75 430 GLY A C 1
ATOM 3432 O O . GLY A 1 430 ? -34.406 -8.211 -0.873 1 40.75 430 GLY A O 1
ATOM 3433 N N . ALA A 1 431 ? -33.938 -7.504 -2.748 1 36.97 431 ALA A N 1
ATOM 3434 C CA . ALA A 1 431 ? -33.656 -8.898 -3.072 1 36.97 431 ALA A CA 1
ATOM 3435 C C . ALA A 1 431 ? -32.281 -9.328 -2.555 1 36.97 431 ALA A C 1
ATOM 3437 O O . ALA A 1 431 ? -31.359 -8.516 -2.49 1 36.97 431 ALA A O 1
ATOM 3438 N N . ALA A 1 432 ? -32.25 -10.359 -1.729 1 38.19 432 ALA A N 1
ATOM 3439 C CA . ALA A 1 432 ? -31.047 -10.938 -1.151 1 38.19 432 ALA A CA 1
ATOM 3440 C C . ALA A 1 432 ? -29.984 -11.164 -2.223 1 38.19 432 ALA A C 1
ATOM 3442 O O . ALA A 1 432 ? -30.297 -11.609 -3.33 1 38.19 432 ALA A O 1
ATOM 3443 N N . PRO A 1 433 ? -29 -10.445 -2.16 1 37.5 433 PRO A N 1
ATOM 3444 C CA . PRO A 1 433 ? -27.969 -10.711 -3.172 1 37.5 433 PRO A CA 1
ATOM 3445 C C . PRO A 1 433 ? -27.656 -12.195 -3.322 1 37.5 433 PRO A C 1
ATOM 3447 O O . PRO A 1 433 ? -27.594 -12.914 -2.324 1 37.5 433 PRO A O 1
ATOM 3450 N N . ASN A 1 434 ? -28.281 -12.891 -4.266 1 34.34 434 ASN A N 1
ATOM 3451 C CA . ASN A 1 434 ? -27.828 -14.25 -4.539 1 34.34 434 ASN A CA 1
ATOM 3452 C C . ASN A 1 434 ? -26.344 -14.305 -4.844 1 34.34 434 ASN A C 1
ATOM 3454 O O . ASN A 1 434 ? -25.922 -14.086 -5.984 1 34.34 434 ASN A O 1
ATOM 3458 N N . TYR A 1 435 ? -25.625 -13.844 -3.959 1 33.16 435 TYR A N 1
ATOM 3459 C CA . TYR A 1 435 ? -24.188 -14.008 -4.055 1 33.16 435 TYR A CA 1
ATOM 3460 C C . TYR A 1 435 ? -23.812 -15.469 -4.301 1 33.16 435 TYR A C 1
ATOM 3462 O O . TYR A 1 435 ? -23.688 -16.25 -3.355 1 33.16 435 TYR A O 1
ATOM 3470 N N . GLU A 1 436 ? -24.594 -16.188 -5.078 1 34.88 436 GLU A N 1
ATOM 3471 C CA . GLU A 1 436 ? -23.938 -17.484 -5.301 1 34.88 436 GLU A CA 1
ATOM 3472 C C . GLU A 1 436 ? -22.422 -17.344 -5.355 1 34.88 436 GLU A C 1
ATOM 3474 O O . GLU A 1 436 ? -21.906 -16.281 -5.727 1 34.88 436 GLU A O 1
ATOM 3479 N N . ASP A 1 437 ? -21.734 -18.297 -4.68 1 35.88 437 ASP A N 1
ATOM 3480 C CA . ASP A 1 437 ? -20.297 -18.531 -4.617 1 35.88 437 ASP A CA 1
ATOM 3481 C C . ASP A 1 437 ? -19.625 -18.188 -5.945 1 35.88 437 ASP A C 1
ATOM 3483 O O . ASP A 1 437 ? -19.531 -19.031 -6.832 1 35.88 437 ASP A O 1
ATOM 3487 N N . TRP A 1 438 ? -20.016 -17.344 -6.555 1 35.94 438 TRP A N 1
ATOM 3488 C CA . TRP A 1 438 ? -19.188 -16.984 -7.695 1 35.94 438 TRP A CA 1
ATOM 3489 C C . TRP A 1 438 ? -17.703 -17.109 -7.355 1 35.94 438 TRP A C 1
ATOM 3491 O O . TRP A 1 438 ? -16.844 -16.641 -8.109 1 35.94 438 TRP A O 1
ATOM 3501 N N . THR A 1 439 ? -17.422 -17.172 -6.141 1 37.72 439 THR A N 1
ATOM 3502 C CA . THR A 1 439 ? -16.031 -17.484 -5.824 1 37.72 439 THR A CA 1
ATOM 3503 C C . THR A 1 439 ? -15.453 -18.453 -6.859 1 37.72 439 THR A C 1
ATOM 3505 O O . THR A 1 439 ? -16.156 -18.859 -7.785 1 37.72 439 THR A O 1
ATOM 3508 N N . HIS A 1 440 ? -14.305 -19.156 -6.477 1 37.19 440 HIS A N 1
ATOM 3509 C CA . HIS A 1 440 ? -13.617 -20.297 -7.078 1 37.19 440 HIS A CA 1
ATOM 3510 C C . HIS A 1 440 ? -14.609 -21.328 -7.602 1 37.19 440 HIS A C 1
ATOM 3512 O O . HIS A 1 440 ? -14.359 -21.969 -8.633 1 37.19 440 HIS A O 1
ATOM 3518 N N . GLY A 1 441 ? -15.727 -21.375 -7.043 1 38.19 441 GLY A N 1
ATOM 3519 C CA . GLY A 1 441 ? -16.672 -22.391 -7.449 1 38.19 441 GLY A CA 1
ATOM 3520 C C . GLY A 1 441 ? -17.312 -22.125 -8.797 1 38.19 441 GLY A C 1
ATOM 3521 O O . GLY A 1 441 ? -17.531 -23.031 -9.594 1 38.19 441 GLY A O 1
ATOM 3522 N N . GLN A 1 442 ? -17.859 -20.906 -8.953 1 41.41 442 GLN A N 1
ATOM 3523 C CA . GLN A 1 442 ? -18.422 -20.672 -10.273 1 41.41 442 GLN A 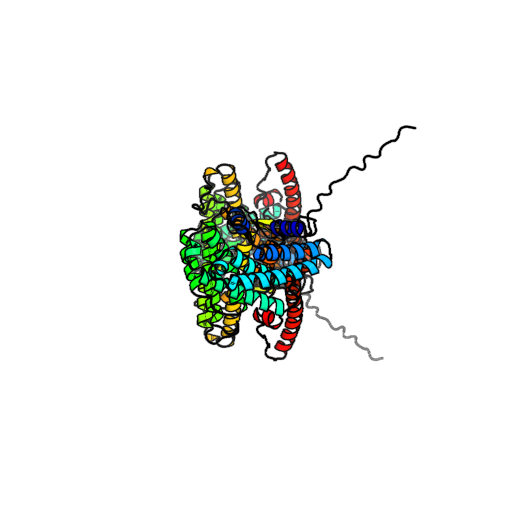CA 1
ATOM 3524 C C . GLN A 1 442 ? -17.344 -20.797 -11.359 1 41.41 442 GLN A C 1
ATOM 3526 O O . GLN A 1 442 ? -17.656 -21 -12.531 1 41.41 442 GLN A O 1
ATOM 3531 N N . LEU A 1 443 ? -16.297 -20.359 -10.938 1 41.31 443 LEU A N 1
ATOM 3532 C CA . LEU A 1 443 ? -15.289 -20.734 -11.914 1 41.31 443 LEU A CA 1
ATOM 3533 C C . LEU A 1 443 ? -15.438 -22.203 -12.312 1 41.31 443 LEU A C 1
ATOM 3535 O O . LEU A 1 443 ? -15.266 -22.562 -13.484 1 41.31 443 LEU A O 1
ATOM 3539 N N . MET A 1 444 ? -15.68 -22.984 -11.219 1 36 444 MET A N 1
ATOM 3540 C CA . MET A 1 444 ? -15.883 -24.391 -11.555 1 36 444 MET A CA 1
ATOM 3541 C C . MET A 1 444 ? -17.219 -24.594 -12.258 1 36 444 MET A C 1
ATOM 3543 O O . MET A 1 444 ? -17.422 -25.609 -12.93 1 36 444 MET A O 1
ATOM 3547 N N . GLU A 1 445 ? -18.25 -23.953 -11.836 1 32.91 445 GLU A N 1
ATOM 3548 C CA . GLU A 1 445 ? -19.531 -24.219 -12.492 1 32.91 445 GLU A CA 1
ATOM 3549 C C . GLU A 1 445 ? -19.547 -23.656 -13.914 1 32.91 445 GLU A C 1
ATOM 3551 O O . GLU A 1 445 ? -20.438 -23.969 -14.703 1 32.91 445 GLU A O 1
ATOM 3556 N N . LEU A 1 446 ? -18.953 -22.594 -14.008 1 31.09 446 LEU A N 1
ATOM 3557 C CA . LEU A 1 446 ? -18.906 -22.109 -15.383 1 31.09 446 LEU A CA 1
ATOM 3558 C C . LEU A 1 446 ? -18.047 -23.031 -16.25 1 31.09 446 LEU A C 1
ATOM 3560 O O . LEU A 1 446 ? -17.906 -22.797 -17.453 1 31.09 446 LEU A O 1
ATOM 3564 N N . THR A 1 447 ? -17.109 -23.625 -15.609 1 25.81 447 THR A N 1
ATOM 3565 C CA . THR A 1 447 ? -16.5 -24.672 -16.438 1 25.81 447 THR A CA 1
ATOM 3566 C C . THR A 1 447 ? -17.391 -25.906 -16.484 1 25.81 447 THR A C 1
ATOM 3568 O O . THR A 1 447 ? -17.953 -26.312 -15.461 1 25.81 447 THR A O 1
ATOM 3571 N N . MET B 1 1 ? -57.125 58.25 -11.484 1 25.34 1 MET B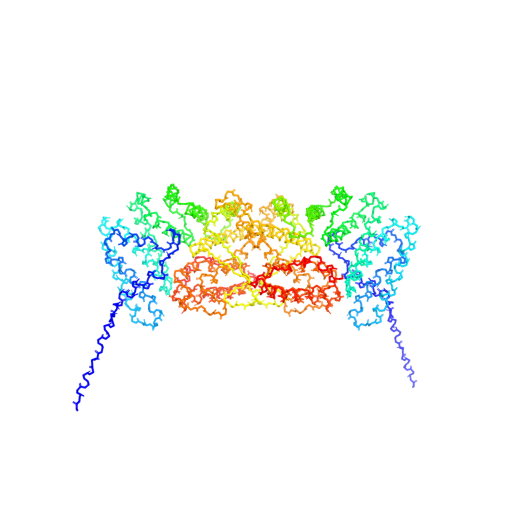 N 1
ATOM 3572 C CA . MET B 1 1 ? -55.781 58.781 -11.328 1 25.34 1 MET B CA 1
ATOM 3573 C C . MET B 1 1 ? -55.125 58.312 -10.031 1 25.34 1 MET B C 1
ATOM 3575 O O . MET B 1 1 ? -55.156 59 -9.023 1 25.34 1 MET B O 1
ATOM 3579 N N . GLN B 1 2 ? -55.344 57.031 -9.633 1 28.89 2 GLN B N 1
ATOM 3580 C CA . GLN B 1 2 ? -54.969 56.344 -8.391 1 28.89 2 GLN B CA 1
ATOM 3581 C C . GLN B 1 2 ? -53.469 56.344 -8.211 1 28.89 2 GLN B C 1
ATOM 3583 O O . GLN B 1 2 ? -52.719 55.969 -9.133 1 28.89 2 GLN B O 1
ATOM 3588 N N . LEU B 1 3 ? -52.969 57.281 -7.355 1 23.56 3 LEU B N 1
ATOM 3589 C CA . LEU B 1 3 ? -51.562 57.438 -6.992 1 23.56 3 LEU B CA 1
ATOM 3590 C C . LEU B 1 3 ? -51 56.125 -6.453 1 23.56 3 LEU B C 1
ATOM 3592 O O . LEU B 1 3 ? -51.406 55.688 -5.387 1 23.56 3 LEU B O 1
ATOM 3596 N N . ALA B 1 4 ? -50.688 55.125 -7.398 1 34.91 4 ALA B N 1
ATOM 3597 C CA . ALA B 1 4 ? -49.969 53.906 -7.141 1 34.91 4 ALA B CA 1
ATOM 3598 C C . ALA B 1 4 ? -48.688 54.156 -6.352 1 34.91 4 ALA B C 1
ATOM 3600 O O . ALA B 1 4 ? -47.688 54.656 -6.906 1 34.91 4 ALA B O 1
ATOM 3601 N N . MET B 1 5 ? -48.938 54.656 -5.066 1 28.52 5 MET B N 1
ATOM 3602 C CA . MET B 1 5 ? -47.719 54.906 -4.281 1 28.52 5 MET B CA 1
ATOM 3603 C C . MET B 1 5 ? -46.812 53.688 -4.301 1 28.52 5 MET B C 1
ATOM 3605 O O . MET B 1 5 ? -47.219 52.594 -3.996 1 28.52 5 MET B O 1
ATOM 3609 N N . GLN B 1 6 ? -45.812 53.719 -5.172 1 30.22 6 GLN B N 1
ATOM 3610 C CA . GLN B 1 6 ? -44.719 52.75 -5.312 1 30.22 6 GLN B CA 1
ATOM 3611 C C . GLN B 1 6 ? -43.969 52.562 -3.99 1 30.22 6 GLN B C 1
ATOM 3613 O O . GLN B 1 6 ? -43.312 53.5 -3.502 1 30.22 6 GLN B O 1
ATOM 3618 N N . ILE B 1 7 ? -44.594 51.906 -3 1 33.84 7 ILE B N 1
ATOM 3619 C CA . ILE B 1 7 ? -43.875 51.562 -1.782 1 33.84 7 ILE B CA 1
ATOM 3620 C C . ILE B 1 7 ? -42.562 50.844 -2.143 1 33.84 7 ILE B C 1
ATOM 3622 O O . ILE B 1 7 ? -42.594 49.75 -2.727 1 33.84 7 ILE B O 1
ATOM 3626 N N . THR B 1 8 ? -41.562 51.625 -2.482 1 32.28 8 THR B N 1
ATOM 3627 C CA . THR B 1 8 ? -40.219 51.062 -2.65 1 32.28 8 THR B CA 1
ATOM 3628 C C . THR B 1 8 ? -39.844 50.188 -1.452 1 32.28 8 THR B C 1
ATOM 3630 O O . THR B 1 8 ? -39.875 50.656 -0.31 1 32.28 8 THR B O 1
ATOM 3633 N N . PRO B 1 9 ? -40.094 48.938 -1.507 1 34.72 9 PRO B N 1
ATOM 3634 C CA . PRO B 1 9 ? -39.688 48.094 -0.381 1 34.72 9 PRO B CA 1
ATOM 3635 C C . PRO B 1 9 ? -38.281 48.406 0.125 1 34.72 9 PRO B C 1
ATOM 3637 O O . PRO B 1 9 ? -37.375 48.625 -0.674 1 34.72 9 PRO B O 1
ATOM 3640 N N . LEU B 1 10 ? -38.094 49.219 1.144 1 33.41 10 LEU B N 1
ATOM 3641 C CA . LEU B 1 10 ? -36.812 49.312 1.868 1 33.41 10 LEU B CA 1
ATOM 3642 C C . LEU B 1 10 ? -36.188 47.938 2.035 1 33.41 10 LEU B C 1
ATOM 3644 O O . LEU B 1 10 ? -36.688 47.125 2.814 1 33.41 10 LEU B O 1
ATOM 3648 N N . VAL B 1 11 ? -35.844 47.25 1.02 1 34.22 11 VAL B N 1
ATOM 3649 C CA . VAL B 1 11 ? -34.969 46.094 1.192 1 34.22 11 VAL B CA 1
ATOM 3650 C C . VAL B 1 11 ? -33.844 46.438 2.186 1 34.22 11 VAL B C 1
ATOM 3652 O O . VAL B 1 11 ? -33 47.312 1.908 1 34.22 11 VAL B O 1
ATOM 3655 N N . LEU B 1 12 ? -34.094 46.719 3.428 1 33.62 12 LEU B N 1
ATOM 3656 C CA . LEU B 1 12 ? -33.062 46.656 4.434 1 33.62 12 LEU B CA 1
ATOM 3657 C C . LEU B 1 12 ? -32 45.594 4.062 1 33.62 12 LEU B C 1
ATOM 3659 O O . LEU B 1 12 ? -32.25 44.406 4.219 1 33.62 12 LEU B O 1
ATOM 3663 N N . GLU B 1 13 ? -31.438 45.594 2.957 1 37.66 13 GLU B N 1
ATOM 3664 C CA . GLU B 1 13 ? -30.203 44.844 2.748 1 37.66 13 GLU B CA 1
ATOM 3665 C C . GLU B 1 13 ? -29.297 44.906 3.975 1 37.66 13 GLU B C 1
ATOM 3667 O O . GLU B 1 13 ? -28.781 45.969 4.301 1 37.66 13 GLU B O 1
ATOM 3672 N N . LEU B 1 14 ? -29.594 44.531 5.141 1 39.31 14 LEU B N 1
ATOM 3673 C CA . LEU B 1 14 ? -28.656 44.406 6.262 1 39.31 14 LEU B CA 1
ATOM 3674 C C . LEU B 1 14 ? -27.234 44.281 5.77 1 39.31 14 LEU B C 1
ATOM 3676 O O . LEU B 1 14 ? -26.844 43.188 5.309 1 39.31 14 LEU B O 1
ATOM 3680 N N . SER B 1 15 ? -26.625 45.062 5.047 1 46.16 15 SER B N 1
ATOM 3681 C CA . SER B 1 15 ? -25.266 45.094 4.523 1 46.16 15 SER B CA 1
ATOM 3682 C C . SER B 1 15 ? -24.25 44.719 5.598 1 46.16 15 SER B C 1
ATOM 3684 O O . SER B 1 15 ? -23.984 45.531 6.496 1 46.16 15 SER B O 1
ATOM 3686 N N . THR B 1 16 ? -24.188 43.531 6.121 1 69.31 16 THR B N 1
ATOM 3687 C CA . THR B 1 16 ? -23.125 43.125 7.031 1 69.31 16 THR B CA 1
ATOM 3688 C C . THR B 1 16 ? -21.797 43.75 6.625 1 69.31 16 THR B C 1
ATOM 3690 O O . THR B 1 16 ? -21.453 43.781 5.438 1 69.31 16 THR B O 1
ATOM 3693 N N . SER B 1 17 ? -21.219 44.594 7.527 1 84.88 17 SER B N 1
ATOM 3694 C CA . SER B 1 17 ? -19.922 45.25 7.297 1 84.88 17 SER B CA 1
ATOM 3695 C C . SER B 1 17 ? -18.891 44.25 6.781 1 84.88 17 SER B C 1
ATOM 3697 O O . SER B 1 17 ? -19.062 43.062 6.934 1 84.88 17 SER B O 1
ATOM 3699 N N . SER B 1 18 ? -18.094 44.781 5.965 1 89.12 18 SER B N 1
ATOM 3700 C CA . SER B 1 18 ? -16.984 43.969 5.465 1 89.12 18 SER B CA 1
ATOM 3701 C C . SER B 1 18 ? -16.281 43.219 6.594 1 89.12 18 SER B C 1
ATOM 3703 O O . SER B 1 18 ? -15.844 42.094 6.418 1 89.12 18 SER B O 1
ATOM 3705 N N . ALA B 1 19 ? -16.25 43.844 7.691 1 91.56 19 ALA B N 1
ATOM 3706 C CA . ALA B 1 19 ? -15.617 43.219 8.859 1 91.56 19 ALA B CA 1
ATOM 3707 C C . ALA B 1 19 ? -16.422 42 9.344 1 91.56 19 ALA B C 1
ATOM 3709 O O . ALA B 1 19 ? -15.844 41 9.719 1 91.56 19 ALA B O 1
ATOM 3710 N N . GLU B 1 20 ? -17.688 42.156 9.352 1 93.38 20 GLU B N 1
ATOM 3711 C CA . GLU B 1 20 ? -18.562 41.031 9.773 1 93.38 20 GLU B CA 1
ATOM 3712 C C . GLU B 1 20 ? -18.5 39.875 8.789 1 93.38 20 GLU B C 1
ATOM 3714 O O . GLU B 1 20 ? -18.484 38.719 9.195 1 93.38 20 GLU B O 1
ATOM 3719 N N . GLN B 1 21 ? -18.469 40.219 7.586 1 94.25 21 GLN B N 1
ATOM 3720 C CA . GLN B 1 21 ? -18.344 39.188 6.566 1 94.25 21 GLN B CA 1
ATOM 3721 C C . GLN B 1 21 ? -17.031 38.438 6.703 1 94.25 21 GLN B C 1
ATOM 3723 O O . GLN B 1 21 ? -16.984 37.219 6.559 1 94.25 21 GLN B O 1
ATOM 3728 N N . ALA B 1 22 ? -15.992 39.188 6.953 1 96.38 22 ALA B N 1
ATOM 3729 C CA . ALA B 1 22 ? -14.672 38.594 7.121 1 96.38 22 ALA B CA 1
ATOM 3730 C C . ALA B 1 22 ? -14.641 37.656 8.32 1 96.38 22 ALA B C 1
ATOM 3732 O O . ALA B 1 22 ? -14.07 36.562 8.242 1 96.38 22 ALA B O 1
ATOM 3733 N N . THR B 1 23 ? -15.219 38.062 9.375 1 95.56 23 THR B N 1
ATOM 3734 C CA . THR B 1 23 ? -15.281 37.25 10.578 1 95.56 23 THR B CA 1
ATOM 3735 C C . THR B 1 23 ? -16.078 35.969 10.312 1 95.56 23 THR B C 1
ATOM 3737 O O . THR B 1 23 ? -15.656 34.875 10.711 1 95.56 23 THR B O 1
ATOM 3740 N N . CYS B 1 24 ? -17.188 36.062 9.656 1 94.88 24 CYS B N 1
ATOM 3741 C CA . CYS B 1 24 ? -18 34.906 9.312 1 94.88 24 CYS B CA 1
ATOM 3742 C C . CYS B 1 24 ? -17.234 33.938 8.414 1 94.88 24 CYS B C 1
ATOM 3744 O O . CYS B 1 24 ? -17.281 32.719 8.609 1 94.88 24 CYS B O 1
ATOM 3746 N N . TYR B 1 25 ? -16.578 34.531 7.477 1 94.94 25 TYR B N 1
ATOM 3747 C CA . TYR B 1 25 ? -15.766 33.688 6.598 1 94.94 25 TYR B CA 1
ATOM 3748 C C . TYR B 1 25 ? -14.734 32.906 7.398 1 94.94 25 TYR B C 1
ATOM 3750 O O . TYR B 1 25 ? -14.539 31.703 7.164 1 94.94 25 TYR B O 1
ATOM 3758 N N . PHE B 1 26 ? -14.078 33.594 8.266 1 96.19 26 PHE B N 1
ATOM 3759 C CA . PHE B 1 26 ? -13.039 32.969 9.07 1 96.19 26 PHE B CA 1
ATOM 3760 C C . PHE B 1 26 ? -13.609 31.797 9.852 1 96.19 26 PHE B C 1
ATOM 3762 O O . PHE B 1 26 ? -13.078 30.672 9.781 1 96.19 26 PHE B O 1
ATOM 3769 N N . PHE B 1 27 ? -14.648 31.938 10.539 1 93.69 27 PHE B N 1
ATOM 3770 C CA . PHE B 1 27 ? -15.195 30.891 11.391 1 93.69 27 PHE B CA 1
ATOM 3771 C C . PHE B 1 27 ? -15.719 29.734 10.562 1 93.69 27 PHE B C 1
ATOM 3773 O O . PHE B 1 27 ? -15.648 28.578 10.977 1 93.69 27 PHE B O 1
ATOM 3780 N N . ARG B 1 28 ? -16.141 30.016 9.43 1 92.12 28 ARG B N 1
ATOM 3781 C CA . ARG B 1 28 ? -16.656 28.984 8.555 1 92.12 28 ARG B CA 1
ATOM 3782 C C . ARG B 1 28 ? -15.531 28.156 7.953 1 92.12 28 ARG B C 1
ATOM 3784 O O . ARG B 1 28 ? -15.664 26.938 7.773 1 92.12 28 ARG B O 1
ATOM 3791 N N . ASN B 1 29 ? -14.438 28.75 7.715 1 93.62 29 ASN B N 1
ATOM 3792 C CA . ASN B 1 29 ? -13.43 28.109 6.875 1 93.62 29 ASN B CA 1
ATOM 3793 C C . ASN B 1 29 ? -12.242 27.625 7.695 1 93.62 29 ASN B C 1
ATOM 3795 O O . ASN B 1 29 ? -11.492 26.75 7.254 1 93.62 29 ASN B O 1
ATOM 3799 N N . TYR B 1 30 ? -12.062 28.172 8.898 1 93.25 30 TYR B N 1
ATOM 3800 C CA . TYR B 1 30 ? -10.836 27.828 9.617 1 93.25 30 TYR B CA 1
ATOM 3801 C C . TYR B 1 30 ? -11.148 27.141 10.938 1 93.25 30 TYR B C 1
ATOM 3803 O O . TYR B 1 30 ? -10.289 26.453 11.5 1 93.25 30 TYR B O 1
ATOM 3811 N N . VAL B 1 31 ? -12.359 27.312 11.406 1 90.88 31 VAL B N 1
ATOM 3812 C CA . VAL B 1 31 ? -12.734 26.672 12.664 1 90.88 31 VAL B CA 1
ATOM 3813 C C . VAL B 1 31 ? -13.461 25.359 12.383 1 90.88 31 VAL B C 1
ATOM 3815 O O . VAL B 1 31 ? -14.578 25.359 11.859 1 90.88 31 VAL B O 1
ATOM 3818 N N . LEU B 1 32 ? -12.797 24.281 12.703 1 80.88 32 LEU B N 1
ATOM 3819 C CA . LEU B 1 32 ? -13.352 22.953 12.43 1 80.88 32 LEU B CA 1
ATOM 3820 C C . LEU B 1 32 ? -14.398 22.594 13.469 1 80.88 32 LEU B C 1
ATOM 3822 O O . LEU B 1 32 ? -14.18 22.766 14.672 1 80.88 32 LEU B O 1
ATOM 3826 N N . GLU B 1 33 ? -15.625 22.375 13.055 1 71.56 33 GLU B N 1
ATOM 3827 C CA . GLU B 1 33 ? -16.719 22 13.953 1 71.56 33 GLU B CA 1
ATOM 3828 C C . GLU B 1 33 ? -16.875 20.484 14.008 1 71.56 33 GLU B C 1
ATOM 3830 O O . GLU B 1 33 ? -17.922 19.953 13.609 1 71.56 33 GLU B O 1
ATOM 3835 N N . ASP B 1 34 ? -15.828 19.859 14.031 1 63.81 34 ASP B N 1
ATOM 3836 C CA . ASP B 1 34 ? -15.992 18.406 14.125 1 63.81 34 ASP B CA 1
ATOM 3837 C C . ASP B 1 34 ? -16.016 17.953 15.578 1 63.81 34 ASP B C 1
ATOM 3839 O O . ASP B 1 34 ? -15.812 18.75 16.484 1 63.81 34 ASP B O 1
ATOM 3843 N N . ASN B 1 35 ? -16.641 16.844 15.789 1 58.78 35 ASN B N 1
ATOM 3844 C CA . ASN B 1 35 ? -16.797 16.297 17.141 1 58.78 35 ASN B CA 1
ATOM 3845 C C . ASN B 1 35 ? -15.445 16.156 17.844 1 58.78 35 ASN B C 1
ATOM 3847 O O . ASN B 1 35 ? -15.383 15.672 18.984 1 58.78 35 ASN B O 1
ATOM 3851 N N . SER B 1 36 ? -14.461 16.656 17.078 1 58.59 36 SER B N 1
ATOM 3852 C CA . SER B 1 36 ? -13.172 16.516 17.75 1 58.59 36 SER B CA 1
ATOM 3853 C C . SER B 1 36 ? -12.828 17.75 18.562 1 58.59 36 SER B C 1
ATOM 3855 O O . SER B 1 36 ? -13.039 18.875 18.109 1 58.59 36 SER B O 1
ATOM 3857 N N . THR B 1 37 ? -12.57 17.641 19.734 1 55.72 37 THR B N 1
ATOM 3858 C CA . THR B 1 37 ? -12.227 18.75 20.625 1 55.72 37 THR B CA 1
ATOM 3859 C C . THR B 1 37 ? -10.898 19.375 20.219 1 55.72 37 THR B C 1
ATOM 3861 O O . THR B 1 37 ? -10.594 20.5 20.594 1 55.72 37 THR B O 1
ATOM 3864 N N . SER B 1 38 ? -10.25 18.766 19.312 1 62.66 38 SER B N 1
ATOM 3865 C CA . SER B 1 38 ? -8.875 19.203 19.078 1 62.66 38 SER B CA 1
ATOM 3866 C C . SER B 1 38 ? -8.688 19.719 17.656 1 62.66 38 SER B C 1
ATOM 3868 O O . SER B 1 38 ? -7.559 19.891 17.203 1 62.66 38 SER B O 1
ATOM 3870 N N . GLY B 1 39 ? -9.789 20.062 17.156 1 67.88 39 GLY B N 1
ATOM 3871 C CA . GLY B 1 39 ? -9.711 20.594 15.812 1 67.88 39 GLY B CA 1
ATOM 3872 C C . GLY B 1 39 ? -9.102 21.984 15.766 1 67.88 39 GLY B C 1
ATOM 3873 O O . GLY B 1 39 ? -9.07 22.688 16.781 1 67.88 39 GLY B O 1
ATOM 3874 N N . SER B 1 40 ? -8.695 22.406 14.609 1 80.38 40 SER B N 1
ATOM 3875 C CA . SER B 1 40 ? -8.055 23.703 14.383 1 80.38 40 SER B CA 1
ATOM 3876 C C . SER B 1 40 ? -8.961 24.844 14.82 1 80.38 40 SER B C 1
ATOM 3878 O O . SER B 1 40 ? -10.086 24.984 14.328 1 80.38 40 SER B O 1
ATOM 3880 N N . PHE B 1 41 ? -8.602 25.594 15.812 1 88.88 41 PHE B N 1
ATOM 3881 C CA . PHE B 1 41 ? -9.125 26.875 16.297 1 88.88 41 PHE B CA 1
ATOM 3882 C C . PHE B 1 41 ? -10.492 26.688 16.938 1 88.88 41 PHE B C 1
ATOM 3884 O O . PHE B 1 41 ? -11.234 27.656 17.125 1 88.88 41 PHE B O 1
ATOM 3891 N N . GLN B 1 42 ? -10.875 25.516 17.266 1 88.88 42 GLN B N 1
ATOM 3892 C CA . GLN B 1 42 ? -12.148 25.266 17.938 1 88.88 42 GLN B CA 1
ATOM 3893 C C . GLN B 1 42 ? -12.227 26 19.266 1 88.88 42 GLN B C 1
ATOM 3895 O O . GLN B 1 42 ? -13.305 26.391 19.703 1 88.88 42 GLN B O 1
ATOM 3900 N N . TYR B 1 43 ? -11.117 26.25 19.891 1 90.25 43 TYR B N 1
ATOM 3901 C CA . TYR B 1 43 ? -11.047 26.906 21.188 1 90.25 43 TYR B CA 1
ATOM 3902 C C . TYR B 1 43 ? -11.477 28.359 21.094 1 90.25 43 TYR B C 1
ATOM 3904 O O . TYR B 1 43 ? -11.727 29.016 22.125 1 90.25 43 TYR B O 1
ATOM 3912 N N . LEU B 1 44 ? -11.602 28.875 19.859 1 93.06 44 LEU B N 1
ATOM 3913 C CA . LEU B 1 44 ? -12.055 30.25 19.703 1 93.06 44 LEU B CA 1
ATOM 3914 C C . LEU B 1 44 ? -13.484 30.422 20.188 1 93.06 44 LEU B C 1
ATOM 3916 O O . LEU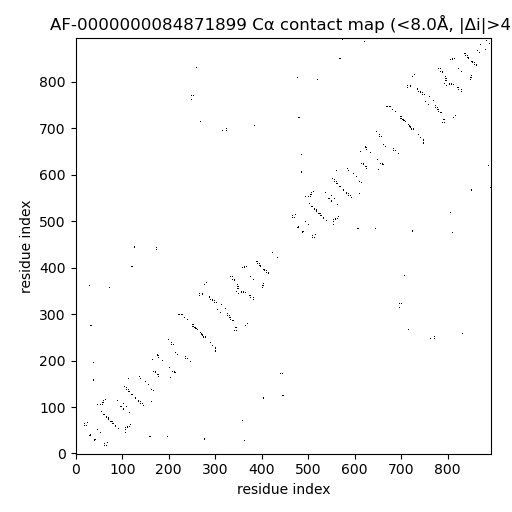 B 1 44 ? -13.852 31.469 20.719 1 93.06 44 LEU B O 1
ATOM 3920 N N . HIS B 1 45 ? -14.258 29.359 20.047 1 89.19 45 HIS B N 1
ATOM 3921 C CA . HIS B 1 45 ? -15.617 29.406 20.578 1 89.19 45 HIS B CA 1
ATOM 3922 C C . HIS B 1 45 ? -15.609 29.609 22.094 1 89.19 45 HIS B C 1
ATOM 3924 O O . HIS B 1 45 ? -16.391 30.406 22.625 1 89.19 45 HIS B O 1
ATOM 3930 N N . GLU B 1 46 ? -14.711 28.844 22.703 1 88.12 46 GLU B N 1
ATOM 3931 C CA . GLU B 1 46 ? -14.594 28.953 24.141 1 88.12 46 GLU B CA 1
ATOM 3932 C C . GLU B 1 46 ? -14.117 30.344 24.562 1 88.12 46 GLU B C 1
ATOM 3934 O O . GLU B 1 46 ? -14.562 30.891 25.562 1 88.12 46 GLU B O 1
ATOM 3939 N N . ILE B 1 47 ? -13.219 30.922 23.844 1 91.69 47 ILE B N 1
ATOM 3940 C CA . ILE B 1 47 ? -12.672 32.25 24.141 1 91.69 47 ILE B CA 1
ATOM 3941 C C . ILE B 1 47 ? -13.766 33.281 23.969 1 91.69 47 ILE B C 1
ATOM 3943 O O . ILE B 1 47 ? -13.938 34.156 24.828 1 91.69 47 ILE B O 1
ATOM 3947 N N . TYR B 1 48 ? -14.57 33.188 22.922 1 90.5 48 TYR B N 1
ATOM 3948 C CA . TYR B 1 48 ? -15.633 34.156 22.641 1 90.5 48 TYR B CA 1
ATOM 3949 C C . TYR B 1 48 ? -16.734 34.062 23.688 1 90.5 48 TYR B C 1
ATOM 3951 O O . TYR B 1 48 ? -17.391 35.062 24 1 90.5 48 TYR B O 1
ATOM 3959 N N . ASP B 1 49 ? -16.875 32.906 24.25 1 89.75 49 ASP B N 1
ATOM 3960 C CA . ASP B 1 49 ? -17.922 32.688 25.234 1 89.75 49 ASP B CA 1
ATOM 3961 C C . ASP B 1 49 ? -17.484 33.188 26.609 1 89.75 49 ASP B C 1
ATOM 3963 O O . ASP B 1 49 ? -18.328 33.562 27.438 1 89.75 49 ASP B O 1
ATOM 3967 N N . ASN B 1 50 ? -16.234 33.25 26.906 1 88.19 50 ASN B N 1
ATOM 3968 C CA . ASN B 1 50 ? -15.781 33.438 28.281 1 88.19 50 ASN B CA 1
ATOM 3969 C C . ASN B 1 50 ? -15.148 34.812 28.5 1 88.19 50 ASN B C 1
ATOM 3971 O O . ASN B 1 50 ? -14.961 35.25 29.641 1 88.19 50 ASN B O 1
ATOM 3975 N N . GLU B 1 51 ? -14.758 35.469 27.453 1 87.44 51 GLU B N 1
ATOM 3976 C CA . GLU B 1 51 ? -14.07 36.75 27.656 1 87.44 51 GLU B CA 1
ATOM 3977 C C . GLU B 1 51 ? -14.484 37.781 26.594 1 87.44 51 GLU B C 1
ATOM 3979 O O . GLU B 1 51 ? -15.055 37.406 25.562 1 87.44 51 GLU B O 1
ATOM 3984 N N . LEU B 1 52 ? -14.336 39 26.984 1 89.38 52 LEU B N 1
ATOM 3985 C CA . LEU B 1 52 ? -14.469 40.094 26 1 89.38 52 LEU B CA 1
ATOM 3986 C C . LEU B 1 52 ? -13.305 40.062 25.016 1 89.38 52 LEU B C 1
ATOM 3988 O O . LEU B 1 52 ? -12.141 40.094 25.422 1 89.38 52 LEU B O 1
ATOM 3992 N N . ILE B 1 53 ? -13.633 40.125 23.766 1 93.88 53 ILE B N 1
ATOM 3993 C CA . ILE B 1 53 ? -12.617 39.969 22.734 1 93.88 53 ILE B CA 1
ATOM 3994 C C . ILE B 1 53 ? -12.016 41.344 22.422 1 93.88 53 ILE B C 1
ATOM 3996 O O . ILE B 1 53 ? -12.742 42.281 22.109 1 93.88 53 ILE B O 1
ATOM 4000 N N . GLY B 1 54 ? -10.727 41.469 22.469 1 95 54 GLY B N 1
ATOM 4001 C CA . GLY B 1 54 ? -10.016 42.688 22.188 1 95 54 GLY B CA 1
ATOM 4002 C C . GLY B 1 54 ? -9.75 42.906 20.703 1 95 54 GLY B C 1
ATOM 4003 O O . GLY B 1 54 ? -9.961 42 19.906 1 95 54 GLY B O 1
ATOM 4004 N N . PRO B 1 55 ? -9.281 44.094 20.453 1 96.81 55 PRO B N 1
ATOM 4005 C CA . PRO B 1 55 ? -9.102 44.438 19.047 1 96.81 55 PRO B CA 1
ATOM 4006 C C . PRO B 1 55 ? -7.988 43.625 18.375 1 96.81 55 PRO B C 1
ATOM 4008 O O . PRO B 1 55 ? -8.039 43.375 17.172 1 96.81 55 PRO B O 1
ATOM 4011 N N . ALA B 1 56 ? -6.957 43.25 19.125 1 97.56 56 ALA B N 1
ATOM 4012 C CA . ALA B 1 56 ? -5.855 42.5 18.531 1 97.56 56 ALA B CA 1
ATOM 4013 C C . ALA B 1 56 ? -6.348 41.188 17.922 1 97.56 56 ALA B C 1
ATOM 4015 O O . ALA B 1 56 ? -6.023 40.875 16.781 1 97.56 56 ALA B O 1
ATOM 4016 N N . LEU B 1 57 ? -7.117 40.438 18.672 1 97.94 57 LEU B N 1
ATOM 4017 C CA . LEU B 1 57 ? -7.664 39.188 18.172 1 97.94 57 LEU B CA 1
ATOM 4018 C C . LEU B 1 57 ? -8.688 39.438 17.062 1 97.94 57 LEU B C 1
ATOM 4020 O O . LEU B 1 57 ? -8.688 38.75 16.047 1 97.94 57 LEU B O 1
ATOM 4024 N N . THR B 1 58 ? -9.523 40.406 17.25 1 97.62 58 THR B N 1
ATOM 4025 C CA . THR B 1 58 ? -10.531 40.75 16.25 1 97.62 58 THR B CA 1
ATOM 4026 C C . THR B 1 58 ? -9.875 41.094 14.922 1 97.62 58 THR B C 1
ATOM 4028 O O . THR B 1 58 ? -10.289 40.594 13.875 1 97.62 58 THR B O 1
ATOM 4031 N N . ASP B 1 59 ? -8.852 41.906 15 1 98.25 59 ASP B N 1
ATOM 4032 C CA . ASP B 1 59 ? -8.172 42.312 13.773 1 98.25 59 ASP B CA 1
ATOM 4033 C C . ASP B 1 59 ? -7.465 41.125 13.125 1 98.25 59 ASP B C 1
ATOM 4035 O O . ASP B 1 59 ? -7.383 41.031 11.898 1 98.25 59 ASP B O 1
ATOM 4039 N N . SER B 1 60 ? -6.848 40.25 13.898 1 98.25 60 SER B N 1
ATOM 4040 C CA . SER B 1 60 ? -6.211 39.062 13.352 1 98.25 60 SER B CA 1
ATOM 4041 C C . SER B 1 60 ? -7.215 38.156 12.625 1 98.25 60 SER B C 1
ATOM 4043 O O . SER B 1 60 ? -6.949 37.688 11.516 1 98.25 60 SER B O 1
ATOM 4045 N N . ILE B 1 61 ? -8.383 37.969 13.219 1 97.94 61 ILE B N 1
ATOM 4046 C CA . ILE B 1 61 ? -9.445 37.156 12.641 1 97.94 61 ILE B CA 1
ATOM 4047 C C . ILE B 1 61 ? -9.953 37.812 11.359 1 97.94 61 ILE B C 1
ATOM 4049 O O . ILE B 1 61 ? -10.078 37.156 10.32 1 97.94 61 ILE B O 1
ATOM 4053 N N . GLU B 1 62 ? -10.211 39.062 11.453 1 97.88 62 GLU B N 1
ATOM 4054 C CA . GLU B 1 62 ? -10.734 39.781 10.297 1 97.88 62 GLU B CA 1
ATOM 4055 C C . GLU B 1 62 ? -9.719 39.781 9.156 1 97.88 62 GLU B C 1
ATOM 4057 O O . GLU B 1 62 ? -10.102 39.75 7.984 1 97.88 62 GLU B O 1
ATOM 4062 N N . SER B 1 63 ? -8.438 39.969 9.5 1 98.12 63 SER B N 1
ATOM 4063 C CA . SER B 1 63 ? -7.414 39.969 8.453 1 98.12 63 SER B CA 1
ATOM 4064 C C . SER B 1 63 ? -7.449 38.688 7.648 1 98.12 63 SER B C 1
ATOM 4066 O O . SER B 1 63 ? -7.426 38.719 6.418 1 98.12 63 SER B O 1
ATOM 4068 N N . LEU B 1 64 ? -7.539 37.562 8.289 1 97.56 64 LEU B N 1
ATOM 4069 C CA . LEU B 1 64 ? -7.586 36.281 7.617 1 97.56 64 LEU B CA 1
ATOM 4070 C C . LEU B 1 64 ? -8.891 36.094 6.844 1 97.56 64 LEU B C 1
ATOM 4072 O O . LEU B 1 64 ? -8.891 35.562 5.73 1 97.56 64 LEU B O 1
ATOM 4076 N N . GLY B 1 65 ? -9.961 36.531 7.512 1 97.62 65 GLY B N 1
ATOM 4077 C CA . GLY B 1 65 ? -11.227 36.5 6.801 1 97.62 65 GLY B CA 1
ATOM 4078 C C . GLY B 1 65 ? -11.203 37.312 5.52 1 97.62 65 GLY B C 1
ATOM 4079 O O . GLY B 1 65 ? -11.758 36.875 4.5 1 97.62 65 GLY B O 1
ATOM 4080 N N . MET B 1 66 ? -10.578 38.469 5.582 1 97.5 66 MET B N 1
ATOM 4081 C CA . MET B 1 66 ? -10.484 39.344 4.422 1 97.5 66 MET B CA 1
ATOM 4082 C C . MET B 1 66 ? -9.641 38.719 3.326 1 97.5 66 MET B C 1
ATOM 4084 O O . MET B 1 66 ? -9.906 38.906 2.139 1 97.5 66 MET B O 1
ATOM 4088 N N . VAL B 1 67 ? -8.562 38 3.697 1 96.94 67 VAL B N 1
ATOM 4089 C CA . VAL B 1 67 ? -7.77 37.281 2.719 1 96.94 67 VAL B CA 1
ATOM 4090 C C . VAL B 1 67 ? -8.656 36.281 1.969 1 96.94 67 VAL B C 1
ATOM 4092 O O . VAL B 1 67 ? -8.586 36.188 0.741 1 96.94 67 VAL B O 1
ATOM 4095 N N . GLY B 1 68 ? -9.484 35.594 2.682 1 95.69 68 GLY B N 1
ATOM 4096 C CA . GLY B 1 68 ? -10.414 34.656 2.072 1 95.69 68 GLY B CA 1
ATOM 4097 C C . GLY B 1 68 ? -11.406 35.312 1.144 1 95.69 68 GLY B C 1
ATOM 4098 O O . GLY B 1 68 ? -11.648 34.844 0.032 1 95.69 68 GLY B O 1
ATOM 4099 N N . LEU B 1 69 ? -11.969 36.375 1.64 1 94.88 69 LEU B N 1
ATOM 4100 C CA . LEU B 1 69 ? -12.953 37.094 0.842 1 94.88 69 LEU B CA 1
ATOM 4101 C C . LEU B 1 69 ? -12.305 37.688 -0.413 1 94.88 69 LEU B C 1
ATOM 4103 O O . LEU B 1 69 ? -12.938 37.75 -1.469 1 94.88 69 LEU B O 1
ATOM 4107 N N . ALA B 1 70 ? -11.102 38.156 -0.264 1 95.38 70 ALA B N 1
ATOM 4108 C CA . ALA B 1 70 ? -10.383 38.656 -1.429 1 95.38 70 ALA B CA 1
ATOM 4109 C C . ALA B 1 70 ? -10.258 37.594 -2.508 1 95.38 70 ALA B C 1
ATOM 4111 O O . ALA B 1 70 ? -10.422 37.875 -3.697 1 95.38 70 ALA B O 1
ATOM 4112 N N . ASN B 1 71 ? -9.922 36.438 -2.113 1 92.5 71 ASN B N 1
ATOM 4113 C CA . ASN B 1 71 ? -9.828 35.312 -3.043 1 92.5 71 ASN B CA 1
ATOM 4114 C C . ASN B 1 71 ? -11.195 34.938 -3.607 1 92.5 71 ASN B C 1
ATOM 4116 O O . ASN B 1 71 ? -11.328 34.688 -4.805 1 92.5 71 ASN B O 1
ATOM 4120 N N . PHE B 1 72 ? -12.164 34.938 -2.752 1 90.06 72 PHE B N 1
ATOM 4121 C CA . PHE B 1 72 ? -13.516 34.531 -3.123 1 90.06 72 PHE B CA 1
ATOM 4122 C C . PHE B 1 72 ? -14.102 35.469 -4.156 1 90.06 72 PHE B C 1
ATOM 4124 O O . PHE B 1 72 ? -14.68 35.031 -5.156 1 90.06 72 PHE B O 1
ATOM 4131 N N . TRP B 1 73 ? -13.938 36.75 -3.924 1 91.12 73 TRP B N 1
ATOM 4132 C CA . TRP B 1 73 ? -14.539 37.75 -4.781 1 91.12 73 TRP B CA 1
ATOM 4133 C C . TRP B 1 73 ? -13.547 38.25 -5.836 1 91.12 73 TRP B C 1
ATOM 4135 O O . TRP B 1 73 ? -13.891 39.062 -6.691 1 91.12 73 TRP B O 1
ATOM 4145 N N . LYS B 1 74 ? -12.383 37.781 -5.785 1 91 74 LYS B N 1
ATOM 4146 C CA . LYS B 1 74 ? -11.312 38.281 -6.645 1 91 74 LYS B CA 1
ATOM 4147 C C . LYS B 1 74 ? -11.234 39.812 -6.594 1 91 74 LYS B C 1
ATOM 4149 O O . LYS B 1 74 ? -11.203 40.469 -7.633 1 91 74 LYS B O 1
ATOM 4154 N N . ALA B 1 75 ? -11.273 40.25 -5.391 1 90.69 75 ALA B N 1
ATOM 4155 C CA . ALA B 1 75 ? -11.328 41.688 -5.176 1 90.69 75 ALA B CA 1
ATOM 4156 C C . ALA B 1 75 ? -10.078 42.188 -4.457 1 90.69 75 ALA B C 1
ATOM 4158 O O . ALA B 1 75 ? -9.852 41.875 -3.289 1 90.69 75 ALA B O 1
ATOM 4159 N N . SER B 1 76 ? -9.367 43.062 -5.066 1 89.62 76 SER B N 1
ATOM 4160 C CA . SER B 1 76 ? -8.117 43.594 -4.52 1 89.62 76 SER B CA 1
ATOM 4161 C C . SER B 1 76 ? -8.367 44.469 -3.314 1 89.62 76 SER B C 1
ATOM 4163 O O . SER B 1 76 ? -7.52 44.594 -2.43 1 89.62 76 SER B O 1
ATOM 4165 N N . GLU B 1 77 ? -9.508 45.062 -3.26 1 91.62 77 GLU B N 1
ATOM 4166 C CA . GLU B 1 77 ? -9.852 45.906 -2.135 1 91.62 77 GLU B CA 1
ATOM 4167 C C . GLU B 1 77 ? -9.812 45.156 -0.817 1 91.62 77 GLU B C 1
ATOM 4169 O O . GLU B 1 77 ? -9.352 45.656 0.199 1 91.62 77 GLU B O 1
ATOM 4174 N N . PHE B 1 78 ? -10.312 43.938 -0.849 1 93.69 78 PHE B N 1
ATOM 4175 C CA . PHE B 1 78 ? -10.297 43.094 0.351 1 93.69 78 PHE B CA 1
ATOM 4176 C C . PHE B 1 78 ? -8.867 42.75 0.742 1 93.69 78 PHE B C 1
ATOM 4178 O O . PHE B 1 78 ? -8.555 42.625 1.928 1 93.69 78 PHE B O 1
ATOM 4185 N N . GLN B 1 79 ? -8.047 42.594 -0.208 1 93.88 79 GLN B N 1
ATOM 4186 C CA . GLN B 1 79 ? -6.645 42.312 0.082 1 93.88 79 GLN B CA 1
ATOM 4187 C C . GLN B 1 79 ? -5.98 43.5 0.781 1 93.88 79 GLN B C 1
ATOM 4189 O O . GLN B 1 79 ? -5.18 43.312 1.699 1 93.88 79 GLN B O 1
ATOM 4194 N N . PHE B 1 80 ? -6.324 44.625 0.32 1 94.88 80 PHE B N 1
ATOM 4195 C CA . PHE B 1 80 ? -5.812 45.844 0.944 1 94.88 80 PHE B CA 1
ATOM 4196 C C . PHE B 1 80 ? -6.266 45.938 2.395 1 94.88 80 PHE B C 1
ATOM 4198 O O . PHE B 1 80 ? -5.461 46.219 3.285 1 94.88 80 PHE B O 1
ATOM 4205 N N . HIS B 1 81 ? -7.535 45.688 2.604 1 95.38 81 HIS B N 1
ATOM 4206 C CA . HIS B 1 81 ? -8.078 45.719 3.955 1 95.38 81 HIS B CA 1
ATOM 4207 C C . HIS B 1 81 ? -7.457 44.625 4.828 1 95.38 81 HIS B C 1
ATOM 4209 O O . HIS B 1 81 ? -7.242 44.844 6.027 1 95.38 81 HIS B O 1
ATOM 4215 N N . ALA B 1 82 ? -7.258 43.5 4.246 1 97.44 82 ALA B N 1
ATOM 4216 C CA . ALA B 1 82 ? -6.605 42.406 4.977 1 97.44 82 ALA B CA 1
ATOM 4217 C C . ALA B 1 82 ? -5.238 42.844 5.5 1 97.44 82 ALA B C 1
ATOM 4219 O O . ALA B 1 82 ? -4.91 42.594 6.664 1 97.44 82 ALA B O 1
ATOM 4220 N N . ASN B 1 83 ? -4.469 43.531 4.664 1 96.69 83 ASN B N 1
ATOM 4221 C CA . ASN B 1 83 ? -3.146 44 5.047 1 96.69 83 ASN B CA 1
ATOM 4222 C C . ASN B 1 83 ? -3.232 45.062 6.129 1 96.69 83 ASN B C 1
ATOM 4224 O O . ASN B 1 83 ? -2.408 45.094 7.043 1 96.69 83 ASN B O 1
ATOM 4228 N N . LYS B 1 84 ? -4.176 45.906 5.98 1 97.44 84 LYS B N 1
ATOM 4229 C CA . LYS B 1 84 ? -4.379 46.938 6.992 1 97.44 84 LYS B CA 1
ATOM 4230 C C . LYS B 1 84 ? -4.707 46.312 8.352 1 97.44 84 LYS B C 1
ATOM 4232 O O . LYS B 1 84 ? -4.164 46.719 9.375 1 97.44 84 LYS B O 1
ATOM 4237 N N . LYS B 1 85 ? -5.621 45.375 8.32 1 97.88 85 LYS B N 1
ATOM 4238 C CA . LYS B 1 85 ? -6 44.688 9.555 1 97.88 85 LYS B CA 1
ATOM 4239 C C . LYS B 1 85 ? -4.824 43.906 10.133 1 97.88 85 LYS B C 1
ATOM 4241 O O . LYS B 1 85 ? -4.652 43.844 11.352 1 97.88 85 LYS B O 1
ATOM 4246 N N . TYR B 1 86 ? -4.066 43.312 9.297 1 97.69 86 TYR B N 1
ATOM 4247 C CA . TYR B 1 86 ? -2.875 42.594 9.734 1 97.69 86 TYR B CA 1
ATOM 4248 C C . TYR B 1 86 ? -1.904 43.531 10.445 1 97.69 86 TYR B C 1
ATOM 4250 O O . TYR B 1 86 ? -1.431 43.219 11.539 1 97.69 86 TYR B O 1
ATOM 4258 N N . ASN B 1 87 ? -1.599 44.688 9.836 1 97.81 87 ASN B N 1
ATOM 4259 C CA . ASN B 1 87 ? -0.691 45.656 10.438 1 97.81 87 ASN B CA 1
ATOM 4260 C C . ASN B 1 87 ? -1.24 46.188 11.75 1 97.81 87 ASN B C 1
ATOM 4262 O O . ASN B 1 87 ? -0.486 46.406 12.703 1 97.81 87 ASN B O 1
ATOM 4266 N N . SER B 1 88 ? -2.508 46.406 11.695 1 98.19 88 SER B N 1
ATOM 4267 C CA . SER B 1 88 ? -3.152 46.844 12.938 1 98.19 88 SER B CA 1
ATOM 4268 C C . SER B 1 88 ? -3.006 45.812 14.031 1 98.19 88 SER B C 1
ATOM 4270 O O . SER B 1 88 ? -2.672 46.125 15.172 1 98.19 88 SER B O 1
ATOM 4272 N N . ALA B 1 89 ? -3.303 44.531 13.695 1 98.25 89 ALA B N 1
ATOM 4273 C CA . ALA B 1 89 ? -3.164 43.438 14.648 1 98.25 89 ALA B CA 1
ATOM 4274 C C . ALA B 1 89 ? -1.737 43.344 15.188 1 98.25 89 ALA B C 1
ATOM 4276 O O . ALA B 1 89 ? -1.531 43.125 16.375 1 98.25 89 ALA B O 1
ATOM 4277 N N . LEU B 1 90 ? -0.729 43.594 14.344 1 97.94 90 LEU B N 1
ATOM 4278 C CA . LEU B 1 90 ? 0.671 43.562 14.75 1 97.94 90 LEU B CA 1
ATOM 4279 C C . LEU B 1 90 ? 0.951 44.625 15.797 1 97.94 90 LEU B C 1
ATOM 4281 O O . LEU B 1 90 ? 1.603 44.344 16.812 1 97.94 90 LEU B O 1
ATOM 4285 N N . ARG B 1 91 ? 0.462 45.812 15.562 1 98.12 91 ARG B N 1
ATOM 4286 C CA . ARG B 1 91 ? 0.655 46.906 16.5 1 98.12 91 ARG B CA 1
ATOM 4287 C C . ARG B 1 91 ? -0.046 46.656 17.828 1 98.12 91 ARG B C 1
ATOM 4289 O O . ARG B 1 91 ? 0.516 46.906 18.891 1 98.12 91 ARG B O 1
ATOM 4296 N N . LEU B 1 92 ? -1.225 46.188 17.703 1 98.06 92 LEU B N 1
ATOM 4297 C CA . LEU B 1 92 ? -2.021 45.969 18.891 1 98.06 92 LEU B CA 1
ATOM 4298 C C . LEU B 1 92 ? -1.417 44.844 19.734 1 98.06 92 LEU B C 1
ATOM 4300 O O . LEU B 1 92 ? -1.393 44.906 20.953 1 98.06 92 LEU B O 1
ATOM 4304 N N . VAL B 1 93 ? -0.972 43.75 19.078 1 97.88 93 VAL B N 1
ATOM 4305 C CA . VAL B 1 93 ? -0.286 42.656 19.781 1 97.88 93 VAL B CA 1
ATOM 4306 C C . VAL B 1 93 ? 0.967 43.219 20.469 1 97.88 93 VAL B C 1
ATOM 4308 O O . VAL B 1 93 ? 1.231 42.906 21.625 1 97.88 93 VAL B O 1
ATOM 4311 N N . SER B 1 94 ? 1.739 44.031 19.75 1 97.19 94 SER B N 1
ATOM 4312 C CA . SER B 1 94 ? 2.938 44.656 20.312 1 97.19 94 SER B CA 1
ATOM 4313 C C . SER B 1 94 ? 2.604 45.438 21.578 1 97.19 94 SER B C 1
ATOM 4315 O O . SER B 1 94 ? 3.379 45.469 22.531 1 97.19 94 SER B O 1
ATOM 4317 N N . SER B 1 95 ? 1.565 46.156 21.484 1 97.19 95 SER B N 1
ATOM 4318 C CA . SER B 1 95 ? 1.118 46.938 22.641 1 97.19 95 SER B CA 1
ATOM 4319 C C . SER B 1 95 ? 0.751 46.031 23.812 1 97.19 95 SER B C 1
ATOM 4321 O O . SER B 1 95 ? 1.104 46.312 24.953 1 97.19 95 SER B O 1
ATOM 4323 N N . ARG B 1 96 ? 0.039 44.938 23.578 1 96.56 96 ARG B N 1
ATOM 4324 C CA . ARG B 1 96 ? -0.36 43.969 24.625 1 96.56 96 ARG B CA 1
ATOM 4325 C C . ARG B 1 96 ? 0.858 43.344 25.266 1 96.56 96 ARG B C 1
ATOM 4327 O O . ARG B 1 96 ? 0.85 43.031 26.469 1 96.56 96 ARG B O 1
ATOM 4334 N N . LEU B 1 97 ? 1.91 43.156 24.531 1 96.31 97 LEU B N 1
ATOM 4335 C CA . LEU B 1 97 ? 3.105 42.469 25.016 1 96.31 97 LEU B CA 1
ATOM 4336 C C . LEU B 1 97 ? 3.855 43.344 26.016 1 96.31 97 LEU B C 1
ATOM 4338 O O . LEU B 1 97 ? 4.703 42.844 26.766 1 96.31 97 LEU B O 1
ATOM 4342 N N . ARG B 1 98 ? 3.531 44.625 26.047 1 95.31 98 ARG B N 1
ATOM 4343 C CA . ARG B 1 98 ? 4.191 45.562 26.969 1 95.31 98 ARG B CA 1
ATOM 4344 C C . ARG B 1 98 ? 3.586 45.469 28.359 1 95.31 98 ARG B C 1
ATOM 4346 O O . ARG B 1 98 ? 4.176 45.938 29.344 1 95.31 98 ARG B O 1
ATOM 4353 N N . ASN B 1 99 ? 2.447 44.875 28.438 1 94.69 99 ASN B N 1
ATOM 4354 C CA . ASN B 1 99 ? 1.773 44.594 29.703 1 94.69 99 ASN B CA 1
ATOM 4355 C C . ASN B 1 99 ? 1.756 43.094 30 1 94.69 99 ASN B C 1
ATOM 4357 O O . ASN B 1 99 ? 1.153 42.312 29.266 1 94.69 99 ASN B O 1
ATOM 4361 N N . GLU B 1 100 ? 2.326 42.781 31.109 1 92.69 100 GLU B N 1
ATOM 4362 C CA . GLU B 1 100 ? 2.527 41.344 31.422 1 92.69 100 GLU B CA 1
ATOM 4363 C C . GLU B 1 100 ? 1.197 40.625 31.5 1 92.69 100 GLU B C 1
ATOM 4365 O O . GLU B 1 100 ? 1.085 39.469 31.031 1 92.69 100 GLU B O 1
ATOM 4370 N N . ASN B 1 101 ? 0.204 41.188 32.125 1 92.94 101 ASN B N 1
ATOM 4371 C CA . ASN B 1 101 ? -1.099 40.531 32.25 1 92.94 101 ASN B CA 1
ATOM 4372 C C . ASN B 1 101 ? -1.752 40.312 30.875 1 92.94 101 ASN B C 1
ATOM 4374 O O . ASN B 1 101 ? -2.35 39.25 30.641 1 92.94 101 ASN B O 1
ATOM 4378 N N . GLU B 1 102 ? -1.647 41.281 30.031 1 94.75 102 GLU B N 1
ATOM 4379 C CA . GLU B 1 102 ? -2.217 41.188 28.688 1 94.75 102 GLU B CA 1
ATOM 4380 C C . GLU B 1 102 ? -1.43 40.188 27.828 1 94.75 102 GLU B C 1
ATOM 4382 O O . GLU B 1 102 ? -2.006 39.5 27 1 94.75 102 GLU B O 1
ATOM 4387 N N . ALA B 1 103 ? -0.167 40.156 28.062 1 95.75 103 ALA B N 1
ATOM 4388 C CA . ALA B 1 103 ? 0.699 39.25 27.328 1 95.75 103 ALA B CA 1
ATOM 4389 C C . ALA B 1 103 ? 0.356 37.781 27.656 1 95.75 103 ALA B C 1
ATOM 4391 O O . ALA B 1 103 ? 0.458 36.906 26.797 1 95.75 103 ALA B O 1
ATOM 4392 N N . ARG B 1 104 ? -0.136 37.531 28.797 1 95.44 104 ARG B N 1
ATOM 4393 C CA . ARG B 1 104 ? -0.405 36.188 29.266 1 95.44 104 ARG B CA 1
ATOM 4394 C C . ARG B 1 104 ? -1.811 35.75 28.875 1 95.44 104 ARG B C 1
ATOM 4396 O O . ARG B 1 104 ? -2.178 34.562 29.078 1 95.44 104 ARG B O 1
ATOM 4403 N N . ALA B 1 105 ? -2.594 36.625 28.344 1 94.94 105 ALA B N 1
ATOM 4404 C CA . ALA B 1 105 ? -3.975 36.281 27.984 1 94.94 105 ALA B CA 1
ATOM 4405 C C . ALA B 1 105 ? -4.031 35.312 26.812 1 94.94 105 ALA B C 1
ATOM 4407 O O . ALA B 1 105 ? -3.232 35.406 25.875 1 94.94 105 ALA B O 1
ATOM 4408 N N . ASP B 1 106 ? -5.043 34.438 26.828 1 95.38 106 ASP B N 1
ATOM 4409 C CA . ASP B 1 106 ? -5.238 33.469 25.734 1 95.38 106 ASP B CA 1
ATOM 4410 C C . ASP B 1 106 ? -5.422 34.188 24.406 1 95.38 106 ASP B C 1
ATOM 4412 O O . ASP B 1 106 ? -4.871 33.75 23.391 1 95.38 106 ASP B O 1
ATOM 4416 N N . GLN B 1 107 ? -6.207 35.219 24.438 1 95.75 107 GLN B N 1
ATOM 4417 C CA . GLN B 1 107 ? -6.523 35.875 23.172 1 95.75 107 GLN B CA 1
ATOM 4418 C C . GLN B 1 107 ? -5.281 36.531 22.562 1 95.75 107 GLN B C 1
ATOM 4420 O O . GLN B 1 107 ? -5.164 36.594 21.328 1 95.75 107 GLN B O 1
ATOM 4425 N N . THR B 1 108 ? -4.254 36.969 23.359 1 97.06 108 THR B N 1
ATOM 4426 C CA . THR B 1 108 ? -3.002 37.469 22.828 1 97.06 108 THR B CA 1
ATOM 4427 C C . THR B 1 108 ? -2.223 36.375 22.109 1 97.06 108 THR B C 1
ATOM 4429 O O . THR B 1 108 ? -1.741 36.562 21 1 97.06 108 THR B O 1
ATOM 4432 N N . LEU B 1 109 ? -2.123 35.25 22.766 1 97.25 109 LEU B N 1
ATOM 4433 C CA . LEU B 1 109 ? -1.442 34.094 22.188 1 97.25 109 LEU B CA 1
ATOM 4434 C C . LEU B 1 109 ? -2.102 33.688 20.891 1 97.25 109 LEU B C 1
ATOM 4436 O O . LEU B 1 109 ? -1.419 33.469 19.875 1 97.25 109 LEU B O 1
ATOM 4440 N N . VAL B 1 110 ? -3.389 33.562 20.875 1 97.44 110 VAL B N 1
ATOM 4441 C CA . VAL B 1 110 ? -4.137 33.125 19.703 1 97.44 110 VAL B CA 1
ATOM 4442 C C . VAL B 1 110 ? -3.967 34.156 18.578 1 97.44 110 VAL B C 1
ATOM 4444 O O . VAL B 1 110 ? -3.844 33.75 17.406 1 97.44 110 VAL B O 1
ATOM 4447 N N . ALA B 1 111 ? -3.988 35.406 18.922 1 98.06 111 ALA B N 1
ATOM 4448 C CA . ALA B 1 111 ? -3.758 36.406 17.906 1 98.06 111 ALA B CA 1
ATOM 4449 C C . ALA B 1 111 ? -2.422 36.219 17.203 1 98.06 111 ALA B C 1
ATOM 4451 O O . ALA B 1 111 ? -2.334 36.312 15.977 1 98.06 111 ALA B O 1
ATOM 4452 N N . VAL B 1 112 ? -1.364 35.906 17.938 1 98.31 112 VAL B N 1
ATOM 4453 C CA . VAL B 1 112 ? -0.04 35.656 17.375 1 98.31 112 VAL B CA 1
ATOM 4454 C C . VAL B 1 112 ? -0.071 34.438 16.469 1 98.31 112 VAL B C 1
ATOM 4456 O O . VAL B 1 112 ? 0.52 34.438 15.391 1 98.31 112 VAL B O 1
ATOM 4459 N N . ILE B 1 113 ? -0.748 33.406 16.891 1 97.38 113 ILE B N 1
ATOM 4460 C CA . ILE B 1 113 ? -0.89 32.188 16.094 1 97.38 113 ILE B CA 1
ATOM 4461 C C . ILE B 1 113 ? -1.564 32.531 14.758 1 97.38 113 ILE B C 1
ATOM 4463 O O . ILE B 1 113 ? -1.129 32.062 13.703 1 97.38 113 ILE B O 1
ATOM 4467 N N . LEU B 1 114 ? -2.584 33.344 14.797 1 98.06 114 LEU B N 1
ATOM 4468 C CA . LEU B 1 114 ? -3.334 33.719 13.602 1 98.06 114 LEU B CA 1
ATOM 4469 C C . LEU B 1 114 ? -2.482 34.562 12.68 1 98.06 114 LEU B C 1
ATOM 4471 O O . LEU B 1 114 ? -2.613 34.5 11.453 1 98.06 114 LEU B O 1
ATOM 4475 N N . LEU B 1 115 ? -1.621 35.438 13.266 1 97.94 115 LEU B N 1
ATOM 4476 C CA . LEU B 1 115 ? -0.689 36.188 12.438 1 97.94 115 LEU B CA 1
ATOM 4477 C C . LEU B 1 115 ? 0.237 35.281 11.664 1 97.94 115 LEU B C 1
ATOM 4479 O O . LEU B 1 115 ? 0.583 35.562 10.516 1 97.94 115 LEU B O 1
ATOM 4483 N N . GLY B 1 116 ? 0.634 34.188 12.273 1 96.75 116 GLY B N 1
ATOM 4484 C CA . GLY B 1 116 ? 1.401 33.188 11.562 1 96.75 116 GLY B CA 1
ATOM 4485 C C . GLY B 1 116 ? 0.644 32.562 10.398 1 96.75 116 GLY B C 1
ATOM 4486 O O . GLY B 1 116 ? 1.203 32.375 9.312 1 96.75 116 GLY B O 1
ATOM 4487 N N . LEU B 1 117 ? -0.626 32.25 10.641 1 96.88 117 LEU B N 1
ATOM 4488 C CA . LEU B 1 117 ? -1.457 31.672 9.586 1 96.88 117 LEU B CA 1
ATOM 4489 C C . LEU B 1 117 ? -1.623 32.656 8.43 1 96.88 117 LEU B C 1
ATOM 4491 O O . LEU B 1 117 ? -1.692 32.25 7.266 1 96.88 117 LEU B O 1
ATOM 4495 N N . PHE B 1 118 ? -1.704 33.938 8.766 1 97.62 118 PHE B N 1
ATOM 4496 C CA . PHE B 1 118 ? -1.781 35 7.746 1 97.62 118 PHE B CA 1
ATOM 4497 C C . PHE B 1 118 ? -0.576 34.938 6.816 1 97.62 118 PHE B C 1
ATOM 4499 O O . PHE B 1 118 ? -0.718 35.062 5.598 1 97.62 118 PHE B O 1
ATOM 4506 N N . GLU B 1 119 ? 0.625 34.719 7.387 1 95.31 119 GLU B N 1
ATOM 4507 C CA . GLU B 1 119 ? 1.851 34.625 6.598 1 95.31 119 GLU B CA 1
ATOM 4508 C C . GLU B 1 119 ? 1.795 33.469 5.609 1 95.31 119 GLU B C 1
ATOM 4510 O O . GLU B 1 119 ? 2.258 33.594 4.473 1 95.31 119 GLU B O 1
ATOM 4515 N N . ILE B 1 120 ? 1.232 32.375 6.008 1 93.88 120 ILE B N 1
ATOM 4516 C CA . ILE B 1 120 ? 1.111 31.188 5.164 1 93.88 120 ILE B CA 1
ATOM 4517 C C . ILE B 1 120 ? 0.148 31.469 4.016 1 93.88 120 ILE B C 1
ATOM 4519 O O . ILE B 1 120 ? 0.445 31.156 2.857 1 93.88 120 ILE B O 1
ATOM 4523 N N . ASN B 1 121 ? -1.014 32.062 4.32 1 96.31 121 ASN B N 1
ATOM 4524 C CA . ASN B 1 121 ? -2.084 32.25 3.346 1 96.31 121 ASN B CA 1
ATOM 4525 C C . ASN B 1 121 ? -1.739 33.344 2.352 1 96.31 121 ASN B C 1
ATOM 4527 O O . ASN B 1 121 ? -2.262 33.375 1.235 1 96.31 121 ASN B O 1
ATOM 4531 N N . THR B 1 122 ? -0.83 34.219 2.791 1 94.31 122 THR B N 1
ATOM 4532 C CA . THR B 1 122 ? -0.458 35.344 1.913 1 94.31 122 THR B CA 1
ATOM 4533 C C . THR B 1 122 ? 0.994 35.188 1.462 1 94.31 122 THR B C 1
ATOM 4535 O O . THR B 1 122 ? 1.618 36.188 1.064 1 94.31 122 THR B O 1
ATOM 4538 N N . CYS B 1 123 ? 1.55 34.094 1.52 1 86.38 123 CYS B N 1
ATOM 4539 C CA . CYS B 1 123 ? 2.959 33.812 1.26 1 86.38 123 CYS B CA 1
ATOM 4540 C C . CYS B 1 123 ? 3.361 34.312 -0.129 1 86.38 123 CYS B C 1
ATOM 4542 O O . CYS B 1 123 ? 2.76 33.906 -1.127 1 86.38 123 CYS B O 1
ATOM 4544 N N . THR B 1 124 ? 4.309 35.094 -0.168 1 76.56 124 THR B N 1
ATOM 4545 C CA . THR B 1 124 ? 4.805 35.625 -1.444 1 76.56 124 THR B CA 1
ATOM 4546 C C . THR B 1 124 ? 6.258 35.188 -1.659 1 76.56 124 THR B C 1
ATOM 4548 O O . THR B 1 124 ? 6.82 35.406 -2.734 1 76.56 124 THR B O 1
ATOM 4551 N N . GLY B 1 125 ? 6.844 34.562 -0.688 1 72.56 125 GLY B N 1
ATOM 4552 C CA . GLY B 1 125 ? 8.242 34.188 -0.802 1 72.56 125 GLY B CA 1
ATOM 4553 C C . GLY B 1 125 ? 8.875 33.812 0.525 1 72.56 125 GLY B C 1
ATOM 4554 O O . GLY B 1 125 ? 8.164 33.562 1.504 1 72.56 125 GLY B O 1
ATOM 4555 N N . PRO B 1 126 ? 10.172 33.75 0.6 1 75.88 126 PRO B N 1
ATOM 4556 C CA . PRO B 1 126 ? 10.898 33.312 1.793 1 75.88 126 PRO B CA 1
ATOM 4557 C C . PRO B 1 126 ? 10.641 34.188 3.002 1 75.88 126 PRO B C 1
ATOM 4559 O O . PRO B 1 126 ? 10.688 33.75 4.145 1 75.88 126 PRO B O 1
ATOM 4562 N N . GLN B 1 127 ? 10.383 35.406 2.74 1 81.44 127 GLN B N 1
ATOM 4563 C CA . GLN B 1 127 ? 10.133 36.344 3.834 1 81.44 127 GLN B CA 1
ATOM 4564 C C . GLN B 1 127 ? 8.914 35.938 4.648 1 81.44 127 GLN B C 1
ATOM 4566 O O . GLN B 1 127 ? 8.906 36.062 5.875 1 81.44 127 GLN B O 1
ATOM 4571 N N . SER B 1 128 ? 7.887 35.5 3.99 1 83.88 128 SER B N 1
ATOM 4572 C CA . SER B 1 128 ? 6.691 35.031 4.688 1 83.88 128 SER B CA 1
ATOM 4573 C C . SER B 1 128 ? 7.004 33.844 5.59 1 83.88 128 SER B C 1
ATOM 4575 O O . SER B 1 128 ? 6.473 33.719 6.699 1 83.88 128 SER B O 1
ATOM 4577 N N . MET B 1 129 ? 7.895 33.031 5.191 1 82.44 129 MET B N 1
ATOM 4578 C CA . MET B 1 129 ? 8.273 31.859 5.98 1 82.44 129 MET B CA 1
ATOM 4579 C C . MET B 1 129 ? 9.07 32.281 7.215 1 82.44 129 MET B C 1
ATOM 4581 O O . MET B 1 129 ? 8.883 31.703 8.297 1 82.44 129 MET B O 1
ATOM 4585 N N . ARG B 1 130 ? 9.93 33.219 7.016 1 86 130 ARG B N 1
ATOM 4586 C CA . ARG B 1 130 ? 10.688 33.75 8.148 1 86 130 ARG B CA 1
ATOM 4587 C C . ARG B 1 130 ? 9.758 34.406 9.164 1 86 130 ARG B C 1
ATOM 4589 O O . ARG B 1 130 ? 9.93 34.219 10.375 1 86 130 ARG B O 1
ATOM 4596 N N . SER B 1 131 ? 8.844 35.094 8.602 1 90.81 131 SER B N 1
ATOM 4597 C CA . SER B 1 131 ? 7.875 35.75 9.484 1 90.81 131 SER B CA 1
ATOM 4598 C C . SER B 1 131 ? 7.043 34.719 10.242 1 90.81 131 SER B C 1
ATOM 4600 O O . SER B 1 131 ? 6.758 34.906 11.43 1 90.81 131 SER B O 1
ATOM 4602 N N . TRP B 1 132 ? 6.602 33.75 9.539 1 92 132 TRP B N 1
ATOM 4603 C CA . TRP B 1 132 ? 5.883 32.656 10.195 1 92 132 TRP B CA 1
ATOM 4604 C C . TRP B 1 132 ? 6.711 32.062 11.328 1 92 132 TRP B C 1
ATOM 4606 O O . TRP B 1 132 ? 6.199 31.844 12.43 1 92 132 TRP B O 1
ATOM 4616 N N . THR B 1 133 ? 7.969 31.812 11.086 1 90.69 133 THR B N 1
ATOM 4617 C CA . THR B 1 133 ? 8.875 31.281 12.094 1 90.69 133 THR B CA 1
ATOM 4618 C C . THR B 1 133 ? 8.922 32.219 13.312 1 90.69 133 THR B C 1
ATOM 4620 O O . THR B 1 133 ? 8.867 31.734 14.453 1 90.69 133 THR B O 1
ATOM 4623 N N . LYS B 1 134 ? 9.023 33.5 13.078 1 93.69 134 LYS B N 1
ATOM 4624 C CA . LYS B 1 134 ? 9.055 34.469 14.164 1 93.69 134 LYS B CA 1
ATOM 4625 C C . LYS B 1 134 ? 7.77 34.406 14.984 1 93.69 134 LYS B C 1
ATOM 4627 O O . LYS B 1 134 ? 7.805 34.5 16.219 1 93.69 134 LYS B O 1
ATOM 4632 N N . HIS B 1 135 ? 6.66 34.312 14.312 1 96.06 135 HIS B N 1
ATOM 4633 C CA . HIS B 1 135 ? 5.387 34.219 15.016 1 96.06 135 HIS B CA 1
ATOM 4634 C C . HIS B 1 135 ? 5.316 32.938 15.852 1 96.06 135 HIS B C 1
ATOM 4636 O O . HIS B 1 135 ? 4.844 32.969 16.984 1 96.06 135 HIS B O 1
ATOM 4642 N N . VAL B 1 136 ? 5.801 31.812 15.328 1 94.88 136 VAL B N 1
ATOM 4643 C CA . VAL B 1 136 ? 5.766 30.547 16.047 1 94.88 136 VAL B CA 1
ATOM 4644 C C . VAL B 1 136 ? 6.672 30.625 17.266 1 94.88 136 VAL B C 1
ATOM 4646 O O . VAL B 1 136 ? 6.281 30.219 18.375 1 94.88 136 VAL B O 1
ATOM 4649 N N . ILE B 1 137 ? 7.867 31.172 17.109 1 94.25 137 ILE B N 1
ATOM 4650 C CA . ILE B 1 137 ? 8.805 31.328 18.219 1 94.25 137 ILE B CA 1
ATOM 4651 C C . ILE B 1 137 ? 8.219 32.281 19.266 1 94.25 137 ILE B C 1
ATOM 4653 O O . ILE B 1 137 ? 8.297 32 20.469 1 94.25 137 ILE B O 1
ATOM 4657 N N . GLY B 1 138 ? 7.691 33.375 18.75 1 96.62 138 GLY B N 1
ATOM 4658 C CA . GLY B 1 138 ? 7.031 34.281 19.656 1 96.62 138 GLY B CA 1
ATOM 4659 C C . GLY B 1 138 ? 5.895 33.656 20.438 1 96.62 138 GLY B C 1
ATOM 4660 O O . GLY B 1 138 ? 5.777 33.875 21.641 1 96.62 138 GLY B O 1
ATOM 4661 N N . ALA B 1 139 ? 5.035 32.906 19.766 1 97.19 139 ALA B N 1
ATOM 4662 C CA . ALA B 1 139 ? 3.936 32.219 20.422 1 97.19 139 ALA B CA 1
ATOM 4663 C C . ALA B 1 139 ? 4.457 31.234 21.469 1 97.19 139 ALA B C 1
ATOM 4665 O O . ALA B 1 139 ? 3.877 31.078 22.547 1 97.19 139 ALA B O 1
ATOM 4666 N N . SER B 1 140 ? 5.504 30.531 21.141 1 95.88 140 SER B N 1
ATOM 4667 C CA . SER B 1 140 ? 6.133 29.609 22.078 1 95.88 140 SER B CA 1
ATOM 4668 C C . SER B 1 140 ? 6.613 30.328 23.328 1 95.88 140 SER B C 1
ATOM 4670 O O . SER B 1 140 ? 6.441 29.844 24.438 1 95.88 140 SER B O 1
ATOM 4672 N N . SER B 1 141 ? 7.223 31.484 23.156 1 95.81 141 SER B N 1
ATOM 4673 C CA . SER B 1 141 ? 7.691 32.312 24.281 1 95.81 141 SER B CA 1
ATOM 4674 C C . SER B 1 141 ? 6.531 32.75 25.156 1 95.81 141 SER B C 1
ATOM 4676 O O . SER B 1 141 ? 6.641 32.781 26.391 1 95.81 141 SER B O 1
ATOM 4678 N N . LEU B 1 142 ? 5.441 33.156 24.516 1 97 142 LEU B N 1
ATOM 4679 C CA . LEU B 1 142 ? 4.258 33.562 25.25 1 97 142 LEU B CA 1
ATOM 4680 C C . LEU B 1 142 ? 3.691 32.406 26.078 1 97 142 LEU B C 1
ATOM 4682 O O . LEU B 1 142 ? 3.219 32.625 27.188 1 97 142 LEU B O 1
ATOM 4686 N N . LEU B 1 143 ? 3.686 31.25 25.484 1 96.44 143 LEU B N 1
ATOM 4687 C CA . LEU B 1 143 ? 3.242 30.062 26.219 1 96.44 143 LEU B CA 1
ATOM 4688 C C . LEU B 1 143 ? 4.082 29.844 27.469 1 96.44 143 LEU B C 1
ATOM 4690 O O . LEU B 1 143 ? 3.545 29.547 28.531 1 96.44 143 LEU B O 1
ATOM 4694 N N . GLN B 1 144 ? 5.344 30 27.359 1 94.69 144 GLN B N 1
ATOM 4695 C CA . GLN B 1 144 ? 6.238 29.859 28.5 1 94.69 144 GLN B CA 1
ATOM 4696 C C . GLN B 1 144 ? 5.949 30.922 29.547 1 94.69 144 GLN B C 1
ATOM 4698 O O . GLN B 1 144 ? 6.035 30.641 30.75 1 94.69 144 GLN B O 1
ATOM 4703 N N . LEU B 1 145 ? 5.727 32.094 29.062 1 95.38 145 LEU B N 1
ATOM 4704 C CA . LEU B 1 145 ? 5.387 33.188 29.969 1 95.38 145 LEU B CA 1
ATOM 4705 C C . LEU B 1 145 ? 4.113 32.875 30.75 1 95.38 145 LEU B C 1
ATOM 4707 O O . LEU B 1 145 ? 4.004 33.219 31.922 1 95.38 145 LEU B O 1
ATOM 4711 N N . LYS B 1 146 ? 3.102 32.281 30.094 1 95.56 146 LYS B N 1
ATOM 4712 C CA . LYS B 1 146 ? 1.854 31.875 30.734 1 95.56 146 LYS B CA 1
ATOM 4713 C C . LYS B 1 146 ? 2.102 30.812 31.797 1 95.56 146 LYS B C 1
ATOM 4715 O O . LYS B 1 146 ? 1.446 30.797 32.844 1 95.56 146 LYS B O 1
ATOM 4720 N N . GLY B 1 147 ? 3.053 29.922 31.516 1 95.81 147 GLY B N 1
ATOM 4721 C CA . GLY B 1 147 ? 3.391 28.875 32.438 1 95.81 147 GLY B CA 1
ATOM 4722 C C . GLY B 1 147 ? 2.523 27.641 32.281 1 95.81 147 GLY B C 1
ATOM 4723 O O . GLY B 1 147 ? 1.447 27.703 31.703 1 95.81 147 GLY B O 1
ATOM 4724 N N . LYS B 1 148 ? 2.928 26.625 32.938 1 95.81 148 LYS B N 1
ATOM 4725 C CA . LYS B 1 148 ? 2.316 25.312 32.812 1 95.81 148 LYS B CA 1
ATOM 4726 C C . LYS B 1 148 ? 0.891 25.312 33.375 1 95.81 148 LYS B C 1
ATOM 4728 O O . LYS B 1 148 ? 0.07 24.484 33 1 95.81 148 LYS B O 1
ATOM 4733 N N . GLN B 1 149 ? 0.549 26.281 34.188 1 94.69 149 GLN B N 1
ATOM 4734 C CA . GLN B 1 149 ? -0.764 26.391 34.812 1 94.69 149 GLN B CA 1
ATOM 4735 C C . GLN B 1 149 ? -1.859 26.594 33.781 1 94.69 149 GLN B C 1
ATOM 4737 O O . GLN B 1 149 ? -3.027 26.297 34.031 1 94.69 149 GLN B O 1
ATOM 4742 N N . CYS B 1 150 ? -1.459 27.078 32.625 1 94.38 150 CYS B N 1
ATOM 4743 C CA . CYS B 1 150 ? -2.453 27.297 31.578 1 94.38 150 CYS B CA 1
ATOM 4744 C C . CYS B 1 150 ? -3.076 25.969 31.125 1 94.38 150 CYS B C 1
ATOM 4746 O O . CYS B 1 150 ? -4.188 25.953 30.594 1 94.38 150 CYS B O 1
ATOM 4748 N N . LEU B 1 151 ? -2.449 24.844 31.391 1 95.5 151 LEU B N 1
ATOM 4749 C CA . LEU B 1 151 ? -2.924 23.547 30.953 1 95.5 151 LEU B CA 1
ATOM 4750 C C . LEU B 1 151 ? -4.012 23.016 31.891 1 95.5 151 LEU B C 1
ATOM 4752 O O . LEU B 1 151 ? -4.625 21.984 31.625 1 95.5 151 LEU B O 1
ATOM 4756 N N . GLU B 1 152 ? -4.262 23.75 32.875 1 93.94 152 GLU B N 1
ATOM 4757 C CA . GLU B 1 152 ? -5.297 23.312 33.812 1 93.94 152 GLU B CA 1
ATOM 4758 C C . GLU B 1 152 ? -6.691 23.547 33.219 1 93.94 152 GLU B C 1
ATOM 4760 O O . GLU B 1 152 ? -7.66 22.906 33.656 1 93.94 152 GLU B O 1
ATOM 4765 N N . THR B 1 153 ? -6.828 24.438 32.25 1 92.25 153 THR B N 1
ATOM 4766 C CA . THR B 1 153 ? -8.109 24.672 31.609 1 92.25 153 THR B CA 1
ATOM 4767 C C . THR B 1 153 ? -8.18 23.953 30.266 1 92.25 153 THR B C 1
ATOM 4769 O O . THR B 1 153 ? -7.16 23.781 29.594 1 92.25 153 THR B O 1
ATOM 4772 N N . PRO B 1 154 ? -9.352 23.562 29.875 1 89.12 154 PRO B N 1
ATOM 4773 C CA . PRO B 1 154 ? -9.5 22.938 28.562 1 89.12 154 PRO B CA 1
ATOM 4774 C C . PRO B 1 154 ? -9.031 23.828 27.422 1 89.12 154 PRO B C 1
ATOM 4776 O O . PRO B 1 154 ? -8.367 23.359 26.5 1 89.12 154 PRO B O 1
ATOM 4779 N N . THR B 1 155 ? -9.406 25.109 27.562 1 91.62 155 THR B N 1
ATOM 4780 C CA . THR B 1 155 ? -9 26.062 26.516 1 91.62 155 THR B CA 1
ATOM 4781 C C . THR B 1 155 ? -7.48 26.094 26.391 1 91.62 155 THR B C 1
ATOM 4783 O O . THR B 1 155 ? -6.941 26.062 25.281 1 91.62 155 THR B O 1
ATOM 4786 N N . GLY B 1 156 ? -6.789 26.188 27.484 1 93.56 156 GLY B N 1
ATOM 4787 C CA . GLY B 1 156 ? -5.336 26.203 27.484 1 93.56 156 GLY B CA 1
ATOM 4788 C C . GLY B 1 156 ? -4.723 24.969 26.859 1 93.56 156 GLY B C 1
ATOM 4789 O O . GLY B 1 156 ? -3.744 25.062 26.125 1 93.56 156 GLY B O 1
ATOM 4790 N N . ARG B 1 157 ? -5.273 23.812 27.109 1 93.56 157 ARG B N 1
ATOM 4791 C CA . ARG B 1 157 ? -4.77 22.562 26.562 1 93.56 157 ARG B CA 1
ATOM 4792 C C . ARG B 1 157 ? -4.977 22.5 25.047 1 93.56 157 ARG B C 1
ATOM 4794 O O . ARG B 1 157 ? -4.117 22 24.312 1 93.56 157 ARG B O 1
ATOM 4801 N N . HIS B 1 158 ? -6.062 23.016 24.641 1 91.69 158 HIS B N 1
ATOM 4802 C CA . HIS B 1 158 ? -6.352 22.984 23.219 1 91.69 158 HIS B CA 1
ATOM 4803 C C . HIS B 1 158 ? -5.43 23.938 22.453 1 91.69 158 HIS B C 1
ATOM 4805 O O . HIS B 1 158 ? -4.941 23.609 21.375 1 91.69 158 HIS B O 1
ATOM 4811 N N . ILE B 1 159 ? -5.242 25.109 23.047 1 94.5 159 ILE B N 1
ATOM 4812 C CA . ILE B 1 159 ? -4.316 26.047 22.438 1 94.5 159 ILE B CA 1
ATOM 4813 C C . ILE B 1 159 ? -2.916 25.438 22.391 1 94.5 159 ILE B C 1
ATOM 4815 O O . ILE B 1 159 ? -2.229 25.531 21.375 1 94.5 159 ILE B O 1
ATOM 4819 N N . PHE B 1 160 ? -2.555 24.844 23.453 1 96 160 PHE B N 1
ATOM 4820 C CA . PHE B 1 160 ? -1.238 24.219 23.547 1 96 160 PHE B CA 1
ATOM 4821 C C . PHE B 1 160 ? -1.076 23.141 22.484 1 96 160 PHE B C 1
ATOM 4823 O O . PHE B 1 160 ? -0.063 23.109 21.781 1 96 160 PHE B O 1
ATOM 4830 N N . ALA B 1 161 ? -2.025 22.297 22.359 1 93.38 161 ALA B N 1
ATOM 4831 C CA . ALA B 1 161 ? -1.955 21.203 21.391 1 93.38 161 ALA B CA 1
ATOM 4832 C C . ALA B 1 161 ? -1.815 21.75 19.969 1 93.38 161 ALA B C 1
ATOM 4834 O O . ALA B 1 161 ? -1.03 21.234 19.172 1 93.38 161 ALA B O 1
ATOM 4835 N N . HIS B 1 162 ? -2.566 22.719 19.688 1 93.06 162 HIS B N 1
ATOM 4836 C CA . HIS B 1 162 ? -2.512 23.359 18.375 1 93.06 162 HIS B CA 1
ATOM 4837 C C . HIS B 1 162 ? -1.144 23.969 18.109 1 93.06 162 HIS B C 1
ATOM 4839 O O . HIS B 1 162 ? -0.544 23.75 17.062 1 93.06 162 HIS B O 1
ATOM 4845 N N . LEU B 1 163 ? -0.667 24.766 19.047 1 95.56 163 LEU B N 1
ATOM 4846 C CA . LEU B 1 163 ? 0.617 25.438 18.891 1 95.56 163 LEU B CA 1
ATOM 4847 C C . LEU B 1 163 ? 1.762 24.438 18.859 1 95.56 163 LEU B C 1
ATOM 4849 O O . LEU B 1 163 ? 2.748 24.625 18.156 1 95.56 163 LEU B O 1
ATOM 4853 N N . ARG B 1 164 ? 1.674 23.391 19.672 1 96.25 164 ARG B N 1
ATOM 4854 C CA . ARG B 1 164 ? 2.697 22.344 19.688 1 96.25 164 ARG B CA 1
ATOM 4855 C C . ARG B 1 164 ? 2.945 21.812 18.281 1 96.25 164 ARG B C 1
ATOM 4857 O O . ARG B 1 164 ? 4.094 21.609 17.875 1 96.25 164 ARG B O 1
ATOM 4864 N N . THR B 1 165 ? 1.896 21.562 17.531 1 94.38 165 THR B N 1
ATOM 4865 C CA . THR B 1 165 ? 2.037 21.062 16.172 1 94.38 165 THR B CA 1
ATOM 4866 C C . THR B 1 165 ? 2.83 22.031 15.305 1 94.38 165 THR B C 1
ATOM 4868 O O . THR B 1 165 ? 3.678 21.625 14.516 1 94.38 165 THR B O 1
ATOM 4871 N N . GLN B 1 166 ? 2.574 23.312 15.508 1 93.56 166 GLN B N 1
ATOM 4872 C CA . GLN B 1 166 ? 3.299 24.328 14.75 1 93.56 166 GLN B CA 1
ATOM 4873 C C . GLN B 1 166 ? 4.766 24.375 15.164 1 93.56 166 GLN B C 1
ATOM 4875 O O . GLN B 1 166 ? 5.648 24.531 14.32 1 93.56 166 GLN B O 1
ATOM 4880 N N . ILE B 1 167 ? 4.977 24.297 16.406 1 94.75 167 ILE B N 1
ATOM 4881 C CA . ILE B 1 167 ? 6.34 24.328 16.922 1 94.75 167 ILE B CA 1
ATOM 4882 C C . ILE B 1 167 ? 7.129 23.141 16.375 1 94.75 167 ILE B C 1
ATOM 4884 O O . ILE B 1 167 ? 8.258 23.297 15.906 1 94.75 167 ILE B O 1
ATOM 4888 N N . ILE B 1 168 ? 6.512 21.984 16.422 1 94.44 168 ILE B N 1
ATOM 4889 C CA . ILE B 1 168 ? 7.156 20.781 15.93 1 94.44 168 ILE B CA 1
ATOM 4890 C C . ILE B 1 168 ? 7.48 20.938 14.445 1 94.44 168 ILE B C 1
ATOM 4892 O O . ILE B 1 168 ? 8.602 20.672 14.016 1 94.44 168 ILE B O 1
ATOM 4896 N N . THR B 1 169 ? 6.52 21.375 13.68 1 90.31 169 THR B N 1
ATOM 4897 C CA . THR B 1 169 ? 6.723 21.594 12.25 1 90.31 169 THR B CA 1
ATOM 4898 C C . THR B 1 169 ? 7.875 22.562 12.008 1 90.31 169 THR B C 1
ATOM 4900 O O . THR B 1 169 ? 8.75 22.297 11.172 1 90.31 169 THR B O 1
ATOM 4903 N N . ASN B 1 170 ? 7.859 23.625 12.711 1 88.94 170 ASN B N 1
ATOM 4904 C CA . ASN B 1 170 ? 8.922 24.625 12.609 1 88.94 170 ASN B CA 1
ATOM 4905 C C . ASN B 1 170 ? 10.281 24.031 12.938 1 88.94 170 ASN B C 1
ATOM 4907 O O . ASN B 1 170 ? 11.266 24.281 12.242 1 88.94 170 ASN B O 1
ATOM 4911 N N . CYS B 1 171 ? 10.352 23.25 13.977 1 90.25 171 CYS B N 1
ATOM 4912 C CA . CYS B 1 171 ? 11.609 22.656 14.414 1 90.25 171 CYS B CA 1
ATOM 4913 C C . CYS B 1 171 ? 12.125 21.656 13.375 1 90.25 171 CYS B C 1
ATOM 4915 O O . CYS B 1 171 ? 13.32 21.641 13.078 1 90.25 171 CYS B O 1
ATOM 4917 N N . ILE B 1 172 ? 11.258 20.859 12.859 1 86.94 172 ILE B N 1
ATOM 4918 C CA . ILE B 1 172 ? 11.656 19.891 11.844 1 86.94 172 ILE B CA 1
ATOM 4919 C C . ILE B 1 172 ? 12.195 20.625 10.617 1 86.94 172 ILE B C 1
ATOM 4921 O O . ILE B 1 172 ? 13.242 20.25 10.078 1 86.94 172 ILE B O 1
ATOM 4925 N N . GLN B 1 173 ? 11.508 21.672 10.227 1 80.19 173 GLN B N 1
ATOM 4926 C CA . GLN B 1 173 ? 11.898 22.422 9.039 1 80.19 173 GLN B CA 1
ATOM 4927 C C . GLN B 1 173 ? 13.242 23.109 9.234 1 80.19 173 GLN B C 1
ATOM 4929 O O . GLN B 1 173 ? 14.031 23.219 8.289 1 80.19 173 GLN B O 1
ATOM 4934 N N . ARG B 1 174 ? 13.516 23.453 10.445 1 81.94 174 ARG B N 1
ATOM 4935 C CA . ARG B 1 174 ? 14.742 24.188 10.742 1 81.94 174 ARG B CA 1
ATOM 4936 C C . ARG B 1 174 ? 15.844 23.25 11.234 1 81.94 174 ARG B C 1
ATOM 4938 O O . ARG B 1 174 ? 16.969 23.688 11.5 1 81.94 174 ARG B O 1
ATOM 4945 N N . HIS B 1 175 ? 15.602 22.047 11.453 1 83 175 HIS B N 1
ATOM 4946 C CA . HIS B 1 175 ? 16.547 21.047 11.938 1 83 175 HIS B CA 1
ATOM 4947 C C . HIS B 1 175 ? 17.062 21.422 13.328 1 83 175 HIS B C 1
ATOM 4949 O O . HIS B 1 175 ? 18.266 21.406 13.57 1 83 175 HIS B O 1
ATOM 4955 N N . VAL B 1 176 ? 16.172 21.812 14.164 1 90.12 176 VAL B N 1
ATOM 4956 C CA . VAL B 1 176 ? 16.531 22.125 15.539 1 90.12 176 VAL B CA 1
ATOM 4957 C C . VAL B 1 176 ? 15.75 21.234 16.5 1 90.12 176 VAL B C 1
ATOM 4959 O O . VAL B 1 176 ? 14.727 20.656 16.125 1 90.12 176 VAL B O 1
ATOM 4962 N N . SER B 1 177 ? 16.219 21.062 17.672 1 94.62 177 SER B N 1
ATOM 4963 C CA . SER B 1 177 ? 15.594 20.219 18.688 1 94.62 177 SER B CA 1
ATOM 4964 C C . SER B 1 177 ? 14.32 20.859 19.234 1 94.62 177 SER B C 1
ATOM 4966 O O . SER B 1 177 ? 14.156 22.078 19.156 1 94.62 177 SER B O 1
ATOM 4968 N N . ILE B 1 178 ? 13.523 20.062 19.797 1 96.69 178 ILE B N 1
ATOM 4969 C CA . ILE B 1 178 ? 12.289 20.5 20.438 1 96.69 178 ILE B CA 1
ATOM 4970 C C . ILE B 1 178 ? 12.602 21.188 21.766 1 96.69 178 ILE B C 1
ATOM 4972 O O . ILE B 1 178 ? 13.383 20.672 22.562 1 96.69 178 ILE B O 1
ATOM 4976 N N . PRO B 1 179 ? 12.008 22.391 21.969 1 95.31 179 PRO B N 1
ATOM 4977 C CA . PRO B 1 179 ? 12.156 22.938 23.328 1 95.31 179 PRO B CA 1
ATOM 4978 C C . PRO B 1 179 ? 11.711 21.969 24.406 1 95.31 179 PRO B C 1
ATOM 4980 O O . PRO B 1 179 ? 10.609 21.422 24.344 1 95.31 179 PRO B O 1
ATOM 4983 N N . PRO B 1 180 ? 12.445 21.75 25.438 1 95.75 180 PRO B N 1
ATOM 4984 C CA . PRO B 1 180 ? 12.18 20.719 26.422 1 95.75 180 PRO B CA 1
ATOM 4985 C C . PRO B 1 180 ? 10.812 20.875 27.094 1 95.75 180 PRO B C 1
ATOM 4987 O O . PRO B 1 180 ? 10.148 19.875 27.391 1 95.75 180 PRO B O 1
ATOM 4990 N N . PHE B 1 181 ? 10.398 22.078 27.328 1 96.62 181 PHE B N 1
ATOM 4991 C CA . PHE B 1 181 ? 9.148 22.266 28.047 1 96.62 181 PHE B CA 1
ATOM 4992 C C . PHE B 1 181 ? 7.965 21.766 27.234 1 96.62 181 PHE B C 1
ATOM 4994 O O . PHE B 1 181 ? 6.922 21.422 27.797 1 96.62 181 PHE B O 1
ATOM 5001 N N . ILE B 1 182 ? 8.086 21.75 25.922 1 97.25 182 ILE B N 1
ATOM 5002 C CA . ILE B 1 182 ? 7.004 21.266 25.062 1 97.25 182 ILE B CA 1
ATOM 5003 C C . ILE B 1 182 ? 6.75 19.781 25.344 1 97.25 182 ILE B C 1
ATOM 5005 O O . ILE B 1 182 ? 5.598 19.359 25.453 1 97.25 182 ILE B O 1
ATOM 5009 N N . ARG B 1 183 ? 7.777 19 25.453 1 96.19 183 ARG B N 1
ATOM 5010 C CA . ARG B 1 183 ? 7.652 17.578 25.75 1 96.19 183 ARG B CA 1
ATOM 5011 C C . ARG B 1 183 ? 7.086 17.359 27.156 1 96.19 183 ARG B C 1
ATOM 5013 O O . ARG B 1 183 ? 6.18 16.547 27.344 1 96.19 183 ARG B O 1
ATOM 5020 N N . ASP B 1 184 ? 7.652 18.125 28.078 1 97.06 184 ASP B N 1
ATOM 5021 C CA . ASP B 1 184 ? 7.207 18.031 29.469 1 97.06 184 ASP B CA 1
ATOM 5022 C C . ASP B 1 184 ? 5.719 18.344 29.578 1 97.06 184 ASP B C 1
ATOM 5024 O O . ASP B 1 184 ? 4.977 17.641 30.266 1 97.06 184 ASP B O 1
ATOM 5028 N N . TRP B 1 185 ? 5.305 19.422 28.953 1 97.5 185 TRP B N 1
ATOM 5029 C CA . TRP B 1 185 ? 3.914 19.859 29.031 1 97.5 185 TRP B CA 1
ATOM 5030 C C . TRP B 1 185 ? 2.996 18.875 28.312 1 97.5 185 TRP B C 1
ATOM 5032 O O . TRP B 1 185 ? 1.838 18.703 28.688 1 97.5 185 TRP B O 1
ATOM 5042 N N . SER B 1 186 ? 3.5 18.25 27.234 1 96.69 186 SER B N 1
ATOM 5043 C CA . SER B 1 186 ? 2.729 17.219 26.547 1 96.69 186 SER B CA 1
ATOM 5044 C C . SER B 1 186 ? 2.436 16.047 27.469 1 96.69 186 SER B C 1
ATOM 5046 O O . SER B 1 186 ? 1.308 15.547 27.5 1 96.69 186 SER B O 1
ATOM 5048 N N . MET B 1 187 ? 3.414 15.648 28.219 1 95.88 187 MET B N 1
ATOM 5049 C CA . MET B 1 187 ? 3.25 14.547 29.172 1 95.88 187 MET B CA 1
ATOM 5050 C C . MET B 1 187 ? 2.277 14.922 30.281 1 95.88 187 MET B C 1
ATOM 5052 O O . MET B 1 187 ? 1.444 14.102 30.688 1 95.88 187 MET B O 1
ATOM 5056 N N . TYR B 1 188 ? 2.408 16.094 30.688 1 95.75 188 TYR B N 1
ATOM 5057 C CA . TYR B 1 188 ? 1.523 16.578 31.734 1 95.75 188 TYR B CA 1
ATOM 5058 C C . TYR B 1 188 ? 0.078 16.625 31.25 1 95.75 188 TYR B C 1
ATOM 5060 O O . TYR B 1 188 ? -0.839 16.25 31.984 1 95.75 188 TYR B O 1
ATOM 5068 N N . ALA B 1 189 ? -0.152 17.062 30.047 1 94.44 189 ALA B N 1
ATOM 5069 C CA . ALA B 1 189 ? -1.488 17.25 29.484 1 94.44 189 ALA B CA 1
ATOM 5070 C C . ALA B 1 189 ? -2.203 15.906 29.328 1 94.44 189 ALA B C 1
ATOM 5072 O O . ALA B 1 189 ? -3.436 15.852 29.328 1 94.44 189 ALA B O 1
ATOM 5073 N N . LEU B 1 190 ? -1.464 14.789 29.25 1 93.31 190 LEU B N 1
ATOM 5074 C CA . LEU B 1 190 ? -2.023 13.461 29.047 1 93.31 190 LEU B CA 1
ATOM 5075 C C . LEU B 1 190 ? -3.01 13.109 30.156 1 93.31 190 LEU B C 1
ATOM 5077 O O . LEU B 1 190 ? -3.992 12.398 29.922 1 93.31 190 LEU B O 1
ATOM 5081 N N . HIS B 1 191 ? -2.84 13.656 31.297 1 92.25 191 HIS B N 1
ATOM 5082 C CA . HIS B 1 191 ? -3.648 13.32 32.469 1 92.25 191 HIS B CA 1
ATOM 5083 C C . HIS B 1 191 ? -5.062 13.875 32.344 1 92.25 191 HIS B C 1
ATOM 5085 O O . HIS B 1 191 ? -5.98 13.406 33.031 1 92.25 191 HIS B O 1
ATOM 5091 N N . PHE B 1 192 ? -5.23 14.82 31.422 1 91.75 192 PHE B N 1
ATOM 5092 C CA . PHE B 1 192 ? -6.508 15.516 31.328 1 91.75 192 PHE B CA 1
ATOM 5093 C C . PHE B 1 192 ? -7.199 15.203 30 1 91.75 192 PHE B C 1
ATOM 5095 O O . PHE B 1 192 ? -8.328 15.633 29.766 1 91.75 192 PHE B O 1
ATOM 5102 N N . GLN B 1 193 ? -6.613 14.383 29.188 1 87.31 193 GLN B N 1
ATOM 5103 C CA . GLN B 1 193 ? -7.062 14.281 27.797 1 87.31 193 GLN B CA 1
ATOM 5104 C C . GLN B 1 193 ? -7.969 13.07 27.594 1 87.31 193 GLN B C 1
ATOM 5106 O O . GLN B 1 193 ? -7.812 12.055 28.281 1 87.31 193 GLN B O 1
ATOM 5111 N N . SER B 1 194 ? -8.844 13.352 26.672 1 83.81 194 SER B N 1
ATOM 5112 C CA . SER B 1 194 ? -9.625 12.219 26.188 1 83.81 194 SER B CA 1
ATOM 5113 C C . SER B 1 194 ? -8.742 11.188 25.5 1 83.81 194 SER B C 1
ATOM 5115 O O . SER B 1 194 ? -7.602 11.492 25.125 1 83.81 194 SER B O 1
ATOM 5117 N N . PRO B 1 195 ? -9.211 9.969 25.281 1 83.06 195 PRO B N 1
ATOM 5118 C CA . PRO B 1 195 ? -8.422 8.953 24.594 1 83.06 195 PRO B CA 1
ATOM 5119 C C . PRO B 1 195 ? -7.953 9.391 23.219 1 83.06 195 PRO B C 1
ATOM 5121 O O . PRO B 1 195 ? -6.824 9.094 22.812 1 83.06 195 PRO B O 1
ATOM 5124 N N . ASN B 1 196 ? -8.797 10.109 22.5 1 82.75 196 ASN B N 1
ATOM 5125 C CA . ASN B 1 196 ? -8.422 10.586 21.172 1 82.75 196 ASN B CA 1
ATOM 5126 C C . ASN B 1 196 ? -7.281 11.602 21.25 1 82.75 196 ASN B C 1
ATOM 5128 O O . ASN B 1 196 ? -6.316 11.516 20.484 1 82.75 196 ASN B O 1
ATOM 5132 N N . ASP B 1 197 ? -7.438 12.492 22.172 1 86.69 197 ASP B N 1
ATOM 5133 C CA . ASP B 1 197 ? -6.402 13.508 22.328 1 86.69 197 ASP B CA 1
ATOM 5134 C C . ASP B 1 197 ? -5.102 12.891 22.844 1 86.69 197 ASP B C 1
ATOM 5136 O O . ASP B 1 197 ? -4.012 13.336 22.469 1 86.69 197 ASP B O 1
ATOM 5140 N N . ALA B 1 198 ? -5.301 11.953 23.703 1 89.69 198 ALA B N 1
ATOM 5141 C CA . ALA B 1 198 ? -4.125 11.266 24.234 1 89.69 198 ALA B CA 1
ATOM 5142 C C . ALA B 1 198 ? -3.375 10.523 23.125 1 89.69 198 ALA B C 1
ATOM 5144 O O . ALA B 1 198 ? -2.143 10.508 23.109 1 89.69 198 ALA B O 1
ATOM 5145 N N . HIS B 1 199 ? -4.152 9.898 22.25 1 90.5 199 HIS B N 1
ATOM 5146 C CA . HIS B 1 199 ? -3.543 9.203 21.125 1 90.5 199 HIS B CA 1
ATOM 5147 C C . HIS B 1 199 ? -2.799 10.172 20.219 1 90.5 199 HIS B C 1
ATOM 5149 O O . HIS B 1 199 ? -1.709 9.867 19.734 1 90.5 199 HIS B O 1
ATOM 5155 N N . ALA B 1 200 ? -3.363 11.359 20 1 91.38 200 ALA B N 1
ATOM 5156 C CA . ALA B 1 200 ? -2.697 12.398 19.234 1 91.38 200 ALA B CA 1
ATOM 5157 C C . ALA B 1 200 ? -1.423 12.867 19.922 1 91.38 200 ALA B C 1
ATOM 5159 O O . ALA B 1 200 ? -0.411 13.133 19.266 1 91.38 200 ALA B O 1
ATOM 5160 N N . THR B 1 201 ? -1.48 12.953 21.234 1 93.69 201 THR B N 1
ATOM 5161 C CA . THR B 1 201 ? -0.319 13.375 22.016 1 93.69 201 THR B CA 1
ATOM 5162 C C . THR B 1 201 ? 0.794 12.328 21.922 1 93.69 201 THR B C 1
ATOM 5164 O O . THR B 1 201 ? 1.974 12.68 21.844 1 93.69 201 THR B O 1
ATOM 5167 N N . THR B 1 202 ? 0.429 11.102 21.922 1 94.56 202 THR B N 1
ATOM 5168 C CA . THR B 1 202 ? 1.42 10.039 21.781 1 94.56 202 THR B CA 1
ATOM 5169 C C . THR B 1 202 ? 2.127 10.141 20.422 1 94.56 202 THR B C 1
ATOM 5171 O O . THR B 1 202 ? 3.338 9.93 20.344 1 94.56 202 THR B O 1
ATOM 5174 N N . LEU B 1 203 ? 1.376 10.43 19.422 1 95.38 203 LEU B N 1
ATOM 5175 C CA . LEU B 1 203 ? 1.987 10.656 18.125 1 95.38 203 LEU B CA 1
ATOM 5176 C C . LEU B 1 203 ? 2.973 11.82 18.172 1 95.38 203 LEU B C 1
ATOM 5178 O O . LEU B 1 203 ? 4.098 11.711 17.688 1 95.38 203 LEU B O 1
ATOM 5182 N N . ALA B 1 204 ? 2.531 12.922 18.766 1 96.19 204 ALA B N 1
ATOM 5183 C CA . ALA B 1 204 ? 3.389 14.094 18.875 1 96.19 204 ALA B CA 1
ATOM 5184 C C . ALA B 1 204 ? 4.699 13.758 19.578 1 96.19 204 ALA B C 1
ATOM 5186 O O . ALA B 1 204 ? 5.762 14.258 19.203 1 96.19 204 ALA B O 1
ATOM 5187 N N . GLU B 1 205 ? 4.605 12.93 20.562 1 96.94 205 GLU B N 1
ATOM 5188 C CA . GLU B 1 205 ? 5.801 12.523 21.297 1 96.94 205 GLU B CA 1
ATOM 5189 C C . GLU B 1 205 ? 6.789 11.805 20.391 1 96.94 205 GLU B C 1
ATOM 5191 O O . GLU B 1 205 ? 7.996 12.055 20.438 1 96.94 205 GLU B O 1
ATOM 5196 N N . GLN B 1 206 ? 6.262 10.906 19.578 1 97.25 206 GLN B N 1
ATOM 5197 C CA . GLN B 1 206 ? 7.133 10.172 18.656 1 97.25 206 GLN B CA 1
ATOM 5198 C C . GLN B 1 206 ? 7.711 11.102 17.594 1 97.25 206 GLN B C 1
ATOM 5200 O O . GLN B 1 206 ? 8.875 10.961 17.203 1 97.25 206 GLN B O 1
ATOM 5205 N N . VAL B 1 207 ? 6.945 12.047 17.172 1 97.44 207 VAL B N 1
ATOM 5206 C CA . VAL B 1 207 ? 7.418 13.016 16.188 1 97.44 207 VAL B CA 1
ATOM 5207 C C . VAL B 1 207 ? 8.523 13.875 16.797 1 97.44 207 VAL B C 1
ATOM 5209 O O . VAL B 1 207 ? 9.523 14.172 16.125 1 97.44 207 VAL B O 1
ATOM 5212 N N . MET B 1 208 ? 8.328 14.258 18 1 97.75 208 MET B N 1
ATOM 5213 C CA . MET B 1 208 ? 9.344 15.055 18.688 1 97.75 208 MET B CA 1
ATOM 5214 C C . MET B 1 208 ? 10.641 14.258 18.859 1 97.75 208 MET B C 1
ATOM 5216 O O . MET B 1 208 ? 11.734 14.812 18.766 1 97.75 208 MET B O 1
ATOM 5220 N N . GLU B 1 209 ? 10.508 12.992 19.078 1 97.69 209 GLU B N 1
ATOM 5221 C CA . GLU B 1 209 ? 11.695 12.148 19.156 1 97.69 209 GLU B CA 1
ATOM 5222 C C . GLU B 1 209 ? 12.469 12.156 17.828 1 97.69 209 GLU B C 1
ATOM 5224 O O . GLU B 1 209 ? 13.703 12.227 17.828 1 97.69 209 GLU B O 1
ATOM 5229 N N . PHE B 1 210 ? 11.781 12.062 16.812 1 97.31 210 PHE B N 1
ATOM 5230 C CA . PHE B 1 210 ? 12.453 12.125 15.516 1 97.31 210 PHE B CA 1
ATOM 5231 C C . PHE B 1 210 ? 13.062 13.508 15.289 1 97.31 210 PHE B C 1
ATOM 5233 O O . PHE B 1 210 ? 14.156 13.617 14.742 1 97.31 210 PHE B O 1
ATOM 5240 N N . CYS B 1 211 ? 12.266 14.508 15.625 1 94.38 211 CYS B N 1
ATOM 5241 C CA . CYS B 1 211 ? 12.781 15.867 15.5 1 94.38 211 CYS B CA 1
ATOM 5242 C C . CYS B 1 211 ? 14.125 16.016 16.203 1 94.38 211 CYS B C 1
ATOM 5244 O O . CYS B 1 211 ? 15.062 16.594 15.656 1 94.38 211 CYS B O 1
ATOM 5246 N N . ASP B 1 212 ? 14.227 15.492 17.328 1 96.62 212 ASP B N 1
ATOM 5247 C CA . ASP B 1 212 ? 15.461 15.57 18.094 1 96.62 212 ASP B CA 1
ATOM 5248 C C . ASP B 1 212 ? 16.578 14.766 17.422 1 96.62 212 ASP B C 1
ATOM 5250 O O . ASP B 1 212 ? 17.734 15.18 17.422 1 96.62 212 ASP B O 1
ATOM 5254 N N . LEU B 1 213 ? 16.234 13.609 16.922 1 96.31 213 LEU B N 1
ATOM 5255 C CA . LEU B 1 213 ? 17.203 12.828 16.172 1 96.31 213 LEU B CA 1
ATOM 5256 C C . LEU B 1 213 ? 17.703 13.602 14.961 1 96.31 213 LEU B C 1
ATOM 5258 O O . LEU B 1 213 ? 18.906 13.664 14.711 1 96.31 213 LEU B O 1
ATOM 5262 N N . ARG B 1 214 ? 16.812 14.188 14.258 1 93.06 214 ARG B N 1
ATOM 5263 C CA . ARG B 1 214 ? 17.141 14.961 13.062 1 93.06 214 ARG B CA 1
ATOM 5264 C C . ARG B 1 214 ? 18.047 16.141 13.398 1 93.06 214 ARG B C 1
ATOM 5266 O O . ARG B 1 214 ? 18.906 16.516 12.609 1 93.06 214 ARG B O 1
ATOM 5273 N N . ALA B 1 215 ? 17.859 16.734 14.508 1 92.12 215 ALA B N 1
ATOM 5274 C CA . ALA B 1 215 ? 18.625 17.906 14.938 1 92.12 215 ALA B CA 1
ATOM 5275 C C . ALA B 1 215 ? 20.078 17.547 15.18 1 92.12 215 ALA B C 1
ATOM 5277 O O . ALA B 1 215 ? 20.938 18.438 15.211 1 92.12 215 ALA B O 1
ATOM 5278 N N . THR B 1 216 ? 20.375 16.281 15.359 1 94.19 216 THR B N 1
ATOM 5279 C CA . THR B 1 216 ? 21.766 15.867 15.562 1 94.19 216 THR B CA 1
ATOM 5280 C C . THR B 1 216 ? 22.5 15.797 14.234 1 94.19 216 THR B C 1
ATOM 5282 O O . THR B 1 216 ? 23.734 15.641 14.219 1 94.19 216 THR B O 1
ATOM 5285 N N . MET B 1 217 ? 21.781 15.883 13.148 1 90.5 217 MET B N 1
ATOM 5286 C CA . MET B 1 217 ? 22.359 15.805 11.812 1 90.5 217 MET B CA 1
ATOM 5287 C C . MET B 1 217 ? 22.391 17.172 11.148 1 90.5 217 MET B C 1
ATOM 5289 O O . MET B 1 217 ? 21.469 17.969 11.312 1 90.5 217 MET B O 1
ATOM 5293 N N . SER B 1 218 ? 23.406 17.422 10.383 1 84.12 218 SER B N 1
ATOM 5294 C CA . SER B 1 218 ? 23.422 18.656 9.602 1 84.12 218 SER B CA 1
ATOM 5295 C C . SER B 1 218 ? 22.516 18.562 8.391 1 84.12 218 SER B C 1
ATOM 5297 O O . SER B 1 218 ? 21.969 19.562 7.922 1 84.12 218 SER B O 1
ATOM 5299 N N . SER B 1 219 ? 22.359 17.359 7.91 1 82.25 219 SER B N 1
ATOM 5300 C CA . SER B 1 219 ? 21.469 17 6.801 1 82.25 219 SER B CA 1
ATOM 5301 C C . SER B 1 219 ? 21.219 15.5 6.766 1 82.25 219 SER B C 1
ATOM 5303 O O . SER B 1 219 ? 21.812 14.742 7.535 1 82.25 219 SER B O 1
ATOM 5305 N N . PHE B 1 220 ? 20.344 15.102 5.91 1 80.44 220 PHE B N 1
ATOM 5306 C CA . PHE B 1 220 ? 20.109 13.664 5.75 1 80.44 220 PHE B CA 1
ATOM 5307 C C . PHE B 1 220 ? 21.375 12.969 5.266 1 80.44 220 PHE B C 1
ATOM 5309 O O . PHE B 1 220 ? 21.5 11.742 5.379 1 80.44 220 PHE B O 1
ATOM 5316 N N . HIS B 1 221 ? 22.391 13.75 4.75 1 86.06 221 HIS B N 1
ATOM 5317 C CA . HIS B 1 221 ? 23.609 13.18 4.195 1 86.06 221 HIS B CA 1
ATOM 5318 C C . HIS B 1 221 ? 24.766 13.305 5.176 1 86.06 221 HIS B C 1
ATOM 5320 O O . HIS B 1 221 ? 25.938 13.164 4.793 1 86.06 221 HIS B O 1
ATOM 5326 N N . ASP B 1 222 ? 24.422 13.727 6.348 1 90.81 222 ASP B N 1
ATOM 5327 C CA . ASP B 1 222 ? 25.406 13.648 7.422 1 90.81 222 ASP B CA 1
ATOM 5328 C C . ASP B 1 222 ? 25.656 12.195 7.824 1 90.81 222 ASP B C 1
ATOM 5330 O O . ASP B 1 222 ? 24.875 11.609 8.578 1 90.81 222 ASP B O 1
ATOM 5334 N N . TYR B 1 223 ? 26.797 11.625 7.406 1 93.19 223 TYR B N 1
ATOM 5335 C CA . TYR B 1 223 ? 27.016 10.188 7.5 1 93.19 223 TYR B CA 1
ATOM 5336 C C . TYR B 1 223 ? 27.906 9.852 8.695 1 93.19 223 TYR B C 1
ATOM 5338 O O . TYR B 1 223 ? 28.281 8.695 8.891 1 93.19 223 TYR B O 1
ATOM 5346 N N . ARG B 1 224 ? 28.281 10.812 9.539 1 94.25 224 ARG B N 1
ATOM 5347 C CA . ARG B 1 224 ? 29.25 10.648 10.633 1 94.25 224 ARG B CA 1
ATOM 5348 C C . ARG B 1 224 ? 28.781 9.586 11.617 1 94.25 224 ARG B C 1
ATOM 5350 O O . ARG B 1 224 ? 29.594 8.836 12.172 1 94.25 224 ARG B O 1
ATOM 5357 N N . ASN B 1 225 ? 27.484 9.477 11.852 1 95.69 225 ASN B N 1
ATOM 5358 C CA . ASN B 1 225 ? 26.906 8.531 12.797 1 95.69 225 ASN B CA 1
ATOM 5359 C C . ASN B 1 225 ? 25.812 7.688 12.141 1 95.69 225 ASN B C 1
ATOM 5361 O O . ASN B 1 225 ? 24.766 7.438 12.742 1 95.69 225 ASN B O 1
ATOM 5365 N N . ALA B 1 226 ? 26.109 7.277 10.977 1 95.69 226 ALA B N 1
ATOM 5366 C CA . ALA B 1 226 ? 25.109 6.648 10.117 1 95.69 226 ALA B CA 1
ATOM 5367 C C . ALA B 1 226 ? 24.5 5.43 10.797 1 95.69 226 ALA B C 1
ATOM 5369 O O . ALA B 1 226 ? 23.266 5.281 10.82 1 95.69 226 ALA B O 1
ATOM 5370 N N . GLU B 1 227 ? 25.328 4.566 11.375 1 95.19 227 GLU B N 1
ATOM 5371 C CA . GLU B 1 227 ? 24.812 3.348 12 1 95.19 227 GLU B CA 1
ATOM 5372 C C . GLU B 1 227 ? 23.859 3.668 13.148 1 95.19 227 GLU B C 1
ATOM 5374 O O . GLU B 1 227 ? 22.797 3.072 13.266 1 95.19 227 GLU B O 1
ATOM 5379 N N . LYS B 1 228 ? 24.266 4.543 13.961 1 96.44 228 LYS B N 1
ATOM 5380 C CA . LYS B 1 228 ? 23.469 4.938 15.109 1 96.44 228 LYS B CA 1
ATOM 5381 C C . LYS B 1 228 ? 22.156 5.594 14.672 1 96.44 228 LYS B C 1
ATOM 5383 O O . LYS B 1 228 ? 21.109 5.34 15.25 1 96.44 228 LYS B O 1
ATOM 5388 N N . ILE B 1 229 ? 22.234 6.434 13.664 1 97.12 229 ILE B N 1
ATOM 5389 C CA . ILE B 1 229 ? 21.078 7.152 13.156 1 97.12 229 ILE B CA 1
ATOM 5390 C C . ILE B 1 229 ? 20.062 6.16 12.594 1 97.12 229 ILE B C 1
ATOM 5392 O O . ILE B 1 229 ? 18.859 6.277 12.852 1 97.12 229 ILE B O 1
ATOM 5396 N N . ILE B 1 230 ? 20.547 5.188 11.844 1 97.25 230 ILE B N 1
ATOM 5397 C CA . ILE B 1 230 ? 19.672 4.191 11.227 1 97.25 230 ILE B CA 1
ATOM 5398 C C . ILE B 1 230 ? 18.938 3.418 12.32 1 97.25 230 ILE B C 1
ATOM 5400 O O . ILE B 1 230 ? 17.719 3.291 12.273 1 97.25 230 ILE B O 1
ATOM 5404 N N . LYS B 1 231 ? 19.656 2.967 13.297 1 97 231 LYS B N 1
ATOM 5405 C CA . LYS B 1 231 ? 19.062 2.172 14.375 1 97 231 LYS B CA 1
ATOM 5406 C C . LYS B 1 231 ? 18.047 2.99 15.164 1 97 231 LYS B C 1
ATOM 5408 O O . LYS B 1 231 ? 16.938 2.52 15.445 1 97 231 LYS B O 1
ATOM 5413 N N . ALA B 1 232 ? 18.422 4.191 15.5 1 97.94 232 ALA B N 1
ATOM 5414 C CA . ALA B 1 232 ? 17.531 5.062 16.25 1 97.94 232 ALA B CA 1
ATOM 5415 C C . ALA B 1 232 ? 16.281 5.391 15.461 1 97.94 232 ALA B C 1
ATOM 5417 O O . ALA B 1 232 ? 15.172 5.387 16 1 97.94 232 ALA B O 1
ATOM 5418 N N . ALA B 1 233 ? 16.438 5.695 14.188 1 97.94 233 ALA B N 1
ATOM 5419 C CA . ALA B 1 233 ? 15.305 6.023 13.312 1 97.94 233 ALA B CA 1
ATOM 5420 C C . ALA B 1 233 ? 14.336 4.855 13.211 1 97.94 233 ALA B C 1
ATOM 5422 O O . ALA B 1 233 ? 13.117 5.047 13.281 1 97.94 233 ALA B O 1
ATOM 5423 N N . LEU B 1 234 ? 14.867 3.664 13.07 1 97.69 234 LEU B N 1
ATOM 5424 C CA . LEU B 1 234 ? 14.031 2.482 12.922 1 97.69 234 LEU B CA 1
ATOM 5425 C C . LEU B 1 234 ? 13.258 2.189 14.203 1 97.69 234 LEU B C 1
ATOM 5427 O O . LEU B 1 234 ? 12.125 1.706 14.156 1 97.69 234 LEU B O 1
ATOM 5431 N N . VAL B 1 235 ? 13.852 2.465 15.336 1 97.81 235 VAL B N 1
ATOM 5432 C CA . VAL B 1 235 ? 13.156 2.309 16.609 1 97.81 235 VAL B CA 1
ATOM 5433 C C . VAL B 1 235 ? 11.961 3.254 16.656 1 97.81 235 VAL B C 1
ATOM 5435 O O . VAL B 1 235 ? 10.867 2.854 17.062 1 97.81 235 VAL B O 1
ATOM 5438 N N . ILE B 1 236 ? 12.125 4.484 16.297 1 98.25 236 ILE B N 1
ATOM 5439 C CA . ILE B 1 236 ? 11.031 5.453 16.266 1 98.25 236 ILE B CA 1
ATOM 5440 C C . ILE B 1 236 ? 9.953 5 15.289 1 98.25 236 ILE B C 1
ATOM 5442 O O . ILE B 1 236 ? 8.758 5.07 15.586 1 98.25 236 ILE B O 1
ATOM 5446 N N . ASP B 1 237 ? 10.414 4.535 14.117 1 98.06 237 ASP B N 1
ATOM 5447 C CA . ASP B 1 237 ? 9.469 4.066 13.109 1 98.06 237 ASP B CA 1
ATOM 5448 C C . ASP B 1 237 ? 8.602 2.932 13.656 1 98.06 237 ASP B C 1
ATOM 5450 O O . ASP B 1 237 ? 7.402 2.871 13.375 1 98.06 237 ASP B O 1
ATOM 5454 N N . SER B 1 238 ? 9.242 2.027 14.359 1 96.44 238 SER B N 1
ATOM 5455 C CA . SER B 1 238 ? 8.508 0.901 14.93 1 96.44 238 SER B CA 1
ATOM 5456 C C . SER B 1 238 ? 7.441 1.376 15.906 1 96.44 238 SER B C 1
ATOM 5458 O O . SER B 1 238 ? 6.348 0.811 15.969 1 96.44 238 SER B O 1
ATOM 5460 N N . LYS B 1 239 ? 7.711 2.375 16.688 1 96.69 239 LYS B N 1
ATOM 5461 C CA . LYS B 1 239 ? 6.738 2.953 17.609 1 96.69 239 LYS B CA 1
ATOM 5462 C C . LYS B 1 239 ? 5.578 3.594 16.844 1 96.69 239 LYS B C 1
ATOM 5464 O O . LYS B 1 239 ? 4.43 3.52 17.281 1 96.69 239 LYS B O 1
ATOM 5469 N N . LEU B 1 240 ? 5.867 4.215 15.781 1 97.06 240 LEU B N 1
ATOM 5470 C CA . LEU B 1 240 ? 4.84 4.844 14.961 1 97.06 240 LEU B CA 1
ATOM 5471 C C . LEU B 1 240 ? 3.936 3.793 14.32 1 97.06 240 LEU B C 1
ATOM 5473 O O . LEU B 1 240 ? 2.715 3.957 14.281 1 97.06 240 LEU B O 1
ATOM 5477 N N . VAL B 1 241 ? 4.559 2.703 13.828 1 93.69 241 VAL B N 1
ATOM 5478 C CA . VAL B 1 241 ? 3.764 1.613 13.273 1 93.69 241 VAL B CA 1
ATOM 5479 C C . VAL B 1 241 ? 2.803 1.084 14.336 1 93.69 241 VAL B C 1
ATOM 5481 O O . VAL B 1 241 ? 1.631 0.828 14.047 1 93.69 241 VAL B O 1
ATOM 5484 N N . GLU B 1 242 ? 3.264 0.942 15.516 1 91 242 GLU B N 1
ATOM 5485 C CA . GLU B 1 242 ? 2.428 0.484 16.625 1 91 242 GLU B CA 1
ATOM 5486 C C . GLU B 1 242 ? 1.303 1.475 16.906 1 91 242 GLU B C 1
ATOM 5488 O O . GLU B 1 242 ? 0.18 1.073 17.219 1 91 242 GLU B O 1
ATOM 5493 N N . TRP B 1 243 ? 1.594 2.715 16.828 1 92.75 243 TRP B N 1
ATOM 5494 C CA . TRP B 1 243 ? 0.609 3.77 17.047 1 92.75 243 TRP B CA 1
ATOM 5495 C C . TRP B 1 243 ? -0.592 3.592 16.125 1 92.75 243 TRP B C 1
ATOM 5497 O O . TRP B 1 243 ? -1.736 3.791 16.531 1 92.75 243 TRP B O 1
ATOM 5507 N N . ALA B 1 244 ? -0.376 3.203 14.883 1 88.88 244 ALA B N 1
ATOM 5508 C CA . ALA B 1 244 ? -1.426 3.09 13.875 1 88.88 244 ALA B CA 1
ATOM 5509 C C . ALA B 1 244 ? -2.355 1.918 14.172 1 88.88 244 ALA B C 1
ATOM 5511 O O . ALA B 1 244 ? -3.484 1.871 13.68 1 88.88 244 ALA B O 1
ATOM 5512 N N . PHE B 1 245 ? -1.899 1.028 15.031 1 79.62 245 PHE B N 1
ATOM 5513 C CA . PHE B 1 245 ? -2.693 -0.156 15.336 1 79.62 245 PHE B CA 1
ATOM 5514 C C . PHE B 1 245 ? -3.445 0.019 16.656 1 79.62 245 PHE B C 1
ATOM 5516 O O . PHE B 1 245 ? -4.293 -0.805 17 1 79.62 245 PHE B O 1
ATOM 5523 N N . THR B 1 246 ? -3.172 1.036 17.391 1 77.56 246 THR B N 1
ATOM 5524 C CA . THR B 1 246 ? -3.756 1.171 18.719 1 77.56 246 THR B CA 1
ATOM 5525 C C . THR B 1 246 ? -4.668 2.393 18.797 1 77.56 246 THR B C 1
ATOM 5527 O O . THR B 1 246 ? -4.906 2.934 19.875 1 77.56 246 THR B O 1
ATOM 5530 N N . TYR B 1 247 ? -5.164 2.799 17.672 1 73.25 247 TYR B N 1
ATOM 5531 C CA . TYR B 1 247 ? -5.996 3.994 17.703 1 73.25 247 TYR B CA 1
ATOM 5532 C C . TYR B 1 247 ? -7.391 3.674 18.234 1 73.25 247 TYR B C 1
ATOM 5534 O O . TYR B 1 247 ? -7.898 2.566 18.031 1 73.25 247 TYR B O 1
ATOM 5542 N N . PRO B 1 248 ? -7.84 4.73 18.906 1 68.06 248 PRO B N 1
ATOM 5543 C CA . PRO B 1 248 ? -9.227 4.543 19.344 1 68.06 248 PRO B CA 1
ATOM 5544 C C . PRO B 1 248 ? -10.211 4.523 18.188 1 68.06 248 PRO B C 1
ATOM 5546 O O . PRO B 1 248 ? -10.148 5.375 17.297 1 68.06 248 PRO B O 1
ATOM 5549 N N . PRO B 1 249 ? -10.984 3.506 18.078 1 62 249 PRO B N 1
ATOM 5550 C CA . PRO B 1 249 ? -11.859 3.297 16.922 1 62 249 PRO B CA 1
ATOM 5551 C C . PRO B 1 249 ? -12.812 4.465 16.688 1 62 249 PRO B C 1
ATOM 5553 O O . PRO B 1 249 ? -13.234 4.707 15.562 1 62 249 PRO B O 1
ATOM 5556 N N . GLU B 1 250 ? -13.156 5.254 17.656 1 60.28 250 GLU B N 1
ATOM 5557 C CA . GLU B 1 250 ? -14.219 6.242 17.516 1 60.28 250 GLU B CA 1
ATOM 5558 C C . GLU B 1 250 ? -13.781 7.395 16.609 1 60.28 250 GLU B C 1
ATOM 5560 O O . GLU B 1 250 ? -14.617 8.07 16 1 60.28 250 GLU B O 1
ATOM 5565 N N . CYS B 1 251 ? -12.516 7.449 16.516 1 62.09 251 CYS B N 1
ATOM 5566 C CA . CYS B 1 251 ? -12.328 8.766 15.914 1 62.09 251 CYS B CA 1
ATOM 5567 C C . CYS B 1 251 ? -11.148 8.773 14.961 1 62.09 251 CYS B C 1
ATOM 5569 O O . CYS B 1 251 ? -10.789 9.812 14.414 1 62.09 251 CYS B O 1
ATOM 5571 N N . MET B 1 252 ? -10.648 7.68 14.664 1 74.19 252 MET B N 1
ATOM 5572 C CA . MET B 1 252 ? -9.484 7.742 13.789 1 74.19 252 MET B CA 1
ATOM 5573 C C . MET B 1 252 ? -9.602 6.734 12.656 1 74.19 252 MET B C 1
ATOM 5575 O O . MET B 1 252 ? -8.68 6.586 11.844 1 74.19 252 MET B O 1
ATOM 5579 N N . PHE B 1 253 ? -10.82 6.461 12.57 1 77.75 253 PHE B N 1
ATOM 5580 C CA . PHE B 1 253 ? -11.078 5.434 11.562 1 77.75 253 PHE B CA 1
ATOM 5581 C C . PHE B 1 253 ? -11.258 6.062 10.188 1 77.75 253 PHE B C 1
ATOM 5583 O O . PHE B 1 253 ? -11.672 7.219 10.078 1 77.75 253 PHE B O 1
ATOM 5590 N N . TYR B 1 254 ? -10.812 5.395 9.195 1 88.31 254 TYR B N 1
ATOM 5591 C CA . TYR B 1 254 ? -11.141 5.797 7.828 1 88.31 254 TYR B CA 1
ATOM 5592 C C . TYR B 1 254 ? -11.57 4.594 6.996 1 88.31 254 TYR B C 1
ATOM 5594 O O . TYR B 1 254 ? -11.242 3.451 7.328 1 88.31 254 TYR B O 1
ATOM 5602 N N . LYS B 1 255 ? -12.344 4.84 6.004 1 91.38 255 LYS B N 1
ATOM 5603 C CA . LYS B 1 255 ? -12.797 3.842 5.039 1 91.38 255 LYS B CA 1
ATOM 5604 C C . LYS B 1 255 ? -12.156 4.066 3.674 1 91.38 255 LYS B C 1
ATOM 5606 O O . LYS B 1 255 ? -11.883 5.207 3.289 1 91.38 255 LYS B O 1
ATOM 5611 N N . THR B 1 256 ? -11.898 3.004 3.008 1 93.31 256 THR B N 1
ATOM 5612 C CA . THR B 1 256 ? -11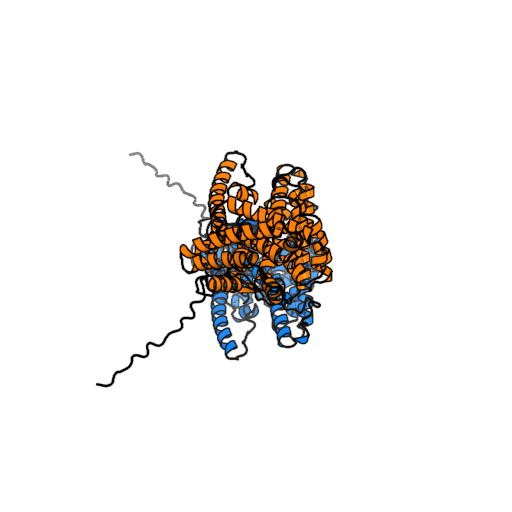.344 3.055 1.659 1 93.31 256 THR B CA 1
ATOM 5613 C C . THR B 1 256 ? -12.445 2.867 0.618 1 93.31 256 THR B C 1
ATOM 5615 O O . THR B 1 256 ? -13.227 1.918 0.697 1 93.31 256 THR B O 1
ATOM 5618 N N . LEU B 1 257 ? -12.539 3.826 -0.285 1 93.06 257 LEU B N 1
ATOM 5619 C CA . LEU B 1 257 ? -13.492 3.752 -1.384 1 93.06 257 LEU B CA 1
ATOM 5620 C C . LEU B 1 257 ? -12.773 3.596 -2.721 1 93.06 257 LEU B C 1
ATOM 5622 O O . LEU B 1 257 ? -11.781 4.281 -2.98 1 93.06 257 LEU B O 1
ATOM 5626 N N . THR B 1 258 ? -13.188 2.674 -3.514 1 92.75 258 THR B N 1
ATOM 5627 C CA . THR B 1 258 ? -12.586 2.428 -4.82 1 92.75 258 THR B CA 1
ATOM 5628 C C . THR B 1 258 ? -13.375 3.135 -5.918 1 92.75 258 THR B C 1
ATOM 5630 O O . THR B 1 258 ? -14.562 3.416 -5.758 1 92.75 258 THR B O 1
ATOM 5633 N N . LEU B 1 259 ? -12.734 3.402 -7.047 1 90.56 259 LEU B N 1
ATOM 5634 C CA . LEU B 1 259 ? -13.344 4.133 -8.156 1 90.56 259 LEU B CA 1
ATOM 5635 C C . LEU B 1 259 ? -13.844 3.178 -9.234 1 90.56 259 LEU B C 1
ATOM 5637 O O . LEU B 1 259 ? -13.242 2.119 -9.453 1 90.56 259 LEU B O 1
ATOM 5641 N N . ARG B 1 260 ? -14.805 3.613 -9.906 1 86.12 260 ARG B N 1
ATOM 5642 C CA . ARG B 1 260 ? -15.273 2.893 -11.086 1 86.12 260 ARG B CA 1
ATOM 5643 C C . ARG B 1 260 ? -14.477 3.297 -12.328 1 86.12 260 ARG B C 1
ATOM 5645 O O . ARG B 1 260 ? -14.203 2.463 -13.188 1 86.12 260 ARG B O 1
ATOM 5652 N N . GLN B 1 261 ? -14.125 4.586 -12.328 1 88.81 261 GLN B N 1
ATOM 5653 C CA . GLN B 1 261 ? -13.344 5.148 -13.422 1 88.81 261 GLN B CA 1
ATOM 5654 C C . GLN B 1 261 ? -12.281 6.117 -12.906 1 88.81 261 GLN B C 1
ATOM 5656 O O . GLN B 1 261 ? -12.438 6.699 -11.828 1 88.81 261 GLN B O 1
ATOM 5661 N N . ARG B 1 262 ? -11.375 6.254 -13.688 1 89.38 262 ARG B N 1
ATOM 5662 C CA . ARG B 1 262 ? -10.289 7.152 -13.305 1 89.38 262 ARG B CA 1
ATOM 5663 C C . ARG B 1 262 ? -10.789 8.578 -13.125 1 89.38 262 ARG B C 1
ATOM 5665 O O . ARG B 1 262 ? -11.648 9.039 -13.883 1 89.38 262 ARG B O 1
ATOM 5672 N N . SER B 1 263 ? -10.312 9.273 -12.156 1 90.94 263 SER B N 1
ATOM 5673 C CA . SER B 1 263 ? -10.625 10.672 -11.891 1 90.94 263 SER B CA 1
ATOM 5674 C C . SER B 1 263 ? -9.359 11.477 -11.594 1 90.94 263 SER B C 1
ATOM 5676 O O . SER B 1 263 ? -8.469 11 -10.891 1 90.94 263 SER B O 1
ATOM 5678 N N . ASP B 1 264 ? -9.273 12.68 -12.078 1 90.19 264 ASP B N 1
ATOM 5679 C CA . ASP B 1 264 ? -8.109 13.531 -11.883 1 90.19 264 ASP B CA 1
ATOM 5680 C C . ASP B 1 264 ? -7.957 13.93 -10.414 1 90.19 264 ASP B C 1
ATOM 5682 O O . ASP B 1 264 ? -6.852 14.242 -9.961 1 90.19 264 ASP B O 1
ATOM 5686 N N . GLY B 1 265 ? -9.07 13.938 -9.727 1 93.19 265 GLY B N 1
ATOM 5687 C CA . GLY B 1 265 ? -9.031 14.352 -8.328 1 93.19 265 GLY B CA 1
ATOM 5688 C C . GLY B 1 265 ? -8.539 13.258 -7.402 1 93.19 265 GLY B C 1
ATOM 5689 O O . GLY B 1 265 ? -8.328 13.5 -6.211 1 93.19 265 GLY B O 1
ATOM 5690 N N . VAL B 1 266 ? -8.422 12.07 -7.949 1 95.25 266 VAL B N 1
ATOM 5691 C CA . VAL B 1 266 ? -7.938 10.922 -7.191 1 95.25 266 VAL B CA 1
ATOM 5692 C C . VAL B 1 266 ? -6.688 10.352 -7.863 1 95.25 266 VAL B C 1
ATOM 5694 O O . VAL B 1 266 ? -6.699 10.062 -9.062 1 95.25 266 VAL B O 1
ATOM 5697 N N . PHE B 1 267 ? -5.598 10.203 -7.191 1 96.5 267 PHE B N 1
ATOM 5698 C CA . PHE B 1 267 ? -4.328 9.82 -7.797 1 96.5 267 PHE B CA 1
ATOM 5699 C C . PHE B 1 267 ? -4.379 8.375 -8.289 1 96.5 267 PHE B C 1
ATOM 5701 O O . PHE B 1 267 ? -3.982 8.086 -9.414 1 96.5 267 PHE B O 1
ATOM 5708 N N . SER B 1 268 ? -4.766 7.461 -7.387 1 95.12 268 SER B N 1
ATOM 5709 C CA . SER B 1 268 ? -4.832 6.035 -7.684 1 95.12 268 SER B CA 1
ATOM 5710 C C . SER B 1 268 ? -6.266 5.598 -7.973 1 95.12 268 SER B C 1
ATOM 5712 O O . SER B 1 268 ? -7.051 6.363 -8.531 1 95.12 268 SER B O 1
ATOM 5714 N N . ASP B 1 269 ? -6.625 4.367 -7.715 1 95.5 269 ASP B N 1
ATOM 5715 C CA . ASP B 1 269 ? -7.957 3.852 -8.016 1 95.5 269 ASP B CA 1
ATOM 5716 C C . ASP B 1 269 ? -8.828 3.814 -6.762 1 95.5 269 ASP B C 1
ATOM 5718 O O . ASP B 1 269 ? -9.852 3.129 -6.73 1 95.5 269 ASP B O 1
ATOM 5722 N N . HIS B 1 270 ? -8.383 4.453 -5.684 1 95.38 270 HIS B N 1
ATOM 5723 C CA . HIS B 1 270 ? -9.133 4.512 -4.438 1 95.38 270 HIS B CA 1
ATOM 5724 C C . HIS B 1 270 ? -8.773 5.754 -3.633 1 95.38 270 HIS B C 1
ATOM 5726 O O . HIS B 1 270 ? -7.773 6.422 -3.926 1 95.38 270 HIS B O 1
ATOM 5732 N N . TYR B 1 271 ? -9.555 6.148 -2.734 1 95.69 271 TYR B N 1
ATOM 5733 C CA . TYR B 1 271 ? -9.289 7.223 -1.781 1 95.69 271 TYR B CA 1
ATOM 5734 C C . TYR B 1 271 ? -9.922 6.918 -0.428 1 95.69 271 TYR B C 1
ATOM 5736 O O . TYR B 1 271 ? -10.609 5.906 -0.272 1 95.69 271 TYR B O 1
ATOM 5744 N N . HIS B 1 272 ? -9.625 7.707 0.597 1 95.44 272 HIS B N 1
ATOM 5745 C CA . HIS B 1 272 ? -10.062 7.469 1.968 1 95.44 272 HIS B CA 1
ATOM 5746 C C . HIS B 1 272 ? -11.102 8.5 2.402 1 95.44 272 HIS B C 1
ATOM 5748 O O . HIS B 1 272 ? -11.031 9.664 1.999 1 95.44 272 HIS B O 1
ATOM 5754 N N . ILE B 1 273 ? -12.023 8.039 3.164 1 93.44 273 ILE B N 1
ATOM 5755 C CA . ILE B 1 273 ? -12.969 8.898 3.863 1 93.44 273 ILE B CA 1
ATOM 5756 C C . ILE B 1 273 ? -12.75 8.797 5.371 1 93.44 273 ILE B C 1
ATOM 5758 O O . ILE B 1 273 ? -12.773 7.695 5.934 1 93.44 273 ILE B O 1
ATOM 5762 N N . TYR B 1 274 ? -12.547 9.922 5.984 1 91.06 274 TYR B N 1
ATOM 5763 C CA . TYR B 1 274 ? -12.234 9.953 7.41 1 91.06 274 TYR B CA 1
ATOM 5764 C C . TYR B 1 274 ? -13.43 10.453 8.219 1 91.06 274 TYR B C 1
ATOM 5766 O O . TYR B 1 274 ? -14.391 10.977 7.656 1 91.06 274 TYR B O 1
ATOM 5774 N N . ASP B 1 275 ? -13.312 10.281 9.547 1 85.94 275 ASP B N 1
ATOM 5775 C CA . ASP B 1 275 ? -14.359 10.75 10.445 1 85.94 275 ASP B CA 1
ATOM 5776 C C . ASP B 1 275 ? -14.398 12.273 10.5 1 85.94 275 ASP B C 1
ATOM 5778 O O . ASP B 1 275 ? -15.461 12.867 10.719 1 85.94 275 ASP B O 1
ATOM 5782 N N . SER B 1 276 ? -13.289 12.852 10.32 1 88 276 SER B N 1
ATOM 5783 C CA . SER B 1 276 ? -13.164 14.305 10.367 1 88 276 SER B CA 1
ATOM 5784 C C . SER B 1 276 ? -11.891 14.773 9.68 1 88 276 SER B C 1
ATOM 5786 O O . SER B 1 276 ? -11 13.977 9.398 1 88 276 SER B O 1
ATOM 5788 N N . ILE B 1 277 ? -11.859 16.047 9.438 1 90.81 277 ILE B N 1
ATOM 5789 C CA . ILE B 1 277 ? -10.664 16.641 8.859 1 90.81 277 ILE B CA 1
ATOM 5790 C C . ILE B 1 277 ? -9.5 16.531 9.844 1 90.81 277 ILE B C 1
ATOM 5792 O O . ILE B 1 277 ? -8.352 16.328 9.445 1 90.81 277 ILE B O 1
ATOM 5796 N N . TRP B 1 278 ? -9.836 16.625 11.078 1 89.44 278 TRP B N 1
ATOM 5797 C CA . TRP B 1 278 ? -8.82 16.484 12.117 1 89.44 278 TRP B CA 1
ATOM 5798 C C . TRP B 1 278 ? -8.195 15.094 12.086 1 89.44 278 TRP B C 1
ATOM 5800 O O . TRP B 1 278 ? -6.973 14.953 12.188 1 89.44 278 TRP B O 1
ATOM 5810 N N . ALA B 1 279 ? -9 14.125 11.945 1 90.12 279 ALA B N 1
ATOM 5811 C CA . ALA B 1 279 ? -8.508 12.75 11.867 1 90.12 279 ALA B CA 1
ATOM 5812 C C . ALA B 1 279 ? -7.609 12.555 10.648 1 90.12 279 ALA B C 1
ATOM 5814 O O . ALA B 1 279 ? -6.547 11.938 10.75 1 90.12 279 ALA B O 1
ATOM 5815 N N . ALA B 1 280 ? -8.047 13.086 9.516 1 93.56 280 ALA B N 1
ATOM 5816 C CA . ALA B 1 280 ? -7.242 13 8.305 1 93.56 280 ALA B CA 1
ATOM 5817 C C . ALA B 1 280 ? -5.883 13.672 8.492 1 93.56 280 ALA B C 1
ATOM 5819 O O . ALA B 1 280 ? -4.855 13.125 8.078 1 93.56 280 ALA B O 1
ATOM 5820 N N . ALA B 1 281 ? -5.922 14.805 9.109 1 93.44 281 ALA B N 1
ATOM 5821 C CA . ALA B 1 281 ? -4.684 15.539 9.359 1 93.44 281 ALA B CA 1
ATOM 5822 C C . ALA B 1 281 ? -3.748 14.75 10.266 1 93.44 281 ALA B C 1
ATOM 5824 O O . ALA B 1 281 ? -2.531 14.742 10.07 1 93.44 281 ALA B O 1
ATOM 5825 N N . LEU B 1 282 ? -4.328 14.148 11.273 1 92.5 282 LEU B N 1
ATOM 5826 C CA . LEU B 1 282 ? -3.527 13.359 12.203 1 92.5 282 LEU B CA 1
ATOM 5827 C C . LEU B 1 282 ? -2.855 12.195 11.484 1 92.5 282 LEU B C 1
ATOM 5829 O O . LEU B 1 282 ? -1.66 11.953 11.672 1 92.5 282 LEU B O 1
ATOM 5833 N N . TRP B 1 283 ? -3.576 11.492 10.656 1 95.12 283 TRP B N 1
ATOM 5834 C CA . TRP B 1 283 ? -3.01 10.398 9.867 1 95.12 283 TRP B CA 1
ATOM 5835 C C . TRP B 1 283 ? -1.896 10.914 8.953 1 95.12 283 TRP B C 1
ATOM 5837 O O . TRP B 1 283 ? -0.871 10.25 8.789 1 95.12 283 TRP B O 1
ATOM 5847 N N . ASN B 1 284 ? -2.121 12.031 8.359 1 96.75 284 ASN B N 1
ATOM 5848 C CA . ASN B 1 284 ? -1.108 12.57 7.461 1 96.75 284 ASN B CA 1
ATOM 5849 C C . ASN B 1 284 ? 0.155 12.977 8.211 1 96.75 284 ASN B C 1
ATOM 5851 O O . ASN B 1 284 ? 1.262 12.867 7.684 1 96.75 284 ASN B O 1
ATOM 5855 N N . HIS B 1 285 ? -0.02 13.461 9.445 1 95.31 285 HIS B N 1
ATOM 5856 C CA . HIS B 1 285 ? 1.157 13.734 10.258 1 95.31 285 HIS B CA 1
ATOM 5857 C C . HIS B 1 285 ? 1.957 12.461 10.523 1 95.31 285 HIS B C 1
ATOM 5859 O O . HIS B 1 285 ? 3.184 12.461 10.398 1 95.31 285 HIS B O 1
ATOM 5865 N N . TYR B 1 286 ? 1.243 11.445 10.867 1 96.56 286 TYR B N 1
ATOM 5866 C CA . TYR B 1 286 ? 1.836 10.125 11.062 1 96.56 286 TYR B CA 1
ATOM 5867 C C . TYR B 1 286 ? 2.598 9.688 9.82 1 96.56 286 TYR B C 1
ATOM 5869 O O . TYR B 1 286 ? 3.756 9.266 9.906 1 96.56 286 TYR B O 1
ATOM 5877 N N . ARG B 1 287 ? 1.979 9.797 8.688 1 97.88 287 ARG B N 1
ATOM 5878 C CA . ARG B 1 287 ? 2.551 9.359 7.418 1 97.88 287 ARG B CA 1
ATOM 5879 C C . ARG B 1 287 ? 3.762 10.203 7.039 1 97.88 287 ARG B C 1
ATOM 5881 O O . ARG B 1 287 ? 4.777 9.672 6.586 1 97.88 287 ARG B O 1
ATOM 5888 N N . CYS B 1 288 ? 3.689 11.508 7.277 1 96.19 288 CYS B N 1
ATOM 5889 C CA . CYS B 1 288 ? 4.781 12.414 6.949 1 96.19 288 CYS B CA 1
ATOM 5890 C C . CYS B 1 288 ? 6.043 12.055 7.727 1 96.19 288 CYS B C 1
ATOM 5892 O O . CYS B 1 288 ? 7.129 11.961 7.148 1 96.19 288 CYS B O 1
ATOM 5894 N N . VAL B 1 289 ? 5.871 11.883 8.977 1 96.75 289 VAL B N 1
ATOM 5895 C CA . VAL B 1 289 ? 7.055 11.641 9.789 1 96.75 289 VAL B CA 1
ATOM 5896 C C . VAL B 1 289 ? 7.672 10.297 9.422 1 96.75 289 VAL B C 1
ATOM 5898 O O . VAL B 1 289 ? 8.898 10.156 9.383 1 96.75 289 VAL B O 1
ATOM 5901 N N . ARG B 1 290 ? 6.855 9.344 9.109 1 98 290 ARG B N 1
ATOM 5902 C CA . ARG B 1 290 ? 7.387 8.047 8.703 1 98 290 ARG B CA 1
ATOM 5903 C C . ARG B 1 290 ? 8.102 8.141 7.359 1 98 290 ARG B C 1
ATOM 5905 O O . ARG B 1 290 ? 9.109 7.461 7.137 1 98 290 ARG B O 1
ATOM 5912 N N . ILE B 1 291 ? 7.605 8.914 6.473 1 97 291 ILE B N 1
ATOM 5913 C CA . ILE B 1 291 ? 8.297 9.125 5.207 1 97 291 ILE B CA 1
ATOM 5914 C C . ILE B 1 291 ? 9.68 9.711 5.473 1 97 291 ILE B C 1
ATOM 5916 O O . ILE B 1 291 ? 10.68 9.227 4.938 1 97 291 ILE B O 1
ATOM 5920 N N . LEU B 1 292 ? 9.75 10.727 6.305 1 95.06 292 LEU B N 1
ATOM 5921 C CA . LEU B 1 292 ? 11.031 11.367 6.609 1 95.06 292 LEU B CA 1
ATOM 5922 C C . LEU B 1 292 ? 11.992 10.375 7.258 1 95.06 292 LEU B C 1
ATOM 5924 O O . LEU B 1 292 ? 13.172 10.336 6.906 1 95.06 292 LEU B O 1
ATOM 5928 N N . ILE B 1 293 ? 11.469 9.594 8.188 1 96.81 293 ILE B N 1
ATOM 5929 C CA . ILE B 1 293 ? 12.289 8.609 8.883 1 96.81 293 ILE B CA 1
ATOM 5930 C C . ILE B 1 293 ? 12.852 7.605 7.883 1 96.81 293 ILE B C 1
ATOM 5932 O O . ILE B 1 293 ? 14.062 7.344 7.875 1 96.81 293 ILE B O 1
ATOM 5936 N N . ASN B 1 294 ? 12 7.074 7.047 1 97.12 294 ASN B N 1
ATOM 5937 C CA . ASN B 1 294 ? 12.438 6.051 6.102 1 97.12 294 ASN B CA 1
ATOM 5938 C C . ASN B 1 294 ? 13.344 6.641 5.023 1 97.12 294 ASN B C 1
ATOM 5940 O O . ASN B 1 294 ? 14.211 5.945 4.488 1 97.12 294 ASN B O 1
ATOM 5944 N N . GLU B 1 295 ? 13.172 7.914 4.719 1 93.94 295 GLU B N 1
ATOM 5945 C CA . GLU B 1 295 ? 14.102 8.57 3.805 1 93.94 295 GLU B CA 1
ATOM 5946 C C . GLU B 1 295 ? 15.492 8.688 4.418 1 93.94 295 GLU B C 1
ATOM 5948 O O . GLU B 1 295 ? 16.5 8.445 3.746 1 93.94 295 GLU B O 1
ATOM 5953 N N . VAL B 1 296 ? 15.539 9.062 5.66 1 93.81 296 VAL B N 1
ATOM 5954 C CA . VAL B 1 296 ? 16.812 9.125 6.363 1 93.81 296 VAL B CA 1
ATOM 5955 C C . VAL B 1 296 ? 17.469 7.75 6.363 1 93.81 296 VAL B C 1
ATOM 5957 O O . VAL B 1 296 ? 18.672 7.625 6.059 1 93.81 296 VAL B O 1
ATOM 5960 N N . VAL B 1 297 ? 16.719 6.746 6.688 1 96.44 297 VAL B N 1
ATOM 5961 C CA . VAL B 1 297 ? 17.234 5.379 6.715 1 96.44 297 VAL B CA 1
ATOM 5962 C C . VAL B 1 297 ? 17.75 4.992 5.332 1 96.44 297 VAL B C 1
ATOM 5964 O O . VAL B 1 297 ? 18.859 4.457 5.199 1 96.44 297 VAL B O 1
ATOM 5967 N N . TYR B 1 298 ? 17.031 5.301 4.332 1 94.81 298 TYR B N 1
ATOM 5968 C CA . TYR B 1 298 ? 17.391 4.977 2.959 1 94.81 298 TYR B CA 1
ATOM 5969 C C . TYR B 1 298 ? 18.719 5.629 2.576 1 94.81 298 TYR B C 1
ATOM 5971 O O . TYR B 1 298 ? 19.609 4.973 2.043 1 94.81 298 TYR B O 1
ATOM 5979 N N . VAL B 1 299 ? 18.812 6.91 2.842 1 92.31 299 VAL B N 1
ATOM 5980 C CA . VAL B 1 299 ? 19.984 7.68 2.451 1 92.31 299 VAL B CA 1
ATOM 5981 C C . VAL B 1 299 ? 21.219 7.172 3.211 1 92.31 299 VAL B C 1
ATOM 5983 O O . VAL B 1 299 ? 22.266 6.941 2.615 1 92.31 299 VAL B O 1
ATOM 5986 N N . GLN B 1 300 ? 21.062 6.973 4.488 1 95.06 300 GLN B N 1
ATOM 5987 C CA . GLN B 1 300 ? 22.172 6.523 5.328 1 95.06 300 GLN B CA 1
ATOM 5988 C C . GLN B 1 300 ? 22.594 5.098 4.98 1 95.06 300 GLN B C 1
ATOM 5990 O O . GLN B 1 300 ? 23.781 4.785 4.922 1 95.06 300 GLN B O 1
ATOM 5995 N N . LEU B 1 301 ? 21.625 4.254 4.773 1 94.62 301 LEU B N 1
ATOM 5996 C CA . LEU B 1 301 ? 21.891 2.865 4.426 1 94.62 301 LEU B CA 1
ATOM 5997 C C . LEU B 1 301 ? 22.562 2.766 3.064 1 94.62 301 LEU B C 1
ATOM 5999 O O . LEU B 1 301 ? 23.469 1.95 2.875 1 94.62 301 LEU B O 1
ATOM 6003 N N . THR B 1 302 ? 22.094 3.508 2.105 1 92.38 302 THR B N 1
ATOM 6004 C CA . THR B 1 302 ? 22.703 3.518 0.778 1 92.38 302 THR B CA 1
ATOM 6005 C C . THR B 1 302 ? 24.172 3.932 0.856 1 92.38 302 THR B C 1
ATOM 6007 O O . THR B 1 302 ? 25.016 3.334 0.198 1 92.38 302 THR B O 1
ATOM 6010 N N . HIS B 1 303 ? 24.422 4.91 1.663 1 92.88 303 HIS B N 1
ATOM 6011 C CA . HIS B 1 303 ? 25.797 5.359 1.853 1 92.88 303 HIS B CA 1
ATOM 6012 C C . HIS B 1 303 ? 26.656 4.254 2.445 1 92.88 303 HIS B C 1
ATOM 6014 O O . HIS B 1 303 ? 27.75 3.99 1.953 1 92.88 303 HIS B O 1
ATOM 6020 N N . LEU B 1 304 ? 26.141 3.627 3.447 1 93.88 304 LEU B N 1
ATOM 6021 C CA . LEU B 1 304 ? 26.906 2.566 4.102 1 93.88 304 LEU B CA 1
ATOM 6022 C C . LEU B 1 304 ? 27.109 1.389 3.156 1 93.88 304 LEU B C 1
ATOM 6024 O O . LEU B 1 304 ? 28.172 0.765 3.166 1 93.88 304 LEU B O 1
ATOM 6028 N N . ARG B 1 305 ? 26.125 1.021 2.439 1 91.5 305 ARG B N 1
ATOM 6029 C CA . ARG B 1 305 ? 26.234 -0.067 1.474 1 91.5 305 ARG B CA 1
ATOM 6030 C C . ARG B 1 305 ? 27.359 0.197 0.472 1 91.5 305 ARG B C 1
ATOM 6032 O O . ARG B 1 305 ? 28.078 -0.723 0.085 1 91.5 305 ARG B O 1
ATOM 6039 N N . ASN B 1 306 ? 27.516 1.417 0.082 1 91.31 306 ASN B N 1
ATOM 6040 C CA . ASN B 1 306 ? 28.5 1.8 -0.924 1 91.31 306 ASN B CA 1
ATOM 6041 C C . ASN B 1 306 ? 29.891 1.953 -0.316 1 91.31 306 ASN B C 1
ATOM 6043 O O . ASN B 1 306 ? 30.891 1.672 -0.974 1 91.31 306 ASN B O 1
ATOM 6047 N N . THR B 1 307 ? 30.016 2.367 0.9 1 93.38 307 THR B N 1
ATOM 6048 C CA . THR B 1 307 ? 31.297 2.729 1.483 1 93.38 307 THR B CA 1
ATOM 6049 C C . THR B 1 307 ? 31.812 1.617 2.395 1 93.38 307 THR B C 1
ATOM 6051 O O . THR B 1 307 ? 33.031 1.469 2.584 1 93.38 307 THR B O 1
ATOM 6054 N N . GLN B 1 308 ? 30.859 0.884 2.998 1 91.62 308 GLN B N 1
ATOM 6055 C CA . GLN B 1 308 ? 31.203 -0.208 3.9 1 91.62 308 GLN B CA 1
ATOM 6056 C C . GLN B 1 308 ? 30.406 -1.468 3.57 1 91.62 308 GLN B C 1
ATOM 6058 O O . GLN B 1 308 ? 29.625 -1.946 4.395 1 91.62 308 GLN B O 1
ATOM 6063 N N . PRO B 1 309 ? 30.656 -2.035 2.479 1 87.69 309 PRO B N 1
ATOM 6064 C CA . PRO B 1 309 ? 29.891 -3.203 2.039 1 87.69 309 PRO B CA 1
ATOM 6065 C C . PRO B 1 309 ? 30.016 -4.387 2.992 1 87.69 309 PRO B C 1
ATOM 6067 O O . PRO B 1 309 ? 29.141 -5.258 3.025 1 87.69 309 PRO B O 1
ATOM 6070 N N . GLU B 1 310 ? 31 -4.457 3.807 1 85.31 310 GLU B N 1
ATOM 6071 C CA . GLU B 1 310 ? 31.234 -5.555 4.742 1 85.31 310 GLU B CA 1
ATOM 6072 C C . GLU B 1 310 ? 30.141 -5.602 5.812 1 85.31 310 GLU B C 1
ATOM 6074 O O . GLU B 1 310 ? 29.938 -6.637 6.449 1 85.31 310 GLU B O 1
ATOM 6079 N N . LEU B 1 311 ? 29.516 -4.445 6.008 1 84.19 311 LEU B N 1
ATOM 6080 C CA . LEU B 1 311 ? 28.422 -4.383 6.977 1 84.19 311 LEU B CA 1
ATOM 6081 C C . LEU B 1 311 ? 27.172 -5.094 6.445 1 84.19 311 LEU B C 1
ATOM 6083 O O . LEU B 1 311 ? 26.234 -5.359 7.199 1 84.19 311 LEU B O 1
ATOM 6087 N N . PHE B 1 312 ? 27.203 -5.363 5.18 1 80.06 312 PHE B N 1
ATOM 6088 C CA . PHE B 1 312 ? 26.062 -5.977 4.527 1 80.06 312 PHE B CA 1
ATOM 6089 C C . PHE B 1 312 ? 26.344 -7.438 4.195 1 80.06 312 PHE B C 1
ATOM 6091 O O . PHE B 1 312 ? 26.641 -7.77 3.045 1 80.06 312 PHE B O 1
ATOM 6098 N N . PRO B 1 313 ? 26.469 -8.188 5.309 1 67.06 313 PRO B N 1
ATOM 6099 C CA . PRO B 1 313 ? 26.766 -9.586 5 1 67.06 313 PRO B CA 1
ATOM 6100 C C . PRO B 1 313 ? 25.703 -10.242 4.121 1 67.06 313 PRO B C 1
ATOM 6102 O O . PRO B 1 313 ? 24.547 -9.82 4.129 1 67.06 313 PRO B O 1
ATOM 6105 N N . LEU B 1 314 ? 26.219 -11.094 3.246 1 59.72 314 LEU B N 1
ATOM 6106 C CA . LEU B 1 314 ? 25.312 -11.875 2.408 1 59.72 314 LEU B CA 1
ATOM 6107 C C . LEU B 1 314 ? 24.312 -12.656 3.262 1 59.72 314 LEU B C 1
ATOM 6109 O O . LEU B 1 314 ? 23.219 -12.969 2.811 1 59.72 314 LEU B O 1
ATOM 6113 N N . ASP B 1 315 ? 24.812 -12.945 4.445 1 55.44 315 ASP B N 1
ATOM 6114 C CA . ASP B 1 315 ? 23.969 -13.781 5.285 1 55.44 315 ASP B CA 1
ATOM 6115 C C . ASP B 1 315 ? 22.969 -12.93 6.062 1 55.44 315 ASP B C 1
ATOM 6117 O O . ASP B 1 315 ? 23.266 -11.781 6.418 1 55.44 315 ASP B O 1
ATOM 6121 N N . LEU B 1 316 ? 21.688 -13.109 5.852 1 54 316 LEU B N 1
ATOM 6122 C CA . LEU B 1 316 ? 20.469 -12.453 6.289 1 54 316 LEU B CA 1
ATOM 6123 C C . LEU B 1 316 ? 20.516 -12.133 7.781 1 54 316 LEU B C 1
ATOM 6125 O O . LEU B 1 316 ? 19.516 -11.703 8.367 1 54 316 LEU B O 1
ATOM 6129 N N . ARG B 1 317 ? 21.766 -12.25 8.422 1 53.56 317 ARG B N 1
ATOM 6130 C CA . ARG B 1 317 ? 21.672 -12.242 9.875 1 53.56 317 ARG B CA 1
ATOM 6131 C C . ARG B 1 317 ? 21.406 -10.844 10.406 1 53.56 317 ARG B C 1
ATOM 6133 O O . ARG B 1 317 ? 21.016 -10.672 11.562 1 53.56 317 ARG B O 1
ATOM 6140 N N . ASN B 1 318 ? 21.844 -9.914 9.562 1 63.28 318 ASN B N 1
ATOM 6141 C CA . ASN B 1 318 ? 21.531 -8.609 10.133 1 63.28 318 ASN B CA 1
ATOM 6142 C C . ASN B 1 318 ? 20.438 -7.895 9.352 1 63.28 318 ASN B C 1
ATOM 6144 O O . ASN B 1 318 ? 20.703 -7.336 8.281 1 63.28 318 ASN B O 1
ATOM 6148 N N . PRO B 1 319 ? 19.344 -7.891 9.992 1 75.75 319 PRO B N 1
ATOM 6149 C CA . PRO B 1 319 ? 18.172 -7.445 9.234 1 75.75 319 PRO B CA 1
ATOM 6150 C C . PRO B 1 319 ? 18.172 -5.938 8.984 1 75.75 319 PRO B C 1
ATOM 6152 O O . PRO B 1 319 ? 17.5 -5.465 8.062 1 75.75 319 PRO B O 1
ATOM 6155 N N . ILE B 1 320 ? 19.094 -5.258 9.703 1 83.75 320 ILE B N 1
ATOM 6156 C CA . ILE B 1 320 ? 18.984 -3.807 9.594 1 83.75 320 ILE B CA 1
ATOM 6157 C C . ILE B 1 320 ? 19.891 -3.32 8.453 1 83.75 320 ILE B C 1
ATOM 6159 O O . ILE B 1 320 ? 19.438 -2.574 7.578 1 83.75 320 ILE B O 1
ATOM 6163 N N . PHE B 1 321 ? 21.125 -3.777 8.414 1 86.56 321 PHE B N 1
ATOM 6164 C CA . PHE B 1 321 ? 22.047 -3.359 7.359 1 86.56 321 PHE B CA 1
ATOM 6165 C C . PHE B 1 321 ? 21.984 -4.32 6.18 1 86.56 321 PHE B C 1
ATOM 6167 O O . PHE B 1 321 ? 22.906 -5.117 5.977 1 86.56 321 PHE B O 1
ATOM 6174 N N . SER B 1 322 ? 20.984 -4.184 5.445 1 84 322 SER B N 1
ATOM 6175 C CA . SER B 1 322 ? 20.719 -5.125 4.367 1 84 322 SER B CA 1
ATOM 6176 C C . SER B 1 322 ? 19.984 -4.445 3.209 1 84 322 SER B C 1
ATOM 6178 O O . SER B 1 322 ? 19.375 -3.395 3.391 1 84 322 SER B O 1
ATOM 6180 N N . ASP B 1 323 ? 20.047 -5.055 2.084 1 84.12 323 ASP B N 1
ATOM 6181 C CA . ASP B 1 323 ? 19.281 -4.602 0.926 1 84.12 323 ASP B CA 1
ATOM 6182 C C . ASP B 1 323 ? 17.781 -4.746 1.172 1 84.12 323 ASP B C 1
ATOM 6184 O O . ASP B 1 323 ? 16.984 -3.975 0.638 1 84.12 323 ASP B O 1
ATOM 6188 N N . SER B 1 324 ? 17.469 -5.672 1.975 1 84.44 324 SER B N 1
ATOM 6189 C CA . SER B 1 324 ? 16.078 -5.859 2.33 1 84.44 324 SER B CA 1
ATOM 6190 C C . SER B 1 324 ? 15.523 -4.641 3.062 1 84.44 324 SER B C 1
ATOM 6192 O O . SER B 1 324 ? 14.414 -4.18 2.768 1 84.44 324 SER B O 1
ATOM 6194 N N . GLN B 1 325 ? 16.375 -4.137 3.992 1 89.31 325 GLN B N 1
ATOM 6195 C CA . GLN B 1 325 ? 15.93 -2.953 4.723 1 89.31 325 GLN B CA 1
ATOM 6196 C C . GLN B 1 325 ? 15.82 -1.746 3.797 1 89.31 325 GLN B C 1
ATOM 6198 O O . GLN B 1 325 ? 14.914 -0.922 3.951 1 89.31 325 GLN B O 1
ATOM 6203 N N . LEU B 1 326 ? 16.734 -1.654 2.867 1 90.56 326 LEU B N 1
ATOM 6204 C CA . LEU B 1 326 ? 16.672 -0.591 1.871 1 90.56 326 LEU B CA 1
ATOM 6205 C C . LEU B 1 326 ? 15.352 -0.66 1.104 1 90.56 326 LEU B C 1
ATOM 6207 O O . LEU B 1 326 ? 14.68 0.36 0.915 1 90.56 326 LEU B O 1
ATOM 6211 N N . GLU B 1 327 ? 14.945 -1.808 0.708 1 89.88 327 GLU B N 1
ATOM 6212 C CA . GLU B 1 327 ? 13.719 -1.987 -0.058 1 89.88 327 GLU B CA 1
ATOM 6213 C C . GLU B 1 327 ? 12.484 -1.765 0.814 1 89.88 327 GLU B C 1
ATOM 6215 O O . GLU B 1 327 ? 11.484 -1.203 0.357 1 89.88 327 GLU B O 1
ATOM 6220 N N . ILE B 1 328 ? 12.57 -2.209 2.057 1 91.19 328 ILE B N 1
ATOM 6221 C CA . ILE B 1 328 ? 11.477 -1.979 2.994 1 91.19 328 ILE B CA 1
ATOM 6222 C C . ILE B 1 328 ? 11.242 -0.479 3.148 1 91.19 328 ILE B C 1
ATOM 6224 O O . ILE B 1 328 ? 10.094 -0.019 3.098 1 91.19 328 ILE B O 1
ATOM 6228 N N . SER B 1 329 ? 12.32 0.269 3.334 1 94.56 329 SER B N 1
ATOM 6229 C CA . SER B 1 329 ? 12.203 1.717 3.469 1 94.56 329 SER B CA 1
ATOM 6230 C C . SER B 1 329 ? 11.633 2.348 2.203 1 94.56 329 SER B C 1
ATOM 6232 O O . SER B 1 329 ? 10.773 3.225 2.273 1 94.56 329 SER B O 1
ATOM 6234 N N . THR B 1 330 ? 12.094 1.886 1.059 1 93.81 330 THR B N 1
ATOM 6235 C CA . THR B 1 330 ? 11.625 2.391 -0.226 1 93.81 330 THR B CA 1
ATOM 6236 C C . THR B 1 330 ? 10.125 2.141 -0.389 1 93.81 330 THR B C 1
ATOM 6238 O O . THR B 1 330 ? 9.367 3.064 -0.688 1 93.81 330 THR B O 1
ATOM 6241 N N . THR B 1 331 ? 9.672 0.939 -0.176 1 93 331 THR B N 1
ATOM 6242 C CA . THR B 1 331 ? 8.273 0.571 -0.361 1 93 331 THR B CA 1
ATOM 6243 C C . THR B 1 331 ? 7.387 1.278 0.662 1 93 331 THR B C 1
ATOM 6245 O O . THR B 1 331 ? 6.25 1.645 0.358 1 93 331 THR B O 1
ATOM 6248 N N . THR B 1 332 ? 7.934 1.428 1.889 1 95.88 332 THR B N 1
ATOM 6249 C CA . THR B 1 332 ? 7.199 2.152 2.92 1 95.88 332 THR B CA 1
ATOM 6250 C C . THR B 1 332 ? 6.941 3.594 2.49 1 95.88 332 THR B C 1
ATOM 6252 O O . THR B 1 332 ? 5.824 4.098 2.623 1 95.88 332 THR B O 1
ATOM 6255 N N . ILE B 1 333 ? 7.941 4.266 1.963 1 96.62 333 ILE B N 1
ATOM 6256 C CA . ILE B 1 333 ? 7.82 5.652 1.517 1 96.62 333 ILE B CA 1
ATOM 6257 C C . ILE B 1 333 ? 6.773 5.746 0.411 1 96.62 333 ILE B C 1
ATOM 6259 O O . ILE B 1 333 ? 5.887 6.602 0.459 1 96.62 333 ILE B O 1
ATOM 6263 N N . ILE B 1 334 ? 6.844 4.844 -0.527 1 96.56 334 ILE B N 1
ATOM 6264 C CA . ILE B 1 334 ? 5.926 4.859 -1.663 1 96.56 334 ILE B CA 1
ATOM 6265 C C . ILE B 1 334 ? 4.496 4.637 -1.176 1 96.56 334 ILE B C 1
ATOM 6267 O O . ILE B 1 334 ? 3.586 5.379 -1.55 1 96.56 334 ILE B O 1
ATOM 6271 N N . GLN B 1 335 ? 4.363 3.691 -0.295 1 96 335 GLN B N 1
ATOM 6272 C CA . GLN B 1 335 ? 3.035 3.373 0.214 1 96 335 GLN B CA 1
ATOM 6273 C C . GLN B 1 335 ? 2.461 4.535 1.021 1 96 335 GLN B C 1
ATOM 6275 O O . GLN B 1 335 ? 1.286 4.875 0.877 1 96 335 GLN B O 1
ATOM 6280 N N . LEU B 1 336 ? 3.217 5.07 1.892 1 97.88 336 LEU B N 1
ATOM 6281 C CA . LEU B 1 336 ? 2.76 6.184 2.715 1 97.88 336 LEU B CA 1
ATOM 6282 C C . LEU B 1 336 ? 2.426 7.398 1.852 1 97.88 336 LEU B C 1
ATOM 6284 O O . LEU B 1 336 ? 1.483 8.133 2.148 1 97.88 336 LEU B O 1
ATOM 6288 N N . SER B 1 337 ? 3.225 7.613 0.799 1 98 337 SER B N 1
ATOM 6289 C CA . SER B 1 337 ? 2.93 8.703 -0.131 1 98 337 SER B CA 1
ATOM 6290 C C . SER B 1 337 ? 1.594 8.477 -0.834 1 98 337 SER B C 1
ATOM 6292 O O . SER B 1 337 ? 0.798 9.406 -0.974 1 98 337 SER B O 1
ATOM 6294 N N . HIS B 1 338 ? 1.326 7.258 -1.252 1 97.88 338 HIS B N 1
ATOM 6295 C CA . HIS B 1 338 ? 0.035 6.914 -1.838 1 97.88 338 HIS B CA 1
ATOM 6296 C C . HIS B 1 338 ? -1.101 7.164 -0.852 1 97.88 338 HIS B C 1
ATOM 6298 O O . HIS B 1 338 ? -2.172 7.637 -1.238 1 97.88 338 HIS B O 1
ATOM 6304 N N . ASP B 1 339 ? -0.849 6.867 0.394 1 97.75 339 ASP B N 1
ATOM 6305 C CA . ASP B 1 339 ? -1.88 7.051 1.411 1 97.75 339 ASP B CA 1
ATOM 6306 C C . ASP B 1 339 ? -2.184 8.531 1.626 1 97.75 339 ASP B C 1
ATOM 6308 O O . ASP B 1 339 ? -3.332 8.906 1.868 1 97.75 339 ASP B O 1
ATOM 6312 N N . ILE B 1 340 ? -1.16 9.312 1.658 1 98.5 340 ILE B N 1
ATOM 6313 C CA . ILE B 1 340 ? -1.394 10.75 1.753 1 98.5 340 ILE B CA 1
ATOM 6314 C C . ILE B 1 340 ? -2.238 11.219 0.569 1 98.5 340 ILE B C 1
ATOM 6316 O O . ILE B 1 340 ? -3.223 11.938 0.747 1 98.5 340 ILE B O 1
ATOM 6320 N N . CYS B 1 341 ? -1.869 10.781 -0.649 1 98.38 341 CYS B N 1
ATOM 6321 C CA . CYS B 1 341 ? -2.631 11.156 -1.834 1 98.38 341 CYS B CA 1
ATOM 6322 C C . CYS B 1 341 ? -4.07 10.672 -1.733 1 98.38 341 CYS B C 1
ATOM 6324 O O . CYS B 1 341 ? -4.996 11.352 -2.186 1 98.38 341 CYS B O 1
ATOM 6326 N N . ALA B 1 342 ? -4.262 9.539 -1.099 1 97.81 342 ALA B N 1
ATOM 6327 C CA . ALA B 1 342 ? -5.602 8.977 -0.957 1 97.81 342 ALA B CA 1
ATOM 6328 C C . ALA B 1 342 ? -6.449 9.797 0.009 1 97.81 342 ALA B C 1
ATOM 6330 O O . ALA B 1 342 ? -7.676 9.688 0.02 1 97.81 342 ALA B O 1
ATOM 6331 N N . SER B 1 343 ? -5.887 10.609 0.825 1 97.75 343 SER B N 1
ATOM 6332 C CA . SER B 1 343 ? -6.625 11.445 1.764 1 97.75 343 SER B CA 1
ATOM 6333 C C . SER B 1 343 ? -7.094 12.734 1.102 1 97.75 343 SER B C 1
ATOM 6335 O O . SER B 1 343 ? -7.984 13.422 1.617 1 97.75 343 SER B O 1
ATOM 6337 N N . VAL B 1 344 ? -6.512 13.109 -0.038 1 97.94 344 VAL B N 1
ATOM 6338 C CA . VAL B 1 344 ? -6.641 14.438 -0.631 1 97.94 344 VAL B CA 1
ATOM 6339 C C . VAL B 1 344 ? -8.07 14.641 -1.14 1 97.94 344 VAL B C 1
ATOM 6341 O O . VAL B 1 344 ? -8.672 15.688 -0.901 1 97.94 344 VAL B O 1
ATOM 6344 N N . PRO B 1 345 ? -8.672 13.617 -1.798 1 96.38 345 PRO B N 1
ATOM 6345 C CA . PRO B 1 345 ? -10.047 13.828 -2.275 1 96.38 345 PRO B CA 1
ATOM 6346 C C . PRO B 1 345 ? -11.016 14.156 -1.146 1 96.38 345 PRO B C 1
ATOM 6348 O O . PRO B 1 345 ? -11.859 15.055 -1.288 1 96.38 345 PRO B O 1
ATOM 6351 N N . PHE B 1 346 ? -10.93 13.523 -0.015 1 95.62 346 PHE B N 1
ATOM 6352 C CA . PHE B 1 346 ? -11.766 13.805 1.145 1 95.62 346 PHE B CA 1
ATOM 6353 C C . PHE B 1 346 ? -11.516 15.219 1.659 1 95.62 346 PHE B C 1
ATOM 6355 O O . PHE B 1 346 ? -12.453 15.977 1.911 1 95.62 346 PHE B O 1
ATOM 6362 N N . MET B 1 347 ? -10.312 15.594 1.764 1 95.38 347 MET B N 1
ATOM 6363 C CA . MET B 1 347 ? -9.93 16.859 2.389 1 95.38 347 MET B CA 1
ATOM 6364 C C . MET B 1 347 ? -10.242 18.031 1.472 1 95.38 347 MET B C 1
ATOM 6366 O O . MET B 1 347 ? -10.516 19.141 1.944 1 95.38 347 MET B O 1
ATOM 6370 N N . LEU B 1 348 ? -10.219 17.781 0.155 1 95.19 348 LEU B N 1
ATOM 6371 C CA . LEU B 1 348 ? -10.5 18.875 -0.783 1 95.19 348 LEU B CA 1
ATOM 6372 C C . LEU B 1 348 ? -11.945 18.797 -1.275 1 95.19 348 LEU B C 1
ATOM 6374 O O . LEU B 1 348 ? -12.328 19.531 -2.186 1 95.19 348 LEU B O 1
ATOM 6378 N N . GLY B 1 349 ? -12.703 17.906 -0.713 1 92.56 349 GLY B N 1
ATOM 6379 C CA . GLY B 1 349 ? -14.125 17.828 -0.993 1 92.56 349 GLY B CA 1
ATOM 6380 C C . GLY B 1 349 ? -14.438 17.25 -2.361 1 92.56 349 GLY B C 1
ATOM 6381 O O . GLY B 1 349 ? -15.273 17.797 -3.092 1 92.56 349 GLY B O 1
ATOM 6382 N N . TYR B 1 350 ? -13.758 16.219 -2.695 1 88.12 350 T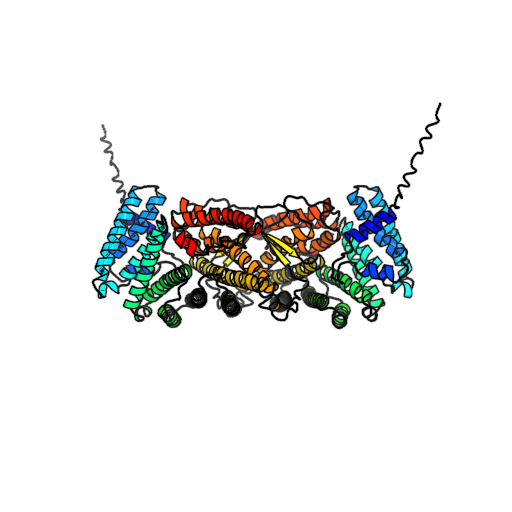YR B N 1
ATOM 6383 C CA . TYR B 1 350 ? -13.977 15.539 -3.961 1 88.12 350 TYR B CA 1
ATOM 6384 C C . TYR B 1 350 ? -15.383 14.938 -4.016 1 88.12 350 TYR B C 1
ATOM 6386 O O . TYR B 1 350 ? -15.844 14.336 -3.043 1 88.12 350 TYR B O 1
ATOM 6394 N N . ALA B 1 351 ? -16.094 15.242 -5.035 1 79.5 351 ALA B N 1
ATOM 6395 C CA . ALA B 1 351 ? -17.344 14.609 -5.422 1 79.5 351 ALA B CA 1
ATOM 6396 C C . ALA B 1 351 ? -17.25 13.969 -6.801 1 79.5 351 ALA B C 1
ATOM 6398 O O . ALA B 1 351 ? -16.656 14.547 -7.719 1 79.5 351 ALA B O 1
ATOM 6399 N N . GLN B 1 352 ? -17.719 12.789 -6.77 1 72.75 352 GLN B N 1
ATOM 6400 C CA . GLN B 1 352 ? -17.609 12.062 -8.031 1 72.75 352 GLN B CA 1
ATOM 6401 C C . GLN B 1 352 ? -18.141 12.891 -9.195 1 72.75 352 GLN B C 1
ATOM 6403 O O . GLN B 1 352 ? -19.281 13.367 -9.156 1 72.75 352 GLN B O 1
ATOM 6408 N N . GLY B 1 353 ? -17.328 13.047 -10.156 1 63.84 353 GLY B N 1
ATOM 6409 C CA . GLY B 1 353 ? -17.703 13.766 -11.359 1 63.84 353 GLY B CA 1
ATOM 6410 C C . GLY B 1 353 ? -17.578 15.273 -11.219 1 63.84 353 GLY B C 1
ATOM 6411 O O . GLY B 1 353 ? -17.859 16.016 -12.164 1 63.84 353 GLY B O 1
ATOM 6412 N N . GLY B 1 354 ? -17.172 15.703 -10.055 1 68.56 354 GLY B N 1
ATOM 6413 C CA . GLY B 1 354 ? -17.156 17.141 -9.883 1 68.56 354 GLY B CA 1
ATOM 6414 C C . GLY B 1 354 ? -15.766 17.703 -9.672 1 68.56 354 GLY B C 1
ATOM 6415 O O . GLY B 1 354 ? -14.828 16.953 -9.383 1 68.56 354 GLY B O 1
ATOM 6416 N N . GLU B 1 355 ? -15.641 19.031 -10.039 1 70.88 355 GLU B N 1
ATOM 6417 C CA . GLU B 1 355 ? -14.414 19.781 -9.773 1 70.88 355 GLU B CA 1
ATOM 6418 C C . GLU B 1 355 ? -14.43 20.391 -8.367 1 70.88 355 GLU B C 1
ATOM 6420 O O . GLU B 1 355 ? -15.492 20.625 -7.797 1 70.88 355 GLU B O 1
ATOM 6425 N N . VAL B 1 356 ? -13.281 20.5 -7.859 1 76 356 VAL B N 1
ATOM 6426 C CA . VAL B 1 356 ? -13.156 21.156 -6.566 1 76 356 VAL B CA 1
ATOM 6427 C C . VAL B 1 356 ? -13.523 22.641 -6.711 1 76 356 VAL B C 1
ATOM 6429 O O . VAL B 1 356 ? -13.055 23.312 -7.633 1 76 356 VAL B O 1
ATOM 6432 N N . THR B 1 357 ? -14.398 23.031 -5.922 1 76.31 357 THR B N 1
ATOM 6433 C CA . THR B 1 357 ? -14.781 24.438 -5.855 1 76.31 357 THR B CA 1
ATOM 6434 C C . THR B 1 357 ? -14.5 25.016 -4.465 1 76.31 357 THR B C 1
ATOM 6436 O O . THR B 1 357 ? -14.102 24.281 -3.559 1 76.31 357 THR B O 1
ATOM 6439 N N . LEU B 1 358 ? -14.625 26.328 -4.359 1 76.5 358 LEU B N 1
ATOM 6440 C CA . LEU B 1 358 ? -14.406 27 -3.084 1 76.5 358 LEU B CA 1
ATOM 6441 C C . LEU B 1 358 ? -15.359 26.484 -2.018 1 76.5 358 LEU B C 1
ATOM 6443 O O . LEU B 1 358 ? -15.07 26.562 -0.822 1 76.5 358 LEU B O 1
ATOM 6447 N N . ASN B 1 359 ? -16.344 25.859 -2.51 1 76.88 359 ASN B N 1
ATOM 6448 C CA . ASN B 1 359 ? -17.344 25.359 -1.565 1 76.88 359 ASN B CA 1
ATOM 6449 C C . ASN B 1 359 ? -17.141 23.891 -1.261 1 76.88 359 ASN B C 1
ATOM 6451 O O . ASN B 1 359 ? -17.812 23.328 -0.404 1 76.88 359 ASN B O 1
ATOM 6455 N N . SER B 1 360 ? -16.156 23.422 -1.902 1 82.12 360 SER B N 1
ATOM 6456 C CA . SER B 1 360 ? -15.961 21.984 -1.771 1 82.12 360 SER B CA 1
ATOM 6457 C C . SER B 1 360 ? -15.289 21.625 -0.444 1 82.12 360 SER B C 1
ATOM 6459 O O . SER B 1 360 ? -15.531 20.562 0.12 1 82.12 360 SER B O 1
ATOM 6461 N N . ALA B 1 361 ? -14.469 22.625 -0.048 1 88.31 361 ALA B N 1
ATOM 6462 C CA . ALA B 1 361 ? -13.695 22.344 1.156 1 88.31 361 ALA B CA 1
ATOM 6463 C C . ALA B 1 361 ? -13.375 23.625 1.926 1 88.31 361 ALA B C 1
ATOM 6465 O O . ALA B 1 361 ? -13.273 24.703 1.335 1 88.31 361 ALA B O 1
ATOM 6466 N N . LYS B 1 362 ? -13.281 23.422 3.197 1 91.19 362 LYS B N 1
ATOM 6467 C CA . LYS B 1 362 ? -12.867 24.531 4.047 1 91.19 362 LYS B CA 1
ATOM 6468 C C . LYS B 1 362 ? -11.398 24.891 3.812 1 91.19 362 LYS B C 1
ATOM 6470 O O . LYS B 1 362 ? -10.586 24.016 3.514 1 91.19 362 LYS B O 1
ATOM 6475 N N . ALA B 1 363 ? -11.062 26.172 3.965 1 93.69 363 ALA B N 1
ATOM 6476 C CA . ALA B 1 363 ? -9.703 26.656 3.732 1 93.69 363 ALA B CA 1
ATOM 6477 C C . ALA B 1 363 ? -8.703 25.938 4.637 1 93.69 363 ALA B C 1
ATOM 6479 O O . ALA B 1 363 ? -7.582 25.656 4.223 1 93.69 363 ALA B O 1
ATOM 6480 N N . VAL B 1 364 ? -9.125 25.641 5.809 1 93.81 364 VAL B N 1
ATOM 6481 C CA . VAL B 1 364 ? -8.242 25 6.777 1 93.81 364 VAL B CA 1
ATOM 6482 C C . VAL B 1 364 ? -7.758 23.656 6.238 1 93.81 364 VAL B C 1
ATOM 6484 O O . VAL B 1 364 ? -6.625 23.25 6.496 1 93.81 364 VAL B O 1
ATOM 6487 N N . SER B 1 365 ? -8.555 22.984 5.473 1 94.56 365 SER B N 1
ATOM 6488 C CA . SER B 1 365 ? -8.164 21.719 4.875 1 94.56 365 SER B CA 1
ATOM 6489 C C . SER B 1 365 ? -6.98 21.891 3.93 1 94.56 365 SER B C 1
ATOM 6491 O O . SER B 1 365 ? -6.078 21.047 3.895 1 94.56 365 SER B O 1
ATOM 6493 N N . GLY B 1 366 ? -7.055 22.969 3.156 1 96 366 GLY B N 1
ATOM 6494 C CA . GLY B 1 366 ? -5.926 23.266 2.297 1 96 366 GLY B CA 1
ATOM 6495 C C . GLY B 1 366 ? -4.645 23.531 3.064 1 96 366 GLY B C 1
ATOM 6496 O O . GLY B 1 366 ? -3.574 23.047 2.682 1 96 366 GLY B O 1
ATOM 6497 N N . ASN B 1 367 ? -4.746 24.281 4.145 1 95.44 367 ASN B N 1
ATOM 6498 C CA . ASN B 1 367 ? -3.588 24.547 4.984 1 95.44 367 ASN B CA 1
ATOM 6499 C C . ASN B 1 367 ? -2.984 23.266 5.539 1 95.44 367 ASN B C 1
ATOM 6501 O O . ASN B 1 367 ? -1.762 23.094 5.551 1 95.44 367 ASN B O 1
ATOM 6505 N N . LEU B 1 368 ? -3.871 22.375 5.93 1 95.56 368 LEU B N 1
ATOM 6506 C CA . LEU B 1 368 ? -3.451 21.141 6.586 1 95.56 368 LEU B CA 1
ATOM 6507 C C . LEU B 1 368 ? -2.816 20.188 5.586 1 95.56 368 LEU B C 1
ATOM 6509 O O . LEU B 1 368 ? -2.119 19.25 5.977 1 95.56 368 LEU B O 1
ATOM 6513 N N . LEU B 1 369 ? -2.971 20.406 4.293 1 97.5 369 LEU B N 1
ATOM 6514 C CA . LEU B 1 369 ? -2.473 19.5 3.26 1 97.5 369 LEU B CA 1
ATOM 6515 C C . LEU B 1 369 ? -1.125 19.969 2.729 1 97.5 369 LEU B C 1
ATOM 6517 O O . LEU B 1 369 ? -0.429 19.234 2.037 1 97.5 369 LEU B O 1
ATOM 6521 N N . LEU B 1 370 ? -0.7 21.203 3.035 1 94.69 370 LEU B N 1
ATOM 6522 C CA . LEU B 1 370 ? 0.493 21.781 2.43 1 94.69 370 LEU B CA 1
ATOM 6523 C C . LEU B 1 370 ? 1.706 20.891 2.648 1 94.69 370 LEU B C 1
ATOM 6525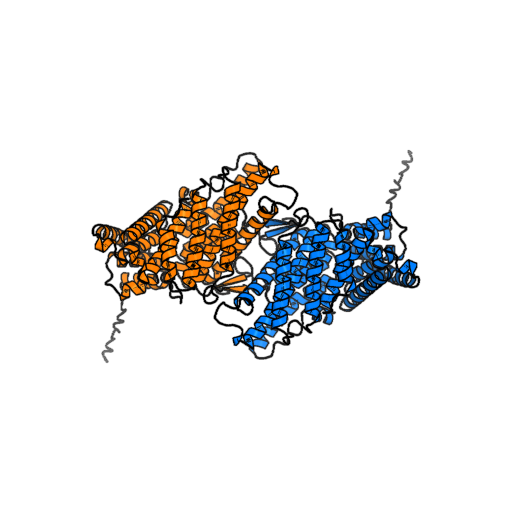 O O . LEU B 1 370 ? 2.273 20.359 1.688 1 94.69 370 LEU B O 1
ATOM 6529 N N . TRP B 1 371 ? 1.989 20.562 3.83 1 93.38 371 TRP B N 1
ATOM 6530 C CA . TRP B 1 371 ? 3.217 19.844 4.145 1 93.38 371 TRP B CA 1
ATOM 6531 C C . TRP B 1 371 ? 3.072 18.359 3.818 1 93.38 371 TRP B C 1
ATOM 6533 O O . TRP B 1 371 ? 3.988 17.75 3.264 1 93.38 371 TRP B O 1
ATOM 6543 N N . PRO B 1 372 ? 1.931 17.766 4.129 1 97 372 PRO B N 1
ATOM 6544 C CA . PRO B 1 372 ? 1.765 16.375 3.719 1 97 372 PRO B CA 1
ATOM 6545 C C . PRO B 1 372 ? 1.949 16.172 2.217 1 97 372 PRO B C 1
ATOM 6547 O O . PRO B 1 372 ? 2.658 15.25 1.796 1 97 372 PRO B O 1
ATOM 6550 N N . LEU B 1 373 ? 1.373 17.047 1.435 1 97.69 373 LEU B N 1
ATOM 6551 C CA . LEU B 1 373 ? 1.532 16.922 -0.01 1 97.69 373 LEU B CA 1
ATOM 6552 C C . LEU B 1 373 ? 2.99 17.125 -0.415 1 97.69 373 LEU B C 1
ATOM 6554 O O . LEU B 1 373 ? 3.543 16.312 -1.167 1 97.69 373 LEU B O 1
ATOM 6558 N N . TYR B 1 374 ? 3.594 18.094 0.105 1 93.44 374 TYR B N 1
ATOM 6559 C CA . TYR B 1 374 ? 4.988 18.359 -0.229 1 93.44 374 TYR B CA 1
ATOM 6560 C C . TYR B 1 374 ? 5.875 17.172 0.166 1 93.44 374 TYR B C 1
ATOM 6562 O O . TYR B 1 374 ? 6.719 16.734 -0.621 1 93.44 374 TYR B O 1
ATOM 6570 N N . THR B 1 375 ? 5.684 16.688 1.386 1 93.69 375 THR B N 1
ATOM 6571 C CA . THR B 1 375 ? 6.492 15.586 1.893 1 93.69 375 THR B CA 1
ATOM 6572 C C . THR B 1 375 ? 6.297 14.336 1.042 1 93.69 375 THR B C 1
ATOM 6574 O O . THR B 1 375 ? 7.258 13.617 0.753 1 93.69 375 THR B O 1
ATOM 6577 N N . ALA B 1 376 ? 5.113 14.062 0.608 1 96.56 376 ALA B N 1
ATOM 6578 C CA . ALA B 1 376 ? 4.793 12.867 -0.169 1 96.56 376 ALA B CA 1
ATOM 6579 C C . ALA B 1 376 ? 5.523 12.867 -1.508 1 96.56 376 ALA B C 1
ATOM 6581 O O . ALA B 1 376 ? 5.891 11.812 -2.025 1 96.56 376 ALA B O 1
ATOM 6582 N N . ALA B 1 377 ? 5.773 14.07 -2.035 1 94.88 377 ALA B N 1
ATOM 6583 C CA . ALA B 1 377 ? 6.219 14.117 -3.426 1 94.88 377 ALA B CA 1
ATOM 6584 C C . ALA B 1 377 ? 7.668 14.586 -3.52 1 94.88 377 ALA B C 1
ATOM 6586 O O . ALA B 1 377 ? 8.305 14.453 -4.57 1 94.88 377 ALA B O 1
ATOM 6587 N N . CYS B 1 378 ? 8.156 15.055 -2.449 1 88.44 378 CYS B N 1
ATOM 6588 C CA . CYS B 1 378 ? 9.484 15.664 -2.516 1 88.44 378 CYS B CA 1
ATOM 6589 C C . CYS B 1 378 ? 10.57 14.594 -2.496 1 88.44 378 CYS B C 1
ATOM 6591 O O . CYS B 1 378 ? 11.688 14.836 -2.953 1 88.44 378 CYS B O 1
ATOM 6593 N N . THR B 1 379 ? 10.281 13.414 -2.035 1 86.06 379 THR B N 1
ATOM 6594 C CA . THR B 1 379 ? 11.25 12.328 -2.01 1 86.06 379 THR B CA 1
ATOM 6595 C C . THR B 1 379 ? 11.547 11.828 -3.422 1 86.06 379 THR B C 1
ATOM 6597 O O . THR B 1 379 ? 10.648 11.766 -4.266 1 86.06 379 THR B O 1
ATOM 6600 N N . PRO B 1 380 ? 12.812 11.508 -3.68 1 84.38 380 PRO B N 1
ATOM 6601 C CA . PRO B 1 380 ? 13.156 11.016 -5.012 1 84.38 380 PRO B CA 1
ATOM 6602 C C . PRO B 1 380 ? 12.656 9.594 -5.266 1 84.38 380 PRO B C 1
ATOM 6604 O O . PRO B 1 380 ? 12.75 9.086 -6.387 1 84.38 380 PRO B O 1
ATOM 6607 N N . LEU B 1 381 ? 12.133 9.016 -4.305 1 90.56 381 LEU B N 1
ATOM 6608 C CA . LEU B 1 381 ? 11.773 7.602 -4.387 1 90.56 381 LEU B CA 1
ATOM 6609 C C . LEU B 1 381 ? 10.367 7.434 -4.965 1 90.56 381 LEU B C 1
ATOM 6611 O O . LEU B 1 381 ? 9.961 6.316 -5.293 1 90.56 381 LEU B O 1
ATOM 6615 N N . VAL B 1 382 ? 9.578 8.523 -5.098 1 93.75 382 VAL B N 1
ATOM 6616 C CA . VAL B 1 382 ? 8.234 8.422 -5.648 1 93.75 382 VAL B CA 1
ATOM 6617 C C . VAL B 1 382 ? 8.266 8.719 -7.145 1 93.75 382 VAL B C 1
ATOM 6619 O O . VAL B 1 382 ? 9.25 9.25 -7.66 1 93.75 382 VAL B O 1
ATOM 6622 N N . SER B 1 383 ? 7.215 8.344 -7.855 1 94 383 SER B N 1
ATOM 6623 C CA . SER B 1 383 ? 7.141 8.461 -9.312 1 94 383 SER B CA 1
ATOM 6624 C C . SER B 1 383 ? 6.984 9.922 -9.734 1 94 383 SER B C 1
ATOM 6626 O O . SER B 1 383 ? 6.496 10.75 -8.969 1 94 383 SER B O 1
ATOM 6628 N N . ASP B 1 384 ? 7.379 10.227 -10.961 1 92 384 ASP B N 1
ATOM 6629 C CA . ASP B 1 384 ? 7.117 11.539 -11.539 1 92 384 ASP B CA 1
ATOM 6630 C C . ASP B 1 384 ? 5.617 11.797 -11.656 1 92 384 ASP B C 1
ATOM 6632 O O . ASP B 1 384 ? 5.168 12.938 -11.531 1 92 384 ASP B O 1
ATOM 6636 N N . MET B 1 385 ? 4.883 10.719 -11.844 1 93.75 385 MET B N 1
ATOM 6637 C CA . MET B 1 385 ? 3.432 10.828 -11.922 1 93.75 385 MET B CA 1
ATOM 6638 C C . MET B 1 385 ? 2.857 11.398 -10.633 1 93.75 385 MET B C 1
ATOM 6640 O O . MET B 1 385 ? 2.002 12.289 -10.664 1 93.75 385 MET B O 1
ATOM 6644 N N . MET B 1 386 ? 3.363 10.867 -9.602 1 95.5 386 MET B N 1
ATOM 6645 C CA . MET B 1 386 ? 2.887 11.344 -8.305 1 95.5 386 MET B CA 1
ATOM 6646 C C . MET B 1 386 ? 3.309 12.789 -8.062 1 95.5 386 MET B C 1
ATOM 6648 O O . MET B 1 386 ? 2.52 13.594 -7.574 1 95.5 386 MET B O 1
ATOM 6652 N N . CYS B 1 387 ? 4.543 13.102 -8.375 1 94.31 387 CYS B N 1
ATOM 6653 C CA . CYS B 1 387 ? 5.047 14.461 -8.219 1 94.31 387 CYS B CA 1
ATOM 6654 C C . CYS B 1 387 ? 4.18 15.453 -8.984 1 94.31 387 CYS B C 1
ATOM 6656 O O . CYS B 1 387 ? 3.785 16.484 -8.445 1 94.31 387 CYS B O 1
ATOM 6658 N N . HIS B 1 388 ? 3.846 15.102 -10.18 1 94.25 388 HIS B N 1
ATOM 6659 C CA . HIS B 1 388 ? 3.037 15.984 -11.023 1 94.25 388 HIS B CA 1
ATOM 6660 C C . HIS B 1 388 ? 1.62 16.109 -10.469 1 94.25 388 HIS B C 1
ATOM 6662 O O . HIS B 1 388 ? 1.051 17.203 -10.469 1 94.25 388 HIS B O 1
ATOM 6668 N N . TRP B 1 389 ? 1.107 15.031 -10.055 1 96.88 389 TRP B N 1
ATOM 6669 C CA . TRP B 1 389 ? -0.248 15.062 -9.516 1 96.88 389 TRP B CA 1
ATOM 6670 C C . TRP B 1 389 ? -0.309 15.922 -8.258 1 96.88 389 TRP B C 1
ATOM 6672 O O . TRP B 1 389 ? -1.208 16.75 -8.102 1 96.88 389 TRP B O 1
ATOM 6682 N N . VAL B 1 390 ? 0.62 15.742 -7.348 1 97.62 390 VAL B N 1
ATOM 6683 C CA . VAL B 1 390 ? 0.681 16.5 -6.102 1 97.62 390 VAL B CA 1
ATOM 6684 C C . VAL B 1 390 ? 0.873 17.984 -6.406 1 97.62 390 VAL B C 1
ATOM 6686 O O . VAL B 1 390 ? 0.231 18.844 -5.789 1 97.62 390 VAL B O 1
ATOM 6689 N N . ALA B 1 391 ? 1.78 18.25 -7.359 1 95.75 391 ALA B N 1
ATOM 6690 C CA . ALA B 1 391 ? 1.968 19.641 -7.77 1 95.75 391 ALA B CA 1
ATOM 6691 C C . ALA B 1 391 ? 0.658 20.25 -8.258 1 95.75 391 ALA B C 1
ATOM 6693 O O . ALA B 1 391 ? 0.354 21.406 -7.965 1 95.75 391 ALA B O 1
ATOM 6694 N N . GLY B 1 392 ? -0.059 19.469 -8.992 1 96.62 392 GLY B N 1
ATOM 6695 C CA . GLY B 1 392 ? -1.362 19.922 -9.453 1 96.62 392 GLY B CA 1
ATOM 6696 C C . GLY B 1 392 ? -2.332 20.203 -8.312 1 96.62 392 GLY B C 1
ATOM 6697 O O . GLY B 1 392 ? -3.08 21.188 -8.352 1 96.62 392 GLY B O 1
ATOM 6698 N N . ARG B 1 393 ? -2.367 19.359 -7.312 1 97.25 393 ARG B N 1
ATOM 6699 C CA . ARG B 1 393 ? -3.252 19.562 -6.168 1 97.25 393 ARG B CA 1
ATOM 6700 C C . ARG B 1 393 ? -2.838 20.797 -5.371 1 97.25 393 ARG B C 1
ATOM 6702 O O . ARG B 1 393 ? -3.689 21.531 -4.871 1 97.25 393 ARG B O 1
ATOM 6709 N N . LEU B 1 394 ? -1.557 21.016 -5.254 1 96.06 394 LEU B N 1
ATOM 6710 C CA . LEU B 1 394 ? -1.073 22.219 -4.602 1 96.06 394 LEU B CA 1
ATOM 6711 C C . LEU B 1 394 ? -1.512 23.469 -5.371 1 96.06 394 LEU B C 1
ATOM 6713 O O . LEU B 1 394 ? -1.853 24.484 -4.766 1 96.06 394 LEU B O 1
ATOM 6717 N N . ARG B 1 395 ? -1.561 23.375 -6.676 1 95.62 395 ARG B N 1
ATOM 6718 C CA . ARG B 1 395 ? -2.047 24.484 -7.477 1 95.62 395 ARG B CA 1
ATOM 6719 C C . ARG B 1 395 ? -3.531 24.734 -7.23 1 95.62 395 ARG B C 1
ATOM 6721 O O . ARG B 1 395 ? -3.98 25.875 -7.215 1 95.62 395 ARG B O 1
ATOM 6728 N N . VAL B 1 396 ? -4.254 23.672 -7.059 1 95.44 396 VAL B N 1
ATOM 6729 C CA . VAL B 1 396 ? -5.66 23.812 -6.707 1 95.44 396 VAL B CA 1
ATOM 6730 C C . VAL B 1 396 ? -5.793 24.562 -5.379 1 95.44 396 VAL B C 1
ATOM 6732 O O . VAL B 1 396 ? -6.617 25.469 -5.242 1 95.44 396 VAL B O 1
ATOM 6735 N N . ILE B 1 397 ? -5 24.25 -4.426 1 96.38 397 ILE B N 1
ATOM 6736 C CA . ILE B 1 397 ? -5.031 24.859 -3.104 1 96.38 397 ILE B CA 1
ATOM 6737 C C . ILE B 1 397 ? -4.648 26.344 -3.217 1 96.38 397 ILE B C 1
ATOM 6739 O O . ILE B 1 397 ? -5.281 27.203 -2.604 1 96.38 397 ILE B O 1
ATOM 6743 N N . SER B 1 398 ? -3.676 26.641 -4.07 1 94.75 398 SER B N 1
ATOM 6744 C CA . SER B 1 398 ? -3.229 28.016 -4.223 1 94.75 398 SER B CA 1
ATOM 6745 C C . SER B 1 398 ? -4.227 28.844 -5.039 1 94.75 398 SER B C 1
ATOM 6747 O O . SER B 1 398 ? -4.633 29.922 -4.625 1 94.75 398 SER B O 1
ATOM 6749 N N . ASP B 1 399 ? -4.703 28.266 -6.129 1 92.88 399 ASP B N 1
ATOM 6750 C CA . ASP B 1 399 ? -5.426 29.047 -7.129 1 92.88 399 ASP B CA 1
ATOM 6751 C C . ASP B 1 399 ? -6.926 29.062 -6.84 1 92.88 399 ASP B C 1
ATOM 6753 O O . ASP B 1 399 ? -7.613 30.031 -7.152 1 92.88 399 ASP B O 1
ATOM 6757 N N . ILE B 1 400 ? -7.375 28 -6.27 1 92.94 400 ILE B N 1
ATOM 6758 C CA . ILE B 1 400 ? -8.812 27.906 -6.023 1 92.94 400 ILE B CA 1
ATOM 6759 C C . ILE B 1 400 ? -9.102 28.25 -4.566 1 92.94 400 ILE B C 1
ATOM 6761 O O . ILE B 1 400 ? -9.938 29.125 -4.281 1 92.94 400 ILE B O 1
ATOM 6765 N N . MET B 1 401 ? -8.398 27.734 -3.627 1 93.5 401 MET B N 1
ATOM 6766 C CA . MET B 1 401 ? -8.664 27.969 -2.213 1 93.5 401 MET B CA 1
ATOM 6767 C C . MET B 1 401 ? -8 29.266 -1.739 1 93.5 401 MET B C 1
ATOM 6769 O O . MET B 1 401 ? -8.352 29.797 -0.689 1 93.5 401 MET B O 1
ATOM 6773 N N . GLY B 1 402 ? -6.969 29.703 -2.457 1 93.75 402 GLY B N 1
ATOM 6774 C CA . GLY B 1 402 ? -6.375 31 -2.189 1 93.75 402 GLY B CA 1
ATOM 6775 C C . GLY B 1 402 ? -5.262 30.938 -1.159 1 93.75 402 GLY B C 1
ATOM 6776 O O . GLY B 1 402 ? -4.891 31.969 -0.586 1 93.75 402 GLY B O 1
ATOM 6777 N N . ILE B 1 403 ? -4.734 29.781 -0.818 1 95.94 403 ILE B N 1
ATOM 6778 C CA . ILE B 1 403 ? -3.615 29.641 0.105 1 95.94 403 ILE B CA 1
ATOM 6779 C C . ILE B 1 403 ? -2.299 29.781 -0.659 1 95.94 403 ILE B C 1
ATOM 6781 O O . ILE B 1 403 ? -1.835 28.812 -1.273 1 95.94 403 ILE B O 1
ATOM 6785 N N . LYS B 1 404 ? -1.629 30.797 -0.515 1 93.88 404 LYS B N 1
ATOM 6786 C CA . LYS B 1 404 ? -0.587 31.219 -1.452 1 93.88 404 LYS B CA 1
ATOM 6787 C C . LYS B 1 404 ? 0.695 30.422 -1.235 1 93.88 404 LYS B C 1
ATOM 6789 O O . LYS B 1 404 ? 1.484 30.234 -2.164 1 93.88 404 LYS B O 1
ATOM 6794 N N . GLN B 1 405 ? 0.933 29.891 -0.107 1 92.56 405 GLN B N 1
ATOM 6795 C CA . GLN B 1 405 ? 2.135 29.109 0.144 1 92.56 405 GLN B CA 1
ATOM 6796 C C . GLN B 1 405 ? 2.162 27.859 -0.727 1 92.56 405 GLN B C 1
ATOM 6798 O O . GLN B 1 405 ? 3.227 27.281 -0.958 1 92.56 405 GLN B O 1
ATOM 6803 N N . ALA B 1 406 ? 1.059 27.438 -1.193 1 94.62 406 ALA B N 1
ATOM 6804 C CA . ALA B 1 406 ? 0.977 26.203 -1.989 1 94.62 406 ALA B CA 1
ATOM 6805 C C . ALA B 1 406 ? 1.669 26.391 -3.338 1 94.62 406 ALA B C 1
ATOM 6807 O O . ALA B 1 406 ? 2.203 25.422 -3.898 1 94.62 406 ALA B O 1
ATOM 6808 N N . ALA B 1 407 ? 1.673 27.578 -3.826 1 91.06 407 ALA B N 1
ATOM 6809 C CA . ALA B 1 407 ? 2.219 27.828 -5.156 1 91.06 407 ALA B CA 1
ATOM 6810 C C . ALA B 1 407 ? 3.721 27.578 -5.191 1 91.06 407 ALA B C 1
ATOM 6812 O O . ALA B 1 407 ? 4.207 26.812 -6.035 1 91.06 407 ALA B O 1
ATOM 6813 N N . PRO B 1 408 ? 4.496 28.203 -4.32 1 86.25 408 PRO B N 1
ATOM 6814 C CA . PRO B 1 408 ? 5.926 27.906 -4.348 1 86.25 408 PRO B CA 1
ATOM 6815 C C . PRO B 1 408 ? 6.219 26.438 -4.066 1 86.25 408 PRO B C 1
ATOM 6817 O O . PRO B 1 408 ? 7.168 25.875 -4.621 1 86.25 408 PRO B O 1
ATOM 6820 N N . LEU B 1 409 ? 5.469 25.781 -3.211 1 88.56 409 LEU B N 1
ATOM 6821 C CA . LEU B 1 409 ? 5.66 24.359 -2.967 1 88.56 409 LEU B CA 1
ATOM 6822 C C . LEU B 1 409 ? 5.453 23.547 -4.246 1 88.56 409 LEU B C 1
ATOM 6824 O O . LEU B 1 409 ? 6.234 22.641 -4.555 1 88.56 409 LEU B O 1
ATOM 6828 N N . SER B 1 410 ? 4.371 23.906 -4.949 1 91.75 410 SER B N 1
ATOM 6829 C CA . SER B 1 410 ? 4.105 23.266 -6.234 1 91.75 410 SER B CA 1
ATOM 6830 C C . SER B 1 410 ? 5.254 23.469 -7.211 1 91.75 410 SER B C 1
ATOM 6832 O O . SER B 1 410 ? 5.676 22.547 -7.895 1 91.75 410 SER B O 1
ATOM 6834 N N . HIS B 1 411 ? 5.758 24.656 -7.234 1 85.12 411 HIS B N 1
ATOM 6835 C CA . HIS B 1 411 ? 6.824 25.031 -8.164 1 85.12 411 HIS B CA 1
ATOM 6836 C C . HIS B 1 411 ? 8.102 24.25 -7.871 1 85.12 411 HIS B C 1
ATOM 6838 O O . HIS B 1 411 ? 8.781 23.797 -8.797 1 85.12 411 HIS B O 1
ATOM 6844 N N . ILE B 1 412 ? 8.383 24.109 -6.695 1 83.06 412 ILE B N 1
ATOM 6845 C CA . ILE B 1 412 ? 9.586 23.391 -6.297 1 83.06 412 ILE B CA 1
ATOM 6846 C C . ILE B 1 412 ? 9.484 21.938 -6.738 1 83.06 412 ILE B C 1
ATOM 6848 O O . ILE B 1 412 ? 10.461 21.359 -7.238 1 83.06 412 ILE B O 1
ATOM 6852 N N . LEU B 1 413 ? 8.383 21.359 -6.547 1 87 413 LEU B N 1
ATOM 6853 C CA . LEU B 1 413 ? 8.18 19.969 -6.926 1 87 413 LEU B CA 1
ATOM 6854 C C . LEU B 1 413 ? 8.336 19.781 -8.43 1 87 413 LEU B C 1
ATOM 6856 O O . LEU B 1 413 ? 8.891 18.781 -8.883 1 87 413 LEU B O 1
ATOM 6860 N N . THR B 1 414 ? 7.938 20.703 -9.164 1 82.81 414 THR B N 1
ATOM 6861 C CA . THR B 1 414 ? 8.008 20.609 -10.625 1 82.81 414 THR B CA 1
ATOM 6862 C C . THR B 1 414 ? 9.43 20.875 -11.109 1 82.81 414 THR B C 1
ATOM 6864 O O . THR B 1 414 ? 9.898 20.219 -12.047 1 82.81 414 THR B O 1
ATOM 6867 N N . LYS B 1 415 ? 10.18 21.766 -10.531 1 73.38 415 LYS B N 1
ATOM 6868 C CA . LYS B 1 415 ? 11.539 22.109 -10.945 1 73.38 415 LYS B CA 1
ATOM 6869 C C . LYS B 1 415 ? 12.531 21.031 -10.508 1 73.38 415 LYS B C 1
ATOM 6871 O O . LYS B 1 415 ? 13.477 20.719 -11.234 1 73.38 415 LYS B O 1
ATOM 6876 N N . ARG B 1 416 ? 12.445 20.594 -9.344 1 60.16 416 ARG B N 1
ATOM 6877 C CA . ARG B 1 416 ? 13.336 19.562 -8.812 1 60.16 416 ARG B CA 1
ATOM 6878 C C . ARG B 1 416 ? 13.375 18.344 -9.727 1 60.16 416 ARG B C 1
ATOM 6880 O O . ARG B 1 416 ? 14.445 17.797 -9.984 1 60.16 416 ARG B O 1
ATOM 6887 N N . LYS B 1 417 ? 12.219 17.906 -10.023 1 54.88 417 LYS B N 1
ATOM 6888 C CA . LYS B 1 417 ? 12.234 16.719 -10.867 1 54.88 417 LYS B CA 1
ATOM 6889 C C . LYS B 1 417 ? 12.93 17 -12.195 1 54.88 417 LYS B C 1
ATOM 6891 O O . LYS B 1 417 ? 13.617 16.141 -12.742 1 54.88 417 LYS B O 1
ATOM 6896 N N . ASP B 1 418 ? 12.805 18.25 -12.539 1 47.09 418 ASP B N 1
ATOM 6897 C CA . ASP B 1 418 ? 13.555 18.641 -13.727 1 47.09 418 ASP B CA 1
ATOM 6898 C C . ASP B 1 418 ? 15.047 18.703 -13.438 1 47.09 418 ASP B C 1
ATOM 6900 O O . ASP B 1 418 ? 15.867 18.266 -14.258 1 47.09 418 ASP B O 1
ATOM 6904 N N . LEU B 1 419 ? 15.297 19.234 -12.305 1 44.19 419 LEU B N 1
ATOM 6905 C CA . LEU B 1 419 ? 16.703 19.359 -11.922 1 44.19 419 LEU B CA 1
ATOM 6906 C C . LEU B 1 419 ? 17.297 18 -11.57 1 44.19 419 LEU B C 1
ATOM 6908 O O . LEU B 1 419 ? 18.453 17.719 -11.906 1 44.19 419 LEU B O 1
ATOM 6912 N N . LEU B 1 420 ? 16.547 17.234 -10.852 1 42.69 420 LEU B N 1
ATOM 6913 C CA . LEU B 1 420 ? 17.047 15.906 -10.531 1 42.69 420 LEU B CA 1
ATOM 6914 C C . LEU B 1 420 ? 17.297 15.094 -11.797 1 42.69 420 LEU B C 1
ATOM 6916 O O . LEU B 1 420 ? 18.266 14.328 -11.867 1 42.69 420 LEU B O 1
ATOM 6920 N N . ALA B 1 421 ? 16.406 15.234 -12.812 1 43.69 421 ALA B N 1
ATOM 6921 C CA . ALA B 1 421 ? 16.703 14.625 -14.102 1 43.69 421 ALA B CA 1
ATOM 6922 C C . ALA B 1 421 ? 18.047 15.125 -14.656 1 43.69 421 ALA B C 1
ATOM 6924 O O . ALA B 1 421 ? 18.812 14.352 -15.227 1 43.69 421 ALA B O 1
ATOM 6925 N N . TRP B 1 422 ? 18.266 16.312 -14.406 1 37.5 422 TRP B N 1
ATOM 6926 C CA . TRP B 1 422 ? 19.516 16.906 -14.859 1 37.5 422 TRP B CA 1
ATOM 6927 C C . TRP B 1 422 ? 20.672 16.453 -13.984 1 37.5 422 TRP B C 1
ATOM 6929 O O . TRP B 1 422 ? 21.75 16.109 -14.484 1 37.5 422 TRP B O 1
ATOM 6939 N N . GLU B 1 423 ? 20.453 16.438 -12.82 1 39.34 423 GLU B N 1
ATOM 6940 C CA . GLU B 1 423 ? 21.516 16.031 -11.914 1 39.34 423 GLU B CA 1
ATOM 6941 C C . GLU B 1 423 ? 21.844 14.547 -12.07 1 39.34 423 GLU B C 1
ATOM 6943 O O . GLU B 1 423 ? 23 14.141 -11.961 1 39.34 423 GLU B O 1
ATOM 6948 N N . LEU B 1 424 ? 20.875 13.758 -12.312 1 38.78 424 LEU B N 1
ATOM 6949 C CA . LEU B 1 424 ? 21.172 12.367 -12.617 1 38.78 424 LEU B CA 1
ATOM 6950 C C . LEU B 1 424 ? 22.031 12.25 -13.867 1 38.78 424 LEU B C 1
ATOM 6952 O O . LEU B 1 424 ? 22.938 11.406 -13.93 1 38.78 424 LEU B O 1
ATOM 6956 N N . GLU B 1 425 ? 21.875 13.078 -14.836 1 40.31 425 GLU B N 1
ATOM 6957 C CA . GLU B 1 425 ? 22.781 13.102 -15.977 1 40.31 425 GLU B CA 1
ATOM 6958 C C . GLU B 1 425 ? 24.172 13.578 -15.57 1 40.31 425 GLU B C 1
ATOM 6960 O O . GLU B 1 425 ? 25.172 13.055 -16.047 1 40.31 425 GLU B O 1
ATOM 6965 N N . ASP B 1 426 ? 24.203 14.461 -14.742 1 38.78 426 ASP B N 1
ATOM 6966 C CA . ASP B 1 426 ? 25.516 14.914 -14.289 1 38.78 426 ASP B CA 1
ATOM 6967 C C . ASP B 1 426 ? 26.156 13.891 -13.352 1 38.78 426 ASP B C 1
ATOM 6969 O O . ASP B 1 426 ? 27.375 13.719 -13.359 1 38.78 426 ASP B O 1
ATOM 6973 N N . ILE B 1 427 ? 25.438 13.242 -12.57 1 38.38 427 ILE B N 1
ATOM 6974 C CA . ILE B 1 427 ? 25.984 12.164 -11.75 1 38.38 427 ILE B CA 1
ATOM 6975 C C . ILE B 1 427 ? 26.484 11.031 -12.641 1 38.38 427 ILE B C 1
ATOM 6977 O O . ILE B 1 427 ? 27.547 10.461 -12.398 1 38.38 427 ILE B O 1
ATOM 6981 N N . LYS B 1 428 ? 25.859 10.664 -13.648 1 41.66 428 LYS B N 1
ATOM 6982 C CA . LYS B 1 428 ? 26.422 9.703 -14.602 1 41.66 428 LYS B CA 1
ATOM 6983 C C . LYS B 1 428 ? 27.719 10.219 -15.195 1 41.66 428 LYS B C 1
ATOM 6985 O O . LYS B 1 428 ? 28.578 9.43 -15.602 1 41.66 428 LYS B O 1
ATOM 6990 N N . LYS B 1 429 ? 27.922 11.531 -15.266 1 43.44 429 LYS B N 1
ATOM 6991 C CA . LYS B 1 429 ? 29.156 12.102 -15.789 1 43.44 429 LYS B CA 1
ATOM 6992 C C . LYS B 1 429 ? 30.156 12.359 -14.672 1 43.44 429 LYS B C 1
ATOM 6994 O O . LYS B 1 429 ? 31.172 13.016 -14.883 1 43.44 429 LYS B O 1
ATOM 6999 N N . GLY B 1 430 ? 29.953 11.867 -13.586 1 40.16 430 GLY B N 1
ATOM 7000 C CA . GLY B 1 430 ? 30.922 11.859 -12.5 1 40.16 430 GLY B CA 1
ATOM 7001 C C . GLY B 1 430 ? 30.719 13.008 -11.523 1 40.16 430 GLY B C 1
ATOM 7002 O O . GLY B 1 430 ? 31.562 13.227 -10.641 1 40.16 430 GLY B O 1
ATOM 7003 N N . ALA B 1 431 ? 30.109 13.953 -11.938 1 36.44 431 ALA B N 1
ATOM 7004 C CA . ALA B 1 431 ? 30.016 15.078 -11.008 1 36.44 431 ALA B CA 1
ATOM 7005 C C . ALA B 1 431 ? 29.156 14.719 -9.797 1 36.44 431 ALA B C 1
ATOM 7007 O O . ALA B 1 431 ? 28.219 13.93 -9.898 1 36.44 431 ALA B O 1
ATOM 7008 N N . ALA B 1 432 ? 29.734 14.844 -8.609 1 37.72 432 ALA B N 1
ATOM 7009 C CA . ALA B 1 432 ? 29.062 14.578 -7.336 1 37.72 432 ALA B CA 1
ATOM 7010 C C . ALA B 1 432 ? 27.703 15.258 -7.27 1 37.72 432 ALA B C 1
ATOM 7012 O O . ALA B 1 432 ? 27.547 16.406 -7.711 1 37.72 432 ALA B O 1
ATOM 7013 N N . PRO B 1 433 ? 26.75 14.508 -7.289 1 37.41 433 PRO B N 1
ATOM 7014 C CA . PRO B 1 433 ? 25.453 15.18 -7.199 1 37.41 433 PRO B CA 1
ATOM 7015 C C . PRO B 1 433 ? 25.406 16.234 -6.094 1 37.41 433 PRO B C 1
ATOM 7017 O O . PRO B 1 433 ? 25.938 16.016 -5.004 1 37.41 433 PRO B O 1
ATOM 7020 N N . ASN B 1 434 ? 25.641 17.5 -6.414 1 34.16 434 ASN B N 1
ATOM 7021 C CA . ASN B 1 434 ? 25.406 18.531 -5.406 1 34.16 434 ASN B CA 1
ATOM 7022 C C . ASN B 1 434 ? 24 18.438 -4.82 1 34.16 434 ASN B C 1
ATOM 7024 O O . ASN B 1 434 ? 23.047 18.969 -5.395 1 34.16 434 ASN B O 1
ATOM 7028 N N . TYR B 1 435 ? 23.75 17.344 -4.348 1 32.47 435 TYR B N 1
ATOM 7029 C CA . TYR B 1 435 ? 22.5 17.203 -3.607 1 32.47 435 TYR B CA 1
ATOM 7030 C C . TYR B 1 435 ? 22.391 18.25 -2.514 1 32.47 435 TYR B C 1
ATOM 7032 O O . TYR B 1 435 ? 22.875 18.062 -1.4 1 32.47 435 TYR B O 1
ATOM 7040 N N . GLU B 1 436 ? 22.781 19.484 -2.779 1 34.69 436 GLU B N 1
ATOM 7041 C CA . GLU B 1 436 ? 22.344 20.344 -1.674 1 34.69 436 GLU B CA 1
ATOM 7042 C C . GLU B 1 436 ? 21 19.875 -1.118 1 34.69 436 GLU B C 1
ATOM 7044 O O . GLU B 1 436 ? 20.156 19.359 -1.857 1 34.69 436 GLU B O 1
ATOM 7049 N N . ASP B 1 437 ? 20.984 19.625 0.185 1 35.78 437 ASP B N 1
ATOM 7050 C CA . ASP B 1 437 ? 19.828 19.266 0.997 1 35.78 437 ASP B CA 1
ATOM 7051 C C . ASP B 1 437 ? 18.562 19.906 0.437 1 35.78 437 ASP B C 1
ATOM 7053 O O . ASP B 1 437 ? 18.281 21.078 0.694 1 35.78 437 ASP B O 1
ATOM 7057 N N . TRP B 1 438 ? 18.375 19.844 -0.664 1 36.03 438 TRP B N 1
ATOM 7058 C CA . TRP B 1 438 ? 17.031 20.234 -1.08 1 36.03 438 TRP B CA 1
ATOM 7059 C C . TRP B 1 438 ? 16 19.844 -0.028 1 36.03 438 TRP B C 1
ATOM 7061 O O . TRP B 1 438 ? 14.805 19.766 -0.323 1 36.03 438 TRP B O 1
ATOM 7071 N N . THR B 1 439 ? 16.406 19.219 0.936 1 36.44 439 THR B N 1
ATOM 7072 C CA . THR B 1 439 ? 15.531 19.047 2.088 1 36.44 439 THR B CA 1
ATOM 7073 C C . THR B 1 439 ? 14.664 20.297 2.287 1 36.44 439 THR B C 1
ATOM 7075 O O . THR B 1 439 ? 14.883 21.312 1.639 1 36.44 439 THR B O 1
ATOM 7078 N N . HIS B 1 440 ? 13.82 20.25 3.355 1 36.97 440 HIS B N 1
ATOM 7079 C CA . HIS B 1 440 ? 13.117 21.328 4.039 1 36.97 440 HIS B CA 1
ATOM 7080 C C . HIS B 1 440 ? 13.953 22.609 4.059 1 36.97 440 HIS B C 1
ATOM 7082 O O . HIS B 1 440 ? 13.406 23.703 3.961 1 36.97 440 HIS B O 1
ATOM 7088 N N . GLY B 1 441 ? 15.188 22.453 4.004 1 37.59 441 GLY B N 1
ATOM 7089 C CA . GLY B 1 441 ? 16.031 23.625 4.09 1 37.59 441 GLY B CA 1
ATOM 7090 C C . GLY B 1 441 ? 16.016 24.469 2.826 1 37.59 441 GLY B C 1
ATOM 7091 O O . GLY B 1 441 ? 16.031 25.703 2.893 1 37.59 441 GLY B O 1
ATOM 7092 N N . GLN B 1 442 ? 16.219 23.812 1.681 1 40.47 442 GLN B N 1
ATOM 7093 C CA . GLN B 1 442 ? 16.156 24.672 0.501 1 40.47 442 GLN B CA 1
ATOM 7094 C C . GLN B 1 442 ? 14.773 25.281 0.335 1 40.47 442 GLN B C 1
ATOM 7096 O O . GLN B 1 442 ? 14.602 26.281 -0.369 1 40.47 442 GLN B O 1
ATOM 7101 N N . LEU B 1 443 ? 13.945 24.469 0.681 1 40.78 443 LEU B N 1
ATOM 7102 C CA . LEU B 1 443 ? 12.68 25.188 0.719 1 40.78 443 LEU B CA 1
ATOM 7103 C C . LEU B 1 443 ? 12.852 26.547 1.403 1 40.78 443 LEU B C 1
ATOM 7105 O O . LEU B 1 443 ? 12.266 27.531 0.976 1 40.78 443 LEU B O 1
ATOM 7109 N N . MET B 1 444 ? 13.648 26.438 2.51 1 36.06 444 MET B N 1
ATOM 7110 C CA . MET B 1 444 ? 13.883 27.719 3.174 1 36.06 444 MET B CA 1
ATOM 7111 C C . MET B 1 444 ? 14.812 28.594 2.35 1 36.06 444 MET B C 1
ATOM 7113 O O . MET B 1 444 ? 14.844 29.812 2.525 1 36.06 444 MET B O 1
ATOM 7117 N N . GLU B 1 445 ? 15.82 28.062 1.739 1 33.09 445 GLU B N 1
ATOM 7118 C CA . GLU B 1 445 ? 16.734 28.938 1.023 1 33.09 445 GLU B CA 1
ATOM 7119 C C . GLU B 1 445 ? 16.125 29.453 -0.272 1 33.09 445 GLU B C 1
ATOM 7121 O O . GLU B 1 445 ? 16.625 30.406 -0.872 1 33.09 445 GLU B O 1
ATOM 7126 N N . LEU B 1 446 ? 15.453 28.609 -0.899 1 30.97 446 LEU B N 1
ATOM 7127 C CA . LEU B 1 446 ? 14.875 29.094 -2.146 1 30.97 446 LEU B CA 1
ATOM 7128 C C . LEU B 1 446 ? 13.82 30.172 -1.878 1 30.97 446 LEU B C 1
ATOM 7130 O O . LEU B 1 446 ? 13.234 30.719 -2.814 1 30.97 446 LEU B O 1
ATOM 7134 N N . THR B 1 447 ? 13.219 30.016 -0.78 1 26.3 447 THR B N 1
ATOM 7135 C CA . THR B 1 447 ? 12.422 31.219 -0.533 1 26.3 447 THR B CA 1
ATOM 7136 C C . THR B 1 447 ? 13.312 32.375 -0.069 1 26.3 447 THR B C 1
ATOM 7138 O O . THR B 1 447 ? 14.211 32.156 0.748 1 26.3 447 THR B O 1
#

Organism: Botryotinia fuckeliana (strain T4) (NCBI:txid999810)

Solvent-accessible surface area (backbone atoms only — not comparable to full-atom values): 46440 Å² total; per-residue (Å²): 137,81,82,76,73,76,76,70,76,78,71,74,67,78,71,68,48,72,60,53,50,10,39,51,45,30,51,66,27,45,32,42,86,48,98,50,82,76,26,54,60,39,52,51,58,57,48,65,71,73,45,86,83,51,65,32,37,51,24,24,44,25,16,49,8,18,45,49,48,13,54,73,65,69,34,67,67,34,41,52,50,14,51,50,26,40,54,49,16,53,52,43,46,55,56,32,57,76,35,69,72,48,34,47,32,68,59,49,41,49,22,35,52,41,51,23,50,41,25,45,40,63,25,83,50,24,66,27,54,53,48,25,51,50,27,49,53,48,36,52,50,38,50,59,70,48,34,78,69,44,55,76,39,71,58,40,40,42,52,46,56,56,48,48,54,52,47,51,51,51,24,52,48,65,44,34,57,68,63,65,63,60,58,54,48,52,61,59,48,47,82,75,44,52,71,66,54,35,52,52,49,53,49,50,52,53,50,47,52,48,28,39,57,48,32,76,33,93,44,69,79,51,61,90,52,30,70,61,49,39,55,54,41,51,54,53,46,52,54,52,57,50,49,74,74,66,58,59,59,89,51,63,45,61,45,80,47,59,30,71,60,89,47,92,72,35,84,59,59,42,36,36,45,54,74,35,69,55,35,48,44,51,52,34,51,56,38,40,53,47,34,53,42,30,47,39,37,38,49,33,49,53,50,40,54,72,74,42,48,80,66,42,53,84,57,70,80,48,65,70,53,35,70,64,36,45,44,50,28,51,52,48,35,44,51,41,26,50,51,49,48,17,39,43,28,52,47,44,30,62,43,93,95,51,78,74,46,68,83,35,31,45,50,41,42,48,64,62,38,46,59,43,47,48,56,42,39,63,46,86,80,43,25,49,52,52,26,53,50,44,26,51,52,26,40,44,30,19,73,60,60,41,33,30,45,26,40,63,56,20,48,47,46,58,48,45,56,53,46,48,57,48,39,53,55,38,36,76,69,62,44,73,65,78,68,62,62,62,52,61,46,32,58,50,67,71,46,137,79,81,74,74,76,76,70,73,76,71,75,67,79,70,69,49,72,59,54,49,10,41,52,46,29,52,66,28,46,32,44,87,50,98,48,83,74,28,53,61,38,52,52,59,57,48,63,73,73,44,87,82,50,66,31,38,51,25,25,44,27,16,49,7,17,45,50,47,13,53,72,66,70,32,67,66,35,42,52,50,13,52,51,25,40,54,50,17,52,52,43,46,56,56,32,58,74,35,68,74,49,34,48,32,67,59,48,43,50,23,36,50,41,50,24,51,42,26,44,39,63,24,83,49,30,65,28,54,51,49,24,51,50,28,49,54,48,35,52,52,37,50,59,70,48,36,77,69,44,55,76,39,70,59,38,41,42,51,46,54,56,49,48,54,53,49,49,51,52,24,52,47,65,43,34,58,67,63,66,64,60,58,54,50,52,61,59,48,47,80,76,44,53,72,67,55,33,52,52,48,53,51,50,51,54,50,47,52,49,27,39,56,49,32,75,35,93,44,68,79,50,62,92,52,31,71,58,50,37,54,53,40,50,53,53,46,53,53,52,58,50,50,73,72,66,56,57,62,88,52,61,44,60,46,81,45,58,30,72,61,89,46,92,73,36,83,61,60,41,36,34,46,54,74,35,70,56,35,48,44,50,51,33,51,54,38,41,53,46,33,54,42,30,49,39,37,37,49,34,49,53,50,40,54,73,76,41,47,81,66,41,53,86,59,69,79,45,66,70,51,35,70,64,35,44,42,49,27,51,52,49,35,42,50,39,25,51,50,49,49,18,39,43,28,53,47,44,30,62,42,94,96,51,77,72,47,69,83,36,30,45,51,41,42,48,63,62,39,48,60,43,48,48,57,43,39,63,44,85,79,45,26,48,51,51,26,52,50,44,26,50,51,25,40,44,31,19,72,62,58,40,32,30,45,26,42,62,54,21,50,48,46,59,47,45,57,52,44,49,58,48,38,52,53,38,36,75,69,64,44,72,65,80,66,64,63,66,46,61,46,32,60,53,64,74,50

InterPro domains:
  IPR021858 Fungal transcription factor [PF11951] (56-151)
  IPR053175 DHMBA Cluster Regulating Transcription Factor [PTHR38791] (10-425)

Sequence (894 aa):
MQLAMQITPLVLELSTSSAEQATCYFFRNYVLEDNSTSGSFQYLHEIYDNELIGPALTDSIESLGMVGLANFWKASEFQFHANKKYNSALRLVSSRLRNENEARADQTLVAVILLGLFEINTCTGPQSMRSWTKHVIGASSLLQLKGKQCLETPTGRHIFAHLRTQIITNCIQRHVSIPPFIRDWSMYALHFQSPNDAHATTLAEQVMEFCDLRATMSSFHDYRNAEKIIKAALVIDSKLVEWAFTYPPECMFYKTLTLRQRSDGVFSDHYHIYDSIWAAALWNHYRCVRILINEVVYVQLTHLRNTQPELFPLDLRNPIFSDSQLEISTTTIIQLSHDICASVPFMLGYAQGGEVTLNSAKAVSGNLLLWPLYTAACTPLVSDMMCHWVAGRLRVISDIMGIKQAAPLSHILTKRKDLLAWELEDIKKGAAPNYEDWTHGQLMELTMQLAMQITPLVLELSTSSAEQATCYFFRNYVLEDNSTSGSFQYLHEIYDNELIGPALTDSIESLGMVGLANFWKASEFQFHANKKYNSALRLVSSRLRNENEARADQTLVAVILLGLFEINTCTGPQSMRSWTKHVIGASSLLQLKGKQCLETPTGRHIFAHLRTQIITNCIQRHVSIPPFIRDWSMYALHFQSPNDAHATTLAEQVMEFCDLRATMSSFHDYRNAEKIIKAALVIDSKLVEWAFTYPPECMFYKTLTLRQRSDGVFSDHYHIYDSIWAAALWNHYRCVRILINEVVYVQLTHLRNTQPELFPLDLRNPIFSDSQLEISTTTIIQLSHDICASVPFMLGYAQGGEVTLNSAKAVSGNLLLWPLYTAACTPLVSDMMCHWVAGRLRVISDIMGIKQAAPLSHILTKRKDLLAWELEDIKKGAAPNYEDWTHGQLMELT

pLDDT: mean 85.4, std 18.47, range [23.56, 98.5]

Radius of gyration: 32.95 Å; Cα contacts (8 Å, |Δi|>4): 1243; chains: 2; bounding box: 88×111×109 Å